Protein AF-A0A255SPS6-F1 (afdb_monomer_lite)

pLDDT: mean 76.78, std 16.69, range [21.09, 97.75]

Foldseek 3Di:
DAEDEDEQDPPQQAPLVRPCVVVVDDDQAEAEEAAQAPPNCPVVCQLPDQAAEEEEEADPQQVVLCCVVRVLAAEDDFCQLDFDDDPPPDGDPRDGQDPVNLVVSLVVLLVSCVVCVVVVHRYYYYYYLQCLVSVLVSLVVVPVCSLQRYAYEYPQLVVLLLCCLPPVVSSLVSLVSQVPHRHYYDYHNDPVCQVLLCQDPSRVPHYYYYYHYPPVSLDAFAEEEAEQEDPGDPLNVLLVVLVCLVVQHWDDDQPDTARFQAEEEEDADPVSVLSNCVVSVPDLQQEAEADDSVCQVVQVVSVHHHHGADDAPDDDHRYYYYHPSCLANAAHADLEYAYEYEAELPDLSRGDQLLGSVSSNLPRPPDPNHPRSRYYYYYYYDDAPPADPVRVVVQLVQQAVVQVVVQVVLVPDDPVVLLVVVVVVVVCCNPVSQVRHQKDANDNVVSDIDGSSSNSSSSVVSVVSSCQCPNWVLSVCVSCVSSSYCYQYCFNDNDPLLGVLVVVLVPDPDQLVNLLSVLVSCVVCVVCPSRNNVDPCVSVVLCLFFNSVRCVVVSSDPVVSVVVVPQDDPDQLQLLVQLLVQDDAFDKDAQVVQQVSSVVSCVRSVHPDRGGSCVVLQRADWDWDADPVPRGIMIGGNTSFNFWWWKFLAPVCQQPTDIDGVVVLVVCQQVQADWHDDDPDIDTLVVLLVVLLVDDDPVVSVCSLRRTWMKILRQAYASGLALVRGPHGGQKDKWKFADQPDVVSQVVLVVVLLVALQFFKKFAASNNRIMMTMGGASDGDSVCQQVVLVVCCVVSPDPRTDPPDRRSSDIGTRHHGNPMDGRPRHDHDYDDGDPVRDDDDDDDDWDDDDDDDDDDDDPVVCVVVVVVVSRFDDLVSLLVVVVVCCVVPPVVCLDDPNVLVSLLVSLLVSQLLQRPLVRSLVVCCVSPVVDDSVSSVVSNCVSNNTHHGNNCNVVSSVD

Structure (mmCIF, N/CA/C/O backbone):
data_AF-A0A255SPS6-F1
#
_entry.id   AF-A0A255SPS6-F1
#
loop_
_atom_site.group_PDB
_atom_site.id
_atom_site.type_symbol
_atom_site.label_atom_id
_atom_site.label_alt_id
_atom_site.label_comp_id
_atom_site.label_asym_id
_atom_site.label_entity_id
_atom_site.label_seq_id
_atom_site.pdbx_PDB_ins_code
_atom_site.Cartn_x
_atom_site.Cartn_y
_atom_site.Cartn_z
_atom_site.occupancy
_atom_site.B_iso_or_equiv
_atom_site.auth_seq_id
_atom_site.auth_comp_id
_atom_site.auth_asym_id
_atom_site.auth_atom_id
_atom_site.pdbx_PDB_model_num
ATOM 1 N N . MET A 1 1 ? 2.790 9.546 -35.398 1.00 72.00 1 MET A N 1
ATOM 2 C CA . MET A 1 1 ? 2.973 8.302 -36.187 1.00 72.00 1 MET A CA 1
ATOM 3 C C . MET A 1 1 ? 1.618 7.720 -36.599 1.00 72.00 1 MET A C 1
ATOM 5 O O . MET A 1 1 ? 0.598 8.157 -36.080 1.00 72.00 1 MET A O 1
ATOM 9 N N . LYS A 1 2 ? 1.568 6.764 -37.544 1.00 72.94 2 LYS A N 1
ATOM 10 C CA . LYS A 1 2 ? 0.335 6.010 -37.860 1.00 72.94 2 LYS A CA 1
ATOM 11 C C . LYS A 1 2 ? 0.372 4.666 -37.128 1.00 72.94 2 LYS A C 1
ATOM 13 O O . LYS A 1 2 ? 1.168 3.802 -37.490 1.00 72.94 2 LYS A O 1
ATOM 18 N N . GLU A 1 3 ? -0.473 4.521 -36.115 1.00 84.06 3 GLU A N 1
ATOM 19 C CA . GLU A 1 3 ? -0.573 3.317 -35.286 1.00 84.06 3 GLU A CA 1
ATOM 20 C C . GLU A 1 3 ? -1.404 2.219 -35.972 1.00 84.06 3 GLU A C 1
ATOM 22 O O . GLU A 1 3 ? -2.420 2.487 -36.618 1.00 84.06 3 GLU A O 1
ATOM 27 N N . THR A 1 4 ? -0.949 0.970 -35.867 1.00 89.88 4 THR A N 1
ATOM 28 C CA . THR A 1 4 ? -1.653 -0.236 -36.319 1.00 89.88 4 THR A CA 1
ATOM 29 C C . THR A 1 4 ? -1.583 -1.295 -35.225 1.00 89.88 4 THR A C 1
ATOM 31 O O . THR A 1 4 ? -0.497 -1.683 -34.805 1.00 89.88 4 THR A O 1
ATOM 34 N N . ILE A 1 5 ? -2.739 -1.786 -34.780 1.00 89.75 5 ILE A N 1
ATOM 35 C CA . ILE A 1 5 ? -2.826 -2.833 -33.757 1.00 89.75 5 ILE A CA 1
ATOM 36 C C . ILE A 1 5 ? -3.036 -4.180 -34.446 1.00 89.75 5 ILE A C 1
ATOM 38 O O . ILE A 1 5 ? -3.981 -4.338 -35.221 1.00 89.75 5 ILE A O 1
ATOM 42 N N . ILE A 1 6 ? -2.186 -5.157 -34.134 1.00 91.44 6 ILE A N 1
ATOM 43 C CA . ILE A 1 6 ? -2.297 -6.537 -34.617 1.00 91.44 6 ILE A CA 1
ATOM 44 C C . ILE A 1 6 ? -2.560 -7.446 -33.418 1.00 91.44 6 ILE A C 1
ATOM 46 O O . ILE A 1 6 ? -1.805 -7.440 -32.449 1.00 91.44 6 ILE A O 1
ATOM 50 N N . THR A 1 7 ? -3.640 -8.225 -33.462 1.00 89.38 7 THR A N 1
ATOM 51 C CA . THR A 1 7 ? -4.014 -9.112 -32.349 1.00 89.38 7 THR A CA 1
ATOM 52 C C . THR A 1 7 ? -3.412 -10.498 -32.551 1.00 89.38 7 THR A C 1
ATOM 54 O O . THR A 1 7 ? -3.631 -11.115 -33.592 1.00 89.38 7 THR A O 1
ATOM 57 N N . ALA A 1 8 ? -2.662 -10.979 -31.560 1.00 87.12 8 ALA A N 1
ATOM 58 C CA . ALA A 1 8 ? -2.100 -12.322 -31.560 1.00 87.12 8 ALA A CA 1
ATOM 59 C C . ALA A 1 8 ? -3.217 -13.378 -31.443 1.00 87.12 8 ALA A C 1
ATOM 61 O O . ALA A 1 8 ? -4.140 -13.186 -30.645 1.00 87.12 8 ALA A O 1
ATOM 62 N N . PRO A 1 9 ? -3.148 -14.485 -32.208 1.00 85.94 9 PRO A N 1
ATOM 63 C CA . PRO A 1 9 ? -4.069 -15.609 -32.072 1.00 85.94 9 PRO A CA 1
ATOM 64 C C . PRO A 1 9 ? -4.162 -16.146 -30.636 1.00 85.94 9 PRO A C 1
ATOM 66 O O . PRO A 1 9 ? -3.202 -16.094 -29.867 1.00 85.94 9 PRO A O 1
ATOM 69 N N . GLU A 1 10 ? -5.315 -16.704 -30.272 1.00 82.75 10 GLU A N 1
ATOM 70 C CA . GLU A 1 10 ? -5.466 -17.396 -28.989 1.00 82.75 10 GLU A CA 1
ATOM 71 C C . GLU A 1 10 ? -4.593 -18.661 -28.934 1.00 82.75 10 GLU A C 1
ATOM 73 O O . GLU A 1 10 ? -4.409 -19.359 -29.932 1.00 82.75 10 GLU A O 1
ATOM 78 N N . GLY A 1 11 ? -4.051 -18.964 -27.750 1.00 76.38 11 GLY A N 1
ATOM 79 C CA . GLY A 1 11 ? -3.292 -20.192 -27.494 1.00 76.38 11 GLY A CA 1
ATOM 80 C C . GLY A 1 11 ? -1.812 -20.181 -27.899 1.00 76.38 11 GLY A C 1
ATOM 81 O O . GLY A 1 11 ? -1.133 -21.169 -27.626 1.00 76.38 11 GLY A O 1
ATOM 82 N N . ILE A 1 12 ? -1.288 -19.097 -28.488 1.00 82.50 12 ILE A N 1
ATOM 83 C CA . ILE A 1 12 ? 0.144 -18.972 -28.821 1.00 82.50 12 ILE A CA 1
ATOM 84 C C . ILE A 1 12 ? 0.914 -18.124 -27.798 1.00 82.50 12 ILE A C 1
ATOM 86 O O . ILE A 1 12 ? 0.466 -17.054 -27.394 1.00 82.50 12 ILE A O 1
ATOM 90 N N . ARG A 1 13 ? 2.100 -18.588 -27.391 1.00 75.19 13 ARG A N 1
ATOM 91 C CA . ARG A 1 13 ? 3.006 -17.936 -26.424 1.00 75.19 13 ARG A CA 1
ATOM 92 C C . ARG A 1 13 ? 4.187 -17.237 -27.087 1.00 75.19 13 ARG A C 1
ATOM 94 O O . ARG A 1 13 ? 4.749 -16.297 -26.518 1.00 75.19 13 ARG A O 1
ATOM 101 N N . TYR A 1 14 ? 4.586 -17.696 -28.270 1.00 84.75 14 TYR A N 1
ATOM 102 C CA . TYR A 1 14 ? 5.765 -17.194 -28.970 1.00 84.75 14 TYR A CA 1
ATOM 103 C C . TYR A 1 14 ? 5.430 -16.749 -30.392 1.00 84.75 14 TYR A C 1
ATOM 105 O O . TYR A 1 14 ? 4.633 -17.372 -31.083 1.00 84.75 14 TYR A O 1
ATOM 113 N N . LEU A 1 15 ? 6.118 -15.714 -30.883 1.00 87.12 15 LEU A N 1
ATOM 114 C CA . LEU A 1 15 ? 5.989 -15.251 -32.272 1.00 87.12 15 LEU A CA 1
ATOM 115 C C . LEU A 1 15 ? 6.302 -16.346 -33.299 1.00 87.12 15 LEU A C 1
ATOM 117 O O . LEU A 1 15 ? 5.729 -16.353 -34.379 1.00 87.12 15 LEU A O 1
ATOM 121 N N . SER A 1 16 ? 7.166 -17.304 -32.956 1.00 85.62 16 SER A N 1
ATOM 122 C CA . SER A 1 16 ? 7.452 -18.473 -33.797 1.00 85.62 16 SER A CA 1
ATOM 123 C C . SER A 1 16 ? 6.262 -19.413 -33.998 1.00 85.62 16 SER A C 1
ATOM 125 O O . SER A 1 16 ? 6.283 -20.210 -34.928 1.00 85.62 16 SER A O 1
ATOM 127 N N . GLU A 1 17 ? 5.245 -19.345 -33.139 1.00 87.81 17 GLU A N 1
ATOM 128 C CA . GLU A 1 17 ? 4.008 -20.126 -33.261 1.00 87.81 17 GLU A CA 1
ATOM 129 C C . GLU A 1 17 ? 2.963 -19.396 -34.124 1.00 87.81 17 GLU A C 1
ATOM 131 O O . GLU A 1 17 ? 1.994 -20.003 -34.579 1.00 87.81 17 GLU A O 1
ATOM 136 N N . TRP A 1 18 ? 3.169 -18.102 -34.392 1.00 89.62 18 TRP A N 1
ATOM 137 C CA . TRP A 1 18 ? 2.282 -17.285 -35.210 1.00 89.62 18 TRP A CA 1
ATOM 138 C C . TRP A 1 18 ? 2.636 -17.419 -36.695 1.00 89.62 18 TRP A C 1
ATOM 140 O O . TRP A 1 18 ? 3.415 -16.649 -37.255 1.00 89.62 18 TRP A O 1
ATOM 150 N N . THR A 1 19 ? 2.026 -18.399 -37.354 1.00 84.00 19 THR A N 1
ATOM 151 C CA . THR A 1 19 ? 2.339 -18.773 -38.744 1.00 84.00 19 THR A CA 1
ATOM 152 C C . THR A 1 19 ? 2.097 -17.669 -39.779 1.00 84.00 19 THR A C 1
ATOM 154 O O . THR A 1 19 ? 2.809 -17.617 -40.777 1.00 84.00 19 THR A O 1
ATOM 157 N N . ASP A 1 20 ? 1.127 -16.782 -39.546 1.00 86.00 20 ASP A N 1
ATOM 158 C CA . ASP A 1 20 ? 0.747 -15.698 -40.468 1.00 86.00 20 ASP A CA 1
ATOM 159 C C . ASP A 1 20 ? 1.340 -14.322 -40.098 1.00 86.00 20 ASP A C 1
ATOM 161 O O . ASP A 1 20 ? 1.035 -13.318 -40.736 1.00 86.00 20 ASP A O 1
ATOM 165 N N . PHE A 1 21 ? 2.200 -14.245 -39.075 1.00 89.19 21 PHE A N 1
ATOM 166 C CA . PHE A 1 21 ? 2.720 -12.972 -38.559 1.00 89.19 21 PHE A CA 1
ATOM 167 C C . PHE A 1 21 ? 3.405 -12.113 -39.635 1.00 89.19 21 PHE A C 1
ATOM 169 O O . PHE A 1 21 ? 3.146 -10.914 -39.741 1.00 89.19 21 PHE A O 1
ATOM 176 N N . GLU A 1 22 ? 4.237 -12.734 -40.475 1.00 87.12 22 GLU A N 1
ATOM 177 C CA . GLU A 1 22 ? 5.010 -12.042 -41.513 1.00 87.12 22 GLU A CA 1
ATOM 178 C C . GLU A 1 22 ? 4.118 -11.340 -42.552 1.00 87.12 22 GLU A C 1
ATOM 180 O O . GLU A 1 22 ? 4.496 -10.301 -43.087 1.00 87.12 22 GLU A O 1
ATOM 185 N N . ASN A 1 23 ? 2.918 -11.862 -42.825 1.00 86.81 23 ASN A N 1
ATOM 186 C CA . ASN A 1 23 ? 1.991 -11.274 -43.798 1.00 86.81 23 ASN A CA 1
ATOM 187 C C . ASN A 1 23 ? 1.247 -10.048 -43.248 1.00 86.81 23 ASN A C 1
ATOM 189 O O . ASN A 1 23 ? 0.651 -9.293 -44.015 1.00 86.81 23 ASN A O 1
ATOM 193 N N . GLN A 1 24 ? 1.272 -9.850 -41.929 1.00 88.62 24 GLN A N 1
ATOM 194 C CA . GLN A 1 24 ? 0.543 -8.781 -41.243 1.00 88.62 24 GLN A CA 1
ATOM 195 C C . GLN A 1 24 ? 1.427 -7.563 -40.944 1.00 88.62 24 GLN A C 1
ATOM 197 O O . GLN A 1 24 ? 0.917 -6.508 -40.565 1.00 88.62 24 GLN A O 1
ATOM 202 N N . ILE A 1 25 ? 2.743 -7.685 -41.145 1.00 89.69 25 ILE A N 1
ATOM 203 C CA . ILE A 1 25 ? 3.717 -6.606 -40.956 1.00 89.69 25 ILE A CA 1
ATOM 204 C C . ILE A 1 25 ? 4.199 -6.030 -42.302 1.00 89.69 25 ILE A C 1
ATOM 206 O O . ILE A 1 25 ? 4.178 -6.720 -43.323 1.00 89.69 25 ILE A O 1
ATOM 210 N N . PRO A 1 26 ? 4.636 -4.759 -42.349 1.00 87.94 26 PRO A N 1
ATOM 211 C CA . PRO A 1 26 ? 5.137 -4.147 -43.565 1.00 87.94 26 PRO A CA 1
ATOM 212 C C . PRO A 1 26 ? 6.478 -4.713 -44.024 1.00 87.94 26 PRO A C 1
ATOM 214 O O . PRO A 1 26 ? 7.355 -5.018 -43.220 1.00 87.94 26 PRO A O 1
ATOM 217 N N . HIS A 1 27 ? 6.669 -4.717 -45.342 1.00 85.19 27 HIS A N 1
ATOM 218 C CA . HIS A 1 27 ? 7.893 -5.169 -46.000 1.00 85.19 27 HIS A CA 1
ATOM 219 C C . HIS A 1 27 ? 8.571 -4.030 -46.747 1.00 85.19 27 HIS A C 1
ATOM 221 O O . HIS A 1 27 ? 7.904 -3.182 -47.337 1.00 85.19 27 HIS A O 1
ATOM 227 N N . GLY A 1 28 ? 9.905 -4.036 -46.775 1.00 87.50 28 GLY A N 1
ATOM 228 C CA . GLY A 1 28 ? 10.679 -3.098 -47.593 1.00 87.50 28 GLY A CA 1
ATOM 229 C C . GLY A 1 28 ? 10.628 -1.642 -47.127 1.00 87.50 28 GLY A C 1
ATOM 230 O O . GLY A 1 28 ? 10.887 -0.755 -47.938 1.00 87.50 28 GLY A O 1
ATOM 231 N N . GLN A 1 29 ? 10.274 -1.406 -45.863 1.00 91.50 29 GLN A N 1
ATOM 232 C CA . GLN A 1 29 ? 10.287 -0.093 -45.225 1.00 91.50 29 GLN A CA 1
ATOM 233 C C . GLN A 1 29 ? 10.703 -0.210 -43.757 1.00 91.50 29 GLN A C 1
ATOM 235 O O . GLN A 1 29 ? 10.728 -1.302 -43.186 1.00 91.50 29 GLN A O 1
ATOM 240 N N . HIS A 1 30 ? 11.028 0.920 -43.134 1.00 93.81 30 HIS A N 1
ATOM 241 C CA . HIS A 1 30 ? 11.328 0.978 -41.704 1.00 93.81 30 HIS A CA 1
ATOM 242 C C . HIS A 1 30 ? 10.033 1.031 -40.902 1.00 93.81 30 HIS A C 1
ATOM 244 O O . HIS A 1 30 ? 9.084 1.687 -41.326 1.00 93.81 30 HIS A O 1
ATOM 250 N N . PHE A 1 31 ? 9.987 0.370 -39.749 1.00 92.31 31 PHE A N 1
ATOM 251 C CA . PHE A 1 31 ? 8.858 0.468 -38.825 1.00 92.31 31 PHE A CA 1
ATOM 252 C C . PHE A 1 31 ? 9.260 0.127 -37.390 1.00 92.31 31 PHE A C 1
ATOM 254 O O . PHE A 1 31 ? 10.292 -0.497 -37.125 1.00 92.31 31 PHE A O 1
ATOM 261 N N . ILE A 1 32 ? 8.418 0.548 -36.453 1.00 90.88 32 ILE A N 1
ATOM 262 C CA . ILE A 1 32 ? 8.547 0.230 -35.035 1.00 90.88 32 ILE A CA 1
ATOM 263 C C . ILE A 1 32 ? 7.583 -0.909 -34.723 1.00 90.88 32 ILE A C 1
ATOM 265 O O . ILE A 1 32 ? 6.395 -0.824 -35.027 1.00 90.88 32 ILE A O 1
ATOM 269 N N . LEU A 1 33 ? 8.097 -1.967 -34.101 1.00 90.75 33 LEU A N 1
ATOM 270 C CA . LEU A 1 33 ? 7.304 -3.103 -33.651 1.00 90.75 33 LEU A CA 1
ATOM 271 C C . LEU A 1 33 ? 7.352 -3.173 -32.126 1.00 90.75 33 LEU A C 1
ATOM 273 O O . LEU A 1 33 ? 8.348 -3.593 -31.526 1.00 90.75 33 LEU A O 1
ATOM 277 N N . ASN A 1 34 ? 6.253 -2.766 -31.502 1.00 87.62 34 ASN A N 1
ATOM 278 C CA . ASN A 1 34 ? 6.018 -2.948 -30.084 1.00 87.62 34 ASN A CA 1
ATOM 279 C C . ASN A 1 34 ? 5.461 -4.355 -29.838 1.00 87.62 34 ASN A C 1
ATOM 281 O O . ASN A 1 34 ? 4.297 -4.648 -30.102 1.00 87.62 34 ASN A O 1
ATOM 285 N N . LYS A 1 35 ? 6.306 -5.233 -29.292 1.00 83.00 35 LYS A N 1
ATOM 286 C CA . LYS A 1 35 ? 5.943 -6.617 -28.962 1.00 83.00 35 LYS A CA 1
ATOM 287 C C . LYS A 1 35 ? 5.062 -6.742 -27.711 1.00 83.00 35 LYS A C 1
ATOM 289 O O . LYS A 1 35 ? 4.646 -7.858 -27.409 1.00 83.00 35 LYS A O 1
ATOM 294 N N . ALA A 1 36 ? 4.815 -5.634 -27.000 1.00 75.31 36 ALA A N 1
ATOM 295 C CA . ALA A 1 36 ? 4.029 -5.464 -25.768 1.00 75.31 36 ALA A CA 1
ATOM 296 C C . ALA A 1 36 ? 4.491 -6.268 -24.533 1.00 75.31 36 ALA A C 1
ATOM 298 O O . ALA A 1 36 ? 4.442 -5.761 -23.414 1.00 75.31 36 ALA A O 1
ATOM 299 N N . HIS A 1 37 ? 5.019 -7.482 -24.707 1.00 71.94 37 HIS A N 1
ATOM 300 C CA . HIS A 1 37 ? 5.485 -8.348 -23.627 1.00 71.94 37 HIS A CA 1
ATOM 301 C C . HIS A 1 37 ? 6.920 -8.835 -23.838 1.00 71.94 37 HIS A C 1
ATOM 303 O O . HIS A 1 37 ? 7.392 -9.084 -24.948 1.00 71.94 37 HIS A O 1
ATOM 309 N N . THR A 1 38 ? 7.650 -9.007 -22.738 1.00 71.75 38 THR A N 1
ATOM 310 C CA . THR A 1 38 ? 8.975 -9.633 -22.793 1.00 71.75 38 THR A CA 1
ATOM 311 C C . THR A 1 38 ? 8.844 -11.151 -22.874 1.00 71.75 38 THR A C 1
ATOM 313 O O . THR A 1 38 ? 7.906 -11.735 -22.349 1.00 71.75 38 THR A O 1
ATOM 316 N N . GLY A 1 39 ? 9.799 -11.820 -23.524 1.00 71.12 39 GLY A N 1
ATOM 317 C CA . GLY A 1 39 ? 9.801 -13.286 -23.593 1.00 71.12 39 GLY A CA 1
ATOM 318 C C . GLY A 1 39 ? 8.950 -13.916 -24.693 1.00 71.12 39 GLY A C 1
ATOM 319 O O . GLY A 1 39 ? 9.032 -15.123 -24.855 1.00 71.12 39 GLY A O 1
ATOM 320 N N . VAL A 1 40 ? 8.248 -13.133 -25.516 1.00 78.12 40 VAL A N 1
ATOM 321 C CA . VAL A 1 40 ? 7.435 -13.626 -26.652 1.00 78.12 40 VAL A CA 1
ATOM 322 C C . VAL A 1 40 ? 8.253 -14.144 -27.849 1.00 78.12 40 VAL A C 1
ATOM 324 O O . VAL A 1 40 ? 7.732 -14.357 -28.937 1.00 78.12 40 VAL A O 1
ATOM 327 N N . GLY A 1 41 ? 9.568 -14.319 -27.692 1.00 80.75 41 GLY A N 1
ATOM 328 C CA . GLY A 1 41 ? 10.410 -14.951 -28.711 1.00 80.75 41 GLY A CA 1
ATOM 329 C C . GLY A 1 41 ? 10.706 -14.116 -29.964 1.00 80.75 41 GLY A C 1
ATOM 330 O O . GLY A 1 41 ? 11.157 -14.687 -30.947 1.00 80.75 41 GLY A O 1
ATOM 331 N N . ALA A 1 42 ? 10.527 -12.789 -29.960 1.00 85.38 42 ALA A N 1
ATOM 332 C CA . ALA A 1 42 ? 10.787 -11.945 -31.143 1.00 85.38 42 ALA A CA 1
ATOM 333 C C . ALA A 1 42 ? 12.197 -12.128 -31.730 1.00 85.38 42 ALA A C 1
ATOM 335 O O . ALA A 1 42 ? 12.364 -12.335 -32.928 1.00 85.38 42 ALA A O 1
ATOM 336 N N . THR A 1 43 ? 13.227 -12.117 -30.883 1.00 82.31 43 THR A N 1
ATOM 337 C CA . THR A 1 43 ? 14.606 -12.347 -31.326 1.00 82.31 43 THR A CA 1
ATOM 338 C C . THR A 1 43 ? 14.787 -13.743 -31.925 1.00 82.31 43 THR A C 1
ATOM 340 O O . THR A 1 43 ? 15.428 -13.888 -32.962 1.00 82.31 43 THR A O 1
ATOM 343 N N . GLN A 1 44 ? 14.192 -14.761 -31.290 1.00 85.00 44 GLN A N 1
ATOM 344 C CA . GLN A 1 44 ? 14.222 -16.141 -31.774 1.00 85.00 44 GLN A CA 1
ATOM 345 C C . GLN A 1 44 ? 13.570 -16.235 -33.155 1.00 85.00 44 GLN A C 1
ATOM 347 O O . GLN A 1 44 ? 14.148 -16.842 -34.053 1.00 85.00 44 GLN A O 1
ATOM 352 N N . TYR A 1 45 ? 12.410 -15.601 -33.333 1.00 90.25 45 TYR A N 1
ATOM 353 C CA . TYR A 1 45 ? 11.689 -15.541 -34.598 1.00 90.25 45 TYR A CA 1
ATOM 354 C C . TYR A 1 45 ? 12.590 -14.998 -35.714 1.00 90.25 45 TYR A C 1
ATOM 356 O O . TYR A 1 45 ? 12.894 -15.723 -36.654 1.00 90.25 45 TYR A O 1
ATOM 364 N N . TYR A 1 46 ? 13.142 -13.789 -35.575 1.00 90.44 46 TYR A N 1
ATOM 365 C CA . TYR A 1 46 ? 13.966 -13.195 -36.638 1.00 90.44 46 TYR A CA 1
ATOM 366 C C . TYR A 1 46 ? 15.292 -13.931 -36.889 1.00 90.44 46 TYR A C 1
ATOM 368 O O . TYR A 1 46 ? 15.769 -13.992 -38.024 1.00 90.44 46 TYR A O 1
ATOM 376 N N . LEU A 1 47 ? 15.898 -14.539 -35.865 1.00 88.62 47 LEU A N 1
ATOM 377 C CA . LEU A 1 47 ? 17.111 -15.343 -36.054 1.00 88.62 47 LEU A CA 1
ATOM 378 C C . LEU A 1 47 ? 16.840 -16.710 -36.700 1.00 88.62 47 LEU A C 1
ATOM 380 O O . LEU A 1 47 ? 17.763 -17.284 -37.272 1.00 88.62 47 LEU A O 1
ATOM 384 N N . SER A 1 48 ? 15.603 -17.213 -36.649 1.00 85.81 48 SER A N 1
ATOM 385 C CA . SER A 1 48 ? 15.205 -18.501 -37.244 1.00 85.81 48 SER A CA 1
ATOM 386 C C . SER A 1 48 ? 14.366 -18.378 -38.521 1.00 85.81 48 SER A C 1
ATOM 388 O O . SER A 1 48 ? 14.201 -19.370 -39.227 1.00 85.81 48 SER A O 1
ATOM 390 N N . ASN A 1 49 ? 13.878 -17.178 -38.858 1.00 86.81 49 ASN A N 1
ATOM 391 C CA . ASN A 1 49 ? 13.087 -16.938 -40.066 1.00 86.81 49 ASN A CA 1
ATOM 392 C C . ASN A 1 49 ? 13.932 -17.110 -41.356 1.00 86.81 49 ASN A C 1
ATOM 394 O O . ASN A 1 49 ? 15.167 -17.091 -41.299 1.00 86.81 49 ASN A O 1
ATOM 398 N N . PRO A 1 50 ? 13.314 -17.239 -42.543 1.00 88.12 50 PRO A N 1
ATOM 399 C CA . PRO A 1 50 ? 14.047 -17.503 -43.785 1.00 88.12 50 PRO A CA 1
ATOM 400 C C . PRO A 1 50 ? 14.766 -16.278 -44.391 1.00 88.12 50 PRO A C 1
ATOM 402 O O . PRO A 1 50 ? 15.457 -16.429 -45.397 1.00 88.12 50 PRO A O 1
ATOM 405 N N . GLN A 1 51 ? 14.642 -15.078 -43.810 1.00 89.88 51 GLN A N 1
ATOM 406 C CA . GLN A 1 51 ? 15.217 -13.831 -44.343 1.00 89.88 51 GLN A CA 1
ATOM 407 C C . GLN A 1 51 ? 16.660 -13.593 -43.875 1.00 89.88 51 GLN A C 1
ATOM 409 O O . GLN A 1 51 ? 17.034 -14.001 -42.777 1.00 89.88 51 GLN A O 1
ATOM 414 N N . LYS A 1 52 ? 17.482 -12.871 -44.646 1.00 94.31 52 LYS A N 1
ATOM 415 C CA . LYS A 1 52 ? 18.784 -12.405 -44.142 1.00 94.31 52 LYS A CA 1
ATOM 416 C C . LYS A 1 52 ? 18.552 -11.349 -43.058 1.00 94.31 52 LYS A C 1
ATOM 418 O O . LYS A 1 52 ? 17.918 -10.327 -43.317 1.00 94.31 52 LYS A O 1
ATOM 423 N N . VAL A 1 53 ? 19.057 -11.587 -41.849 1.00 94.94 53 VAL A N 1
ATOM 424 C CA . VAL A 1 53 ? 18.808 -10.712 -40.691 1.00 94.94 53 VAL A CA 1
ATOM 425 C C . VAL A 1 53 ? 20.115 -10.274 -40.046 1.00 94.94 53 VAL A C 1
ATOM 427 O O . VAL A 1 53 ? 20.979 -11.106 -39.763 1.00 94.94 53 VAL A O 1
ATOM 430 N N . ILE A 1 54 ? 20.214 -8.973 -39.768 1.00 95.38 54 ILE A N 1
ATOM 431 C CA . ILE A 1 54 ? 21.218 -8.384 -38.877 1.00 95.38 54 ILE A CA 1
ATOM 432 C C . ILE A 1 54 ? 20.505 -8.001 -37.586 1.00 95.38 54 ILE A C 1
ATOM 434 O O . ILE A 1 54 ? 19.757 -7.027 -37.546 1.00 95.38 54 ILE A O 1
ATOM 438 N N . LEU A 1 55 ? 20.737 -8.753 -36.518 1.00 93.31 55 LEU A N 1
ATOM 439 C CA . LEU A 1 55 ? 20.243 -8.399 -35.197 1.00 93.31 55 LEU A CA 1
ATOM 440 C C . LEU A 1 55 ? 21.243 -7.453 -34.520 1.00 93.31 55 LEU A C 1
ATOM 442 O O . LEU A 1 55 ? 22.368 -7.843 -34.201 1.00 93.31 55 LEU A O 1
ATOM 446 N N . CYS A 1 56 ? 20.819 -6.217 -34.283 1.00 91.44 56 CYS A N 1
ATOM 447 C CA . CYS A 1 56 ? 21.617 -5.177 -33.649 1.00 91.44 56 CYS A CA 1
ATOM 448 C C . CYS A 1 56 ? 21.162 -4.991 -32.196 1.00 91.44 56 CYS A C 1
ATOM 450 O O . CYS A 1 56 ? 19.982 -4.769 -31.952 1.00 91.44 56 CYS A O 1
ATOM 452 N N . SER A 1 57 ? 22.070 -5.099 -31.227 1.00 87.19 57 SER A N 1
ATOM 453 C CA . SER A 1 57 ? 21.748 -5.090 -29.791 1.00 87.19 57 SER A CA 1
ATOM 454 C C . SER A 1 57 ? 22.556 -4.027 -29.029 1.00 87.19 57 SER A C 1
ATOM 456 O O . SER A 1 57 ? 23.735 -3.830 -29.321 1.00 87.19 57 SER A O 1
ATOM 458 N N . PRO A 1 58 ? 22.009 -3.370 -27.989 1.00 80.19 58 PRO A N 1
ATOM 459 C CA . PRO A 1 58 ? 22.699 -2.281 -27.285 1.00 80.19 58 PRO A CA 1
ATOM 460 C C . PRO A 1 58 ? 23.883 -2.752 -26.429 1.00 80.19 58 PRO A C 1
ATOM 462 O O . PRO A 1 58 ? 24.687 -1.944 -25.948 1.00 80.19 58 PRO A O 1
ATOM 465 N N . ARG A 1 59 ? 23.974 -4.059 -26.152 1.00 76.94 59 ARG A N 1
ATOM 466 C CA . ARG A 1 59 ? 24.962 -4.640 -25.237 1.00 76.94 59 ARG A CA 1
ATOM 467 C C . ARG A 1 59 ? 25.563 -5.919 -25.787 1.00 76.94 59 ARG A C 1
ATOM 469 O O . ARG A 1 59 ? 24.874 -6.754 -26.366 1.00 76.94 59 ARG A O 1
ATOM 476 N N . VAL A 1 60 ? 26.840 -6.097 -25.476 1.00 75.31 60 VAL A N 1
ATOM 477 C CA . VAL A 1 60 ? 27.612 -7.305 -25.766 1.00 75.31 60 VAL A CA 1
ATOM 478 C C . VAL A 1 60 ? 27.098 -8.512 -24.973 1.00 75.31 60 VAL A C 1
ATOM 480 O O . VAL A 1 60 ? 26.960 -9.595 -25.531 1.00 75.31 60 VAL A O 1
ATOM 483 N N . SER A 1 61 ? 26.760 -8.334 -23.691 1.00 67.94 61 SER A N 1
ATOM 484 C CA . SER A 1 61 ? 26.228 -9.409 -22.835 1.00 67.94 61 SER A CA 1
ATOM 485 C C . SER A 1 61 ? 24.935 -10.018 -23.388 1.00 67.94 61 SER A C 1
ATOM 487 O O . SER A 1 61 ? 24.748 -11.227 -23.322 1.00 67.94 61 SER A O 1
ATOM 489 N N . LEU A 1 62 ? 24.075 -9.199 -24.003 1.00 73.31 62 LEU A N 1
ATOM 490 C CA . LEU A 1 62 ? 22.852 -9.654 -24.670 1.00 73.31 62 LEU A CA 1
ATOM 491 C C . LEU A 1 62 ? 23.139 -10.581 -25.849 1.00 73.31 62 LEU A C 1
ATOM 493 O O . LEU A 1 62 ? 22.408 -11.544 -26.065 1.00 73.31 62 LEU A O 1
ATOM 497 N N . ILE A 1 63 ? 24.183 -10.278 -26.618 1.00 77.56 63 ILE A N 1
ATOM 498 C CA . ILE A 1 63 ? 24.597 -11.090 -27.763 1.00 77.56 63 ILE A CA 1
ATOM 499 C C . ILE A 1 63 ? 25.181 -12.416 -27.271 1.00 77.56 63 ILE A C 1
ATOM 501 O O . ILE A 1 63 ? 24.807 -13.471 -27.776 1.00 77.56 63 ILE A O 1
ATOM 505 N N . GLU A 1 64 ? 26.035 -12.386 -26.244 1.00 72.50 64 GLU A N 1
ATOM 506 C CA . GLU A 1 64 ? 26.633 -13.603 -25.677 1.00 72.50 64 GLU A CA 1
ATOM 507 C C . GLU A 1 64 ? 25.585 -14.530 -25.047 1.00 72.50 64 GLU A C 1
ATOM 509 O O . GLU A 1 64 ? 25.617 -15.734 -25.286 1.00 72.50 64 GLU A O 1
ATOM 514 N N . ASN A 1 65 ? 24.588 -13.984 -24.342 1.00 68.94 65 ASN A N 1
ATOM 515 C CA . ASN A 1 65 ? 23.468 -14.778 -23.819 1.00 68.94 65 ASN A CA 1
ATOM 516 C C . ASN A 1 65 ? 22.697 -15.504 -24.934 1.00 68.94 65 ASN A C 1
ATOM 518 O O . ASN A 1 65 ? 22.214 -16.620 -24.746 1.00 68.94 65 ASN A O 1
ATOM 522 N N . LYS A 1 66 ? 22.570 -14.875 -26.107 1.00 73.88 66 LYS A N 1
ATOM 523 C CA . LYS A 1 66 ? 21.871 -15.450 -27.266 1.00 73.88 66 LYS A CA 1
ATOM 524 C C . LYS A 1 66 ? 22.736 -16.453 -28.022 1.00 73.88 66 LYS A C 1
ATOM 526 O O . LYS A 1 66 ? 22.197 -17.390 -28.604 1.00 73.88 66 LYS A O 1
ATOM 531 N N . ARG A 1 67 ? 24.062 -16.304 -27.982 1.00 75.31 67 ARG A N 1
ATOM 532 C CA . ARG A 1 67 ? 25.018 -17.173 -28.683 1.00 75.31 67 ARG A CA 1
ATOM 533 C C . ARG A 1 67 ? 24.808 -18.651 -28.371 1.00 75.31 67 ARG A C 1
ATOM 535 O O . ARG A 1 67 ? 24.794 -19.457 -29.295 1.00 75.31 67 ARG A O 1
ATOM 542 N N . ALA A 1 68 ? 24.597 -18.996 -27.098 1.00 66.44 68 ALA A N 1
ATOM 543 C CA . ALA A 1 68 ? 24.380 -20.381 -26.675 1.00 66.44 68 ALA A CA 1
ATOM 544 C C . ALA A 1 68 ? 23.168 -21.036 -27.368 1.00 66.44 68 ALA A C 1
ATOM 546 O O . ALA A 1 68 ? 23.196 -22.228 -27.656 1.00 66.44 68 ALA A O 1
ATOM 547 N N . LYS A 1 69 ? 22.131 -20.249 -27.689 1.00 68.44 69 LYS A N 1
ATOM 548 C CA . LYS A 1 69 ? 20.905 -20.708 -28.366 1.00 68.44 69 LYS A CA 1
ATOM 549 C C . LYS A 1 69 ? 21.004 -20.663 -29.899 1.00 68.44 69 LYS A C 1
ATOM 551 O O . LYS A 1 69 ? 20.160 -21.236 -30.581 1.00 68.44 69 LYS A O 1
ATOM 556 N N . HIS A 1 70 ? 22.029 -20.005 -30.448 1.00 77.56 70 HIS A N 1
ATOM 557 C CA . HIS A 1 70 ? 22.166 -19.725 -31.879 1.00 77.56 70 HIS A CA 1
ATOM 558 C C . HIS A 1 70 ? 23.601 -19.955 -32.395 1.00 77.56 70 HIS A C 1
ATOM 560 O O . HIS A 1 70 ? 24.259 -19.007 -32.830 1.00 77.56 70 HIS A O 1
ATOM 566 N N . PRO A 1 71 ? 24.102 -21.205 -32.408 1.00 73.38 71 PRO A N 1
ATOM 567 C CA . PRO A 1 71 ? 25.485 -21.501 -32.802 1.00 73.38 71 PRO A CA 1
ATOM 568 C C . PRO A 1 71 ? 25.799 -21.182 -34.276 1.00 73.38 71 PRO A C 1
ATOM 570 O O . PRO A 1 71 ? 26.961 -20.994 -34.624 1.00 73.38 71 PRO A O 1
ATOM 573 N N . ASN A 1 72 ? 24.776 -21.094 -35.135 1.00 80.12 72 ASN A N 1
ATOM 574 C CA . ASN A 1 72 ? 24.919 -20.865 -36.580 1.00 80.12 72 ASN A CA 1
ATOM 575 C C . ASN A 1 72 ? 24.890 -19.378 -36.986 1.00 80.12 72 ASN A C 1
ATOM 577 O O . ASN A 1 72 ? 25.035 -19.054 -38.168 1.00 80.12 72 ASN A O 1
ATOM 581 N N . VAL A 1 73 ? 24.697 -18.469 -36.026 1.00 86.38 73 VAL A N 1
ATOM 582 C CA . VAL A 1 73 ? 24.670 -17.023 -36.272 1.00 86.38 73 VAL A CA 1
ATOM 583 C C . VAL A 1 73 ? 26.076 -16.456 -36.112 1.00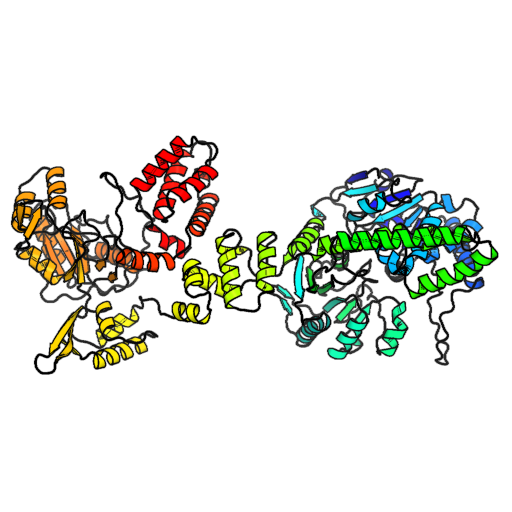 86.38 73 VAL A C 1
ATOM 585 O O . VAL A 1 73 ? 26.745 -16.711 -35.111 1.00 86.38 73 VAL A O 1
ATOM 588 N N . TRP A 1 74 ? 26.527 -15.666 -37.086 1.00 88.88 74 TRP A N 1
ATOM 589 C CA . TRP A 1 74 ? 27.827 -15.012 -36.996 1.00 88.88 74 TRP A CA 1
ATOM 590 C C . TRP A 1 74 ? 27.744 -13.760 -36.128 1.00 88.88 74 TRP A C 1
ATOM 592 O O . TRP A 1 74 ? 26.887 -12.900 -36.331 1.00 88.88 74 TRP A O 1
ATOM 602 N N . ILE A 1 75 ? 28.644 -13.653 -35.153 1.00 85.94 75 ILE A N 1
ATOM 603 C CA . ILE A 1 75 ? 28.714 -12.508 -34.249 1.00 85.94 75 ILE A CA 1
ATOM 604 C C . ILE A 1 75 ? 29.859 -11.617 -34.699 1.00 85.94 75 ILE A C 1
ATOM 606 O O . ILE A 1 75 ? 31.019 -12.024 -34.672 1.00 85.94 75 ILE A O 1
ATOM 610 N N . TYR A 1 76 ? 29.529 -10.386 -35.062 1.00 83.56 76 TYR A N 1
ATOM 611 C CA . TYR A 1 76 ? 30.513 -9.343 -35.268 1.00 83.56 76 TYR A CA 1
ATOM 612 C C . TYR A 1 76 ? 30.712 -8.590 -33.959 1.00 83.56 76 TYR A C 1
ATOM 614 O O . TYR A 1 76 ? 29.785 -7.978 -33.425 1.00 83.56 76 TYR A O 1
ATOM 622 N N . ARG A 1 77 ? 31.931 -8.657 -33.429 1.00 67.25 77 ARG A N 1
ATOM 623 C CA . ARG A 1 77 ? 32.325 -7.945 -32.217 1.00 67.25 77 ARG A CA 1
ATOM 624 C C . ARG A 1 77 ? 33.529 -7.081 -32.547 1.00 67.25 77 ARG A C 1
ATOM 626 O O . ARG A 1 77 ? 34.581 -7.616 -32.886 1.00 67.25 77 ARG A O 1
ATOM 633 N N . ASP A 1 78 ? 33.402 -5.773 -32.366 1.00 54.78 78 ASP A N 1
ATOM 634 C CA . ASP A 1 78 ? 34.588 -4.942 -32.214 1.00 54.78 78 ASP A CA 1
ATOM 635 C C . ASP A 1 78 ? 35.306 -5.359 -30.912 1.00 54.78 78 ASP A C 1
ATOM 637 O O . ASP A 1 78 ? 34.798 -5.188 -29.803 1.00 54.78 78 ASP A O 1
ATOM 641 N N . LEU A 1 79 ? 36.475 -5.992 -31.043 1.00 49.03 79 LEU A N 1
ATOM 642 C CA . LEU A 1 79 ? 37.301 -6.465 -29.926 1.00 49.03 79 LEU A CA 1
ATOM 643 C C . LEU A 1 79 ? 38.097 -5.334 -29.244 1.00 49.03 79 LEU A C 1
ATOM 645 O O . LEU A 1 79 ? 38.954 -5.618 -28.407 1.00 49.03 79 LEU A O 1
ATOM 649 N N . SER A 1 80 ? 37.785 -4.066 -29.536 1.00 43.47 80 SER A N 1
ATOM 650 C CA . SER A 1 80 ? 38.361 -2.875 -28.892 1.00 43.47 80 SER A CA 1
ATOM 651 C C . SER A 1 80 ? 38.253 -2.841 -27.355 1.00 43.47 80 SER A C 1
ATOM 653 O O . SER A 1 80 ? 38.940 -2.037 -26.718 1.00 43.47 80 SER A O 1
ATOM 655 N N . ASP A 1 81 ? 37.452 -3.728 -26.750 1.00 38.03 81 ASP A N 1
ATOM 656 C CA . ASP A 1 81 ? 37.266 -3.869 -25.299 1.00 38.03 81 ASP A CA 1
ATOM 657 C C . ASP A 1 81 ? 37.922 -5.121 -24.665 1.00 38.03 81 ASP A C 1
ATOM 659 O O . ASP A 1 81 ? 37.821 -5.307 -23.449 1.00 38.03 81 ASP A O 1
ATOM 663 N N . ASN A 1 82 ? 38.645 -5.964 -25.419 1.00 35.25 82 ASN A N 1
ATOM 664 C CA . ASN A 1 82 ? 39.309 -7.139 -24.838 1.00 35.25 82 ASN A CA 1
ATOM 665 C C . ASN A 1 82 ? 40.692 -6.812 -24.247 1.00 35.25 82 ASN A C 1
ATOM 667 O O . ASN A 1 82 ? 41.633 -6.446 -24.948 1.00 35.25 82 ASN A O 1
ATOM 671 N N . SER A 1 83 ? 40.854 -7.042 -22.941 1.00 31.06 83 SER A N 1
ATOM 672 C CA . SER A 1 83 ? 42.171 -7.173 -22.317 1.00 31.06 83 SER A CA 1
ATOM 673 C C . SER A 1 83 ? 42.772 -8.542 -22.651 1.00 31.06 83 SER A C 1
ATOM 675 O O . SER A 1 83 ? 42.299 -9.555 -22.134 1.00 31.06 83 SER A O 1
ATOM 677 N N . THR A 1 84 ? 43.834 -8.599 -23.451 1.00 30.42 84 THR A N 1
ATOM 678 C CA . THR A 1 84 ? 44.720 -9.772 -23.494 1.00 30.42 84 THR A CA 1
ATOM 679 C C . THR A 1 84 ? 45.799 -9.621 -22.427 1.00 30.42 84 THR A C 1
ATOM 681 O O . THR A 1 84 ? 46.536 -8.636 -22.399 1.00 30.42 84 THR A O 1
ATOM 684 N N . SER A 1 85 ? 45.877 -10.581 -21.509 1.00 27.28 85 SER A N 1
ATOM 685 C CA . SER A 1 85 ? 46.989 -10.701 -20.570 1.00 27.28 85 SER A CA 1
ATOM 686 C C . SER A 1 85 ? 48.153 -11.412 -21.254 1.00 27.28 85 SER A C 1
ATOM 688 O O . SER A 1 85 ? 48.090 -12.626 -21.443 1.00 27.28 85 SER A O 1
ATOM 690 N N . ASP A 1 86 ? 49.221 -10.685 -21.574 1.00 30.06 86 ASP A N 1
ATOM 691 C CA . ASP A 1 86 ? 50.520 -11.324 -21.779 1.00 30.06 86 ASP A CA 1
ATOM 692 C C . ASP A 1 86 ? 51.046 -11.848 -20.437 1.00 30.06 86 ASP A C 1
ATOM 694 O O . ASP A 1 86 ? 50.811 -11.261 -19.373 1.00 30.06 86 ASP A O 1
ATOM 698 N N . THR A 1 87 ? 51.810 -12.938 -20.501 1.00 33.94 87 THR A N 1
ATOM 699 C CA . THR A 1 87 ? 52.421 -13.707 -19.398 1.00 33.94 87 THR A CA 1
ATOM 700 C C . THR A 1 87 ? 53.291 -12.902 -18.418 1.00 33.94 87 THR A C 1
ATOM 702 O O . THR A 1 87 ? 53.768 -13.458 -17.435 1.00 33.94 87 THR A O 1
ATOM 705 N N . ASN A 1 88 ? 53.450 -11.590 -18.621 1.00 31.56 88 ASN A N 1
ATOM 706 C CA . ASN A 1 88 ? 54.293 -10.697 -17.822 1.00 31.56 88 ASN A CA 1
ATOM 707 C C . ASN A 1 88 ? 53.535 -9.609 -17.032 1.00 31.56 88 ASN A C 1
ATOM 709 O O . ASN A 1 88 ? 54.155 -8.671 -16.531 1.00 31.56 88 ASN A O 1
ATOM 713 N N . GLY A 1 89 ? 52.208 -9.701 -16.889 1.00 34.31 89 GLY A N 1
ATOM 714 C CA . GLY A 1 89 ? 51.475 -8.968 -15.840 1.00 34.31 89 GLY A CA 1
ATOM 715 C C . GLY A 1 89 ? 51.446 -7.433 -15.947 1.00 34.31 89 GLY A C 1
ATOM 716 O O . GLY A 1 89 ? 51.028 -6.767 -15.000 1.00 34.31 89 GLY A O 1
ATOM 717 N N . LYS A 1 90 ? 51.840 -6.843 -17.083 1.00 29.25 90 LYS A N 1
ATOM 718 C CA . LYS A 1 90 ? 51.678 -5.406 -17.354 1.00 29.25 90 LYS A CA 1
ATOM 719 C C . LYS A 1 90 ? 50.411 -5.173 -18.179 1.00 29.25 90 LYS A C 1
ATOM 721 O O . LYS A 1 90 ? 50.377 -5.497 -19.360 1.00 29.25 90 LYS A O 1
ATOM 726 N N . SER A 1 91 ? 49.380 -4.583 -17.570 1.00 31.14 91 SER A N 1
ATOM 727 C CA . SER A 1 91 ? 48.227 -4.036 -18.301 1.00 31.14 91 SER A CA 1
ATOM 728 C C . SER A 1 91 ? 48.693 -2.897 -19.213 1.00 31.14 91 SER A C 1
ATOM 730 O O . SER A 1 91 ? 49.059 -1.830 -18.720 1.00 31.14 91 SER A O 1
ATOM 732 N N . GLN A 1 92 ? 48.670 -3.103 -20.530 1.00 32.09 92 GLN A N 1
ATOM 733 C CA . GLN A 1 92 ? 48.649 -1.993 -21.485 1.00 32.09 92 GLN A CA 1
ATOM 734 C C . GLN A 1 92 ? 47.221 -1.441 -21.610 1.00 32.09 92 GLN A C 1
ATOM 736 O O . GLN A 1 92 ? 46.240 -2.172 -21.476 1.00 32.09 92 GLN A O 1
ATOM 741 N N . SER A 1 93 ? 47.115 -0.132 -21.840 1.00 36.84 93 SER A N 1
ATOM 742 C CA . SER A 1 93 ? 45.870 0.584 -22.139 1.00 36.84 93 SER A CA 1
ATOM 743 C C . SER A 1 93 ? 45.085 -0.067 -23.284 1.00 36.84 93 SER A C 1
ATOM 745 O O . SER A 1 93 ? 45.704 -0.501 -24.256 1.00 36.84 93 SER A O 1
ATOM 747 N N . LYS A 1 94 ? 43.743 -0.047 -23.192 1.00 43.19 94 LYS A N 1
ATOM 748 C CA . LYS A 1 94 ? 42.789 -0.447 -24.246 1.00 43.19 94 LYS A CA 1
ATOM 749 C C . LYS A 1 94 ? 43.311 -0.074 -25.640 1.00 43.19 94 LYS A C 1
ATOM 751 O O . LYS A 1 94 ? 43.368 1.113 -25.969 1.00 43.19 94 LYS A O 1
ATOM 756 N N . LYS A 1 95 ? 43.685 -1.053 -26.466 1.00 44.75 95 LYS A N 1
ATOM 757 C CA . LYS A 1 95 ? 43.875 -0.801 -27.897 1.00 44.75 95 LYS A CA 1
ATOM 758 C C . LYS A 1 95 ? 42.508 -0.927 -28.554 1.00 44.75 95 LYS A C 1
ATOM 760 O O . LYS A 1 95 ? 41.953 -2.018 -28.597 1.00 44.75 95 LYS A O 1
ATOM 765 N N . LYS A 1 96 ? 41.974 0.192 -29.058 1.00 54.88 96 LYS A N 1
ATOM 766 C CA . LYS A 1 96 ? 40.897 0.140 -30.057 1.00 54.88 96 LYS A CA 1
ATOM 767 C C . LYS A 1 96 ? 41.334 -0.793 -31.191 1.00 54.88 96 LYS A C 1
ATOM 769 O O . LYS A 1 96 ? 42.528 -0.796 -31.508 1.00 54.88 96 LYS A O 1
ATOM 774 N N . ALA A 1 97 ? 40.402 -1.564 -31.758 1.00 63.03 97 ALA A N 1
ATOM 775 C CA . ALA A 1 97 ? 40.696 -2.433 -32.890 1.00 63.03 97 ALA A CA 1
ATOM 776 C C . ALA A 1 97 ? 41.451 -1.633 -33.950 1.00 63.03 97 ALA A C 1
ATOM 778 O O . ALA A 1 97 ? 41.098 -0.489 -34.263 1.00 63.03 97 ALA A O 1
ATOM 779 N N . THR A 1 98 ? 42.556 -2.199 -34.425 1.00 72.62 98 THR A N 1
ATOM 780 C CA . THR A 1 98 ? 43.338 -1.540 -35.462 1.00 72.62 98 THR A CA 1
ATOM 781 C C . THR A 1 98 ? 42.550 -1.545 -36.769 1.00 72.62 98 THR A C 1
ATOM 783 O O . THR A 1 98 ? 41.606 -2.314 -36.950 1.00 72.62 98 THR A O 1
ATOM 786 N N . PHE A 1 99 ? 42.947 -0.692 -37.709 1.00 76.38 99 PHE A N 1
ATOM 787 C CA . PHE A 1 99 ? 42.373 -0.717 -39.052 1.00 76.38 99 PHE A CA 1
ATOM 788 C C . PHE A 1 99 ? 42.494 -2.111 -39.702 1.00 76.38 99 PHE A C 1
ATOM 790 O O . PHE A 1 99 ? 41.551 -2.581 -40.332 1.00 76.38 99 PHE A O 1
ATOM 797 N N . GLU A 1 100 ? 43.616 -2.799 -39.477 1.00 80.38 100 GLU A N 1
ATOM 798 C CA . GLU A 1 100 ? 43.863 -4.166 -39.953 1.00 80.38 100 GLU A CA 1
ATOM 799 C C . GLU A 1 100 ? 42.920 -5.190 -39.300 1.00 80.38 100 GLU A C 1
ATOM 801 O O . GLU A 1 100 ? 42.411 -6.077 -39.985 1.00 80.38 100 GLU A O 1
ATOM 806 N N . ASP A 1 101 ? 42.625 -5.049 -38.001 1.00 79.12 101 ASP A N 1
ATOM 807 C CA . ASP A 1 101 ? 41.648 -5.904 -37.316 1.00 79.12 101 ASP A CA 1
ATOM 808 C C . ASP A 1 101 ? 40.248 -5.743 -37.918 1.00 79.12 101 ASP A C 1
ATOM 810 O O . ASP A 1 101 ? 39.593 -6.739 -38.216 1.00 79.12 101 ASP A O 1
ATOM 814 N N . ILE A 1 102 ? 39.808 -4.499 -38.146 1.00 81.25 102 ILE A N 1
ATOM 815 C CA . ILE A 1 102 ? 38.505 -4.202 -38.762 1.00 81.25 102 ILE A CA 1
ATOM 816 C C . ILE A 1 102 ? 38.436 -4.798 -40.174 1.00 81.25 102 ILE A C 1
ATOM 818 O O . ILE A 1 102 ? 37.456 -5.455 -40.521 1.00 81.25 102 ILE A O 1
ATOM 822 N N . GLN A 1 103 ? 39.490 -4.641 -40.982 1.00 83.94 103 GLN A N 1
ATOM 823 C CA . GLN A 1 103 ? 39.550 -5.249 -42.315 1.00 83.94 103 GLN A CA 1
ATOM 824 C C . GLN A 1 103 ? 39.484 -6.780 -42.272 1.00 83.94 103 GLN A C 1
ATOM 826 O O . GLN A 1 103 ? 38.788 -7.387 -43.095 1.00 83.94 103 GLN A O 1
ATOM 831 N N . ARG A 1 104 ? 40.172 -7.414 -41.312 1.00 87.19 104 ARG A N 1
ATOM 832 C CA . ARG A 1 104 ? 40.096 -8.865 -41.106 1.00 87.19 104 ARG A CA 1
ATOM 833 C C . ARG A 1 104 ? 38.667 -9.291 -40.774 1.00 87.19 104 ARG A C 1
ATOM 835 O O . ARG A 1 104 ? 38.138 -10.161 -41.459 1.00 87.19 104 ARG A O 1
ATOM 842 N N . TYR A 1 105 ? 38.024 -8.662 -39.790 1.00 85.38 105 TYR A N 1
ATOM 843 C CA . TYR A 1 105 ? 36.658 -9.025 -39.397 1.00 85.38 105 TYR A CA 1
ATOM 844 C C . TYR A 1 105 ? 35.651 -8.808 -40.528 1.00 85.38 105 TYR A C 1
ATOM 846 O O . TYR A 1 105 ? 34.794 -9.661 -40.755 1.00 85.38 105 TYR A O 1
ATOM 854 N N . ASN A 1 106 ? 35.778 -7.718 -41.288 1.00 89.75 106 ASN A N 1
ATOM 855 C CA . ASN A 1 106 ? 34.944 -7.487 -42.467 1.00 89.75 106 ASN A CA 1
ATOM 856 C C . ASN A 1 106 ? 35.114 -8.615 -43.495 1.00 89.75 106 ASN A C 1
ATOM 858 O O . ASN A 1 106 ? 34.129 -9.123 -44.029 1.00 89.75 106 ASN A O 1
ATOM 862 N N . SER A 1 107 ? 36.351 -9.063 -43.723 1.00 89.81 107 SER A N 1
ATOM 863 C CA . SER A 1 107 ? 36.640 -10.184 -44.625 1.00 89.81 107 SER A CA 1
ATOM 864 C C . SER A 1 107 ? 36.032 -11.502 -44.127 1.00 89.81 107 SER A C 1
ATOM 866 O O . SER A 1 107 ? 35.514 -12.282 -44.925 1.00 89.81 107 SER A O 1
ATOM 868 N N . GLU A 1 108 ? 36.044 -11.752 -42.816 1.00 91.31 108 GLU A N 1
ATOM 869 C CA . GLU A 1 108 ? 35.418 -12.935 -42.214 1.00 91.31 108 GLU A CA 1
ATOM 870 C C . GLU A 1 108 ? 33.889 -12.928 -42.374 1.00 91.31 108 GLU A C 1
ATOM 872 O O . GLU A 1 108 ? 33.304 -13.965 -42.692 1.00 91.31 108 GLU A O 1
ATOM 877 N N . VAL A 1 109 ? 33.239 -11.765 -42.237 1.00 92.31 109 VAL A N 1
ATOM 878 C CA . VAL A 1 109 ? 31.799 -11.611 -42.523 1.00 92.31 109 VAL A CA 1
ATOM 879 C C . VAL A 1 109 ? 31.500 -11.941 -43.981 1.00 92.31 109 VAL A C 1
ATOM 881 O O . VAL A 1 109 ? 30.584 -12.715 -44.256 1.00 92.31 109 VAL A O 1
ATOM 884 N N . VAL A 1 110 ? 32.287 -11.405 -44.917 1.00 93.50 110 VAL A N 1
ATOM 885 C CA . VAL A 1 110 ? 32.138 -11.683 -46.354 1.00 93.50 110 VAL A CA 1
ATOM 886 C C . VAL A 1 110 ? 32.247 -13.187 -46.629 1.00 93.50 110 VAL A C 1
ATOM 888 O O . VAL A 1 110 ? 31.381 -13.772 -47.283 1.00 93.50 110 VAL A O 1
ATOM 891 N N . GLN A 1 111 ? 33.264 -13.848 -46.068 1.00 93.62 111 GLN A N 1
ATOM 892 C CA . GLN A 1 111 ? 33.449 -15.297 -46.199 1.00 93.62 111 GLN A CA 1
ATOM 893 C C . GLN A 1 111 ? 32.290 -16.094 -45.587 1.00 93.62 111 GLN A C 1
ATOM 895 O O . GLN A 1 111 ? 31.828 -17.068 -46.187 1.00 93.62 111 GLN A O 1
ATOM 900 N N . TYR A 1 112 ? 31.803 -15.688 -44.411 1.00 94.00 112 TYR A N 1
ATOM 901 C CA . TYR A 1 112 ? 30.646 -16.296 -43.756 1.00 94.00 112 TYR A CA 1
ATOM 902 C C . TYR A 1 112 ? 29.405 -16.238 -44.651 1.00 94.00 112 TYR A C 1
ATOM 904 O O . TYR A 1 112 ? 28.780 -17.272 -44.900 1.00 94.00 112 TYR A O 1
ATOM 912 N N . VAL A 1 113 ? 29.087 -15.053 -45.180 1.00 93.44 113 VAL A N 1
ATOM 913 C CA . VAL A 1 113 ? 27.921 -14.840 -46.044 1.00 93.44 113 VAL A CA 1
ATOM 914 C C . VAL A 1 113 ? 28.025 -15.704 -47.301 1.00 93.44 113 VAL A C 1
ATOM 916 O O . VAL A 1 113 ? 27.098 -16.461 -47.591 1.00 93.44 113 VAL A O 1
ATOM 919 N N . HIS A 1 114 ? 29.163 -15.686 -48.002 1.00 93.44 114 HIS A N 1
ATOM 920 C CA . HIS A 1 114 ? 29.363 -16.522 -49.191 1.00 93.44 114 HIS A CA 1
ATOM 921 C C . HIS A 1 114 ? 29.228 -18.018 -48.899 1.00 93.44 114 HIS A C 1
ATOM 923 O O . HIS A 1 114 ? 28.619 -18.750 -49.684 1.00 93.44 114 HIS A O 1
ATOM 929 N N . ARG A 1 115 ? 29.759 -18.485 -47.764 1.00 94.25 115 ARG A N 1
ATOM 930 C CA . ARG A 1 115 ? 29.655 -19.889 -47.355 1.00 94.25 115 ARG A CA 1
ATOM 931 C C . ARG A 1 115 ? 28.205 -20.308 -47.130 1.00 94.25 115 ARG A C 1
ATOM 933 O O . ARG A 1 115 ? 27.827 -21.375 -47.605 1.00 94.25 115 ARG A O 1
ATOM 940 N N . CYS A 1 116 ? 27.415 -19.501 -46.422 1.00 92.25 116 CYS A N 1
ATOM 941 C CA . CYS A 1 116 ? 25.997 -19.791 -46.197 1.00 92.25 116 CYS A CA 1
ATOM 942 C C . CYS A 1 116 ? 25.241 -19.869 -47.526 1.00 92.25 116 CYS A C 1
ATOM 944 O O . CYS A 1 116 ? 24.602 -20.881 -47.805 1.00 92.25 116 CYS A O 1
ATOM 946 N N . LEU A 1 117 ? 25.424 -18.874 -48.402 1.00 89.69 117 LEU A N 1
ATOM 947 C CA . LEU A 1 117 ? 24.782 -18.850 -49.720 1.00 89.69 117 LEU A CA 1
ATOM 948 C C . LEU A 1 117 ? 25.152 -20.073 -50.574 1.00 89.69 117 LEU A C 1
ATOM 950 O O . LEU A 1 117 ? 24.281 -20.675 -51.195 1.00 89.69 117 LEU A O 1
ATOM 954 N N . THR A 1 118 ? 26.421 -20.493 -50.555 1.00 92.06 118 THR A N 1
ATOM 955 C CA . THR A 1 118 ? 26.894 -21.679 -51.298 1.00 92.06 118 THR A CA 1
ATOM 956 C C . THR A 1 118 ? 26.269 -22.978 -50.778 1.00 92.06 118 THR A C 1
ATOM 958 O O . THR A 1 118 ? 26.070 -23.920 -51.540 1.00 92.06 118 THR A O 1
ATOM 961 N N . LYS A 1 119 ? 25.943 -23.036 -49.483 1.00 92.25 119 LYS A N 1
ATOM 962 C CA . LYS A 1 119 ? 25.290 -24.187 -48.844 1.00 92.25 119 LYS A CA 1
ATOM 963 C C . LYS A 1 119 ? 23.759 -24.158 -48.929 1.00 92.25 119 LYS A C 1
ATOM 965 O O . LYS A 1 119 ? 23.124 -25.084 -48.437 1.00 92.25 119 LYS A O 1
ATOM 970 N N . GLY A 1 120 ? 23.167 -23.118 -49.521 1.00 88.69 120 GLY A N 1
ATOM 971 C CA . GLY A 1 120 ? 21.716 -22.908 -49.497 1.00 88.69 120 GLY A CA 1
ATOM 972 C C . GLY A 1 120 ? 21.174 -22.532 -48.111 1.00 88.69 120 GLY A C 1
ATOM 973 O O . GLY A 1 120 ? 19.985 -22.687 -47.854 1.00 88.69 120 GLY A O 1
ATOM 974 N N . GLU A 1 121 ? 22.036 -22.056 -47.212 1.00 90.75 121 GLU A N 1
ATOM 975 C CA . GLU A 1 121 ? 21.673 -21.573 -45.880 1.00 90.75 121 GLU A CA 1
ATOM 976 C C . GLU A 1 121 ? 21.442 -20.054 -45.914 1.00 90.75 121 GLU A C 1
ATOM 978 O O . GLU A 1 121 ? 22.161 -19.311 -46.588 1.00 90.75 121 GLU A O 1
ATOM 983 N N . THR A 1 122 ? 20.485 -19.561 -45.127 1.00 92.06 122 THR A N 1
ATOM 984 C CA . THR A 1 122 ? 20.275 -18.117 -44.964 1.00 92.06 122 THR A CA 1
ATOM 985 C C . THR A 1 122 ? 21.269 -17.549 -43.943 1.00 92.06 122 THR A C 1
ATOM 987 O O . THR A 1 122 ? 21.226 -17.951 -42.777 1.00 92.06 122 THR A O 1
ATOM 990 N N . PRO A 1 123 ? 22.145 -16.597 -44.321 1.00 94.19 123 PRO A N 1
ATOM 991 C CA . PRO A 1 123 ? 23.104 -16.011 -43.391 1.00 94.19 123 PRO A CA 1
ATOM 992 C C . PRO A 1 123 ? 22.411 -15.127 -42.344 1.00 94.19 123 PRO A C 1
ATOM 994 O O . PRO A 1 123 ? 21.464 -14.392 -42.641 1.00 94.19 123 PRO A O 1
ATOM 997 N N . LYS A 1 124 ? 22.923 -15.174 -41.111 1.00 94.31 124 LYS A N 1
ATOM 998 C CA . LYS A 1 124 ? 22.425 -14.404 -39.966 1.00 94.31 124 LYS A CA 1
ATOM 999 C C . LYS A 1 124 ? 23.587 -13.720 -39.258 1.00 94.31 124 LYS A C 1
ATOM 1001 O O . LYS A 1 124 ? 24.603 -14.356 -38.977 1.00 94.31 124 LYS A O 1
ATOM 1006 N N . LEU A 1 125 ? 23.420 -12.442 -38.935 1.00 93.75 125 LEU A N 1
ATOM 1007 C CA . LEU A 1 125 ? 24.433 -11.633 -38.264 1.00 93.75 125 LEU A CA 1
ATOM 1008 C C . LEU A 1 125 ? 23.904 -11.100 -36.931 1.00 93.75 125 LEU A C 1
ATOM 1010 O O . LEU A 1 125 ? 22.743 -10.715 -36.817 1.00 93.75 125 LEU A O 1
ATOM 1014 N N . MET A 1 126 ? 24.773 -11.051 -35.927 1.00 91.31 126 MET A N 1
ATOM 1015 C CA . MET A 1 126 ? 24.542 -10.388 -34.646 1.00 91.31 126 MET A CA 1
ATOM 1016 C C . MET A 1 126 ? 25.652 -9.370 -34.396 1.00 91.31 126 MET A C 1
ATOM 1018 O O . MET A 1 126 ? 26.828 -9.697 -34.526 1.00 91.31 126 MET A O 1
ATOM 1022 N N . THR A 1 127 ? 25.291 -8.145 -34.022 1.00 90.81 127 THR A N 1
ATOM 1023 C CA . THR A 1 127 ? 26.247 -7.058 -33.767 1.00 90.81 127 THR A CA 1
ATOM 1024 C C . THR A 1 127 ? 25.736 -6.115 -32.680 1.00 90.81 127 THR A C 1
ATOM 1026 O O . THR A 1 127 ? 24.551 -6.121 -32.337 1.00 90.81 127 THR A O 1
ATOM 1029 N N . THR A 1 128 ? 26.622 -5.294 -32.122 1.00 86.88 128 THR A N 1
ATOM 1030 C CA . THR A 1 128 ? 26.247 -4.172 -31.256 1.00 86.88 128 THR A CA 1
ATOM 1031 C C . THR A 1 128 ? 25.987 -2.885 -32.044 1.00 86.88 128 THR A C 1
ATOM 1033 O O . THR A 1 128 ? 26.399 -2.769 -33.201 1.00 86.88 128 THR A O 1
ATOM 1036 N N . TYR A 1 129 ? 25.320 -1.909 -31.411 1.00 86.88 129 TYR A N 1
ATOM 1037 C CA . TYR A 1 129 ? 24.973 -0.608 -32.013 1.00 86.88 129 TYR A CA 1
ATOM 1038 C C . TYR A 1 129 ? 26.180 0.155 -32.575 1.00 86.88 129 TYR A C 1
ATOM 1040 O O . TYR A 1 129 ? 26.108 0.722 -33.659 1.00 86.88 129 TYR A O 1
ATOM 1048 N N . ASP A 1 130 ? 27.304 0.133 -31.862 1.00 81.31 130 ASP A N 1
ATOM 1049 C CA . ASP A 1 130 ? 28.573 0.750 -32.268 1.00 81.31 130 ASP A CA 1
ATOM 1050 C C . ASP A 1 130 ? 29.261 0.023 -33.430 1.00 81.31 130 ASP A C 1
ATOM 1052 O O . ASP A 1 130 ? 30.003 0.643 -34.186 1.00 81.31 130 ASP A O 1
ATOM 1056 N N . SER A 1 131 ? 28.993 -1.270 -33.607 1.00 86.88 131 SER A N 1
ATOM 1057 C CA . SER A 1 131 ? 29.684 -2.112 -34.587 1.00 86.88 131 SER A CA 1
ATOM 1058 C C . SER A 1 131 ? 28.937 -2.268 -35.920 1.00 86.88 131 SER A C 1
ATOM 1060 O O . SER A 1 131 ? 29.514 -2.759 -36.888 1.00 86.88 131 SER A O 1
ATOM 1062 N N . ILE A 1 132 ? 27.674 -1.828 -36.021 1.00 90.62 132 ILE A N 1
ATOM 1063 C CA . ILE A 1 132 ? 26.869 -1.970 -37.252 1.00 90.62 132 ILE A CA 1
ATOM 1064 C C . ILE A 1 132 ? 27.489 -1.263 -38.469 1.00 90.62 132 ILE A C 1
ATOM 1066 O O . ILE A 1 132 ? 27.338 -1.737 -39.593 1.00 90.62 132 ILE A O 1
ATOM 1070 N N . GLY A 1 133 ? 28.226 -0.166 -38.257 1.00 88.69 133 GLY A N 1
ATOM 1071 C CA . GLY A 1 133 ? 28.943 0.534 -39.328 1.00 88.69 133 GLY A CA 1
ATOM 1072 C C . GLY A 1 133 ? 29.931 -0.379 -40.057 1.00 88.69 133 GLY A C 1
ATOM 1073 O O . GLY A 1 133 ? 30.002 -0.364 -41.279 1.00 88.69 133 GLY A O 1
ATOM 1074 N N . HIS A 1 134 ? 30.610 -1.258 -39.321 1.00 88.75 134 HIS A N 1
ATOM 1075 C CA . HIS A 1 134 ? 31.550 -2.207 -39.908 1.00 88.75 134 HIS A CA 1
ATOM 1076 C C . HIS A 1 134 ? 30.854 -3.329 -40.682 1.00 88.75 134 HIS A C 1
ATOM 1078 O O . HIS A 1 134 ? 31.354 -3.766 -41.715 1.00 88.75 134 HIS A O 1
ATOM 1084 N N . ILE A 1 135 ? 29.664 -3.754 -40.241 1.00 91.44 135 ILE A N 1
ATOM 1085 C CA . ILE A 1 135 ? 28.828 -4.672 -41.025 1.00 91.44 135 ILE A CA 1
ATOM 1086 C C . ILE A 1 135 ? 28.430 -4.033 -42.357 1.00 91.44 135 ILE A C 1
ATOM 1088 O O . ILE A 1 135 ? 28.489 -4.704 -43.383 1.00 91.44 135 ILE A O 1
ATOM 1092 N N . ILE A 1 136 ? 28.065 -2.747 -42.362 1.00 92.44 136 ILE A N 1
ATOM 1093 C CA . ILE A 1 136 ? 27.760 -2.020 -43.602 1.00 92.44 136 ILE A CA 1
ATOM 1094 C C . ILE A 1 136 ? 28.970 -2.032 -44.537 1.00 92.44 136 ILE A C 1
ATOM 1096 O O . ILE A 1 136 ? 28.821 -2.378 -45.710 1.00 92.44 136 ILE A O 1
ATOM 1100 N N . ASP A 1 137 ? 30.160 -1.720 -44.019 1.00 90.62 137 ASP A N 1
ATOM 1101 C CA . ASP A 1 137 ? 31.396 -1.756 -44.802 1.00 90.62 137 ASP A CA 1
ATOM 1102 C C . ASP A 1 137 ? 31.637 -3.159 -45.384 1.00 90.62 137 ASP A C 1
ATOM 1104 O O . ASP A 1 137 ? 31.884 -3.298 -46.579 1.00 90.62 137 ASP A O 1
ATOM 1108 N N . ALA A 1 138 ? 31.496 -4.210 -44.567 1.00 91.94 138 ALA A N 1
ATOM 1109 C CA . ALA A 1 138 ? 31.683 -5.599 -44.983 1.00 91.94 138 ALA A CA 1
ATOM 1110 C C . ALA A 1 138 ? 30.687 -6.041 -46.066 1.00 91.94 138 ALA A C 1
ATOM 1112 O O . ALA A 1 138 ? 31.081 -6.655 -47.054 1.00 91.94 138 ALA A O 1
ATOM 1113 N N . LEU A 1 139 ? 29.400 -5.721 -45.915 1.00 93.88 139 LEU A N 1
ATOM 1114 C CA . LEU A 1 139 ? 28.371 -6.084 -46.893 1.00 93.88 139 LEU A CA 1
ATOM 1115 C C . LEU A 1 139 ? 28.538 -5.316 -48.209 1.00 93.88 139 LEU A C 1
ATOM 1117 O O . LEU A 1 139 ? 28.341 -5.887 -49.279 1.00 93.88 139 LEU A O 1
ATOM 1121 N N . THR A 1 140 ? 28.987 -4.061 -48.144 1.00 92.38 140 THR A N 1
ATOM 1122 C CA . THR A 1 140 ? 29.274 -3.245 -49.336 1.00 92.38 140 THR A CA 1
ATOM 1123 C C . THR A 1 140 ? 30.426 -3.829 -50.168 1.00 92.38 140 THR A C 1
ATOM 1125 O O . THR A 1 140 ? 30.446 -3.653 -51.386 1.00 92.38 140 THR A O 1
ATOM 1128 N N . LEU A 1 141 ? 31.355 -4.578 -49.551 1.00 91.56 141 LEU A N 1
ATOM 1129 C CA . LEU A 1 141 ? 32.407 -5.313 -50.274 1.00 91.56 141 LEU A CA 1
ATOM 1130 C C . LEU A 1 141 ? 31.864 -6.487 -51.105 1.00 91.56 141 LEU A C 1
ATOM 1132 O O . LEU A 1 141 ? 32.517 -6.887 -52.067 1.00 91.56 141 LEU A O 1
ATOM 1136 N N . ILE A 1 142 ? 30.702 -7.047 -50.746 1.00 91.25 142 ILE A N 1
ATOM 1137 C CA . ILE A 1 142 ? 30.051 -8.126 -51.508 1.00 91.25 142 ILE A CA 1
ATOM 1138 C C . ILE A 1 142 ? 29.394 -7.543 -52.761 1.00 91.25 142 ILE A C 1
ATOM 1140 O O . ILE A 1 142 ? 29.602 -8.032 -53.870 1.00 91.25 142 ILE A O 1
ATOM 1144 N N . SER A 1 143 ? 28.584 -6.498 -52.578 1.00 88.75 143 SER A N 1
ATOM 1145 C CA . SER A 1 143 ? 27.909 -5.768 -53.650 1.00 88.75 143 SER A CA 1
ATOM 1146 C C . SER A 1 143 ? 27.445 -4.395 -53.144 1.00 88.75 143 SER A C 1
ATOM 1148 O O . SER A 1 143 ? 26.980 -4.308 -52.004 1.00 88.75 143 SER A O 1
ATOM 1150 N N . PRO A 1 144 ? 27.465 -3.334 -53.978 1.00 84.00 144 PRO A N 1
ATOM 1151 C CA . PRO A 1 144 ? 26.966 -2.008 -53.597 1.00 84.00 144 PRO A CA 1
ATOM 1152 C C . PRO A 1 144 ? 25.513 -1.994 -53.099 1.00 84.00 144 PRO A C 1
ATOM 1154 O O . PRO A 1 144 ? 25.164 -1.160 -52.271 1.00 84.00 144 PRO A O 1
ATOM 1157 N N . ASN A 1 145 ? 24.685 -2.932 -53.573 1.00 87.12 145 ASN A N 1
ATOM 1158 C CA . ASN A 1 145 ? 23.267 -3.037 -53.211 1.00 87.12 145 ASN A CA 1
ATOM 1159 C C . ASN A 1 145 ? 22.991 -4.186 -52.225 1.00 87.12 145 ASN A C 1
ATOM 1161 O O . ASN A 1 145 ? 21.836 -4.550 -52.017 1.00 87.12 145 ASN A O 1
ATOM 1165 N N . GLU A 1 146 ? 24.023 -4.803 -51.634 1.00 92.19 146 GLU A N 1
ATOM 1166 C CA . GLU A 1 146 ? 23.835 -5.959 -50.745 1.00 92.19 146 GLU A CA 1
ATOM 1167 C C . GLU A 1 146 ? 22.928 -5.607 -49.558 1.00 92.19 146 GLU A C 1
ATOM 1169 O O . GLU A 1 146 ? 22.087 -6.424 -49.182 1.00 92.19 146 GLU A O 1
ATOM 1174 N N . LEU A 1 147 ? 23.043 -4.379 -49.030 1.00 92.06 147 LEU A N 1
ATOM 1175 C CA . LEU A 1 147 ? 22.273 -3.863 -47.889 1.00 92.06 147 LEU A CA 1
ATOM 1176 C C . LEU A 1 147 ? 20.753 -3.979 -48.083 1.00 92.06 147 LEU A C 1
ATOM 1178 O O . LEU A 1 147 ? 20.043 -4.259 -47.120 1.00 92.06 147 LEU A O 1
ATOM 1182 N N . ASP A 1 148 ? 20.252 -3.843 -49.315 1.00 90.81 148 ASP A N 1
ATOM 1183 C CA . ASP A 1 148 ? 18.816 -3.927 -49.622 1.00 90.81 148 ASP A CA 1
ATOM 1184 C C . ASP A 1 148 ? 18.235 -5.330 -49.401 1.00 90.81 148 ASP A C 1
ATOM 1186 O O . ASP A 1 148 ? 17.020 -5.485 -49.264 1.00 90.81 148 ASP A O 1
ATOM 1190 N N . SER A 1 149 ? 19.093 -6.356 -49.375 1.00 91.25 149 SER A N 1
ATOM 1191 C CA . SER A 1 149 ? 18.697 -7.750 -49.149 1.00 91.25 149 SER A CA 1
ATOM 1192 C C . SER A 1 149 ? 18.668 -8.155 -47.672 1.00 91.25 149 SER A C 1
ATOM 1194 O O . SER A 1 149 ? 18.287 -9.287 -47.367 1.00 91.25 149 SER A O 1
ATOM 1196 N N . TRP A 1 150 ? 19.068 -7.258 -46.764 1.00 95.06 150 TRP A N 1
ATOM 1197 C CA . TRP A 1 150 ? 19.124 -7.508 -45.326 1.00 95.06 150 TRP A CA 1
ATOM 1198 C C . TRP A 1 150 ? 18.035 -6.745 -44.577 1.00 95.06 150 TRP A C 1
ATOM 1200 O O . TRP A 1 150 ? 17.831 -5.549 -44.781 1.00 95.06 150 TRP A O 1
ATOM 1210 N N . THR A 1 151 ? 17.397 -7.433 -43.635 1.00 94.88 151 THR A N 1
ATOM 1211 C CA . THR A 1 151 ? 16.535 -6.810 -42.630 1.00 94.88 151 THR A CA 1
ATOM 1212 C C . THR A 1 151 ? 17.357 -6.536 -41.376 1.00 94.88 151 THR A C 1
ATOM 1214 O O . THR A 1 151 ? 17.904 -7.463 -40.767 1.00 94.88 151 THR A O 1
ATOM 1217 N N . VAL A 1 152 ? 17.443 -5.272 -40.962 1.00 96.00 152 VAL A N 1
ATOM 1218 C CA . VAL A 1 152 ? 18.049 -4.917 -39.673 1.00 96.00 152 VAL A CA 1
ATOM 1219 C C . VAL A 1 152 ? 16.984 -4.971 -38.595 1.00 96.00 152 VAL A C 1
ATOM 1221 O O . VAL A 1 152 ? 15.965 -4.297 -38.683 1.00 96.00 152 VAL A O 1
ATOM 1224 N N . VAL A 1 153 ? 17.234 -5.746 -37.549 1.00 94.31 153 VAL A N 1
ATOM 1225 C CA . VAL A 1 153 ? 16.366 -5.844 -36.380 1.00 94.31 153 VAL A CA 1
ATOM 1226 C C . VAL A 1 153 ? 17.101 -5.210 -35.205 1.00 94.31 153 VAL A C 1
ATOM 1228 O O . VAL A 1 153 ? 18.046 -5.790 -34.671 1.00 94.31 153 VAL A O 1
ATOM 1231 N N . VAL A 1 154 ? 16.692 -4.002 -34.823 1.00 92.44 154 VAL A N 1
ATOM 1232 C CA . VAL A 1 154 ? 17.239 -3.277 -33.671 1.00 92.44 154 VAL A CA 1
ATOM 1233 C C . VAL A 1 154 ? 16.522 -3.778 -32.421 1.00 92.44 154 VAL A C 1
ATOM 1235 O O . VAL A 1 154 ? 15.367 -3.438 -32.177 1.00 92.44 154 VAL A O 1
ATOM 1238 N N . ASP A 1 155 ? 17.187 -4.643 -31.662 1.00 88.06 155 ASP A N 1
ATOM 1239 C CA . ASP A 1 155 ? 16.643 -5.275 -30.462 1.00 88.06 155 ASP A CA 1
ATOM 1240 C C . ASP A 1 155 ? 16.855 -4.415 -29.215 1.00 88.06 155 ASP A C 1
ATOM 1242 O O . ASP A 1 155 ? 17.855 -3.715 -29.097 1.00 88.06 155 ASP A O 1
ATOM 1246 N N . GLU A 1 156 ? 15.931 -4.509 -28.258 1.00 79.81 156 GLU A N 1
ATOM 1247 C CA . GLU A 1 156 ? 15.873 -3.651 -27.066 1.00 79.81 156 GLU A CA 1
ATOM 1248 C C . GLU A 1 156 ? 16.021 -2.154 -27.418 1.00 79.81 156 GLU A C 1
ATOM 1250 O O . GLU A 1 156 ? 16.733 -1.403 -26.743 1.00 79.81 156 GLU A O 1
ATOM 1255 N N . PHE A 1 157 ? 15.329 -1.717 -28.480 1.00 84.94 157 PHE A N 1
ATOM 1256 C CA . PHE A 1 157 ? 15.425 -0.372 -29.052 1.00 84.94 157 PHE A CA 1
ATOM 1257 C C . PHE A 1 157 ? 15.255 0.739 -28.007 1.00 84.94 157 PHE A C 1
ATOM 1259 O O . PHE A 1 157 ? 15.950 1.749 -28.066 1.00 84.94 157 PHE A O 1
ATOM 1266 N N . GLN A 1 158 ? 14.425 0.525 -26.980 1.00 78.38 158 GLN A N 1
ATOM 1267 C CA . GLN A 1 158 ? 14.225 1.475 -25.881 1.00 78.38 158 GLN A CA 1
ATOM 1268 C C . GLN A 1 158 ? 15.516 1.887 -25.148 1.00 78.38 158 GLN A C 1
ATOM 1270 O O . GLN A 1 158 ? 15.544 2.937 -24.501 1.00 78.38 158 GLN A O 1
ATOM 1275 N N . ALA A 1 159 ? 16.584 1.086 -25.242 1.00 78.25 159 ALA A N 1
ATOM 1276 C CA . ALA A 1 159 ? 17.888 1.403 -24.672 1.00 78.25 159 ALA A CA 1
ATOM 1277 C C . ALA A 1 159 ? 18.478 2.707 -25.231 1.00 78.25 159 ALA A C 1
ATOM 1279 O O . ALA A 1 159 ? 19.176 3.395 -24.490 1.00 78.25 159 ALA A O 1
ATOM 1280 N N . ILE A 1 160 ? 18.125 3.096 -26.465 1.00 80.62 160 ILE A N 1
ATOM 1281 C CA . ILE A 1 160 ? 18.616 4.315 -27.125 1.00 80.62 160 ILE A CA 1
ATOM 1282 C C . ILE A 1 160 ? 18.394 5.572 -26.268 1.00 80.62 160 ILE A C 1
ATOM 1284 O O . ILE A 1 160 ? 19.282 6.410 -26.128 1.00 80.62 160 ILE A O 1
ATOM 1288 N N . PHE A 1 161 ? 17.241 5.664 -25.595 1.00 76.88 161 PHE A N 1
ATOM 1289 C CA . PHE A 1 161 ? 16.914 6.784 -24.712 1.00 76.88 161 PHE A CA 1
ATOM 1290 C C . PHE A 1 161 ? 17.670 6.718 -23.380 1.00 76.88 161 PHE A C 1
ATOM 1292 O O . PHE A 1 161 ? 18.058 7.747 -22.840 1.00 76.88 161 PHE A O 1
ATOM 1299 N N . GLY A 1 162 ? 17.876 5.522 -22.821 1.00 70.88 162 GLY A N 1
ATOM 1300 C CA . GLY A 1 162 ? 18.632 5.360 -21.573 1.00 70.88 162 GLY A CA 1
ATOM 1301 C C . GLY A 1 162 ? 20.136 5.583 -21.753 1.00 70.88 162 GLY A C 1
ATOM 1302 O O . GLY A 1 162 ? 20.813 6.042 -20.834 1.00 70.88 162 GLY A O 1
ATOM 1303 N N . ASP A 1 163 ? 20.646 5.276 -22.942 1.00 72.25 163 ASP A N 1
ATOM 1304 C CA . ASP A 1 163 ? 22.069 5.297 -23.256 1.00 72.25 163 ASP A CA 1
ATOM 1305 C C . ASP A 1 163 ? 22.537 6.607 -23.864 1.00 72.25 163 ASP A C 1
ATOM 1307 O O . ASP A 1 163 ? 23.732 6.895 -23.793 1.00 72.25 163 ASP A O 1
ATOM 1311 N N . ALA A 1 164 ? 21.624 7.439 -24.373 1.00 71.81 164 ALA A N 1
ATOM 1312 C CA . ALA A 1 164 ? 21.946 8.742 -24.945 1.00 71.81 164 ALA A CA 1
ATOM 1313 C C . ALA A 1 164 ? 22.826 9.603 -24.015 1.00 71.81 164 ALA A C 1
ATOM 1315 O O . ALA A 1 164 ? 23.713 10.302 -24.490 1.00 71.81 164 ALA A O 1
ATOM 1316 N N . THR A 1 165 ? 22.684 9.496 -22.689 1.00 64.19 165 THR A N 1
ATOM 1317 C CA . THR A 1 165 ? 23.560 10.198 -21.730 1.00 64.19 165 THR A CA 1
ATOM 1318 C C . THR A 1 165 ? 25.030 9.780 -21.824 1.00 64.19 165 THR A C 1
ATOM 1320 O O . THR A 1 165 ? 25.930 10.606 -21.690 1.00 64.19 165 THR A O 1
ATOM 1323 N N . TYR A 1 166 ? 25.293 8.490 -22.023 1.00 63.91 166 TYR A N 1
ATOM 1324 C CA . TYR A 1 166 ? 26.635 7.910 -21.922 1.00 63.91 166 TYR A CA 1
ATOM 1325 C C . TYR A 1 166 ? 27.257 7.604 -23.289 1.00 63.91 166 TYR A C 1
ATOM 1327 O O . TYR A 1 166 ? 28.482 7.564 -23.405 1.00 63.91 166 TYR A O 1
ATOM 1335 N N . LYS A 1 167 ? 26.422 7.373 -24.309 1.00 69.81 167 LYS A N 1
ATOM 1336 C CA . LYS A 1 167 ? 26.786 6.890 -25.646 1.00 69.81 167 LYS A CA 1
ATOM 1337 C C . LYS A 1 167 ? 26.042 7.613 -26.780 1.00 69.81 167 LYS A C 1
ATOM 1339 O O . LYS A 1 167 ? 25.883 7.051 -27.855 1.00 69.81 167 LYS A O 1
ATOM 1344 N N . SER A 1 168 ? 25.618 8.861 -26.600 1.00 66.06 168 SER A N 1
ATOM 1345 C CA . SER A 1 168 ? 24.884 9.612 -27.640 1.00 66.06 168 SER A CA 1
ATOM 1346 C C . SER A 1 168 ? 25.505 9.579 -29.039 1.00 66.06 168 SER A C 1
ATOM 1348 O O . SER A 1 168 ? 24.764 9.509 -30.010 1.00 66.06 168 SER A O 1
ATOM 1350 N N . LEU A 1 169 ? 26.837 9.619 -29.171 1.00 69.19 169 LEU A N 1
ATOM 1351 C CA . LEU A 1 169 ? 27.484 9.529 -30.485 1.00 69.19 169 LEU A CA 1
ATOM 1352 C C . LEU A 1 169 ? 27.190 8.181 -31.159 1.00 69.19 169 LEU A C 1
ATOM 1354 O O . LEU A 1 169 ? 26.867 8.151 -32.341 1.00 69.19 169 LEU A O 1
ATOM 1358 N N . THR A 1 170 ? 27.268 7.085 -30.401 1.00 74.50 170 THR A N 1
ATOM 1359 C CA . THR A 1 170 ? 26.923 5.739 -30.872 1.00 74.50 170 THR A CA 1
ATOM 1360 C C . THR A 1 170 ? 25.462 5.665 -31.295 1.00 74.50 170 THR A C 1
ATOM 1362 O O . THR A 1 170 ? 25.172 5.129 -32.357 1.00 74.50 170 THR A O 1
ATOM 1365 N N . GLU A 1 171 ? 24.552 6.238 -30.508 1.00 77.81 171 GLU A N 1
ATOM 1366 C CA . GLU A 1 171 ? 23.122 6.216 -30.826 1.00 77.81 171 GLU A CA 1
ATOM 1367 C C . GLU A 1 171 ? 22.796 7.032 -32.086 1.00 77.81 171 GLU A C 1
ATOM 1369 O O . GLU A 1 171 ? 22.072 6.566 -32.960 1.00 77.81 171 GLU A O 1
ATOM 1374 N N . MET A 1 172 ? 23.401 8.211 -32.255 1.00 75.81 172 MET A N 1
ATOM 1375 C CA . MET A 1 172 ? 23.251 9.005 -33.482 1.00 75.81 172 MET A CA 1
ATOM 1376 C C . MET A 1 172 ? 23.836 8.288 -34.708 1.00 75.81 172 MET A C 1
ATOM 1378 O O . MET A 1 172 ? 23.256 8.314 -35.795 1.00 75.81 172 MET A O 1
ATOM 1382 N N . GLN A 1 173 ? 24.977 7.613 -34.541 1.00 79.81 173 GLN A N 1
ATOM 1383 C CA . GLN A 1 173 ? 25.582 6.801 -35.596 1.00 79.81 173 GLN A CA 1
ATOM 1384 C C . GLN A 1 173 ? 24.723 5.590 -35.952 1.00 79.81 173 GLN A C 1
ATOM 1386 O O . GLN A 1 173 ? 24.632 5.257 -37.131 1.00 79.81 173 GLN A O 1
ATOM 1391 N N . LEU A 1 174 ? 24.077 4.953 -34.971 1.00 87.81 174 LEU A N 1
ATOM 1392 C CA . LEU A 1 174 ? 23.124 3.877 -35.218 1.00 87.81 174 LEU A CA 1
ATOM 1393 C C . LEU A 1 174 ? 22.019 4.364 -36.156 1.00 87.81 174 LEU A C 1
ATOM 1395 O O . LEU A 1 174 ? 21.809 3.720 -37.178 1.00 87.81 174 LEU A O 1
ATOM 1399 N N . LEU A 1 175 ? 21.390 5.511 -35.871 1.00 85.81 175 LEU A N 1
ATOM 1400 C CA . LEU A 1 175 ? 20.320 6.069 -36.712 1.00 85.81 175 LEU A CA 1
ATOM 1401 C C . LEU A 1 175 ? 20.789 6.342 -38.144 1.00 85.81 175 LEU A C 1
ATOM 1403 O O . LEU A 1 175 ? 20.154 5.900 -39.104 1.00 85.81 175 LEU A O 1
ATOM 1407 N N . SER A 1 176 ? 21.950 6.987 -38.289 1.00 84.44 176 SER A N 1
ATOM 1408 C CA . SER A 1 176 ? 22.559 7.252 -39.598 1.00 84.44 176 SER A CA 1
ATOM 1409 C C . SER A 1 176 ? 22.899 5.968 -40.364 1.00 84.44 176 SER A C 1
ATOM 1411 O O . SER A 1 176 ? 22.729 5.900 -41.581 1.00 84.44 176 SER A O 1
ATOM 1413 N N . ASN A 1 177 ? 23.356 4.928 -39.667 1.00 89.94 177 ASN A N 1
ATOM 1414 C CA . ASN A 1 177 ? 23.695 3.645 -40.269 1.00 89.94 177 ASN A CA 1
ATOM 1415 C C . ASN A 1 177 ? 22.452 2.838 -40.651 1.00 89.94 177 ASN A C 1
ATOM 1417 O O . ASN A 1 177 ? 22.411 2.283 -41.746 1.00 89.94 177 ASN A O 1
ATOM 1421 N N . THR A 1 178 ? 21.424 2.801 -39.800 1.00 90.44 178 THR A N 1
ATOM 1422 C CA . THR A 1 178 ? 20.164 2.111 -40.104 1.00 90.44 178 THR A CA 1
ATOM 1423 C C . THR A 1 178 ? 19.444 2.742 -41.292 1.00 90.44 178 THR A C 1
ATOM 1425 O O . THR A 1 178 ? 18.866 2.017 -42.095 1.00 90.44 178 THR A O 1
ATOM 1428 N N . ALA A 1 179 ? 19.572 4.060 -41.484 1.00 88.69 179 ALA A N 1
ATOM 1429 C CA . ALA A 1 179 ? 18.998 4.766 -42.629 1.00 88.69 179 ALA A CA 1
ATOM 1430 C C . ALA A 1 179 ? 19.511 4.272 -44.000 1.00 88.69 179 ALA A C 1
ATOM 1432 O O . ALA A 1 179 ? 18.870 4.529 -45.015 1.00 88.69 179 ALA A O 1
ATOM 1433 N N . LYS A 1 180 ? 20.646 3.556 -44.045 1.00 91.00 180 LYS A N 1
ATOM 1434 C CA . LYS A 1 180 ? 21.227 2.992 -45.278 1.00 91.00 180 LYS A CA 1
ATOM 1435 C C . LYS A 1 180 ? 20.578 1.676 -45.720 1.00 91.00 180 LYS A C 1
ATOM 1437 O O . LYS A 1 180 ? 20.846 1.225 -46.827 1.00 91.00 180 LYS A O 1
ATOM 1442 N N . PHE A 1 181 ? 19.783 1.037 -44.864 1.00 93.25 181 PHE A N 1
ATOM 1443 C CA . PHE A 1 181 ? 19.101 -0.217 -45.183 1.00 93.25 181 PHE A CA 1
ATOM 1444 C C . PHE A 1 181 ? 17.693 0.051 -45.701 1.00 93.25 181 PHE A C 1
ATOM 1446 O O . PHE A 1 181 ? 17.042 1.004 -45.282 1.00 93.25 181 PHE A O 1
ATOM 1453 N N . LYS A 1 182 ? 17.175 -0.836 -46.553 1.00 92.44 182 LYS A N 1
ATOM 1454 C CA . LYS A 1 182 ? 15.788 -0.756 -47.031 1.00 92.44 182 LYS A CA 1
ATOM 1455 C C . LYS A 1 182 ? 14.759 -1.095 -45.945 1.00 92.44 182 LYS A C 1
ATOM 1457 O O . LYS A 1 182 ? 13.711 -0.459 -45.869 1.00 92.44 182 LYS A O 1
ATOM 1462 N N . THR A 1 183 ? 15.066 -2.072 -45.090 1.00 93.25 183 THR A N 1
ATOM 1463 C CA . THR A 1 183 ? 14.152 -2.566 -44.049 1.00 93.25 183 THR A CA 1
ATOM 1464 C C . THR A 1 183 ? 14.832 -2.527 -42.685 1.00 93.25 183 THR A C 1
ATOM 1466 O O . THR A 1 183 ? 15.853 -3.185 -42.470 1.00 93.25 183 THR A O 1
ATOM 1469 N N . VAL A 1 184 ? 14.238 -1.784 -41.750 1.00 94.81 184 VAL A N 1
ATOM 1470 C CA . VAL A 1 184 ? 14.694 -1.688 -40.357 1.00 94.81 184 VAL A CA 1
ATOM 1471 C C . VAL A 1 184 ? 13.500 -1.867 -39.432 1.00 94.81 184 VAL A C 1
ATOM 1473 O O . VAL A 1 184 ? 12.495 -1.173 -39.563 1.00 94.81 184 VAL A O 1
ATOM 1476 N N . ILE A 1 185 ? 13.624 -2.794 -38.490 1.00 93.88 185 ILE A N 1
ATOM 1477 C CA . ILE A 1 185 ? 12.602 -3.120 -37.503 1.00 93.88 185 ILE A CA 1
ATOM 1478 C C . ILE A 1 185 ? 13.130 -2.712 -36.134 1.00 93.88 185 ILE A C 1
ATOM 1480 O O . ILE A 1 185 ? 14.053 -3.335 -35.605 1.00 93.88 185 ILE A O 1
ATOM 1484 N N . TYR A 1 186 ? 12.539 -1.676 -35.550 1.00 91.88 186 TYR A N 1
ATOM 1485 C CA . TYR A 1 186 ? 12.856 -1.245 -34.192 1.00 91.88 186 TYR A CA 1
ATOM 1486 C C . TYR A 1 186 ? 11.991 -2.027 -33.197 1.00 91.88 186 TYR A C 1
ATOM 1488 O O . TYR A 1 186 ? 10.808 -1.730 -33.024 1.00 91.88 186 TYR A O 1
ATOM 1496 N N . LEU A 1 187 ? 12.565 -3.055 -32.560 1.00 88.69 187 LEU A N 1
ATOM 1497 C CA . LEU A 1 187 ? 11.863 -3.898 -31.591 1.00 88.69 187 LEU A CA 1
ATOM 1498 C C . LEU A 1 187 ? 11.846 -3.248 -30.211 1.00 88.69 187 LEU A C 1
ATOM 1500 O O . LEU A 1 187 ? 12.884 -3.104 -29.561 1.00 88.69 187 LEU A O 1
ATOM 1504 N N . SER A 1 188 ? 10.648 -2.961 -29.712 1.00 76.50 188 SER A N 1
ATOM 1505 C CA . SER A 1 188 ? 10.431 -2.452 -28.358 1.00 76.50 188 SER A CA 1
ATOM 1506 C C . SER A 1 188 ? 9.443 -3.327 -27.596 1.00 76.50 188 SER A C 1
ATOM 1508 O O . SER A 1 188 ? 8.583 -3.956 -28.198 1.00 76.50 188 SER A O 1
ATOM 1510 N N . ALA A 1 189 ? 9.564 -3.379 -26.269 1.00 66.00 189 ALA A N 1
ATOM 1511 C CA . ALA A 1 189 ? 8.542 -3.935 -25.372 1.00 66.00 189 ALA A CA 1
ATOM 1512 C C . ALA A 1 189 ? 7.820 -2.843 -24.564 1.00 66.00 189 ALA A C 1
ATOM 1514 O O . ALA A 1 189 ? 7.216 -3.143 -23.538 1.00 66.00 189 ALA A O 1
ATOM 1515 N N . THR A 1 190 ? 7.994 -1.569 -24.927 1.00 65.31 190 THR A N 1
ATOM 1516 C CA . THR A 1 190 ? 7.619 -0.441 -24.070 1.00 65.31 190 THR A CA 1
ATOM 1517 C C . THR A 1 190 ? 6.701 0.536 -24.812 1.00 65.31 190 THR A C 1
ATOM 1519 O O . THR A 1 190 ? 7.193 1.247 -25.692 1.00 65.31 190 THR A O 1
ATOM 1522 N N . PRO A 1 191 ? 5.411 0.645 -24.439 1.00 54.88 191 PRO A N 1
ATOM 1523 C CA . PRO A 1 191 ? 4.451 1.503 -25.146 1.00 54.88 191 PRO A CA 1
ATOM 1524 C C . PRO A 1 191 ? 4.721 3.007 -24.941 1.00 54.88 191 PRO A C 1
ATOM 1526 O O . PRO A 1 191 ? 4.446 3.827 -25.806 1.00 54.88 191 PRO A O 1
ATOM 1529 N N . PHE A 1 192 ? 5.368 3.396 -23.838 1.00 59.75 192 PHE A N 1
ATOM 1530 C CA . PHE A 1 192 ? 5.583 4.801 -23.451 1.00 59.75 192 PHE A CA 1
ATOM 1531 C C . PHE A 1 192 ? 6.581 5.605 -24.301 1.00 59.75 192 PHE A C 1
ATOM 1533 O O . PHE A 1 192 ? 6.875 6.755 -23.963 1.00 59.75 192 PHE A O 1
ATOM 1540 N N . LEU A 1 193 ? 7.148 5.022 -25.358 1.00 69.31 193 LEU A N 1
ATOM 1541 C CA . LEU A 1 193 ? 8.096 5.725 -26.225 1.00 69.31 193 LEU A CA 1
ATOM 1542 C C . LEU A 1 193 ? 7.416 6.631 -27.252 1.00 69.31 193 LEU A C 1
ATOM 1544 O O . LEU A 1 193 ? 8.058 7.564 -27.724 1.00 69.31 193 LEU A O 1
ATOM 1548 N N . GLU A 1 194 ? 6.147 6.380 -27.580 1.00 72.38 194 GLU A N 1
ATOM 1549 C CA . GLU A 1 194 ? 5.469 6.986 -28.732 1.00 72.38 194 GLU A CA 1
ATOM 1550 C C . GLU A 1 194 ? 5.546 8.516 -28.734 1.00 72.38 194 GLU A C 1
ATOM 1552 O O . GLU A 1 194 ? 6.094 9.104 -29.663 1.00 72.38 194 GLU A O 1
ATOM 1557 N N . LYS A 1 195 ? 5.145 9.154 -27.627 1.00 76.94 195 LYS A N 1
ATOM 1558 C CA . LYS A 1 195 ? 5.154 10.620 -27.505 1.00 76.94 195 LYS A CA 1
ATOM 1559 C C . LYS A 1 195 ? 6.531 11.271 -27.662 1.00 76.94 195 LYS A C 1
ATOM 1561 O O . LYS A 1 195 ? 6.604 12.456 -27.937 1.00 76.94 195 LYS A O 1
ATOM 1566 N N . TYR A 1 196 ? 7.616 10.537 -27.405 1.00 80.56 196 TYR A N 1
ATOM 1567 C CA . TYR A 1 196 ? 8.978 11.052 -27.589 1.00 80.56 196 TYR A CA 1
ATOM 1568 C C . TYR A 1 196 ? 9.472 10.789 -29.007 1.00 80.56 196 TYR A C 1
ATOM 1570 O O . TYR A 1 196 ? 10.246 11.568 -29.548 1.00 80.56 196 TYR A O 1
ATOM 1578 N N . MET A 1 197 ? 9.033 9.681 -29.603 1.00 81.50 197 MET A N 1
ATOM 1579 C CA . MET A 1 197 ? 9.343 9.332 -30.984 1.00 81.50 197 MET A CA 1
ATOM 1580 C C . MET A 1 197 ? 8.650 10.274 -31.975 1.00 81.50 197 MET A C 1
ATOM 1582 O O . MET A 1 197 ? 9.252 10.605 -32.989 1.00 81.50 197 MET A O 1
ATOM 1586 N N . ASP A 1 198 ? 7.451 10.775 -31.663 1.00 83.38 198 ASP A N 1
ATOM 1587 C CA . ASP A 1 198 ? 6.751 11.780 -32.483 1.00 83.38 198 ASP A CA 1
ATOM 1588 C C . ASP A 1 198 ? 7.504 13.117 -32.590 1.00 83.38 198 ASP A C 1
ATOM 1590 O O . ASP A 1 198 ? 7.315 13.870 -33.545 1.00 83.38 198 ASP A O 1
ATOM 1594 N N . GLU A 1 199 ? 8.402 13.384 -31.645 1.00 84.00 199 GLU A N 1
ATOM 1595 C CA . GLU A 1 199 ? 9.196 14.611 -31.584 1.00 84.00 199 GLU A CA 1
ATOM 1596 C C . GLU A 1 199 ? 10.604 14.453 -32.187 1.00 84.00 199 GLU A C 1
ATOM 1598 O O . GLU A 1 199 ? 11.384 15.408 -32.235 1.00 84.00 199 GLU A O 1
ATOM 1603 N N . ILE A 1 200 ? 10.956 13.241 -32.629 1.00 82.94 200 ILE A N 1
ATOM 1604 C CA . ILE A 1 200 ? 12.246 12.918 -33.245 1.00 82.94 200 ILE A CA 1
ATOM 1605 C C . ILE A 1 200 ? 12.017 12.674 -34.738 1.00 82.94 200 ILE A C 1
ATOM 1607 O O . ILE A 1 200 ? 11.239 11.803 -35.129 1.00 82.94 200 ILE A O 1
ATOM 1611 N N . ASP A 1 201 ? 12.709 13.439 -35.584 1.00 82.62 201 ASP A N 1
ATOM 1612 C CA . ASP A 1 201 ? 12.518 13.435 -37.039 1.00 82.62 201 ASP A CA 1
ATOM 1613 C C . ASP A 1 201 ? 12.694 12.048 -37.668 1.00 82.62 201 ASP A C 1
ATOM 1615 O O . ASP A 1 201 ? 11.956 11.688 -38.587 1.00 82.62 201 ASP A O 1
ATOM 1619 N N . GLU A 1 202 ? 13.629 11.260 -37.141 1.00 83.62 202 GLU A N 1
ATOM 1620 C CA . GLU A 1 202 ? 13.931 9.903 -37.588 1.00 83.62 202 GLU A CA 1
ATOM 1621 C C . GLU A 1 202 ? 12.802 8.899 -37.297 1.00 83.62 202 GLU A C 1
ATOM 1623 O O . GLU A 1 202 ? 12.718 7.877 -37.978 1.00 83.62 202 GLU A O 1
ATOM 1628 N N . PHE A 1 203 ? 11.921 9.168 -36.322 1.00 86.31 203 PHE A N 1
ATOM 1629 C CA . PHE A 1 203 ? 10.883 8.222 -35.888 1.00 86.31 203 PHE A CA 1
ATOM 1630 C C . PHE A 1 203 ? 9.450 8.688 -36.159 1.00 86.31 203 PHE A C 1
ATOM 1632 O O . PHE A 1 203 ? 8.593 7.851 -36.434 1.00 86.31 203 PHE A O 1
ATOM 1639 N N . LYS A 1 204 ? 9.172 9.997 -36.137 1.00 84.44 204 LYS A N 1
ATOM 1640 C CA . LYS A 1 204 ? 7.806 10.559 -36.162 1.00 84.44 204 LYS A CA 1
ATOM 1641 C C . LYS A 1 204 ? 6.925 10.121 -37.340 1.00 84.44 204 LYS A C 1
ATOM 1643 O O . LYS A 1 204 ? 5.695 10.115 -37.246 1.00 84.44 204 LYS A O 1
ATOM 1648 N N . ASN A 1 205 ? 7.552 9.742 -38.453 1.00 85.31 205 ASN A N 1
ATOM 1649 C CA . ASN A 1 205 ? 6.878 9.315 -39.681 1.00 85.31 205 ASN A CA 1
ATOM 1650 C C . ASN A 1 205 ? 6.887 7.794 -39.894 1.00 85.31 205 ASN A C 1
ATOM 1652 O O . ASN A 1 205 ? 6.371 7.325 -40.909 1.00 85.31 205 ASN A O 1
ATOM 1656 N N . LEU A 1 206 ? 7.466 7.017 -38.976 1.00 89.50 206 LEU A N 1
ATOM 1657 C CA . LEU A 1 206 ? 7.505 5.565 -39.103 1.00 89.50 206 LEU A CA 1
ATOM 1658 C C . LEU A 1 206 ? 6.133 4.944 -38.780 1.00 89.50 206 LEU A C 1
ATOM 1660 O O . LEU A 1 206 ? 5.416 5.434 -37.901 1.00 89.50 206 LEU A O 1
ATOM 1664 N N . PRO A 1 207 ? 5.748 3.849 -39.458 1.00 90.62 207 PRO A N 1
ATOM 1665 C CA . PRO A 1 207 ? 4.650 3.003 -39.012 1.00 90.62 207 PRO A CA 1
ATOM 1666 C C . PRO A 1 207 ? 4.942 2.454 -37.613 1.00 90.62 207 PRO A C 1
ATOM 1668 O O . PRO A 1 207 ? 6.041 1.954 -37.355 1.00 90.62 207 PRO A O 1
ATOM 1671 N N . TYR A 1 208 ? 3.947 2.519 -36.732 1.00 89.38 208 TYR A N 1
ATOM 1672 C CA . TYR A 1 208 ? 4.019 1.959 -35.387 1.00 89.38 208 TYR A CA 1
ATOM 1673 C C . TYR A 1 208 ? 3.053 0.783 -35.281 1.00 89.38 208 TYR A C 1
ATOM 1675 O O . TYR A 1 208 ? 1.856 0.938 -35.523 1.00 89.38 208 TYR A O 1
ATOM 1683 N N . ILE A 1 209 ? 3.578 -0.396 -34.957 1.00 90.44 209 ILE A N 1
ATOM 1684 C CA . ILE A 1 209 ? 2.811 -1.638 -34.877 1.00 90.44 209 ILE A CA 1
ATOM 1685 C C . ILE A 1 209 ? 2.817 -2.127 -33.440 1.00 90.44 209 ILE A C 1
ATOM 1687 O O . ILE A 1 209 ? 3.878 -2.461 -32.912 1.00 90.44 209 ILE A O 1
ATOM 1691 N N . GLU A 1 210 ? 1.643 -2.215 -32.829 1.00 89.12 210 GLU A N 1
ATOM 1692 C CA . GLU A 1 210 ? 1.475 -2.801 -31.503 1.00 89.12 210 GLU A CA 1
ATOM 1693 C C . GLU A 1 210 ? 0.882 -4.206 -31.604 1.00 89.12 210 GLU A C 1
ATOM 1695 O O . GLU A 1 210 ? -0.148 -4.422 -32.247 1.00 89.12 210 GLU A O 1
ATOM 1700 N N . LEU A 1 211 ? 1.531 -5.168 -30.947 1.00 88.88 211 LEU A N 1
ATOM 1701 C CA . LEU A 1 211 ? 0.998 -6.516 -30.794 1.00 88.88 211 LEU A CA 1
ATOM 1702 C C . LEU A 1 211 ? 0.119 -6.597 -29.553 1.00 88.88 211 LEU A C 1
ATOM 1704 O O . LEU A 1 211 ? 0.602 -6.459 -28.429 1.00 88.88 211 LEU A O 1
ATOM 1708 N N . LYS A 1 212 ? -1.163 -6.886 -29.753 1.00 87.00 212 LYS A N 1
ATOM 1709 C CA . LYS A 1 212 ? -2.111 -7.128 -28.672 1.00 87.00 212 LYS A CA 1
ATOM 1710 C C . LYS A 1 212 ? -2.206 -8.623 -28.395 1.00 87.00 212 LYS A C 1
ATOM 1712 O O . LYS A 1 212 ? -2.670 -9.380 -29.244 1.00 87.00 212 LYS A O 1
ATOM 1717 N N . TRP A 1 213 ? -1.784 -9.041 -27.209 1.00 83.88 213 TRP A N 1
ATOM 1718 C CA . TRP A 1 213 ? -1.863 -10.436 -26.775 1.00 83.88 213 TRP A CA 1
ATOM 1719 C C . TRP A 1 213 ? -3.167 -10.705 -26.006 1.00 83.88 213 TRP A C 1
ATOM 1721 O O . TRP A 1 213 ? -3.712 -9.770 -25.414 1.00 83.88 213 TRP A O 1
ATOM 1731 N N . PRO A 1 214 ? -3.684 -11.949 -26.001 1.00 78.00 214 PRO A N 1
ATOM 1732 C CA . PRO A 1 214 ? -4.834 -12.326 -25.179 1.00 78.00 214 PRO A CA 1
ATOM 1733 C C . PRO A 1 214 ? -4.584 -12.057 -23.688 1.00 78.00 214 PRO A C 1
ATOM 1735 O O . PRO A 1 214 ? -3.476 -12.281 -23.200 1.00 78.00 214 PRO A O 1
ATOM 1738 N N . ASP A 1 215 ? -5.612 -11.649 -22.937 1.00 68.25 215 ASP A N 1
ATOM 1739 C CA . ASP A 1 215 ? -5.490 -11.299 -21.507 1.00 68.25 215 ASP A CA 1
ATOM 1740 C C . ASP A 1 215 ? -4.925 -12.449 -20.645 1.00 68.25 215 ASP A C 1
ATOM 1742 O O . ASP A 1 215 ? -4.287 -12.220 -19.617 1.00 68.25 215 ASP A O 1
ATOM 1746 N N . GLU A 1 216 ? -5.117 -13.697 -21.080 1.00 64.00 216 GLU A N 1
ATOM 1747 C CA . GLU A 1 216 ? -4.620 -14.912 -20.422 1.00 64.00 216 GLU A CA 1
ATOM 1748 C C . GLU A 1 216 ? -3.086 -15.049 -20.461 1.00 64.00 216 GLU A C 1
ATOM 1750 O O . GLU A 1 216 ? -2.508 -15.719 -19.605 1.00 64.00 216 GLU A O 1
ATOM 1755 N N . MET A 1 217 ? -2.412 -14.377 -21.404 1.00 63.72 217 MET A N 1
ATOM 1756 C CA . MET A 1 217 ? -0.943 -14.322 -21.506 1.00 63.72 217 MET A CA 1
ATOM 1757 C C . MET A 1 217 ? -0.306 -13.348 -20.511 1.00 63.72 217 MET A C 1
ATOM 1759 O O . MET A 1 217 ? 0.913 -13.366 -20.318 1.00 63.72 217 MET A O 1
ATOM 1763 N N . VAL A 1 218 ? -1.103 -12.488 -19.870 1.00 61.09 218 VAL A N 1
ATOM 1764 C CA . VAL A 1 218 ? -0.598 -11.508 -18.909 1.00 61.09 218 VAL A CA 1
ATOM 1765 C C . VAL A 1 218 ? -0.346 -12.208 -17.573 1.00 61.09 218 VAL A C 1
ATOM 1767 O O . VAL A 1 218 ? -1.223 -12.306 -16.710 1.00 61.09 218 VAL A O 1
ATOM 1770 N N . GLU A 1 219 ? 0.879 -12.707 -17.386 1.00 59.47 219 GLU A N 1
ATOM 1771 C CA . GLU A 1 219 ? 1.307 -13.243 -16.094 1.00 59.47 219 GLU A CA 1
ATOM 1772 C C . GLU A 1 219 ? 1.186 -12.149 -15.018 1.00 59.47 219 GLU A C 1
ATOM 1774 O O . GLU A 1 219 ? 1.774 -11.071 -15.113 1.00 59.47 219 GLU A O 1
ATOM 1779 N N . LYS A 1 220 ? 0.389 -12.417 -13.976 1.00 64.56 220 LYS A N 1
ATOM 1780 C CA . LYS A 1 220 ? 0.161 -11.468 -12.879 1.00 64.56 220 LYS A CA 1
ATOM 1781 C C . LYS A 1 220 ? 1.413 -11.381 -12.013 1.00 64.56 220 LYS A C 1
ATOM 1783 O O . LYS A 1 220 ? 1.660 -12.248 -11.178 1.00 64.56 220 LYS A O 1
ATOM 1788 N N . VAL A 1 221 ? 2.172 -10.310 -12.200 1.00 73.19 221 VAL A N 1
ATOM 1789 C CA . VAL A 1 221 ? 3.379 -10.015 -11.428 1.00 73.19 221 VAL A CA 1
ATOM 1790 C C . VAL A 1 221 ? 3.016 -9.280 -10.136 1.00 73.19 221 VAL A C 1
ATOM 1792 O O . VAL A 1 221 ? 2.240 -8.326 -10.171 1.00 73.19 221 VAL A O 1
ATOM 1795 N N . ASN A 1 222 ? 3.588 -9.690 -9.001 1.00 78.06 222 ASN A N 1
ATOM 1796 C CA . ASN A 1 222 ? 3.356 -9.078 -7.691 1.00 78.06 222 ASN A CA 1
ATOM 1797 C C . ASN A 1 222 ? 4.613 -8.341 -7.210 1.00 78.06 222 ASN A C 1
ATOM 1799 O O . ASN A 1 222 ? 5.669 -8.947 -7.025 1.00 78.06 222 ASN A O 1
ATOM 1803 N N . VAL A 1 223 ? 4.506 -7.036 -6.956 1.00 84.00 223 VAL A N 1
ATOM 1804 C CA . VAL A 1 223 ? 5.633 -6.230 -6.456 1.00 84.00 223 VAL A CA 1
ATOM 1805 C C . VAL A 1 223 ? 5.252 -5.557 -5.150 1.00 84.00 223 VAL A C 1
ATOM 1807 O O . VAL A 1 223 ? 4.299 -4.784 -5.115 1.00 84.00 223 VAL A O 1
ATOM 1810 N N . LEU A 1 224 ? 6.025 -5.820 -4.094 1.00 79.56 224 LEU A N 1
ATOM 1811 C CA . LEU A 1 224 ? 5.884 -5.151 -2.802 1.00 79.56 224 LEU A CA 1
ATOM 1812 C C . LEU A 1 224 ? 6.775 -3.903 -2.747 1.00 79.56 224 LEU A C 1
ATOM 1814 O O . LEU A 1 224 ? 8.001 -4.003 -2.787 1.00 79.56 224 LEU A O 1
ATOM 1818 N N . ASN A 1 225 ? 6.169 -2.727 -2.601 1.00 79.62 225 ASN A N 1
ATOM 1819 C CA . ASN A 1 225 ? 6.867 -1.443 -2.551 1.00 79.62 225 ASN A CA 1
ATOM 1820 C C . ASN A 1 225 ? 7.198 -1.025 -1.108 1.00 79.62 225 ASN A C 1
ATOM 1822 O O . ASN A 1 225 ? 6.312 -0.920 -0.252 1.00 79.62 225 ASN A O 1
ATOM 1826 N N . ILE A 1 226 ? 8.471 -0.708 -0.856 1.00 77.06 226 ILE A N 1
ATOM 1827 C CA . ILE A 1 226 ? 9.006 -0.288 0.444 1.00 77.06 226 ILE A CA 1
ATOM 1828 C C . ILE A 1 226 ? 9.730 1.048 0.303 1.00 77.06 226 ILE A C 1
ATOM 1830 O O . ILE A 1 226 ? 10.685 1.179 -0.456 1.00 77.06 226 ILE A O 1
ATOM 1834 N N . THR A 1 227 ? 9.337 2.044 1.094 1.00 76.31 227 THR A N 1
ATOM 1835 C CA . THR A 1 227 ? 10.036 3.334 1.128 1.00 76.31 227 THR A CA 1
ATOM 1836 C C . THR A 1 227 ? 11.200 3.309 2.119 1.00 76.31 227 THR A C 1
ATOM 1838 O O . THR A 1 227 ? 11.023 3.088 3.319 1.00 76.31 227 THR A O 1
ATOM 1841 N N . LEU A 1 228 ? 12.414 3.570 1.628 1.00 72.75 228 LEU A N 1
ATOM 1842 C CA . LEU A 1 228 ? 13.615 3.726 2.447 1.00 72.75 228 LEU A CA 1
ATOM 1843 C C . LEU A 1 228 ? 13.683 5.154 2.994 1.00 72.75 228 LE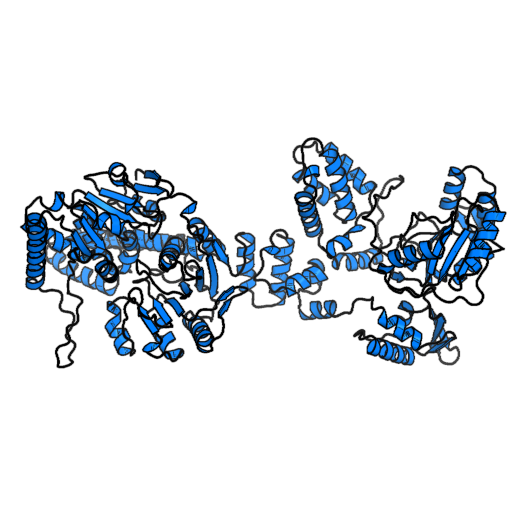U A C 1
ATOM 1845 O O . LEU A 1 228 ? 14.080 6.083 2.288 1.00 72.75 228 LEU A O 1
ATOM 1849 N N . LYS A 1 229 ? 13.308 5.310 4.268 1.00 67.00 229 LYS A N 1
ATOM 1850 C CA . LYS A 1 229 ? 13.338 6.595 4.980 1.00 67.00 229 LYS A CA 1
ATOM 1851 C C . LYS A 1 229 ? 14.749 7.165 5.135 1.00 67.00 229 LYS A C 1
ATOM 1853 O O . LYS A 1 229 ? 15.737 6.423 5.152 1.00 67.00 229 LYS A O 1
ATOM 1858 N N . LYS A 1 230 ? 14.840 8.482 5.339 1.00 58.66 230 LYS A N 1
ATOM 1859 C CA . LYS A 1 230 ? 16.098 9.206 5.614 1.00 58.66 230 LYS A CA 1
ATOM 1860 C C . LYS A 1 230 ? 16.930 8.505 6.711 1.00 58.66 230 LYS A C 1
ATOM 1862 O O . LYS A 1 230 ? 16.512 8.415 7.860 1.00 58.66 230 LYS A O 1
ATOM 1867 N N . GLY A 1 231 ? 18.114 7.999 6.343 1.00 59.69 231 GLY A N 1
ATOM 1868 C CA . GLY A 1 231 ? 19.020 7.247 7.232 1.00 59.69 231 GLY A CA 1
ATOM 1869 C C . GLY A 1 231 ? 19.084 5.731 6.981 1.00 59.69 231 GLY A C 1
ATOM 1870 O O . GLY A 1 231 ? 20.005 5.075 7.470 1.00 59.69 231 GLY A O 1
ATOM 1871 N N . ASN A 1 232 ? 18.175 5.170 6.176 1.00 68.44 232 ASN A N 1
ATOM 1872 C CA . ASN A 1 232 ? 18.294 3.815 5.636 1.00 68.44 232 ASN A CA 1
ATOM 1873 C C . ASN A 1 232 ? 18.830 3.881 4.199 1.00 68.44 232 ASN A C 1
ATOM 1875 O O . ASN A 1 232 ? 18.306 4.610 3.359 1.00 68.44 232 ASN A O 1
ATOM 1879 N N . SER A 1 233 ? 19.912 3.153 3.925 1.00 78.38 233 SER A N 1
ATOM 1880 C CA . SER A 1 233 ? 20.542 3.087 2.603 1.00 78.38 233 SER A CA 1
ATOM 1881 C C . SER A 1 233 ? 20.312 1.718 1.960 1.00 78.38 233 SER A C 1
ATOM 1883 O O . SER A 1 233 ? 20.170 0.738 2.697 1.00 78.38 233 SER A O 1
ATOM 1885 N N . PRO A 1 234 ? 20.357 1.617 0.615 1.00 81.56 234 PRO A N 1
ATOM 1886 C CA . PRO A 1 234 ? 20.374 0.329 -0.085 1.00 81.56 234 PRO A CA 1
ATOM 1887 C C . PRO A 1 234 ? 21.399 -0.638 0.514 1.00 81.56 234 PRO A C 1
ATOM 1889 O O . PRO A 1 234 ? 21.096 -1.792 0.783 1.00 81.56 234 PRO A O 1
ATOM 1892 N N . ILE A 1 235 ? 22.585 -0.120 0.859 1.00 87.94 235 ILE A N 1
ATOM 1893 C CA . ILE A 1 235 ? 23.652 -0.888 1.505 1.00 87.94 235 ILE A CA 1
ATOM 1894 C C . ILE A 1 235 ? 23.172 -1.529 2.814 1.00 87.94 235 ILE A C 1
ATOM 1896 O O . ILE A 1 235 ? 23.418 -2.707 3.046 1.00 87.94 235 ILE A O 1
ATOM 1900 N N . LYS A 1 236 ? 22.510 -0.766 3.691 1.00 88.50 236 LYS A N 1
ATOM 1901 C CA . LYS A 1 236 ? 22.062 -1.258 5.001 1.00 88.50 236 LYS A CA 1
ATOM 1902 C C . LYS A 1 236 ? 20.976 -2.327 4.862 1.00 88.50 236 LYS A C 1
ATOM 1904 O O . LYS A 1 236 ? 21.020 -3.320 5.583 1.00 88.50 236 LYS A O 1
ATOM 1909 N N . GLU A 1 237 ? 20.038 -2.136 3.941 1.00 89.19 237 GLU A N 1
ATOM 1910 C CA . GLU A 1 237 ? 18.938 -3.082 3.746 1.00 89.19 237 GLU A CA 1
ATOM 1911 C C . GLU A 1 237 ? 19.418 -4.382 3.086 1.00 89.19 237 GLU A C 1
ATOM 1913 O O . GLU A 1 237 ? 19.112 -5.459 3.591 1.00 89.19 237 GLU A O 1
ATOM 1918 N N . CYS A 1 238 ? 20.271 -4.304 2.053 1.00 92.62 238 CYS A N 1
ATOM 1919 C CA . CYS A 1 238 ? 20.918 -5.483 1.468 1.00 92.62 238 CYS A CA 1
ATOM 1920 C C . CYS A 1 238 ? 21.664 -6.295 2.529 1.00 92.62 238 CYS A C 1
ATOM 1922 O O . CYS A 1 238 ? 21.520 -7.512 2.595 1.00 92.62 238 CYS A O 1
ATOM 1924 N N . ARG A 1 239 ? 22.429 -5.624 3.401 1.00 93.56 239 ARG A N 1
ATOM 1925 C CA . ARG A 1 239 ? 23.146 -6.291 4.496 1.00 93.56 239 ARG A CA 1
ATOM 1926 C C . ARG A 1 239 ? 22.206 -7.047 5.427 1.00 93.56 239 ARG A C 1
ATOM 1928 O O . ARG A 1 239 ? 22.485 -8.194 5.741 1.00 93.56 239 ARG A O 1
ATOM 1935 N N . LYS A 1 240 ? 21.092 -6.432 5.825 1.00 91.50 240 LYS A N 1
ATOM 1936 C CA . LYS A 1 240 ? 20.086 -7.066 6.686 1.00 91.50 240 LYS A CA 1
ATOM 1937 C C . LYS A 1 240 ? 19.490 -8.318 6.034 1.00 91.50 240 LYS A C 1
ATOM 1939 O O . LYS A 1 240 ? 19.343 -9.334 6.710 1.00 91.50 240 LYS A O 1
ATOM 1944 N N . ILE A 1 241 ? 19.171 -8.257 4.740 1.00 93.69 241 ILE A N 1
ATOM 1945 C CA . ILE A 1 241 ? 18.665 -9.407 3.974 1.00 93.69 241 ILE A CA 1
ATOM 1946 C C . ILE A 1 241 ? 19.717 -10.524 3.954 1.00 93.69 241 ILE A C 1
ATOM 1948 O O . ILE A 1 241 ? 19.424 -11.644 4.362 1.00 93.69 241 ILE A O 1
ATOM 1952 N N . ILE A 1 242 ? 20.957 -10.197 3.579 1.00 95.44 242 ILE A N 1
ATOM 1953 C CA . ILE A 1 242 ? 22.083 -11.142 3.525 1.00 95.44 242 ILE A CA 1
ATOM 1954 C C . ILE A 1 242 ? 22.329 -11.793 4.894 1.00 95.44 242 ILE A C 1
ATOM 1956 O O . ILE A 1 242 ? 22.425 -13.011 4.985 1.00 95.44 242 ILE A O 1
ATOM 1960 N N . GLU A 1 243 ? 22.402 -11.005 5.969 1.00 93.94 243 GLU A N 1
ATOM 1961 C CA . GLU A 1 243 ? 22.604 -11.503 7.337 1.00 93.94 243 GLU A CA 1
ATOM 1962 C C . GLU A 1 243 ? 21.450 -12.420 7.780 1.00 93.94 243 GLU A C 1
ATOM 1964 O O . GLU A 1 243 ? 21.676 -13.418 8.460 1.00 93.94 243 GLU A O 1
ATOM 1969 N N . THR A 1 244 ? 20.213 -12.127 7.372 1.00 92.62 244 THR A N 1
ATOM 1970 C CA . THR A 1 244 ? 19.043 -12.972 7.668 1.00 92.62 244 THR A CA 1
ATOM 1971 C C . THR A 1 244 ? 19.138 -14.316 6.939 1.00 92.62 244 THR A C 1
ATOM 1973 O O . THR A 1 244 ? 19.040 -15.361 7.583 1.00 92.62 244 THR A O 1
ATOM 1976 N N . MET A 1 245 ? 19.435 -14.294 5.636 1.00 94.12 245 MET A N 1
ATOM 1977 C CA . MET A 1 245 ? 19.581 -15.499 4.810 1.00 94.12 245 MET A CA 1
ATOM 1978 C C . MET A 1 245 ? 20.767 -16.370 5.246 1.00 94.12 245 MET A C 1
ATOM 1980 O O . MET A 1 245 ? 20.623 -17.583 5.364 1.00 94.12 245 MET A O 1
ATOM 1984 N N . LYS A 1 246 ? 21.928 -15.777 5.572 1.00 91.44 246 LYS A N 1
ATOM 1985 C CA . LYS A 1 246 ? 23.100 -16.526 6.078 1.00 91.44 246 LYS A CA 1
ATOM 1986 C C . LYS A 1 246 ? 22.832 -17.223 7.414 1.00 91.44 246 LYS A C 1
ATOM 1988 O O . LYS A 1 246 ? 23.459 -18.233 7.708 1.00 91.44 246 LYS A O 1
ATOM 1993 N N . ASN A 1 247 ? 21.892 -16.707 8.205 1.00 90.81 247 ASN A N 1
ATOM 1994 C CA . ASN A 1 247 ? 21.451 -17.328 9.454 1.00 90.81 247 ASN A CA 1
ATOM 1995 C C . ASN A 1 247 ? 20.355 -18.394 9.251 1.00 90.81 247 ASN A C 1
ATOM 1997 O O . ASN A 1 247 ? 19.791 -18.857 10.242 1.00 90.81 247 ASN A O 1
ATOM 2001 N N . GLY A 1 248 ? 20.014 -18.747 8.004 1.00 86.38 248 GLY A N 1
ATOM 2002 C CA . GLY A 1 248 ? 18.953 -19.708 7.686 1.00 86.38 248 GLY A CA 1
ATOM 2003 C C . GLY A 1 248 ? 17.558 -19.229 8.091 1.00 86.38 248 GLY A C 1
ATOM 2004 O O . GLY A 1 248 ? 16.686 -20.045 8.372 1.00 86.38 248 GLY A O 1
ATOM 2005 N N . LYS A 1 249 ? 17.357 -17.909 8.204 1.00 86.44 249 LYS A N 1
ATOM 2006 C CA . LYS A 1 249 ? 16.074 -17.314 8.587 1.00 86.44 249 LYS A CA 1
ATOM 2007 C C . LYS A 1 249 ? 15.341 -16.794 7.358 1.00 86.44 249 LYS A C 1
ATOM 2009 O O . LYS A 1 249 ? 15.944 -16.219 6.456 1.00 86.44 249 LYS A O 1
ATOM 2014 N N . THR A 1 250 ? 14.022 -16.909 7.398 1.00 86.25 250 THR A N 1
ATOM 2015 C CA . THR A 1 250 ? 13.106 -16.349 6.405 1.00 86.25 250 THR A CA 1
ATOM 2016 C C . THR A 1 250 ? 13.157 -14.820 6.420 1.00 86.25 250 THR A C 1
ATOM 2018 O O . THR A 1 250 ? 13.098 -14.186 7.481 1.00 86.25 250 THR A O 1
ATOM 2021 N N . VAL A 1 251 ? 13.247 -14.203 5.242 1.00 87.88 251 VAL A N 1
ATOM 2022 C CA . VAL A 1 251 ? 13.221 -12.742 5.099 1.00 87.88 251 VAL A CA 1
ATOM 2023 C C . VAL A 1 251 ? 11.771 -12.269 5.215 1.00 87.88 251 VAL A C 1
ATOM 2025 O O . VAL A 1 251 ? 10.891 -12.794 4.539 1.00 87.88 251 VAL A O 1
ATOM 2028 N N . ARG A 1 252 ? 11.500 -11.285 6.083 1.00 79.62 252 ARG A N 1
ATOM 2029 C CA . ARG A 1 252 ? 10.130 -10.825 6.378 1.00 79.62 252 ARG A CA 1
ATOM 2030 C C . ARG A 1 252 ? 9.939 -9.332 6.138 1.00 79.62 252 ARG A C 1
ATOM 2032 O O . ARG A 1 252 ? 10.686 -8.515 6.683 1.00 79.62 252 ARG A O 1
ATOM 2039 N N . TYR A 1 253 ? 8.885 -8.991 5.399 1.00 73.12 253 TYR A N 1
ATOM 2040 C CA . TYR A 1 253 ? 8.420 -7.620 5.182 1.00 73.12 253 TYR A CA 1
ATOM 2041 C C . TYR A 1 253 ? 6.888 -7.557 5.253 1.00 73.12 253 TYR A C 1
ATOM 2043 O O . TYR A 1 253 ? 6.188 -8.027 4.358 1.00 73.12 253 TYR A O 1
ATOM 2051 N N . GLY A 1 254 ? 6.354 -6.975 6.333 1.00 65.19 254 GLY A N 1
ATOM 2052 C CA . GLY A 1 254 ? 4.916 -7.024 6.620 1.00 65.19 254 GLY A CA 1
ATOM 2053 C C . GLY A 1 254 ? 4.452 -8.468 6.830 1.00 65.19 254 GLY A C 1
ATOM 2054 O O . GLY A 1 254 ? 5.086 -9.208 7.577 1.00 65.19 254 GLY A O 1
ATOM 2055 N N . ASN A 1 255 ? 3.389 -8.872 6.129 1.00 57.97 255 ASN A N 1
ATOM 2056 C CA . ASN A 1 255 ? 2.896 -10.257 6.108 1.00 57.97 255 ASN A CA 1
ATOM 2057 C C . ASN A 1 255 ? 3.598 -11.137 5.055 1.00 57.97 255 ASN A C 1
ATOM 2059 O O . ASN A 1 255 ? 3.255 -12.309 4.917 1.00 57.97 255 ASN A O 1
ATOM 2063 N N . LYS A 1 256 ? 4.536 -10.584 4.270 1.00 73.12 256 LYS A N 1
ATOM 2064 C CA . LYS A 1 256 ? 5.274 -11.349 3.263 1.00 73.12 256 LYS A CA 1
ATOM 2065 C C . LYS A 1 256 ? 6.462 -12.036 3.925 1.00 73.12 256 LYS A C 1
ATOM 2067 O O . LYS A 1 256 ? 7.377 -11.371 4.419 1.00 73.12 256 LYS A O 1
ATOM 2072 N N . GLU A 1 257 ? 6.439 -13.360 3.902 1.00 82.25 257 GLU A N 1
ATOM 2073 C CA . GLU A 1 257 ? 7.556 -14.216 4.284 1.00 82.25 257 GLU A CA 1
ATOM 2074 C C . GLU A 1 257 ? 8.195 -14.788 3.016 1.00 82.25 257 GLU A C 1
ATOM 2076 O O . GLU A 1 257 ? 7.497 -15.298 2.140 1.00 82.25 257 GLU A O 1
ATOM 2081 N N . ILE A 1 258 ? 9.511 -14.637 2.893 1.00 87.75 258 ILE A N 1
ATOM 2082 C CA . ILE A 1 258 ? 10.295 -15.076 1.740 1.00 87.75 258 ILE A CA 1
ATOM 2083 C C . ILE A 1 258 ? 11.293 -16.113 2.235 1.00 87.75 258 ILE A C 1
ATOM 2085 O O . ILE A 1 258 ? 12.290 -15.773 2.883 1.00 87.75 258 ILE A O 1
ATOM 2089 N N . ASP A 1 259 ? 10.989 -17.373 1.947 1.00 88.56 259 ASP A N 1
ATOM 2090 C CA . ASP A 1 259 ? 11.845 -18.512 2.252 1.00 88.56 259 ASP A CA 1
ATOM 2091 C C . ASP A 1 259 ? 12.625 -18.901 0.996 1.00 88.56 259 ASP A C 1
ATOM 2093 O O . ASP A 1 259 ? 12.146 -19.638 0.139 1.00 88.56 259 ASP A O 1
ATOM 2097 N N . THR A 1 260 ? 13.798 -18.294 0.833 1.00 89.44 260 THR A N 1
ATOM 2098 C CA . THR A 1 260 ? 14.667 -18.501 -0.326 1.00 89.44 260 THR A CA 1
ATOM 2099 C C . THR A 1 260 ? 16.110 -18.673 0.116 1.00 89.44 260 THR A C 1
ATOM 2101 O O . THR A 1 260 ? 16.563 -18.047 1.079 1.00 89.44 260 THR A O 1
ATOM 2104 N N . THR A 1 261 ? 16.853 -19.491 -0.624 1.00 90.00 261 THR A N 1
ATOM 2105 C CA . THR A 1 261 ? 18.299 -19.630 -0.473 1.00 90.00 261 THR A CA 1
ATOM 2106 C C . THR A 1 261 ? 19.079 -18.720 -1.416 1.00 90.00 261 THR A C 1
ATOM 2108 O O . THR A 1 261 ? 20.255 -18.495 -1.157 1.00 90.00 261 THR A O 1
ATOM 2111 N N . GLU A 1 262 ? 18.459 -18.149 -2.453 1.00 92.88 262 GLU A N 1
ATOM 2112 C CA . GLU A 1 262 ? 19.128 -17.337 -3.477 1.00 92.88 262 GLU A CA 1
ATOM 2113 C C . GLU A 1 262 ? 18.484 -15.950 -3.625 1.00 92.88 262 GLU A C 1
ATOM 2115 O O . GLU A 1 262 ? 17.265 -15.788 -3.576 1.00 92.88 262 GLU A O 1
ATOM 2120 N N . ALA A 1 263 ? 19.293 -14.912 -3.836 1.00 93.44 263 ALA A N 1
ATOM 2121 C CA . ALA A 1 263 ? 18.797 -13.546 -4.002 1.00 93.44 263 ALA A CA 1
ATOM 2122 C C . ALA A 1 263 ? 19.461 -12.824 -5.174 1.00 93.44 263 ALA A C 1
ATOM 2124 O O . ALA A 1 263 ? 20.685 -12.861 -5.335 1.00 93.44 263 ALA A O 1
ATOM 2125 N N . VAL A 1 264 ? 18.653 -12.096 -5.949 1.00 91.81 264 VAL A N 1
ATOM 2126 C CA . VAL A 1 264 ? 19.123 -11.176 -6.992 1.00 91.81 264 VAL A CA 1
ATOM 2127 C C . VAL A 1 264 ? 18.868 -9.739 -6.546 1.00 91.81 264 VAL A C 1
ATOM 2129 O O . VAL A 1 264 ? 17.725 -9.306 -6.407 1.00 91.81 264 VAL A O 1
ATOM 2132 N N . PHE A 1 265 ? 19.941 -8.986 -6.324 1.00 91.81 265 PHE A N 1
ATOM 2133 C CA . PHE A 1 265 ? 19.915 -7.585 -5.922 1.00 91.81 265 PHE A CA 1
ATOM 2134 C C . PHE A 1 265 ? 20.146 -6.673 -7.127 1.00 91.81 265 PHE A C 1
ATOM 2136 O O . PHE A 1 265 ? 21.252 -6.605 -7.663 1.00 91.81 265 PHE A O 1
ATOM 2143 N N . TYR A 1 266 ? 19.133 -5.905 -7.513 1.00 88.06 266 TYR A N 1
ATOM 2144 C CA . TYR A 1 266 ? 19.227 -4.893 -8.561 1.00 88.06 266 TYR A CA 1
ATOM 2145 C C . TYR A 1 266 ? 19.626 -3.552 -7.934 1.00 88.06 266 TYR A C 1
ATOM 2147 O O . TYR A 1 266 ? 18.797 -2.839 -7.366 1.00 88.06 266 TYR A O 1
ATOM 2155 N N . VAL A 1 267 ? 20.921 -3.231 -8.005 1.00 86.06 267 VAL A N 1
ATOM 2156 C CA . VAL A 1 267 ? 21.546 -2.056 -7.381 1.00 86.06 267 VAL A CA 1
ATOM 2157 C C . VAL A 1 267 ? 22.261 -1.238 -8.451 1.00 86.06 267 VAL A C 1
ATOM 2159 O O . VAL A 1 267 ? 23.148 -1.729 -9.141 1.00 86.06 267 VAL A O 1
ATOM 2162 N N . ASN A 1 268 ? 21.914 0.044 -8.573 1.00 76.50 268 ASN A N 1
ATOM 2163 C CA . ASN A 1 268 ? 22.418 0.882 -9.665 1.00 76.50 268 ASN A CA 1
ATOM 2164 C C . ASN A 1 268 ? 23.927 1.186 -9.597 1.00 76.50 268 ASN A C 1
ATOM 2166 O O . ASN A 1 268 ? 24.572 1.283 -10.639 1.00 76.50 268 ASN A O 1
ATOM 2170 N N . MET A 1 269 ? 24.503 1.367 -8.402 1.00 81.25 269 MET A N 1
ATOM 2171 C CA . MET A 1 269 ? 25.884 1.845 -8.245 1.00 81.25 269 MET A CA 1
ATOM 2172 C C . MET A 1 269 ? 26.859 0.717 -7.894 1.00 81.25 269 MET A C 1
ATOM 2174 O O . MET A 1 269 ? 26.753 0.100 -6.837 1.00 81.25 269 MET A O 1
ATOM 2178 N N . VAL A 1 270 ? 27.895 0.527 -8.721 1.00 86.38 270 VAL A N 1
ATOM 2179 C CA . VAL A 1 270 ? 28.964 -0.466 -8.477 1.00 86.38 270 VAL A CA 1
ATOM 2180 C C . VAL A 1 270 ? 29.690 -0.211 -7.150 1.00 86.38 270 VAL A C 1
ATOM 2182 O O . VAL A 1 270 ? 30.029 -1.149 -6.435 1.00 86.38 270 VAL A O 1
ATOM 2185 N N . LYS A 1 271 ? 29.853 1.060 -6.758 1.00 88.12 271 LYS A N 1
ATOM 2186 C CA . LYS A 1 271 ? 30.418 1.435 -5.449 1.00 88.12 271 LYS A CA 1
ATOM 2187 C C . LYS A 1 271 ? 29.599 0.888 -4.272 1.00 88.12 271 LYS A C 1
ATOM 2189 O O . LYS A 1 271 ? 30.182 0.435 -3.286 1.00 88.12 271 LYS A O 1
ATOM 2194 N N . ASP A 1 272 ? 28.271 0.898 -4.382 1.00 89.50 272 ASP A N 1
ATOM 2195 C CA . ASP A 1 272 ? 27.390 0.361 -3.343 1.00 89.50 272 ASP A CA 1
ATOM 2196 C C . ASP A 1 272 ? 27.504 -1.163 -3.276 1.00 89.50 272 ASP A C 1
ATOM 2198 O O . ASP A 1 272 ? 27.606 -1.705 -2.178 1.00 89.50 272 ASP A O 1
ATOM 2202 N N . ILE A 1 273 ? 27.582 -1.839 -4.430 1.00 92.25 273 ILE A N 1
ATOM 2203 C CA . ILE A 1 273 ? 27.801 -3.294 -4.518 1.00 92.25 273 ILE A CA 1
ATOM 2204 C C . ILE A 1 273 ? 29.098 -3.688 -3.798 1.00 92.25 273 ILE A C 1
ATOM 2206 O O . ILE A 1 273 ? 29.068 -4.545 -2.913 1.00 92.25 273 ILE A O 1
ATOM 2210 N N . CYS A 1 274 ? 30.218 -3.009 -4.084 1.00 92.94 274 CYS A N 1
ATOM 2211 C CA . CYS A 1 274 ? 31.485 -3.247 -3.383 1.00 92.94 274 CYS A CA 1
ATOM 2212 C C . CYS A 1 274 ? 31.341 -3.055 -1.869 1.00 92.94 274 CYS A C 1
ATOM 2214 O O . CYS A 1 274 ? 31.828 -3.869 -1.081 1.00 92.94 274 CYS A O 1
ATOM 2216 N N . SER A 1 275 ? 30.647 -1.992 -1.445 1.00 92.88 275 SER A N 1
ATOM 2217 C CA . SER A 1 275 ? 30.419 -1.743 -0.022 1.00 92.88 275 SER A CA 1
ATOM 2218 C C . SER A 1 275 ? 29.534 -2.805 0.630 1.00 92.88 275 SER A C 1
ATOM 2220 O O . SER A 1 275 ? 29.735 -3.062 1.816 1.00 92.88 275 SER A O 1
ATOM 2222 N N . ILE A 1 276 ? 28.549 -3.365 -0.074 1.00 94.81 276 ILE A N 1
ATOM 2223 C CA . ILE A 1 276 ? 27.683 -4.433 0.441 1.00 94.81 276 ILE A CA 1
ATOM 2224 C C . ILE A 1 276 ? 28.513 -5.697 0.650 1.00 94.81 276 ILE A C 1
ATOM 2226 O O . ILE A 1 276 ? 28.575 -6.188 1.773 1.00 94.81 276 ILE A O 1
ATOM 2230 N N . ILE A 1 277 ? 29.223 -6.155 -0.387 1.00 94.88 277 ILE A N 1
ATOM 2231 C CA . ILE A 1 277 ? 30.044 -7.377 -0.358 1.00 94.88 277 ILE A CA 1
ATOM 2232 C C . ILE A 1 277 ? 31.045 -7.335 0.803 1.00 94.88 277 ILE A C 1
ATOM 2234 O O . ILE A 1 277 ? 31.074 -8.246 1.632 1.00 94.88 277 ILE A O 1
ATOM 2238 N N . LYS A 1 278 ? 31.809 -6.239 0.920 1.00 93.38 278 LYS A N 1
ATOM 2239 C CA . LYS A 1 278 ? 32.828 -6.089 1.969 1.00 93.38 278 LYS A CA 1
ATOM 2240 C C . LYS A 1 278 ? 32.227 -6.027 3.372 1.00 93.38 278 LYS A C 1
ATOM 2242 O O . LYS A 1 278 ? 32.731 -6.677 4.281 1.00 93.38 278 LYS A O 1
ATOM 2247 N N . LYS A 1 279 ? 31.152 -5.254 3.571 1.00 93.31 279 LYS A N 1
ATOM 2248 C CA . LYS A 1 279 ? 30.538 -5.078 4.902 1.00 93.31 279 LYS A CA 1
ATOM 2249 C C . LYS A 1 279 ? 29.720 -6.286 5.358 1.00 93.31 279 LYS A C 1
ATOM 2251 O O . LYS A 1 279 ? 29.531 -6.438 6.559 1.00 93.31 279 LYS A O 1
ATOM 2256 N N . SER A 1 280 ? 29.237 -7.107 4.429 1.00 93.44 280 SER A N 1
ATOM 2257 C CA . SER A 1 280 ? 28.579 -8.387 4.718 1.00 93.44 280 SER A CA 1
ATOM 2258 C C . SER A 1 280 ? 29.562 -9.550 4.886 1.00 93.44 280 SER A C 1
ATOM 2260 O O . SER A 1 280 ? 29.135 -10.645 5.242 1.00 93.44 280 SER A O 1
ATOM 2262 N N . GLY A 1 281 ? 30.858 -9.345 4.612 1.00 92.25 281 GLY A N 1
ATOM 2263 C CA . GLY A 1 281 ? 31.867 -10.403 4.684 1.00 92.25 281 GLY A CA 1
ATOM 2264 C C . GLY A 1 281 ? 31.591 -11.559 3.719 1.00 92.25 281 GLY A C 1
ATOM 2265 O O . GLY A 1 281 ? 31.774 -12.715 4.096 1.00 92.25 281 GLY A O 1
ATOM 2266 N N . LEU A 1 282 ? 31.091 -11.260 2.513 1.00 95.06 282 LEU A N 1
ATOM 2267 C CA . LEU A 1 282 ? 30.804 -12.283 1.507 1.00 95.06 282 LEU A CA 1
ATOM 2268 C C . LEU A 1 282 ? 32.093 -12.798 0.863 1.00 95.06 282 LEU A C 1
ATOM 2270 O O . LEU A 1 282 ? 32.950 -12.013 0.447 1.00 95.06 282 LEU A O 1
ATOM 2274 N N . LYS A 1 283 ? 32.205 -14.119 0.741 1.00 93.31 283 LYS A N 1
ATOM 2275 C CA . LYS A 1 283 ? 33.309 -14.790 0.055 1.00 93.31 283 LYS A CA 1
ATOM 2276 C C . LYS A 1 283 ? 33.046 -14.884 -1.457 1.00 93.31 283 LYS A C 1
ATOM 2278 O O . LYS A 1 283 ? 31.880 -14.911 -1.853 1.00 93.31 283 LYS A O 1
ATOM 2283 N N . PRO A 1 284 ? 34.081 -14.951 -2.317 1.00 91.50 284 PRO A N 1
ATOM 2284 C CA . PRO A 1 284 ? 33.920 -15.020 -3.777 1.00 91.50 284 PRO A CA 1
ATOM 2285 C C . PRO A 1 284 ? 32.993 -16.135 -4.286 1.00 91.50 284 PRO A C 1
ATOM 2287 O O . PRO A 1 284 ? 32.358 -15.977 -5.328 1.00 91.50 284 PRO A O 1
ATOM 2290 N N . GLU A 1 285 ? 32.895 -17.250 -3.570 1.00 91.56 285 GLU A N 1
ATOM 2291 C CA . GLU A 1 285 ? 31.988 -18.364 -3.856 1.00 91.56 285 GLU A CA 1
ATOM 2292 C C . GLU A 1 285 ? 30.511 -18.051 -3.550 1.00 91.56 285 GLU A C 1
ATOM 2294 O O . GLU A 1 285 ? 29.625 -18.620 -4.180 1.00 91.56 285 GLU A O 1
ATOM 2299 N N . GLU A 1 286 ? 30.230 -17.104 -2.650 1.00 93.31 286 GLU A N 1
ATOM 2300 C CA . GLU A 1 286 ? 28.870 -16.744 -2.223 1.00 93.31 286 GLU A CA 1
ATOM 2301 C C . GLU A 1 286 ? 28.214 -15.702 -3.144 1.00 93.31 286 GLU A C 1
ATOM 2303 O O . GLU A 1 286 ? 26.991 -15.560 -3.117 1.00 93.31 286 GLU A O 1
ATOM 2308 N N . TYR A 1 287 ? 28.995 -14.958 -3.945 1.00 94.69 287 TYR A N 1
ATOM 2309 C CA . TYR A 1 287 ? 28.470 -13.832 -4.723 1.00 94.69 287 TYR A CA 1
ATOM 2310 C C . TYR A 1 287 ? 28.826 -13.820 -6.213 1.00 94.69 287 TYR A C 1
ATOM 2312 O O . TYR A 1 287 ? 29.921 -14.198 -6.637 1.00 94.69 287 TYR A O 1
ATOM 2320 N N . ASN A 1 288 ? 27.909 -13.285 -7.015 1.00 92.88 288 ASN A N 1
ATOM 2321 C CA . ASN A 1 288 ? 28.101 -12.973 -8.428 1.00 92.88 288 ASN A CA 1
ATOM 2322 C C . ASN A 1 288 ? 27.869 -11.473 -8.675 1.00 92.88 288 ASN A C 1
ATOM 2324 O O . ASN A 1 288 ? 26.913 -10.917 -8.141 1.00 92.88 288 ASN A O 1
ATOM 2328 N N . VAL A 1 289 ? 28.712 -10.806 -9.470 1.00 91.75 289 VAL A N 1
ATOM 2329 C CA . VAL A 1 289 ? 28.543 -9.378 -9.810 1.00 91.75 289 VAL A CA 1
ATOM 2330 C C . VAL A 1 289 ? 28.410 -9.215 -11.316 1.00 91.75 289 VAL A C 1
ATOM 2332 O O . VAL A 1 289 ? 29.354 -9.466 -12.062 1.00 91.75 289 VAL A O 1
ATOM 2335 N N . LEU A 1 290 ? 27.242 -8.741 -11.742 1.00 87.12 290 LEU A N 1
ATOM 2336 C CA . LEU A 1 290 ? 26.866 -8.526 -13.132 1.00 87.12 290 LEU A CA 1
ATOM 2337 C C . LEU A 1 290 ? 26.791 -7.019 -13.427 1.00 87.12 290 LEU A C 1
ATOM 2339 O O . LEU A 1 290 ? 25.820 -6.318 -13.107 1.00 87.12 290 LEU A O 1
ATOM 2343 N N . CYS A 1 291 ? 27.857 -6.489 -14.027 1.00 81.94 291 CYS A N 1
ATOM 2344 C CA . CYS A 1 291 ? 27.946 -5.081 -14.407 1.00 81.94 291 CYS A CA 1
ATOM 2345 C C . CYS A 1 291 ? 28.734 -4.853 -15.698 1.00 81.94 291 CYS A C 1
ATOM 2347 O O . CYS A 1 291 ? 29.394 -5.755 -16.205 1.00 81.94 291 CYS A O 1
ATOM 2349 N N . SER A 1 292 ? 28.651 -3.631 -16.232 1.00 75.06 292 SER A N 1
ATOM 2350 C CA . SER A 1 292 ? 29.386 -3.233 -17.438 1.00 75.06 292 SER A CA 1
ATOM 2351 C C . SER A 1 292 ? 30.892 -3.452 -17.286 1.00 75.06 292 SER A C 1
ATOM 2353 O O . SER A 1 292 ? 31.473 -3.109 -16.252 1.00 75.06 292 SER A O 1
ATOM 2355 N N . GLU A 1 293 ? 31.507 -3.918 -18.371 1.00 72.44 293 GLU A N 1
ATOM 2356 C CA . GLU A 1 293 ? 32.938 -4.193 -18.518 1.00 72.44 293 GLU A CA 1
ATOM 2357 C C . GLU A 1 293 ? 33.823 -2.974 -18.209 1.00 72.44 293 GLU A C 1
ATOM 2359 O O . GLU A 1 293 ? 34.917 -3.087 -17.660 1.00 72.44 293 GLU A O 1
ATOM 2364 N N . SER A 1 294 ? 33.295 -1.767 -18.435 1.00 70.44 294 SER A N 1
ATOM 2365 C CA . SER A 1 294 ? 33.948 -0.507 -18.062 1.00 70.44 294 SER A CA 1
ATOM 2366 C C . SER A 1 294 ? 34.291 -0.384 -16.568 1.00 70.44 294 SER A C 1
ATOM 2368 O O . SER A 1 294 ? 35.124 0.444 -16.207 1.00 70.44 294 SER A O 1
ATOM 2370 N N . ASN A 1 295 ? 33.690 -1.200 -15.694 1.00 78.06 295 ASN A N 1
ATOM 2371 C CA . ASN A 1 295 ? 33.972 -1.207 -14.258 1.00 78.06 295 ASN A CA 1
ATOM 2372 C C . ASN A 1 295 ? 35.050 -2.222 -13.841 1.00 78.06 295 ASN A C 1
ATOM 2374 O O . ASN A 1 295 ? 35.378 -2.267 -12.653 1.00 78.06 295 ASN A O 1
ATOM 2378 N N . ARG A 1 296 ? 35.620 -3.016 -14.765 1.00 80.75 296 ARG A N 1
ATOM 2379 C CA . ARG A 1 296 ? 36.591 -4.082 -14.444 1.00 80.75 296 ARG A CA 1
ATOM 2380 C C . ARG A 1 296 ? 37.764 -3.572 -13.618 1.00 80.75 296 ARG A C 1
ATOM 2382 O O . ARG A 1 296 ? 38.079 -4.160 -12.588 1.00 80.75 296 ARG A O 1
ATOM 2389 N N . ASP A 1 297 ? 38.384 -2.469 -14.029 1.00 78.06 297 ASP A N 1
ATOM 2390 C CA . ASP A 1 297 ? 39.560 -1.926 -13.339 1.00 78.06 297 ASP A CA 1
ATOM 2391 C C . ASP A 1 297 ? 39.231 -1.426 -11.931 1.00 78.06 297 ASP A C 1
ATOM 2393 O O . ASP A 1 297 ? 40.031 -1.584 -11.007 1.00 78.06 297 ASP A O 1
ATOM 2397 N N . PHE A 1 298 ? 38.047 -0.836 -11.752 1.00 84.62 298 PHE A N 1
ATOM 2398 C CA . PHE A 1 298 ? 37.564 -0.417 -10.440 1.00 84.62 298 PHE A CA 1
ATOM 2399 C C . PHE A 1 298 ? 37.309 -1.634 -9.541 1.00 84.62 298 PHE A C 1
ATOM 2401 O O . PHE A 1 298 ? 37.828 -1.688 -8.431 1.00 84.62 298 PHE A O 1
ATOM 2408 N N . LEU A 1 299 ? 36.589 -2.644 -10.034 1.00 87.25 299 LEU A N 1
ATOM 2409 C CA . LEU A 1 299 ? 36.286 -3.861 -9.277 1.00 87.25 299 LEU A CA 1
ATOM 2410 C C . LEU A 1 299 ? 37.541 -4.660 -8.921 1.00 87.25 299 LEU A C 1
ATOM 2412 O O . LEU A 1 299 ? 37.685 -5.093 -7.779 1.00 87.25 299 LEU A O 1
ATOM 2416 N N . LYS A 1 300 ? 38.496 -4.770 -9.850 1.00 87.75 300 LYS A N 1
ATOM 2417 C CA . LYS A 1 300 ? 39.775 -5.448 -9.618 1.00 87.75 300 LYS A CA 1
ATOM 2418 C C . LYS A 1 300 ? 40.562 -4.795 -8.479 1.00 87.75 300 LYS A C 1
ATOM 2420 O O . LYS A 1 300 ? 41.121 -5.508 -7.651 1.00 87.75 300 LYS A O 1
ATOM 2425 N N . LYS A 1 301 ? 40.565 -3.457 -8.391 1.00 89.12 301 LYS A N 1
ATOM 2426 C CA . LYS A 1 301 ? 41.160 -2.718 -7.257 1.00 89.12 301 LYS A CA 1
ATOM 2427 C C . LYS A 1 301 ? 40.437 -2.992 -5.939 1.00 89.12 301 LYS A C 1
ATOM 2429 O O . LYS A 1 301 ? 41.064 -3.008 -4.886 1.00 89.12 301 LYS A O 1
ATOM 2434 N N . GLU A 1 302 ? 39.133 -3.237 -6.000 1.00 88.25 302 GLU A N 1
ATOM 2435 C CA . GLU A 1 302 ? 38.309 -3.582 -4.842 1.00 88.25 302 GLU A CA 1
ATOM 2436 C C . GLU A 1 302 ? 38.394 -5.071 -4.449 1.00 88.25 302 GLU A C 1
ATOM 2438 O O . GLU A 1 302 ? 37.796 -5.451 -3.441 1.00 88.25 302 GLU A O 1
ATOM 2443 N N . GLY A 1 303 ? 39.148 -5.894 -5.195 1.00 86.62 303 GLY A N 1
ATOM 2444 C CA . GLY A 1 303 ? 39.284 -7.339 -4.972 1.00 86.62 303 GLY A CA 1
ATOM 2445 C C . GLY A 1 303 ? 38.089 -8.162 -5.465 1.00 86.62 303 GLY A C 1
ATOM 2446 O O . GLY A 1 303 ? 37.884 -9.278 -4.998 1.00 86.62 303 GLY A O 1
ATOM 2447 N N . ILE A 1 304 ? 37.283 -7.607 -6.371 1.00 91.19 304 ILE A N 1
ATOM 2448 C CA . ILE A 1 304 ? 36.053 -8.207 -6.894 1.00 91.19 304 ILE A CA 1
ATOM 2449 C C . ILE A 1 304 ? 36.219 -8.455 -8.397 1.00 91.19 304 ILE A C 1
ATOM 2451 O O . ILE A 1 304 ? 36.810 -7.650 -9.117 1.00 91.19 304 ILE A O 1
ATOM 2455 N N . THR A 1 305 ? 35.684 -9.568 -8.887 1.00 87.69 305 THR A N 1
ATOM 2456 C CA . THR A 1 305 ? 35.660 -9.905 -10.314 1.00 87.69 305 THR A CA 1
ATOM 2457 C C . THR A 1 305 ? 34.254 -9.753 -10.881 1.00 87.69 305 THR A C 1
ATOM 2459 O O . THR A 1 305 ? 33.260 -9.999 -10.198 1.00 87.69 305 THR A O 1
ATOM 2462 N N . ILE A 1 306 ? 34.172 -9.323 -12.142 1.00 85.56 306 ILE A N 1
ATOM 2463 C CA . ILE A 1 306 ? 32.919 -9.367 -12.901 1.00 85.56 306 ILE A CA 1
ATOM 2464 C C . ILE A 1 306 ? 32.639 -10.835 -13.212 1.00 85.56 306 ILE A C 1
ATOM 2466 O O . ILE A 1 306 ? 33.526 -11.535 -13.704 1.00 85.56 306 ILE A O 1
ATOM 2470 N N . GLY A 1 307 ? 31.435 -11.296 -12.891 1.00 84.50 307 GLY A N 1
ATOM 2471 C CA . GLY A 1 307 ? 30.998 -12.650 -13.201 1.00 84.50 307 GLY A CA 1
ATOM 2472 C C . GLY A 1 307 ? 30.118 -12.720 -14.446 1.00 84.50 307 GLY A C 1
ATOM 2473 O O . GLY A 1 307 ? 29.918 -11.732 -15.153 1.00 84.50 307 GLY A O 1
ATOM 2474 N N . SER A 1 308 ? 29.599 -13.913 -14.707 1.00 79.12 308 SER A N 1
ATOM 2475 C CA . SER A 1 308 ? 28.718 -14.227 -15.833 1.00 79.12 308 SER A CA 1
ATOM 2476 C C . SER A 1 308 ? 27.394 -14.803 -15.337 1.00 79.12 308 SER A C 1
ATOM 2478 O O . SER A 1 308 ? 27.260 -15.188 -14.173 1.00 79.12 308 SER A O 1
ATOM 2480 N N . ILE A 1 309 ? 26.394 -14.834 -16.212 1.00 77.44 309 ILE A N 1
ATOM 2481 C CA . ILE A 1 309 ? 25.121 -15.500 -15.929 1.00 77.44 309 ILE A CA 1
ATOM 2482 C C . ILE A 1 309 ? 25.357 -17.014 -16.028 1.00 77.44 309 ILE A C 1
ATOM 2484 O O . ILE A 1 309 ? 25.944 -17.438 -17.026 1.00 77.44 309 ILE A O 1
ATOM 2488 N N . PRO A 1 310 ? 24.954 -17.812 -15.022 1.00 75.81 310 PRO A N 1
ATOM 2489 C CA . PRO A 1 310 ? 25.052 -19.269 -15.096 1.00 75.81 310 PRO A CA 1
ATOM 2490 C C . PRO A 1 310 ? 24.233 -19.823 -16.266 1.00 75.81 310 PRO A C 1
ATOM 2492 O O . PRO A 1 310 ? 23.140 -19.323 -16.553 1.00 75.81 310 PRO A O 1
ATOM 2495 N N . ALA A 1 311 ? 24.745 -20.855 -16.936 1.00 70.06 311 ALA A N 1
ATOM 2496 C CA . ALA A 1 311 ? 23.968 -21.590 -17.928 1.00 70.06 311 ALA A CA 1
ATOM 2497 C C . ALA A 1 311 ? 22.818 -22.372 -17.262 1.00 70.06 311 ALA A C 1
ATOM 2499 O O . ALA A 1 311 ? 22.787 -22.568 -16.048 1.00 70.06 311 ALA A O 1
ATOM 2500 N N . GLU A 1 312 ? 21.843 -22.825 -18.053 1.00 71.31 312 GLU A N 1
ATOM 2501 C CA . GLU A 1 312 ? 20.765 -23.666 -17.526 1.00 71.31 312 GLU A CA 1
ATOM 2502 C C . GLU A 1 312 ? 21.333 -24.959 -16.914 1.00 71.31 312 GLU A C 1
ATOM 2504 O O . GLU A 1 312 ? 22.063 -25.696 -17.575 1.00 71.31 312 GLU A O 1
ATOM 2509 N N . GLY A 1 313 ? 21.016 -25.212 -15.641 1.00 69.62 313 GLY A N 1
ATOM 2510 C CA . GLY A 1 313 ? 21.526 -26.357 -14.880 1.00 69.62 313 GLY A CA 1
ATOM 2511 C C . GLY A 1 313 ? 22.854 -26.119 -14.148 1.00 69.62 313 GLY A C 1
ATOM 2512 O O . GLY A 1 313 ? 23.264 -26.979 -13.370 1.00 69.62 313 GLY A O 1
ATOM 2513 N N . GLU A 1 314 ? 23.519 -24.974 -14.339 1.00 78.50 314 GLU A N 1
ATOM 2514 C CA . GLU A 1 314 ? 24.692 -24.608 -13.537 1.00 78.50 314 GLU A CA 1
ATOM 2515 C C . GLU A 1 314 ? 24.288 -24.076 -12.150 1.00 78.50 314 GLU A C 1
ATOM 2517 O O . GLU A 1 314 ? 23.265 -23.401 -12.013 1.00 78.50 314 GLU A O 1
ATOM 2522 N N . PRO A 1 315 ? 25.092 -24.341 -11.100 1.00 77.38 315 PRO A N 1
ATOM 2523 C CA . PRO A 1 315 ? 24.787 -23.871 -9.758 1.00 77.38 315 PRO A CA 1
ATOM 2524 C C . PRO A 1 315 ? 24.833 -22.344 -9.687 1.00 77.38 315 PRO A C 1
ATOM 2526 O O . PRO A 1 315 ? 25.824 -21.699 -10.048 1.00 77.38 315 PRO A O 1
ATOM 2529 N N . HIS A 1 316 ? 23.763 -21.762 -9.159 1.00 86.12 316 HIS A N 1
ATOM 2530 C CA . HIS A 1 316 ? 23.683 -20.337 -8.901 1.00 86.12 316 HIS A CA 1
ATOM 2531 C C . HIS A 1 316 ? 24.410 -19.989 -7.601 1.00 86.12 316 HIS A C 1
ATOM 2533 O O . HIS A 1 316 ? 24.344 -20.700 -6.598 1.00 86.12 316 HIS A O 1
ATOM 2539 N N . LYS A 1 317 ? 25.121 -18.859 -7.607 1.00 91.38 317 LYS A N 1
ATOM 2540 C CA . LYS A 1 317 ? 25.679 -18.312 -6.368 1.00 91.38 317 LYS A CA 1
ATOM 2541 C C . LYS A 1 317 ? 24.566 -17.703 -5.527 1.00 91.38 317 LYS A C 1
ATOM 2543 O O . LYS A 1 317 ? 23.652 -17.080 -6.067 1.00 91.38 317 LYS A O 1
ATOM 2548 N N . GLN A 1 318 ? 24.715 -17.809 -4.208 1.00 93.19 318 GLN A N 1
ATOM 2549 C CA . GLN A 1 318 ? 23.705 -17.396 -3.234 1.00 93.19 318 GLN A CA 1
ATOM 2550 C C . GLN A 1 318 ? 23.234 -15.944 -3.423 1.00 93.19 318 GLN A C 1
ATOM 2552 O O . GLN A 1 318 ? 22.044 -15.652 -3.322 1.00 93.19 318 GLN A O 1
ATOM 2557 N N . PHE A 1 319 ? 24.159 -15.025 -3.717 1.00 95.50 319 PHE A N 1
ATOM 2558 C CA . PHE A 1 319 ? 23.859 -13.602 -3.866 1.00 95.50 319 PHE A CA 1
ATOM 2559 C C . PHE A 1 319 ? 24.340 -13.071 -5.217 1.00 95.50 319 PHE A C 1
ATOM 2561 O O . PHE A 1 319 ? 25.537 -12.954 -5.467 1.00 95.50 319 PHE A O 1
ATOM 2568 N N . THR A 1 320 ? 23.421 -12.680 -6.091 1.00 93.12 320 THR A N 1
ATOM 2569 C CA . THR A 1 320 ? 23.756 -12.058 -7.377 1.00 93.12 320 THR A CA 1
ATOM 2570 C C . THR A 1 320 ? 23.460 -10.563 -7.332 1.00 93.12 320 THR A C 1
ATOM 2572 O O . THR A 1 320 ? 22.357 -10.160 -6.986 1.00 93.12 320 THR A O 1
ATOM 2575 N N . PHE A 1 321 ? 24.431 -9.721 -7.684 1.00 91.88 321 PHE A N 1
ATOM 2576 C CA . PHE A 1 321 ? 24.289 -8.266 -7.740 1.00 91.88 321 PHE A CA 1
ATOM 2577 C C . PHE A 1 321 ? 24.286 -7.788 -9.189 1.00 91.88 321 PHE A C 1
ATOM 2579 O O . PHE A 1 321 ? 25.254 -8.004 -9.915 1.00 91.88 321 PHE A O 1
ATOM 2586 N N . CYS A 1 322 ? 23.229 -7.088 -9.589 1.00 85.88 322 CYS A N 1
ATOM 2587 C CA . CYS A 1 322 ? 23.007 -6.628 -10.954 1.00 85.88 322 CYS A CA 1
ATOM 2588 C C . CYS A 1 322 ? 22.915 -5.103 -11.015 1.00 85.88 322 CYS A C 1
ATOM 2590 O O . CYS A 1 322 ? 22.168 -4.483 -10.261 1.00 85.88 322 CYS A O 1
ATOM 2592 N N . THR A 1 323 ? 23.623 -4.506 -11.972 1.00 80.44 323 THR A N 1
ATOM 2593 C CA . THR A 1 323 ? 23.440 -3.092 -12.365 1.00 80.44 323 THR A CA 1
ATOM 2594 C C . THR A 1 323 ? 22.541 -2.974 -13.599 1.00 80.44 323 THR A C 1
ATOM 2596 O O . THR A 1 323 ? 22.274 -3.973 -14.268 1.00 80.44 323 THR A O 1
ATOM 2599 N N . ARG A 1 324 ? 22.130 -1.748 -13.966 1.00 69.25 324 ARG A N 1
ATOM 2600 C CA . ARG A 1 324 ? 21.235 -1.483 -15.114 1.00 69.25 324 ARG A CA 1
ATOM 2601 C C . ARG A 1 324 ? 21.688 -2.112 -16.436 1.00 69.25 324 ARG A C 1
ATOM 2603 O O . ARG A 1 324 ? 20.849 -2.506 -17.238 1.00 69.25 324 ARG A O 1
ATOM 2610 N N . ALA A 1 325 ? 22.997 -2.284 -16.638 1.00 64.69 325 ALA A N 1
ATOM 2611 C CA . ALA A 1 325 ? 23.548 -2.961 -17.815 1.00 64.69 325 ALA A CA 1
ATOM 2612 C C . ALA A 1 325 ? 23.014 -4.395 -18.021 1.00 64.69 325 ALA A C 1
ATOM 2614 O O . ALA A 1 325 ? 23.064 -4.889 -19.142 1.00 64.69 325 ALA A O 1
ATOM 2615 N N . TYR A 1 326 ? 22.503 -5.029 -16.961 1.00 68.44 326 TYR A N 1
ATOM 2616 C CA . TYR A 1 326 ? 21.940 -6.380 -16.962 1.00 68.44 326 TYR A CA 1
ATOM 2617 C C . TYR A 1 326 ? 20.423 -6.403 -16.676 1.00 68.44 326 TYR A C 1
ATOM 2619 O O . TYR A 1 326 ? 19.840 -7.480 -16.619 1.00 68.44 326 TYR A O 1
ATOM 2627 N N . PHE A 1 327 ? 19.758 -5.245 -16.509 1.00 64.75 327 PHE A N 1
ATOM 2628 C CA . PHE A 1 327 ? 18.284 -5.186 -16.390 1.00 64.75 327 PHE A CA 1
ATOM 2629 C C . PHE A 1 327 ? 17.622 -5.549 -17.727 1.00 64.75 327 PHE A C 1
ATOM 2631 O O . PHE A 1 327 ? 16.576 -6.190 -17.770 1.00 64.75 327 PHE A O 1
ATOM 2638 N N . LEU A 1 328 ? 18.275 -5.165 -18.825 1.00 59.44 328 LEU A N 1
ATOM 2639 C CA . LEU A 1 328 ? 17.879 -5.485 -20.187 1.00 59.44 328 LEU A CA 1
ATOM 2640 C C . LEU A 1 328 ? 18.480 -6.851 -20.559 1.00 59.44 328 LEU A C 1
ATOM 2642 O O . LEU A 1 328 ? 19.698 -7.001 -20.620 1.00 59.44 328 LEU A O 1
ATOM 2646 N N . GLY A 1 329 ? 17.614 -7.846 -20.775 1.00 54.56 329 GLY A N 1
ATOM 2647 C CA . GLY A 1 329 ? 17.888 -9.080 -21.530 1.00 54.56 329 GLY A CA 1
ATOM 2648 C C . GLY A 1 329 ? 18.814 -10.147 -20.935 1.00 54.56 329 GLY A C 1
ATOM 2649 O O . GLY A 1 329 ? 19.432 -10.907 -21.682 1.00 54.56 329 GLY A O 1
ATOM 2650 N N . CYS A 1 330 ? 18.868 -10.261 -19.610 1.00 64.12 330 CYS A N 1
ATOM 2651 C CA . CYS A 1 330 ? 19.556 -11.359 -18.929 1.00 64.12 330 CYS A CA 1
ATOM 2652 C C . CYS A 1 330 ? 18.533 -12.327 -18.340 1.00 64.12 330 CYS A C 1
ATOM 2654 O O . CYS A 1 330 ? 17.840 -11.946 -17.408 1.00 64.12 330 CYS A O 1
ATOM 2656 N N . ASP A 1 331 ? 18.405 -13.532 -18.899 1.00 70.44 331 ASP A N 1
ATOM 2657 C CA . ASP A 1 331 ? 17.502 -14.563 -18.377 1.00 70.44 331 ASP A CA 1
ATOM 2658 C C . ASP A 1 331 ? 18.188 -15.301 -17.209 1.00 70.44 331 ASP A C 1
ATOM 2660 O O . ASP A 1 331 ? 19.309 -15.788 -17.349 1.00 70.44 331 ASP A O 1
ATOM 2664 N N . PHE A 1 332 ? 17.525 -15.366 -16.055 1.00 77.00 332 PHE A N 1
ATOM 2665 C CA . PHE A 1 332 ? 17.969 -16.101 -14.873 1.00 77.00 332 PHE A CA 1
ATOM 2666 C C . PHE A 1 332 ? 17.228 -17.438 -14.793 1.00 77.00 332 PHE A C 1
ATOM 2668 O O . PHE A 1 332 ? 15.994 -17.484 -14.794 1.00 77.00 332 PHE A O 1
ATOM 2675 N N . ASN A 1 333 ? 18.000 -18.521 -14.691 1.00 79.50 333 ASN A N 1
ATOM 2676 C CA . ASN A 1 333 ? 17.499 -19.892 -14.592 1.00 79.50 333 ASN A CA 1
ATOM 2677 C C . ASN A 1 333 ? 17.615 -20.442 -13.162 1.00 79.50 333 ASN A C 1
ATOM 2679 O O . ASN A 1 333 ? 17.919 -21.615 -12.969 1.00 79.50 333 ASN A O 1
ATOM 2683 N N . SER A 1 334 ? 17.388 -19.595 -12.155 1.00 85.75 334 SER A N 1
ATOM 2684 C CA . SER A 1 334 ? 17.374 -20.046 -10.762 1.00 85.75 334 SER A CA 1
ATOM 2685 C C . SER A 1 334 ? 16.035 -20.688 -10.414 1.00 85.75 334 SER A C 1
ATOM 2687 O O . SER A 1 334 ? 14.978 -20.188 -10.803 1.00 85.75 334 SER A O 1
ATOM 2689 N N . GLU A 1 335 ? 16.085 -21.764 -9.632 1.00 87.31 335 GLU A N 1
ATOM 2690 C CA . GLU A 1 335 ? 14.911 -22.497 -9.148 1.00 87.31 335 GLU A CA 1
ATOM 2691 C C . GLU A 1 335 ? 14.274 -21.868 -7.905 1.00 87.31 335 GLU A C 1
ATOM 2693 O O . GLU A 1 335 ? 13.177 -22.258 -7.528 1.00 87.31 335 GLU A O 1
ATOM 2698 N N . CYS A 1 336 ? 14.937 -20.913 -7.247 1.00 88.06 336 CYS A N 1
ATOM 2699 C CA . CYS A 1 336 ? 14.427 -20.338 -6.001 1.00 88.06 336 CYS A CA 1
ATOM 2700 C C . CYS A 1 336 ? 14.789 -18.866 -5.771 1.00 88.06 336 CYS A C 1
ATOM 2702 O O . CYS A 1 336 ? 14.419 -18.319 -4.734 1.00 88.06 336 CYS A O 1
ATOM 2704 N N . ALA A 1 337 ? 15.504 -18.203 -6.685 1.00 89.81 337 ALA A N 1
ATOM 2705 C CA . ALA A 1 337 ? 15.975 -16.846 -6.443 1.00 89.81 337 ALA A CA 1
ATOM 2706 C C . ALA A 1 337 ? 14.832 -15.836 -6.324 1.00 89.81 337 ALA A C 1
ATOM 2708 O O . ALA A 1 337 ? 13.952 -15.776 -7.186 1.00 89.81 337 ALA A O 1
ATOM 2709 N N . TYR A 1 338 ? 14.913 -14.988 -5.297 1.00 92.00 338 TYR A N 1
ATOM 2710 C CA . TYR A 1 338 ? 14.002 -13.863 -5.090 1.00 92.00 338 TYR A CA 1
ATOM 2711 C C . TYR A 1 338 ? 14.631 -12.532 -5.531 1.00 92.00 338 TYR A C 1
ATOM 2713 O O . TYR A 1 338 ? 15.821 -12.282 -5.312 1.00 92.00 338 TYR A O 1
ATOM 2721 N N . SER A 1 339 ? 13.826 -11.647 -6.127 1.00 91.38 339 SER A N 1
ATOM 2722 C CA . SER A 1 339 ? 14.288 -10.370 -6.688 1.00 91.38 339 SER A CA 1
ATOM 2723 C C . SER A 1 339 ? 14.108 -9.192 -5.719 1.00 91.38 339 SER A C 1
ATOM 2725 O O . SER A 1 339 ? 12.998 -8.881 -5.279 1.00 91.38 339 SER A O 1
ATOM 2727 N N . PHE A 1 340 ? 15.198 -8.478 -5.426 1.00 91.19 340 PHE A N 1
ATOM 2728 C CA . PHE A 1 340 ? 15.222 -7.271 -4.592 1.00 91.19 340 PHE A CA 1
ATOM 2729 C C . PHE A 1 340 ? 15.729 -6.075 -5.402 1.00 91.19 340 PHE A C 1
ATOM 2731 O O . PHE A 1 340 ? 16.871 -6.063 -5.860 1.00 91.19 340 PHE A O 1
ATOM 2738 N N . ILE A 1 341 ? 14.898 -5.051 -5.573 1.00 89.06 341 ILE A N 1
ATOM 2739 C CA . ILE A 1 341 ? 15.140 -3.943 -6.503 1.00 89.06 341 ILE A CA 1
ATOM 2740 C C . ILE A 1 341 ? 15.317 -2.639 -5.731 1.00 89.06 341 ILE A C 1
ATOM 2742 O O . ILE A 1 341 ? 14.496 -2.320 -4.881 1.00 89.06 341 ILE A O 1
ATOM 2746 N N . PHE A 1 342 ? 16.363 -1.862 -6.028 1.00 86.06 342 PHE A N 1
ATOM 2747 C CA . PHE A 1 342 ? 16.652 -0.595 -5.346 1.00 86.06 342 PHE A CA 1
ATOM 2748 C C . PHE A 1 342 ? 16.597 0.588 -6.314 1.00 86.06 342 PHE A C 1
ATOM 2750 O O . PHE A 1 342 ? 17.487 0.774 -7.143 1.00 86.06 342 PHE A O 1
ATOM 2757 N N . ALA A 1 343 ? 15.573 1.428 -6.163 1.00 80.75 343 ALA A N 1
ATOM 2758 C CA . ALA A 1 343 ? 15.374 2.644 -6.939 1.00 80.75 343 ALA A CA 1
ATOM 2759 C C . ALA A 1 343 ? 15.801 3.900 -6.156 1.00 80.75 343 ALA A C 1
ATOM 2761 O O . ALA A 1 343 ? 15.397 4.112 -5.007 1.00 80.75 343 ALA A O 1
ATOM 2762 N N . ASP A 1 344 ? 16.589 4.766 -6.804 1.00 77.06 344 ASP A N 1
ATOM 2763 C CA . ASP A 1 344 ? 16.937 6.103 -6.303 1.00 77.06 344 ASP A CA 1
ATOM 2764 C C . ASP A 1 344 ? 16.311 7.189 -7.204 1.00 77.06 344 ASP A C 1
ATOM 2766 O O . ASP A 1 344 ? 16.847 7.461 -8.285 1.00 77.06 344 ASP A O 1
ATOM 2770 N N . PRO A 1 345 ? 15.213 7.840 -6.767 1.00 68.38 345 PRO A N 1
ATOM 2771 C CA . PRO A 1 345 ? 14.535 8.888 -7.536 1.00 68.38 345 PRO A CA 1
ATOM 2772 C C . PRO A 1 345 ? 15.399 10.120 -7.836 1.00 68.38 345 PRO A C 1
ATOM 2774 O O . PRO A 1 345 ? 15.095 10.880 -8.756 1.00 68.38 345 PRO A O 1
ATOM 2777 N N . LYS A 1 346 ? 16.483 10.347 -7.076 1.00 67.19 346 LYS A N 1
ATOM 2778 C CA . LYS A 1 346 ? 17.354 11.521 -7.255 1.00 67.19 346 LYS A CA 1
ATOM 2779 C C . LYS A 1 346 ? 18.322 11.381 -8.422 1.00 67.19 346 LYS A C 1
ATOM 2781 O O . LYS A 1 346 ? 18.895 12.383 -8.853 1.00 67.19 346 LYS A O 1
ATOM 2786 N N . SER A 1 347 ? 18.538 10.168 -8.923 1.00 65.38 347 SER A N 1
ATOM 2787 C CA . SER A 1 347 ? 19.446 9.968 -10.045 1.00 65.38 347 SER A CA 1
ATOM 2788 C C . SER A 1 347 ? 18.852 10.569 -11.319 1.00 65.38 347 SER A C 1
ATOM 2790 O O . SER A 1 347 ? 17.826 10.097 -11.799 1.00 65.38 347 SER A O 1
ATOM 2792 N N . ARG A 1 348 ? 19.489 11.614 -11.873 1.00 56.91 348 ARG A N 1
ATOM 2793 C CA . ARG A 1 348 ? 18.995 12.318 -13.072 1.00 56.91 348 ARG A CA 1
ATOM 2794 C C . ARG A 1 348 ? 18.928 11.428 -14.315 1.00 56.91 348 ARG A C 1
ATOM 2796 O O . ARG A 1 348 ? 18.073 11.654 -15.160 1.00 56.91 348 ARG A O 1
ATOM 2803 N N . THR A 1 349 ? 19.789 10.415 -14.375 1.00 52.62 349 THR A N 1
ATOM 2804 C CA . THR A 1 349 ? 20.046 9.600 -15.572 1.00 52.62 349 THR A CA 1
ATOM 2805 C C . THR A 1 349 ? 19.823 8.098 -15.348 1.00 52.62 349 THR A C 1
ATOM 2807 O O . THR A 1 349 ? 19.718 7.352 -16.312 1.00 52.62 349 THR A O 1
ATOM 2810 N N . LEU A 1 350 ? 19.740 7.627 -14.091 1.00 55.47 350 LEU A N 1
ATOM 2811 C CA . LEU A 1 350 ? 19.605 6.195 -13.745 1.00 55.47 350 LEU A CA 1
ATOM 2812 C C . LEU A 1 350 ? 18.346 5.885 -12.921 1.00 55.47 350 LEU A C 1
ATOM 2814 O O . LEU A 1 350 ? 18.301 4.869 -12.224 1.00 55.47 350 LEU A O 1
ATOM 2818 N N . ALA A 1 351 ? 17.345 6.766 -12.935 1.00 60.75 351 ALA A N 1
ATOM 2819 C CA . ALA A 1 351 ? 16.061 6.445 -12.326 1.00 60.75 351 ALA A CA 1
ATOM 2820 C C . ALA A 1 351 ? 15.441 5.237 -13.041 1.00 60.75 351 ALA A C 1
ATOM 2822 O O . ALA A 1 351 ? 15.451 5.159 -14.269 1.00 60.75 351 ALA A O 1
ATOM 2823 N N . LEU A 1 352 ? 14.946 4.282 -12.256 1.00 69.12 352 LEU A N 1
ATOM 2824 C CA . LEU A 1 352 ? 14.276 3.099 -12.777 1.00 69.12 352 LEU A CA 1
ATOM 2825 C C . LEU A 1 352 ? 12.906 3.527 -13.346 1.00 69.12 352 LEU A C 1
ATOM 2827 O O . LEU A 1 352 ? 12.162 4.294 -12.741 1.00 69.12 352 LEU A O 1
ATOM 2831 N N . ASP A 1 353 ? 12.570 3.090 -14.545 1.00 70.12 353 ASP A N 1
ATOM 2832 C CA . ASP A 1 353 ? 11.242 3.259 -15.107 1.00 70.12 353 ASP A CA 1
ATOM 2833 C C . ASP A 1 353 ? 10.351 2.120 -14.603 1.00 70.12 353 ASP A C 1
ATOM 2835 O O . ASP A 1 353 ? 10.444 0.986 -15.060 1.00 70.12 353 ASP A O 1
ATOM 2839 N N . LEU A 1 354 ? 9.490 2.408 -13.626 1.00 69.00 354 LEU A N 1
ATOM 2840 C CA . LEU A 1 354 ? 8.636 1.412 -12.979 1.00 69.00 354 LEU A CA 1
ATOM 2841 C C . LEU A 1 354 ? 7.660 0.739 -13.939 1.00 69.00 354 LEU A C 1
ATOM 2843 O O . LEU A 1 354 ? 7.267 -0.398 -13.698 1.00 69.00 354 LEU A O 1
ATOM 2847 N N . SER A 1 355 ? 7.275 1.435 -15.005 1.00 62.75 355 SER A N 1
ATOM 2848 C CA . SER A 1 355 ? 6.319 0.922 -15.979 1.00 62.75 355 SER A CA 1
ATOM 2849 C C . SER A 1 355 ? 6.943 -0.097 -16.940 1.00 62.75 355 SER A C 1
ATOM 2851 O O . SER A 1 355 ? 6.253 -0.973 -17.450 1.00 62.75 355 SER A O 1
ATOM 2853 N N . THR A 1 356 ? 8.256 -0.013 -17.178 1.00 66.50 356 THR A N 1
ATOM 2854 C CA . THR A 1 356 ? 8.938 -0.805 -18.211 1.00 66.50 356 THR A CA 1
ATOM 2855 C C . THR A 1 356 ? 10.047 -1.683 -17.645 1.00 66.50 356 THR A C 1
ATOM 2857 O O . THR A 1 356 ? 10.086 -2.880 -17.928 1.00 66.50 356 THR A O 1
ATOM 2860 N N . ASP A 1 357 ? 10.915 -1.135 -16.795 1.00 73.12 357 ASP A N 1
ATOM 2861 C CA . ASP A 1 357 ? 12.056 -1.861 -16.246 1.00 73.12 357 ASP A CA 1
ATOM 2862 C C . ASP A 1 357 ? 11.612 -2.943 -15.248 1.00 73.12 357 ASP A C 1
ATOM 2864 O O . ASP A 1 357 ? 12.241 -3.993 -15.189 1.00 73.12 357 ASP A O 1
ATOM 2868 N N . LEU A 1 358 ? 10.530 -2.743 -14.477 1.00 74.94 358 LEU A N 1
ATOM 2869 C CA . LEU A 1 358 ? 10.042 -3.772 -13.542 1.00 74.94 358 LEU A CA 1
ATOM 2870 C C . LEU A 1 358 ? 9.539 -5.016 -14.275 1.00 74.94 358 LEU A C 1
ATOM 2872 O O . LEU A 1 358 ? 9.965 -6.121 -13.944 1.00 74.94 358 LEU A O 1
ATOM 2876 N N . SER A 1 359 ? 8.685 -4.846 -15.288 1.00 70.19 359 SER A N 1
ATOM 2877 C CA . SER A 1 359 ? 8.206 -5.957 -16.121 1.00 70.19 359 SER A CA 1
ATOM 2878 C C . SER A 1 359 ? 9.367 -6.649 -16.835 1.00 70.19 359 SER A C 1
ATOM 2880 O O . SER A 1 359 ? 9.383 -7.872 -16.962 1.00 70.19 359 SER A O 1
ATOM 2882 N N . GLN A 1 360 ? 10.379 -5.882 -17.253 1.00 70.19 360 GLN A N 1
ATOM 2883 C CA . GLN A 1 360 ? 11.598 -6.422 -17.853 1.00 70.19 360 GLN A CA 1
ATOM 2884 C C . GLN A 1 360 ? 12.513 -7.137 -16.864 1.00 70.19 360 GLN A C 1
ATOM 2886 O O . GLN A 1 360 ? 13.196 -8.051 -17.299 1.00 70.19 360 GLN A O 1
ATOM 2891 N N . ILE A 1 361 ? 12.550 -6.749 -15.588 1.00 76.12 361 ILE A N 1
ATOM 2892 C CA . ILE A 1 361 ? 13.310 -7.431 -14.532 1.00 76.12 361 ILE A CA 1
ATOM 2893 C C . ILE A 1 361 ? 12.611 -8.738 -14.142 1.00 76.12 361 ILE A C 1
ATOM 2895 O O . ILE A 1 361 ? 13.249 -9.784 -14.059 1.00 76.12 361 ILE A O 1
ATOM 2899 N N . LEU A 1 362 ? 11.296 -8.681 -13.930 1.00 74.12 362 LEU A N 1
ATOM 2900 C CA . LEU A 1 362 ? 10.489 -9.800 -13.439 1.00 74.12 362 LEU A CA 1
ATOM 2901 C C . LEU A 1 362 ? 10.285 -10.872 -14.513 1.00 74.12 362 LEU A C 1
ATOM 2903 O O . LEU A 1 362 ? 10.436 -12.055 -14.234 1.00 74.12 362 LEU A O 1
ATOM 2907 N N . GLY A 1 363 ? 10.111 -10.473 -15.777 1.00 69.00 363 GLY A N 1
ATOM 2908 C CA . GLY A 1 363 ? 10.019 -11.394 -16.916 1.00 69.00 363 GLY A CA 1
ATOM 2909 C C . GLY A 1 363 ? 11.304 -12.172 -17.241 1.00 69.00 363 GLY A C 1
ATOM 2910 O O . GLY A 1 363 ? 11.373 -12.824 -18.285 1.00 69.00 363 GLY A O 1
ATOM 2911 N N . ARG A 1 364 ? 12.344 -12.085 -16.401 1.00 72.81 364 ARG A N 1
ATOM 2912 C CA . ARG A 1 364 ? 13.652 -12.724 -16.613 1.00 72.81 364 ARG A CA 1
ATOM 2913 C C . ARG A 1 364 ? 13.921 -13.911 -15.712 1.00 72.81 364 ARG A C 1
ATOM 2915 O O . ARG A 1 364 ? 14.830 -14.666 -16.031 1.00 72.81 364 ARG A O 1
ATOM 2922 N N . GLN A 1 365 ? 13.143 -14.123 -14.655 1.00 79.56 365 GLN A N 1
ATOM 2923 C CA . GLN A 1 365 ? 13.143 -15.405 -13.951 1.00 79.56 365 GLN A CA 1
ATOM 2924 C C . GLN A 1 365 ? 12.293 -16.394 -14.765 1.00 79.56 365 GLN A C 1
ATOM 2926 O O . GLN A 1 365 ? 11.062 -16.335 -14.763 1.00 79.56 365 GLN A O 1
ATOM 2931 N N . ARG A 1 366 ? 12.950 -17.251 -15.557 1.00 73.94 366 ARG A N 1
ATOM 2932 C CA . ARG A 1 366 ? 12.281 -18.034 -16.618 1.00 73.94 366 ARG A CA 1
ATOM 2933 C C . ARG A 1 366 ? 11.692 -19.358 -16.157 1.00 73.94 366 ARG A C 1
ATOM 2935 O O . ARG A 1 366 ? 10.778 -19.858 -16.801 1.00 73.94 366 ARG A O 1
ATOM 2942 N N . LEU A 1 367 ? 12.230 -19.935 -15.090 1.00 79.00 367 LEU A N 1
ATOM 2943 C CA . LEU A 1 367 ? 11.862 -21.280 -14.678 1.00 79.00 367 LEU A CA 1
ATOM 2944 C C . LEU A 1 367 ? 10.518 -21.295 -13.958 1.00 79.00 367 LEU A C 1
ATOM 2946 O O . LEU A 1 367 ? 10.406 -20.748 -12.866 1.00 79.00 367 LEU A O 1
ATOM 2950 N N . ASP A 1 368 ? 9.540 -22.012 -14.515 1.00 77.44 368 ASP A N 1
ATOM 2951 C CA . ASP A 1 368 ? 8.217 -22.205 -13.898 1.00 77.44 368 ASP A CA 1
ATOM 2952 C C . ASP A 1 368 ? 8.291 -22.879 -12.518 1.00 77.44 368 ASP A C 1
ATOM 2954 O O . ASP A 1 368 ? 7.430 -22.660 -11.672 1.00 77.44 368 ASP A O 1
ATOM 2958 N N . ARG A 1 369 ? 9.355 -23.654 -12.261 1.00 82.56 369 ARG A N 1
ATOM 2959 C CA . ARG A 1 369 ? 9.620 -24.269 -10.952 1.00 82.56 369 ARG A CA 1
ATOM 2960 C C . ARG A 1 369 ? 10.070 -23.283 -9.871 1.00 82.56 369 ARG A C 1
ATOM 2962 O O . ARG A 1 369 ? 10.051 -23.657 -8.704 1.00 82.56 369 ARG A O 1
ATOM 2969 N N . ASN A 1 370 ? 10.444 -22.049 -10.227 1.00 86.81 370 ASN A N 1
ATOM 2970 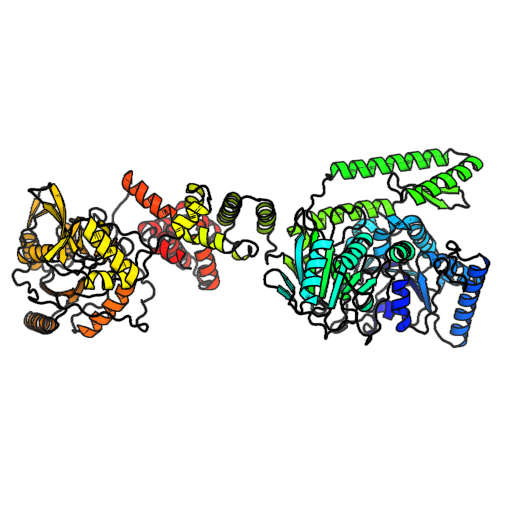C CA . ASN A 1 370 ? 10.754 -21.012 -9.248 1.00 86.81 370 ASN A CA 1
ATOM 2971 C C . ASN A 1 370 ? 9.463 -20.362 -8.726 1.00 86.81 370 ASN A C 1
ATOM 2973 O O . ASN A 1 370 ? 8.826 -19.609 -9.469 1.00 86.81 370 ASN A O 1
ATOM 2977 N N . PRO A 1 371 ? 9.091 -20.575 -7.448 1.00 84.94 371 PRO A N 1
ATOM 2978 C CA . PRO A 1 371 ? 7.847 -20.042 -6.895 1.00 84.94 371 PRO A CA 1
ATOM 2979 C C . PRO A 1 371 ? 7.830 -18.507 -6.827 1.00 84.94 371 PRO A C 1
ATOM 2981 O O . PRO A 1 371 ? 6.762 -17.906 -6.738 1.00 84.94 371 PRO A O 1
ATOM 2984 N N . PHE A 1 372 ? 8.996 -17.861 -6.899 1.00 87.00 372 PHE A N 1
ATOM 2985 C CA . PHE A 1 372 ? 9.162 -16.413 -6.795 1.00 87.00 372 PHE A CA 1
ATOM 2986 C C . PHE A 1 372 ? 9.383 -15.726 -8.145 1.00 87.00 372 PHE A C 1
ATOM 2988 O O . PHE A 1 372 ? 9.634 -14.522 -8.178 1.00 87.00 372 PHE A O 1
ATOM 2995 N N . ARG A 1 373 ? 9.280 -16.450 -9.272 1.00 82.38 373 ARG A N 1
ATOM 2996 C CA . ARG A 1 373 ? 9.577 -15.911 -10.614 1.00 82.38 373 ARG A CA 1
ATOM 2997 C C . ARG A 1 373 ? 8.803 -14.635 -10.966 1.00 82.38 373 ARG A C 1
ATOM 2999 O O . ARG A 1 373 ? 9.322 -13.780 -11.672 1.00 82.38 373 ARG A O 1
ATOM 3006 N N . ASN A 1 374 ? 7.598 -14.490 -10.414 1.00 80.56 374 ASN A N 1
ATOM 3007 C CA . ASN A 1 374 ? 6.695 -13.361 -10.641 1.00 80.56 374 ASN A CA 1
ATOM 3008 C C . ASN A 1 374 ? 6.578 -12.436 -9.418 1.00 80.56 374 ASN A C 1
ATOM 3010 O O . ASN A 1 374 ? 5.604 -11.691 -9.299 1.00 80.56 374 ASN A O 1
ATOM 3014 N N . GLU A 1 375 ? 7.551 -12.478 -8.502 1.00 85.75 375 GLU A N 1
ATOM 3015 C CA . GLU A 1 375 ? 7.550 -11.695 -7.268 1.00 85.75 375 GLU A CA 1
ATOM 3016 C C . GLU A 1 375 ? 8.838 -10.881 -7.075 1.00 85.75 375 GLU A C 1
ATOM 3018 O O . GLU A 1 375 ? 9.951 -11.351 -7.316 1.00 85.75 375 GLU A O 1
ATOM 3023 N N . ALA A 1 376 ? 8.700 -9.644 -6.590 1.00 89.00 376 ALA A N 1
ATOM 3024 C CA . ALA A 1 376 ? 9.836 -8.833 -6.155 1.00 89.00 376 ALA A CA 1
ATOM 3025 C C . ALA A 1 376 ? 9.487 -7.901 -4.993 1.00 89.00 376 ALA A C 1
ATOM 3027 O O . ALA A 1 376 ? 8.326 -7.575 -4.738 1.00 89.00 376 ALA A O 1
ATOM 3028 N N . ILE A 1 377 ? 10.528 -7.422 -4.309 1.00 87.81 377 ILE A N 1
ATOM 3029 C CA . ILE A 1 377 ? 10.443 -6.254 -3.428 1.00 87.81 377 ILE A CA 1
ATOM 3030 C C . ILE A 1 377 ? 11.145 -5.078 -4.102 1.00 87.81 377 ILE A C 1
ATOM 3032 O O . ILE A 1 377 ? 12.316 -5.179 -4.466 1.00 87.81 377 ILE A O 1
ATOM 3036 N N . LEU A 1 378 ? 10.448 -3.948 -4.214 1.00 87.81 378 LEU A N 1
ATOM 3037 C CA . LEU A 1 378 ? 10.990 -2.685 -4.697 1.00 87.81 378 LEU A CA 1
ATOM 3038 C C . LEU A 1 378 ? 11.225 -1.719 -3.530 1.00 87.81 378 LEU A C 1
ATOM 3040 O O . LEU A 1 378 ? 10.287 -1.215 -2.917 1.00 87.81 378 LEU A O 1
ATOM 3044 N N . PHE A 1 379 ? 12.485 -1.395 -3.272 1.00 84.88 379 PHE A N 1
ATOM 3045 C CA . PHE A 1 379 ? 12.910 -0.367 -2.335 1.00 84.88 379 PHE A CA 1
ATOM 3046 C C . PHE A 1 379 ? 13.059 0.984 -3.036 1.00 84.88 379 PHE A C 1
ATOM 3048 O O . PHE A 1 379 ? 13.870 1.131 -3.949 1.00 84.88 379 PHE A O 1
ATOM 3055 N N . ILE A 1 380 ? 12.325 1.993 -2.576 1.00 79.94 380 ILE A N 1
ATOM 3056 C CA . ILE A 1 380 ? 12.323 3.347 -3.139 1.00 79.94 380 ILE A CA 1
ATOM 3057 C C . ILE A 1 380 ? 12.905 4.308 -2.112 1.00 79.94 380 ILE A C 1
ATOM 3059 O O . ILE A 1 380 ? 12.367 4.463 -1.015 1.00 79.94 380 ILE A O 1
ATOM 3063 N N . LYS A 1 381 ? 14.010 4.969 -2.450 1.00 77.25 381 LYS A N 1
ATOM 3064 C CA . LYS A 1 381 ? 14.640 5.951 -1.563 1.00 77.25 381 LYS A CA 1
ATOM 3065 C C . LYS A 1 381 ? 13.783 7.205 -1.405 1.00 77.25 381 LYS A C 1
ATOM 3067 O O . LYS A 1 381 ? 13.374 7.809 -2.390 1.00 77.25 381 LYS A O 1
ATOM 3072 N N . GLU A 1 382 ? 13.560 7.621 -0.161 1.00 66.81 382 GLU A N 1
ATOM 3073 C CA . GLU A 1 382 ? 12.812 8.834 0.163 1.00 66.81 382 GLU A CA 1
ATOM 3074 C C . GLU A 1 382 ? 13.582 10.090 -0.287 1.00 66.81 382 GLU A C 1
ATOM 3076 O O . GLU A 1 382 ? 14.740 10.324 0.086 1.00 66.81 382 GLU A O 1
ATOM 3081 N N . GLY A 1 383 ? 12.936 10.923 -1.100 1.00 58.75 383 GLY A N 1
ATOM 3082 C CA . GLY A 1 383 ? 13.489 12.198 -1.533 1.00 58.75 383 GLY A CA 1
ATOM 3083 C C . GLY A 1 383 ? 12.606 12.874 -2.568 1.00 58.75 383 GLY A C 1
ATOM 3084 O O . GLY A 1 383 ? 12.408 12.328 -3.646 1.00 58.75 383 GLY A O 1
ATOM 3085 N N . ALA A 1 384 ? 12.116 14.072 -2.244 1.00 50.47 384 ALA A N 1
ATOM 3086 C CA . ALA A 1 384 ? 11.390 14.904 -3.191 1.00 50.47 384 ALA A CA 1
ATOM 3087 C C . ALA A 1 384 ? 12.255 15.193 -4.424 1.00 50.47 384 ALA A C 1
ATOM 3089 O O . ALA A 1 384 ? 13.455 15.478 -4.309 1.00 50.47 384 ALA A O 1
ATOM 3090 N N . ILE A 1 385 ? 11.623 15.152 -5.593 1.00 58.94 385 ILE A N 1
ATOM 3091 C CA . ILE A 1 385 ? 12.118 15.837 -6.780 1.00 58.94 385 ILE A CA 1
ATOM 3092 C C . ILE A 1 385 ? 12.119 17.323 -6.415 1.00 58.94 385 ILE A C 1
ATOM 3094 O O . ILE A 1 385 ? 11.067 17.924 -6.239 1.00 58.94 385 ILE A O 1
ATOM 3098 N N . SER A 1 386 ? 13.302 17.884 -6.173 1.00 55.75 386 SER A N 1
ATOM 3099 C CA . SER A 1 386 ? 13.449 19.225 -5.592 1.00 55.75 386 SER A CA 1
ATOM 3100 C C . SER A 1 386 ? 13.324 20.357 -6.607 1.00 55.75 386 SER A C 1
ATOM 3102 O O . SER A 1 386 ? 13.479 21.507 -6.225 1.00 55.75 386 SER A O 1
ATOM 3104 N N . ILE A 1 387 ? 13.146 20.024 -7.885 1.00 67.50 387 ILE A N 1
ATOM 3105 C CA . ILE A 1 387 ? 13.094 20.975 -8.994 1.00 67.50 387 ILE A CA 1
ATOM 3106 C C . ILE A 1 387 ? 11.639 20.992 -9.487 1.00 67.50 387 ILE A C 1
ATOM 3108 O O . ILE A 1 387 ? 11.015 19.942 -9.639 1.00 67.50 387 ILE A O 1
ATOM 3112 N N . SER A 1 388 ? 11.068 22.174 -9.668 1.00 75.19 388 SER A N 1
ATOM 3113 C CA . SER A 1 388 ? 9.725 22.373 -10.218 1.00 75.19 388 SER A CA 1
ATOM 3114 C C . SER A 1 388 ? 9.699 22.167 -11.738 1.00 75.19 388 SER A C 1
ATOM 3116 O O . SER A 1 388 ? 10.743 22.160 -12.388 1.00 75.19 388 SER A O 1
ATOM 3118 N N . ASP A 1 389 ? 8.506 22.032 -12.337 1.00 77.44 389 ASP A N 1
ATOM 3119 C CA . ASP A 1 389 ? 8.397 21.967 -13.807 1.00 77.44 389 ASP A CA 1
ATOM 3120 C C . ASP A 1 389 ? 8.991 23.203 -14.461 1.00 77.44 389 ASP A C 1
ATOM 3122 O O . ASP A 1 389 ? 9.679 23.087 -15.466 1.00 77.44 389 ASP A O 1
ATOM 3126 N N . LYS A 1 390 ? 8.752 24.375 -13.867 1.00 82.00 390 LYS A N 1
ATOM 3127 C CA . LYS A 1 390 ? 9.263 25.635 -14.387 1.00 82.00 390 LYS A CA 1
ATOM 3128 C C . LYS A 1 390 ? 10.788 25.660 -14.364 1.00 82.00 390 LYS A C 1
ATOM 3130 O O . LYS A 1 390 ? 11.391 25.904 -15.394 1.00 82.00 390 LYS A O 1
ATOM 3135 N N . GLU A 1 391 ? 11.405 25.313 -13.237 1.00 83.56 391 GLU A N 1
ATOM 3136 C CA . GLU A 1 391 ? 12.869 25.272 -13.133 1.00 83.56 391 GLU A CA 1
ATOM 3137 C C . GLU A 1 391 ? 13.499 24.226 -14.068 1.00 83.56 391 GLU A C 1
ATOM 3139 O O . GLU A 1 391 ? 14.601 24.436 -14.566 1.00 83.56 391 GLU A O 1
ATOM 3144 N N . PHE A 1 392 ? 12.821 23.100 -14.327 1.00 85.19 392 PHE A N 1
ATOM 3145 C CA . PHE A 1 392 ? 13.303 22.121 -15.303 1.00 85.19 392 PHE A CA 1
ATOM 3146 C C . PHE A 1 392 ? 13.143 22.610 -16.748 1.00 85.19 392 PHE A C 1
ATOM 3148 O O . PHE A 1 392 ? 14.051 22.418 -17.549 1.00 85.19 392 PHE A O 1
ATOM 3155 N N . GLN A 1 393 ? 12.026 23.259 -17.086 1.00 86.38 393 GLN A N 1
ATOM 3156 C CA . GLN A 1 393 ? 11.832 23.865 -18.408 1.00 86.38 393 GLN A CA 1
ATOM 3157 C C . GLN A 1 393 ? 12.848 24.983 -18.659 1.00 86.38 393 GLN A C 1
ATOM 3159 O O . GLN A 1 393 ? 13.482 24.994 -19.709 1.00 86.38 393 GLN A O 1
ATOM 3164 N N . ASP A 1 394 ? 13.078 25.848 -17.668 1.00 88.25 394 ASP A N 1
ATOM 3165 C CA . ASP A 1 394 ? 14.101 26.895 -17.725 1.00 88.25 394 ASP A CA 1
ATOM 3166 C C . ASP A 1 394 ? 15.500 26.276 -17.947 1.00 88.25 394 ASP A C 1
ATOM 3168 O O . ASP A 1 394 ? 16.264 26.760 -18.779 1.00 88.25 394 ASP A O 1
ATOM 3172 N N . TYR A 1 395 ? 15.810 25.151 -17.283 1.00 89.12 395 TYR A N 1
ATOM 3173 C CA . TYR A 1 395 ? 17.056 24.396 -17.481 1.00 89.12 395 TYR A CA 1
ATOM 3174 C C . TYR A 1 395 ? 17.216 23.838 -18.908 1.00 89.12 395 TYR A C 1
ATOM 3176 O O . TYR A 1 395 ? 18.300 23.932 -19.487 1.00 89.12 395 TYR A O 1
ATOM 3184 N N . ILE A 1 396 ? 16.158 23.254 -19.483 1.00 90.88 396 ILE A N 1
ATOM 3185 C CA . ILE A 1 396 ? 16.187 22.737 -20.861 1.00 90.88 396 ILE A CA 1
ATOM 3186 C C . ILE A 1 396 ? 16.362 23.886 -21.863 1.00 90.88 396 ILE A C 1
ATOM 3188 O O . ILE A 1 396 ? 17.185 23.778 -22.775 1.00 90.88 396 ILE A O 1
ATOM 3192 N N . GLU A 1 397 ? 15.636 24.990 -21.682 1.00 91.56 397 GLU A N 1
ATOM 3193 C CA . GLU A 1 397 ? 15.694 26.146 -22.581 1.00 91.56 397 GLU A CA 1
ATOM 3194 C C . GLU A 1 397 ? 17.062 26.844 -22.525 1.00 91.56 397 GLU A C 1
ATOM 3196 O O . GLU A 1 397 ? 17.613 27.215 -23.563 1.00 91.56 397 GLU A O 1
ATOM 3201 N N . GLU A 1 398 ? 17.673 26.948 -21.340 1.00 92.50 398 GLU A N 1
ATOM 3202 C CA . GLU A 1 398 ? 19.031 27.479 -21.181 1.00 92.50 398 GLU A CA 1
ATOM 3203 C C . GLU A 1 398 ? 20.063 26.629 -21.943 1.00 92.50 398 GLU A C 1
ATOM 3205 O O . GLU A 1 398 ? 20.863 27.169 -22.713 1.00 92.50 398 GLU A O 1
ATOM 3210 N N . LYS A 1 399 ? 20.006 25.293 -21.816 1.00 92.94 399 LYS A N 1
ATOM 3211 C CA . LYS A 1 399 ? 20.885 24.384 -22.578 1.00 92.94 399 LYS A CA 1
ATOM 3212 C C . LYS A 1 399 ? 20.636 24.459 -24.078 1.00 92.94 399 LYS A C 1
ATOM 3214 O O . LYS A 1 399 ? 21.588 24.405 -24.861 1.00 92.94 399 LYS A O 1
ATOM 3219 N N . LYS A 1 400 ? 19.375 24.571 -24.499 1.00 93.88 400 LYS A N 1
ATOM 3220 C CA . LYS A 1 400 ? 19.011 24.709 -25.912 1.00 93.88 400 LYS A CA 1
ATOM 3221 C C . LYS A 1 400 ? 19.625 25.975 -26.502 1.00 93.88 400 LYS A C 1
ATOM 3223 O O . LYS A 1 400 ? 20.347 25.884 -27.494 1.00 93.88 400 LYS A O 1
ATOM 3228 N N . LYS A 1 401 ? 19.446 27.114 -25.832 1.00 92.88 401 LYS A N 1
ATOM 3229 C CA . LYS A 1 401 ? 20.026 28.394 -26.242 1.00 92.88 401 LYS A CA 1
ATOM 3230 C C . LYS A 1 401 ? 21.554 28.339 -26.303 1.00 92.88 401 LYS A C 1
ATOM 3232 O O . LYS A 1 401 ? 22.137 28.728 -27.311 1.00 92.88 401 LYS A O 1
ATOM 3237 N N . ALA A 1 402 ? 22.203 27.785 -25.275 1.00 93.06 402 ALA A N 1
ATOM 3238 C CA . ALA A 1 402 ? 23.655 27.602 -25.269 1.00 93.06 402 ALA A CA 1
ATOM 3239 C C . ALA A 1 402 ? 24.132 26.743 -26.457 1.00 93.06 402 ALA A C 1
ATOM 3241 O O . ALA A 1 402 ? 25.149 27.037 -27.085 1.00 93.06 402 ALA A O 1
ATOM 3242 N N . THR A 1 403 ? 23.374 25.704 -26.811 1.00 93.81 403 THR A N 1
ATOM 3243 C CA . THR A 1 403 ? 23.677 24.836 -27.958 1.00 93.81 403 THR A CA 1
ATOM 3244 C C . THR A 1 403 ? 23.559 25.582 -29.284 1.00 93.81 403 THR A C 1
ATOM 3246 O O . THR A 1 403 ? 24.446 25.473 -30.130 1.00 93.81 403 THR A O 1
ATOM 3249 N N . GLU A 1 404 ? 22.484 26.345 -29.474 1.00 94.50 404 GLU A N 1
ATOM 3250 C CA . GLU A 1 404 ? 22.257 27.147 -30.680 1.00 94.50 404 GLU A CA 1
ATOM 3251 C C . GLU A 1 404 ? 23.354 28.206 -30.863 1.00 94.50 404 GLU A C 1
ATOM 3253 O O . GLU A 1 404 ? 23.880 28.366 -31.967 1.00 94.50 404 GLU A O 1
ATOM 3258 N N . GLU A 1 405 ? 23.776 28.859 -29.777 1.00 93.31 405 GLU A N 1
ATOM 3259 C CA . GLU A 1 405 ? 24.904 29.794 -29.775 1.00 93.31 405 GLU A CA 1
ATOM 3260 C C . GLU A 1 405 ? 26.213 29.101 -30.188 1.00 93.31 405 GLU A C 1
ATOM 3262 O O . GLU A 1 405 ? 26.920 29.598 -31.068 1.00 93.31 405 GLU A O 1
ATOM 3267 N N . LEU A 1 406 ? 26.521 27.924 -29.627 1.00 93.06 406 LEU A N 1
ATOM 3268 C CA . LEU A 1 406 ? 27.717 27.152 -29.988 1.00 93.06 406 LEU A CA 1
ATOM 3269 C C . LEU A 1 406 ? 27.710 26.712 -31.459 1.00 93.06 406 LEU A C 1
ATOM 3271 O O . LEU A 1 406 ? 28.735 26.824 -32.136 1.00 93.06 406 LEU A O 1
ATOM 3275 N N . ILE A 1 407 ? 26.567 26.250 -31.975 1.00 93.12 407 ILE A N 1
ATOM 3276 C CA . ILE A 1 407 ? 26.412 25.866 -33.386 1.00 93.12 407 ILE A CA 1
ATOM 3277 C C . ILE A 1 407 ? 26.582 27.091 -34.292 1.00 93.12 407 ILE A C 1
ATOM 3279 O O . ILE A 1 407 ? 27.296 27.020 -35.293 1.00 93.12 407 ILE A O 1
ATOM 3283 N N . SER A 1 408 ? 25.977 28.227 -33.937 1.00 93.00 408 SER A N 1
ATOM 3284 C CA . SER A 1 408 ? 26.115 29.479 -34.687 1.00 93.00 408 SER A CA 1
ATOM 3285 C C . SER A 1 408 ? 27.569 29.954 -34.731 1.00 93.00 408 SER A C 1
ATOM 3287 O O . SER A 1 408 ? 28.071 30.300 -35.802 1.00 93.00 408 SER A O 1
ATOM 3289 N N . ILE A 1 409 ? 28.270 29.921 -33.590 1.00 92.44 409 ILE A N 1
ATOM 3290 C CA . ILE A 1 409 ? 29.702 30.240 -33.510 1.00 92.44 409 ILE A CA 1
ATOM 3291 C C . ILE A 1 409 ? 30.482 29.320 -34.445 1.00 92.44 409 ILE A C 1
ATOM 3293 O O . ILE A 1 409 ? 31.252 29.806 -35.267 1.00 92.44 409 ILE A O 1
ATOM 3297 N N . PHE A 1 410 ? 30.258 28.008 -34.358 1.00 92.81 410 PHE A N 1
ATOM 3298 C CA . PHE A 1 410 ? 30.963 27.023 -35.168 1.00 92.81 410 PHE A CA 1
ATOM 3299 C C . PHE A 1 410 ? 30.740 27.219 -36.674 1.00 92.81 410 PHE A C 1
ATOM 3301 O O . PHE A 1 410 ? 31.687 27.129 -37.459 1.00 92.81 410 PHE A O 1
ATOM 3308 N N . ASN A 1 411 ? 29.509 27.528 -37.086 1.00 91.25 411 ASN A N 1
ATOM 3309 C CA . ASN A 1 411 ? 29.167 27.758 -38.488 1.00 91.25 411 ASN A CA 1
ATOM 3310 C C . ASN A 1 411 ? 29.850 29.005 -39.068 1.00 91.25 411 ASN A C 1
ATOM 3312 O O . ASN A 1 411 ? 30.175 29.005 -40.254 1.00 91.25 411 ASN A O 1
ATOM 3316 N N . GLY A 1 412 ? 30.121 30.020 -38.239 1.00 90.06 412 GLY A N 1
ATOM 3317 C CA . GLY A 1 412 ? 30.862 31.227 -38.623 1.00 90.06 412 GLY A CA 1
ATOM 3318 C C . GLY A 1 412 ? 32.387 31.062 -38.709 1.00 90.06 412 GLY A C 1
ATOM 3319 O O . GLY A 1 412 ? 33.070 31.985 -39.151 1.00 90.06 412 GLY A O 1
ATOM 3320 N N . LEU A 1 413 ? 32.943 29.917 -38.294 1.00 92.94 413 LEU A N 1
ATOM 3321 C CA . LEU A 1 413 ? 34.384 29.640 -38.347 1.00 92.94 413 LEU A CA 1
ATOM 3322 C C . LEU A 1 413 ? 34.839 29.195 -39.746 1.00 92.94 413 LEU A C 1
ATOM 3324 O O . LEU A 1 413 ? 34.097 28.555 -40.490 1.00 92.94 413 LEU A O 1
ATOM 3328 N N . ASN A 1 414 ? 36.108 29.445 -40.076 1.00 92.56 414 ASN A N 1
ATOM 3329 C CA . ASN A 1 414 ? 36.739 28.840 -41.256 1.00 92.56 414 ASN A CA 1
ATOM 3330 C C . ASN A 1 414 ? 37.142 27.369 -41.007 1.00 92.56 414 ASN A C 1
ATOM 3332 O O . ASN A 1 414 ? 37.199 26.915 -39.865 1.00 92.56 414 ASN A O 1
ATOM 3336 N N . ASP A 1 415 ? 37.483 26.617 -42.057 1.00 88.38 415 ASP A N 1
ATOM 3337 C CA . ASP A 1 415 ? 37.767 25.172 -41.962 1.00 88.38 415 ASP A CA 1
ATOM 3338 C C . ASP A 1 415 ? 38.912 24.806 -41.004 1.00 88.38 415 ASP A C 1
ATOM 3340 O O . ASP A 1 415 ? 38.866 23.772 -40.329 1.00 88.38 415 ASP A O 1
ATOM 3344 N N . GLN A 1 416 ? 39.946 25.646 -40.904 1.00 88.19 416 GLN A N 1
ATOM 3345 C CA . GLN A 1 416 ? 41.061 25.414 -39.983 1.00 88.19 416 GLN A CA 1
ATOM 3346 C C . GLN A 1 416 ? 40.614 25.588 -38.525 1.00 88.19 416 GLN A C 1
ATOM 3348 O O . GLN A 1 416 ? 40.960 24.777 -37.661 1.00 88.19 416 GLN A O 1
ATOM 3353 N N . GLN A 1 417 ? 39.804 26.613 -38.258 1.00 89.62 417 GLN A N 1
ATOM 3354 C CA . GLN A 1 417 ? 39.202 26.867 -36.952 1.00 89.62 417 GLN A CA 1
ATOM 3355 C C . GLN A 1 417 ? 38.161 25.797 -36.588 1.00 89.62 417 GLN A C 1
ATOM 3357 O O . GLN A 1 417 ? 38.179 25.308 -35.460 1.00 89.62 417 GLN A O 1
ATOM 3362 N N . LYS A 1 418 ? 37.324 25.355 -37.537 1.00 89.94 418 LYS A N 1
ATOM 3363 C CA . LYS A 1 418 ? 36.365 24.251 -37.354 1.00 89.94 418 LYS A CA 1
ATOM 3364 C C . LYS A 1 418 ? 37.065 22.959 -36.936 1.00 89.94 418 LYS A C 1
ATOM 3366 O O . LYS A 1 418 ? 36.671 22.341 -35.948 1.00 89.94 418 LYS A O 1
ATOM 3371 N N . LYS A 1 419 ? 38.167 22.588 -37.604 1.00 87.81 419 LYS A N 1
ATOM 3372 C CA . LYS A 1 419 ? 38.994 21.421 -37.226 1.00 87.81 419 LYS A CA 1
ATOM 3373 C C . LYS A 1 419 ? 39.541 21.517 -35.802 1.00 87.81 419 LYS A C 1
ATOM 3375 O O . LYS A 1 419 ? 39.587 20.511 -35.095 1.00 87.81 419 LYS A O 1
ATOM 3380 N N . ALA A 1 420 ? 39.976 22.703 -35.377 1.00 86.94 420 ALA A N 1
ATOM 3381 C CA . ALA A 1 420 ? 40.434 22.919 -34.008 1.00 86.94 420 ALA A CA 1
ATOM 3382 C C . ALA A 1 420 ? 39.271 22.821 -33.006 1.00 86.94 420 ALA A C 1
ATOM 3384 O O . ALA A 1 420 ? 39.401 22.152 -31.981 1.00 86.94 420 ALA A O 1
ATOM 3385 N N . MET A 1 421 ? 38.123 23.419 -33.330 1.00 89.19 421 MET A N 1
ATOM 3386 C CA . MET A 1 421 ? 36.954 23.459 -32.454 1.00 89.19 421 MET A CA 1
ATOM 3387 C C . MET A 1 421 ? 36.307 22.081 -32.264 1.00 89.19 421 MET A C 1
ATOM 3389 O O . MET A 1 421 ? 35.960 21.729 -31.141 1.00 89.19 421 MET A O 1
ATOM 3393 N N . ILE A 1 422 ? 36.253 21.240 -33.305 1.00 87.06 422 ILE A N 1
ATOM 3394 C CA . ILE A 1 422 ? 35.790 19.843 -33.191 1.00 87.06 422 ILE A CA 1
ATOM 3395 C C . ILE A 1 422 ? 36.585 19.071 -32.132 1.00 87.06 422 ILE A C 1
ATOM 3397 O O . ILE A 1 422 ? 36.002 18.316 -31.354 1.00 87.06 422 ILE A O 1
ATOM 3401 N N . LYS A 1 423 ? 37.909 19.274 -32.043 1.00 84.81 423 LYS A N 1
ATOM 3402 C CA . LYS A 1 423 ? 38.736 18.623 -31.008 1.00 84.81 423 LYS A CA 1
ATOM 3403 C C . LYS A 1 423 ? 38.355 19.085 -29.600 1.00 84.81 423 LYS A C 1
ATOM 3405 O O . LYS A 1 423 ? 38.352 18.274 -28.674 1.00 84.81 423 LYS A O 1
ATOM 3410 N N . VAL A 1 424 ? 38.030 20.369 -29.443 1.00 86.62 424 VAL A N 1
ATOM 3411 C CA . VAL A 1 424 ? 37.578 20.945 -28.167 1.00 86.62 424 VAL A CA 1
ATOM 3412 C C . VAL A 1 424 ? 36.216 20.375 -27.783 1.00 86.62 424 VAL A C 1
ATOM 3414 O O . VAL A 1 424 ? 36.074 19.850 -26.680 1.00 86.62 424 VAL A O 1
ATOM 3417 N N . TYR A 1 425 ? 35.244 20.402 -28.697 1.00 86.69 425 TYR A N 1
ATOM 3418 C CA . TYR A 1 425 ? 33.912 19.849 -28.457 1.00 86.69 425 TYR A CA 1
ATOM 3419 C C . TYR A 1 425 ? 33.960 18.362 -28.131 1.00 86.69 425 TYR A C 1
ATOM 3421 O O . TYR A 1 425 ? 33.341 17.943 -27.160 1.00 86.69 425 TYR A O 1
ATOM 3429 N N . ARG A 1 426 ? 34.781 17.575 -28.833 1.00 82.00 426 ARG A N 1
ATOM 3430 C CA . ARG A 1 426 ? 34.975 16.156 -28.513 1.00 82.00 426 ARG A CA 1
ATOM 3431 C C . ARG A 1 426 ? 35.499 15.945 -27.093 1.00 82.00 426 ARG A C 1
ATOM 3433 O O . ARG A 1 426 ? 34.932 15.157 -26.346 1.00 82.00 426 ARG A O 1
ATOM 3440 N N . SER A 1 427 ? 36.535 16.686 -26.702 1.00 81.12 427 SER A N 1
ATOM 3441 C CA . SER A 1 427 ? 37.101 16.625 -25.346 1.00 81.12 427 SER A CA 1
ATOM 3442 C C . SER A 1 427 ? 36.074 17.014 -24.276 1.00 81.12 427 SER A C 1
ATOM 3444 O O . SER A 1 427 ? 36.016 16.395 -23.213 1.00 81.12 427 SER A O 1
ATOM 3446 N N . ASN A 1 428 ? 35.235 18.015 -24.555 1.00 81.94 428 ASN A N 1
ATOM 3447 C CA . ASN A 1 428 ? 34.162 18.428 -23.653 1.00 81.94 428 ASN A CA 1
ATOM 3448 C C . ASN A 1 428 ? 33.067 17.364 -23.547 1.00 81.94 428 ASN A C 1
ATOM 3450 O O . ASN A 1 428 ? 32.690 17.012 -22.434 1.00 81.94 428 ASN A O 1
ATOM 3454 N N . ILE A 1 429 ? 32.613 16.808 -24.671 1.00 77.25 429 ILE A N 1
ATOM 3455 C CA . ILE A 1 429 ? 31.633 15.718 -24.726 1.00 77.25 429 ILE A CA 1
ATOM 3456 C C . ILE A 1 429 ? 32.115 14.512 -23.907 1.00 77.25 429 ILE A C 1
ATOM 3458 O O . ILE A 1 429 ? 31.370 13.996 -23.077 1.00 77.25 429 ILE A O 1
ATOM 3462 N N . GLU A 1 430 ? 33.375 14.104 -24.079 1.00 72.12 430 GLU A N 1
ATOM 3463 C CA . GLU A 1 430 ? 33.967 12.964 -23.364 1.00 72.12 430 GLU A CA 1
ATOM 3464 C C . GLU A 1 430 ? 34.084 13.196 -21.850 1.00 72.12 430 GLU A C 1
ATOM 3466 O O . GLU A 1 430 ? 33.933 12.255 -21.074 1.00 72.12 430 GLU A O 1
ATOM 3471 N N . LYS A 1 431 ? 34.356 14.432 -21.414 1.00 73.69 431 LYS A N 1
ATOM 3472 C CA . LYS A 1 431 ? 34.547 14.761 -19.989 1.00 73.69 431 LYS A CA 1
ATOM 3473 C C . LYS A 1 431 ? 33.252 15.089 -19.259 1.00 73.69 431 LYS A C 1
ATOM 3475 O O . LYS A 1 431 ? 33.121 14.773 -18.079 1.00 73.69 431 LYS A O 1
ATOM 3480 N N . LYS A 1 432 ? 32.349 15.802 -19.929 1.00 71.31 432 LYS A N 1
ATOM 3481 C CA . LYS A 1 432 ? 31.147 16.393 -19.332 1.00 71.31 432 LYS A CA 1
ATOM 3482 C C . LYS A 1 432 ? 29.870 15.633 -19.667 1.00 71.31 432 LYS A C 1
ATOM 3484 O O . LYS A 1 432 ? 28.852 15.906 -19.043 1.00 71.31 432 LYS A O 1
ATOM 3489 N N . HIS A 1 433 ? 29.903 14.698 -20.621 1.00 71.00 433 HIS A N 1
ATOM 3490 C CA . HIS A 1 433 ? 28.740 13.902 -21.025 1.00 71.00 433 HIS A CA 1
ATOM 3491 C C . HIS A 1 433 ? 27.488 14.764 -21.271 1.00 71.00 433 HIS A C 1
ATOM 3493 O O . HIS A 1 433 ? 26.411 14.462 -20.763 1.00 71.00 433 HIS A O 1
ATOM 3499 N N . TYR A 1 434 ? 27.641 15.859 -22.028 1.00 74.75 434 TYR A N 1
ATOM 3500 C CA . TYR A 1 434 ? 26.540 16.765 -22.393 1.00 74.75 434 TYR A CA 1
ATOM 3501 C C . TYR A 1 434 ? 25.811 17.391 -21.183 1.00 74.75 434 TYR A C 1
ATOM 3503 O O . TYR A 1 434 ? 24.606 17.654 -21.229 1.00 74.75 434 TYR A O 1
ATOM 3511 N N . SER A 1 435 ? 26.509 17.610 -20.061 1.00 73.44 435 SER A N 1
ATOM 3512 C CA . SER A 1 435 ? 25.910 18.224 -18.864 1.00 73.44 435 SER A CA 1
ATOM 3513 C C . SER A 1 435 ? 25.403 19.648 -19.108 1.00 73.44 435 SER A C 1
ATOM 3515 O O . SER A 1 435 ? 24.384 20.031 -18.530 1.00 73.44 435 SER A O 1
ATOM 3517 N N . ASP A 1 436 ? 26.088 20.388 -19.985 1.00 82.44 436 ASP A N 1
ATOM 3518 C CA . ASP A 1 436 ? 25.951 21.843 -20.135 1.00 82.44 436 ASP A CA 1
ATOM 3519 C C . ASP A 1 436 ? 25.262 22.254 -21.453 1.00 82.44 436 ASP A C 1
ATOM 3521 O O . ASP A 1 436 ? 24.766 23.369 -21.553 1.00 82.44 436 ASP A O 1
ATOM 3525 N N . ASP A 1 437 ? 25.202 21.368 -22.455 1.00 88.00 437 ASP A N 1
ATOM 3526 C CA . ASP A 1 437 ? 24.658 21.648 -23.793 1.00 88.00 437 ASP A CA 1
ATOM 3527 C C . ASP A 1 437 ? 24.226 20.353 -24.524 1.00 88.00 437 ASP A C 1
ATOM 3529 O O . ASP A 1 437 ? 24.412 19.244 -24.014 1.00 88.00 437 ASP A O 1
ATOM 3533 N N . TYR A 1 438 ? 23.623 20.501 -25.707 1.00 89.12 438 TYR A N 1
ATOM 3534 C CA . TYR A 1 438 ? 23.143 19.440 -26.602 1.00 89.12 438 TYR A CA 1
ATOM 3535 C C . TYR A 1 438 ? 23.930 19.377 -27.926 1.00 89.12 438 TYR A C 1
ATOM 3537 O O . TYR A 1 438 ? 23.435 18.817 -28.909 1.00 89.12 438 TYR A O 1
ATOM 3545 N N . LEU A 1 439 ? 25.138 19.950 -28.001 1.00 88.38 439 LEU A N 1
ATOM 3546 C CA . LEU A 1 439 ? 25.924 19.972 -29.236 1.00 88.38 439 LEU A CA 1
ATOM 3547 C C . LEU A 1 439 ? 26.503 18.587 -29.519 1.00 88.38 439 LEU A C 1
ATOM 3549 O O . LEU A 1 439 ? 27.249 18.040 -28.715 1.00 88.38 439 LEU A O 1
ATOM 3553 N N . CYS A 1 440 ? 26.231 18.041 -30.701 1.00 84.56 440 CYS A N 1
ATOM 3554 C CA . CYS A 1 440 ? 26.859 16.817 -31.193 1.00 84.56 440 CYS A CA 1
ATOM 3555 C C . CYS A 1 440 ? 27.705 17.077 -32.439 1.00 84.56 440 CYS A C 1
ATOM 3557 O O . CYS A 1 440 ? 27.506 18.048 -33.171 1.00 84.56 440 CYS A O 1
ATOM 3559 N N . ILE A 1 441 ? 28.653 16.176 -32.689 1.00 81.19 441 ILE A N 1
ATOM 3560 C CA . ILE A 1 441 ? 29.437 16.168 -33.921 1.00 81.19 441 ILE A CA 1
ATOM 3561 C C . ILE A 1 441 ? 28.757 15.190 -34.880 1.00 81.19 441 ILE A C 1
ATOM 3563 O O . ILE A 1 441 ? 28.701 13.995 -34.592 1.00 81.19 441 ILE A O 1
ATOM 3567 N N . LYS A 1 442 ? 28.210 15.701 -35.989 1.00 74.69 442 LYS A N 1
ATOM 3568 C CA . LYS A 1 442 ? 27.490 14.899 -36.990 1.00 74.69 442 LYS A CA 1
ATOM 3569 C C . LYS A 1 442 ? 28.457 14.186 -37.922 1.00 74.69 442 LYS A C 1
ATOM 3571 O O . LYS A 1 442 ? 28.322 12.989 -38.158 1.00 74.69 442 LYS A O 1
ATOM 3576 N N . ASN A 1 443 ? 29.445 14.918 -38.433 1.00 71.31 443 ASN A N 1
ATOM 3577 C CA . ASN A 1 443 ? 30.438 14.367 -39.341 1.00 71.31 443 ASN A CA 1
ATOM 3578 C C . ASN A 1 443 ? 31.795 15.055 -39.153 1.00 71.31 443 ASN A C 1
ATOM 3580 O O . ASN A 1 443 ? 31.969 16.235 -39.451 1.00 71.31 443 ASN A O 1
ATOM 3584 N N . ASP A 1 444 ? 32.777 14.279 -38.699 1.00 68.19 444 ASP A N 1
ATOM 3585 C CA . ASP A 1 444 ? 34.159 14.730 -38.529 1.00 68.19 444 ASP A CA 1
ATOM 3586 C C . ASP A 1 444 ? 34.839 15.107 -39.848 1.00 68.19 444 ASP A C 1
ATOM 3588 O O . ASP A 1 444 ? 35.672 16.011 -39.884 1.00 68.19 444 ASP A O 1
ATOM 3592 N N . GLN A 1 445 ? 34.523 14.387 -40.925 1.00 69.31 445 GLN A N 1
ATOM 3593 C CA . GLN A 1 445 ? 35.154 14.561 -42.232 1.00 69.31 445 GLN A CA 1
ATOM 3594 C C . GLN A 1 445 ? 34.582 15.777 -42.961 1.00 69.31 445 GLN A C 1
ATOM 3596 O O . GLN A 1 445 ? 35.335 16.527 -43.577 1.00 69.31 445 GLN A O 1
ATOM 3601 N N . GLN A 1 446 ? 33.269 15.995 -42.844 1.00 72.81 446 GLN A N 1
ATOM 3602 C CA . GLN A 1 446 ? 32.573 17.151 -43.425 1.00 72.81 446 GLN A CA 1
ATOM 3603 C C . GLN A 1 446 ? 32.590 18.389 -42.512 1.00 72.81 446 GLN A C 1
ATOM 3605 O O . GLN A 1 446 ? 32.114 19.446 -42.909 1.00 72.81 446 GLN A O 1
ATOM 3610 N N . LEU A 1 447 ? 33.198 18.287 -41.322 1.00 82.25 447 LEU A N 1
ATOM 3611 C CA . LEU A 1 447 ? 33.273 19.353 -40.319 1.00 82.25 447 LEU A CA 1
ATOM 3612 C C . LEU A 1 447 ? 31.891 19.892 -39.932 1.00 82.25 447 LEU A C 1
ATOM 3614 O O . LEU A 1 447 ? 31.678 21.102 -39.900 1.00 82.25 447 LEU A O 1
ATOM 3618 N N . GLU A 1 448 ? 30.963 18.989 -39.624 1.00 82.31 448 GLU A N 1
ATOM 3619 C CA . GLU A 1 448 ? 29.579 19.324 -39.296 1.00 82.31 448 GLU A CA 1
ATOM 3620 C C . GLU A 1 448 ? 29.253 19.025 -37.832 1.00 82.31 448 GLU A C 1
ATOM 3622 O O . GLU A 1 448 ? 29.487 17.922 -37.324 1.00 82.31 448 GLU A O 1
ATOM 3627 N N . VAL A 1 449 ? 28.650 20.009 -37.166 1.00 87.69 449 VAL A N 1
ATOM 3628 C CA . VAL A 1 449 ? 28.052 19.877 -35.831 1.00 87.69 449 VAL A CA 1
ATOM 3629 C C . VAL A 1 449 ? 26.539 20.020 -35.933 1.00 87.69 449 VAL A C 1
ATOM 3631 O O . VAL A 1 449 ? 26.010 20.537 -36.917 1.00 87.69 449 VAL A O 1
ATOM 3634 N N . GLY A 1 450 ? 25.819 19.568 -34.916 1.00 86.62 450 GLY A N 1
ATOM 3635 C CA . GLY A 1 450 ? 24.374 19.712 -34.885 1.00 86.62 450 GLY A CA 1
ATOM 3636 C C . GLY A 1 450 ? 23.779 19.598 -33.496 1.00 86.62 450 GLY A C 1
ATOM 3637 O O . GLY A 1 450 ? 24.478 19.391 -32.505 1.00 86.62 450 GLY A O 1
ATOM 3638 N N . PHE A 1 451 ? 22.460 19.730 -33.451 1.00 87.44 451 PHE A N 1
ATOM 3639 C CA . PHE A 1 451 ? 21.671 19.618 -32.236 1.00 87.44 451 PHE A CA 1
ATOM 3640 C C . PHE A 1 451 ? 21.308 18.155 -31.968 1.00 87.44 451 PHE A C 1
ATOM 3642 O O . PHE A 1 451 ? 20.791 17.473 -32.852 1.00 87.44 451 PHE A O 1
ATOM 3649 N N . ASN A 1 452 ? 21.566 17.672 -30.755 1.00 85.94 452 ASN A N 1
ATOM 3650 C CA . ASN A 1 452 ? 21.228 16.316 -30.340 1.00 85.94 452 ASN A CA 1
ATOM 3651 C C . ASN A 1 452 ? 19.810 16.253 -29.748 1.00 85.94 452 ASN A C 1
ATOM 3653 O O . ASN A 1 452 ? 19.627 16.246 -28.527 1.00 85.94 452 ASN A O 1
ATOM 3657 N N . SER A 1 453 ? 18.806 16.204 -30.628 1.00 84.88 453 SER A N 1
ATOM 3658 C CA . SER A 1 453 ? 17.389 16.102 -30.249 1.00 84.88 453 SER A CA 1
ATOM 3659 C C . SER A 1 453 ? 17.101 14.834 -29.442 1.00 84.88 453 SER A C 1
ATOM 3661 O O . SER A 1 453 ? 16.379 14.895 -28.448 1.00 84.88 453 SER A O 1
ATOM 3663 N N . LEU A 1 454 ? 17.724 13.708 -29.804 1.00 83.56 454 LEU A N 1
ATOM 3664 C CA . LEU A 1 454 ? 17.586 12.433 -29.101 1.00 83.56 454 LEU A CA 1
ATOM 3665 C C . LEU A 1 454 ? 17.986 12.548 -27.623 1.00 83.56 454 LEU A C 1
ATOM 3667 O O . LEU A 1 454 ? 17.250 12.090 -26.749 1.00 83.56 454 LEU A O 1
ATOM 3671 N N . TYR A 1 455 ? 19.132 13.167 -27.326 1.00 84.06 455 TYR A N 1
ATOM 3672 C CA . TYR A 1 455 ? 19.584 13.322 -25.943 1.00 84.06 455 TYR A CA 1
ATOM 3673 C C . TYR A 1 455 ? 18.715 14.307 -25.148 1.00 84.06 455 TYR A C 1
ATOM 3675 O O . TYR A 1 455 ? 18.387 14.029 -23.994 1.00 84.06 455 TYR A O 1
ATOM 3683 N N . MET A 1 456 ? 18.278 15.409 -25.765 1.00 87.25 456 MET A N 1
ATOM 3684 C CA . MET A 1 456 ? 17.330 16.341 -25.143 1.00 87.25 456 MET A CA 1
ATOM 3685 C C . MET A 1 456 ? 16.029 15.625 -24.751 1.00 87.25 456 MET A C 1
ATOM 3687 O O . MET A 1 456 ? 15.604 15.684 -23.596 1.00 87.25 456 MET A O 1
ATOM 3691 N N . TRP A 1 457 ? 15.427 14.878 -25.680 1.00 84.81 457 TRP A N 1
ATOM 3692 C CA . TRP A 1 457 ? 14.202 14.123 -25.413 1.00 84.81 457 TRP A CA 1
ATOM 3693 C C . TRP A 1 457 ? 14.409 12.974 -24.428 1.00 84.81 457 TRP A C 1
ATOM 3695 O O . TRP A 1 457 ? 13.515 12.695 -23.630 1.00 84.81 457 TRP A O 1
ATOM 3705 N N . ALA A 1 458 ? 15.586 12.348 -24.404 1.00 80.12 458 ALA A N 1
ATOM 3706 C CA . ALA A 1 458 ? 15.955 11.387 -23.368 1.00 80.12 458 ALA A CA 1
ATOM 3707 C C . ALA A 1 458 ? 16.009 12.025 -21.966 1.00 80.12 458 ALA A C 1
ATOM 3709 O O . ALA A 1 458 ? 15.545 11.421 -20.997 1.00 80.12 458 ALA A O 1
ATOM 3710 N N . GLU A 1 459 ? 16.529 13.250 -21.848 1.00 81.19 459 GLU A N 1
ATOM 3711 C CA . GLU A 1 459 ? 16.598 13.999 -20.589 1.00 81.19 459 GLU A CA 1
ATOM 3712 C C . GLU A 1 459 ? 15.203 14.440 -20.109 1.00 81.19 459 GLU A C 1
ATOM 3714 O O . GLU A 1 459 ? 14.856 14.225 -18.941 1.00 81.19 459 GLU A O 1
ATOM 3719 N N . ILE A 1 460 ? 14.365 14.949 -21.021 1.00 82.38 460 ILE A N 1
ATOM 3720 C CA . ILE A 1 460 ? 12.947 15.259 -20.765 1.00 82.38 460 ILE A CA 1
ATOM 3721 C C . ILE A 1 460 ? 12.198 13.994 -20.334 1.00 82.38 460 ILE A C 1
ATOM 3723 O O . ILE A 1 460 ? 11.529 13.989 -19.299 1.00 82.38 460 ILE A O 1
ATOM 3727 N N . ARG A 1 461 ? 12.382 12.882 -21.057 1.00 78.81 461 ARG A N 1
ATOM 3728 C CA . ARG A 1 461 ? 11.805 11.578 -20.714 1.00 78.81 461 ARG A CA 1
ATOM 3729 C C . ARG A 1 461 ? 12.208 11.141 -19.313 1.00 78.81 461 ARG A C 1
ATOM 3731 O O . ARG A 1 461 ? 11.352 10.754 -18.522 1.00 78.81 461 ARG A O 1
ATOM 3738 N N . ALA A 1 462 ? 13.496 11.192 -18.983 1.00 75.88 462 ALA A N 1
ATOM 3739 C CA . ALA A 1 462 ? 13.992 10.800 -17.668 1.00 75.88 462 ALA A CA 1
ATOM 3740 C C . ALA A 1 462 ? 13.428 11.690 -16.547 1.00 75.88 462 ALA A C 1
ATOM 3742 O O . ALA A 1 462 ? 13.200 11.218 -15.431 1.00 75.88 462 ALA A O 1
ATOM 3743 N N . TRP A 1 463 ? 13.199 12.978 -16.813 1.00 76.81 463 TRP A N 1
ATOM 3744 C CA . TRP A 1 463 ? 12.520 13.887 -15.891 1.00 76.81 463 TRP A CA 1
ATOM 3745 C C . TRP A 1 463 ? 11.046 13.530 -15.690 1.00 76.81 463 TRP A C 1
ATOM 3747 O O . TRP A 1 463 ? 10.608 13.326 -14.556 1.00 76.81 463 TRP A O 1
ATOM 3757 N N . GLU A 1 464 ? 10.293 13.388 -16.778 1.00 75.75 464 GLU A N 1
ATOM 3758 C CA . GLU A 1 464 ? 8.870 13.065 -16.718 1.00 75.75 464 GLU A CA 1
ATOM 3759 C C . GLU A 1 464 ? 8.620 11.694 -16.102 1.00 75.75 464 GLU A C 1
ATOM 3761 O O . GLU A 1 464 ? 7.686 11.557 -15.322 1.00 75.75 464 GLU A O 1
ATOM 3766 N N . ILE A 1 465 ? 9.460 10.697 -16.391 1.00 72.12 465 ILE A N 1
ATOM 3767 C CA . ILE A 1 465 ? 9.409 9.378 -15.751 1.00 72.12 465 ILE A CA 1
ATOM 3768 C C . ILE A 1 465 ? 9.649 9.517 -14.255 1.00 72.12 465 ILE A C 1
ATOM 3770 O O . ILE A 1 465 ? 8.893 8.958 -13.474 1.00 72.12 465 ILE A O 1
ATOM 3774 N N . ARG A 1 466 ? 10.643 10.297 -13.812 1.00 71.75 466 ARG A N 1
ATOM 3775 C CA . ARG A 1 466 ? 10.868 10.503 -12.373 1.00 71.75 466 ARG A CA 1
ATOM 3776 C C . ARG A 1 466 ? 9.661 11.132 -11.698 1.00 71.75 466 ARG A C 1
ATOM 3778 O O . ARG A 1 466 ? 9.221 10.636 -10.662 1.00 71.75 466 ARG A O 1
ATOM 3785 N N . ARG A 1 467 ? 9.095 12.173 -12.307 1.00 70.44 467 ARG A N 1
ATOM 3786 C CA . ARG A 1 467 ? 7.885 12.831 -11.813 1.00 70.44 467 ARG A CA 1
ATOM 3787 C C . ARG A 1 467 ? 6.691 11.868 -11.809 1.00 70.44 467 ARG A C 1
ATOM 3789 O O . ARG A 1 467 ? 6.016 11.737 -10.795 1.00 70.44 467 ARG A O 1
ATOM 3796 N N . LYS A 1 468 ? 6.450 11.134 -12.892 1.00 65.00 468 LYS A N 1
ATOM 3797 C CA . LYS A 1 468 ? 5.331 10.184 -13.010 1.00 65.00 468 LYS A CA 1
ATOM 3798 C C . LYS A 1 468 ? 5.493 8.918 -12.177 1.00 65.00 468 LYS A C 1
ATOM 3800 O O . LYS A 1 468 ? 4.483 8.316 -11.862 1.00 65.00 468 LYS A O 1
ATOM 3805 N N . ASN A 1 469 ? 6.713 8.504 -11.839 1.00 63.97 469 ASN A N 1
ATOM 3806 C CA . ASN A 1 469 ? 6.966 7.229 -11.165 1.00 63.97 469 ASN A CA 1
ATOM 3807 C C . ASN A 1 469 ? 7.274 7.389 -9.676 1.00 63.97 469 ASN A C 1
ATOM 3809 O O . ASN A 1 469 ? 7.051 6.450 -8.925 1.00 63.97 469 ASN A O 1
ATOM 3813 N N . TYR A 1 470 ? 7.808 8.533 -9.234 1.00 67.31 470 TYR A N 1
ATOM 3814 C CA . TYR A 1 470 ? 8.367 8.671 -7.882 1.00 67.31 470 TYR A CA 1
ATOM 3815 C C . TYR A 1 470 ? 7.891 9.899 -7.100 1.00 67.31 470 TYR A C 1
ATOM 3817 O O . TYR A 1 470 ? 8.430 10.173 -6.028 1.00 67.31 470 TYR A O 1
ATOM 3825 N N . THR A 1 471 ? 6.882 10.633 -7.585 1.00 62.22 471 THR A N 1
ATOM 3826 C CA . THR A 1 471 ? 6.326 11.785 -6.843 1.00 62.22 471 THR A CA 1
ATOM 3827 C C . THR A 1 471 ? 5.547 11.349 -5.600 1.00 62.22 471 THR A C 1
ATOM 3829 O O . THR A 1 471 ? 5.584 12.029 -4.578 1.00 62.22 471 THR A O 1
ATOM 3832 N N . SER A 1 472 ? 4.871 10.199 -5.650 1.00 58.22 472 SER A N 1
ATOM 3833 C CA . SER A 1 472 ? 4.150 9.621 -4.515 1.00 58.22 472 SER A CA 1
ATOM 3834 C C . SER A 1 472 ? 4.102 8.098 -4.631 1.00 58.22 472 SER A C 1
ATOM 3836 O O . SER A 1 472 ? 4.314 7.541 -5.709 1.00 58.22 472 SER A O 1
ATOM 3838 N N . GLN A 1 473 ? 3.791 7.404 -3.533 1.00 57.44 473 GLN A N 1
ATOM 3839 C CA . GLN A 1 473 ? 3.575 5.953 -3.588 1.00 57.44 473 GLN A CA 1
ATOM 3840 C C . GLN A 1 473 ? 2.330 5.588 -4.433 1.00 57.44 473 GLN A C 1
ATOM 3842 O O . GLN A 1 473 ? 2.281 4.499 -4.996 1.00 57.44 473 GLN A O 1
ATOM 3847 N N . TYR A 1 474 ? 1.363 6.505 -4.591 1.00 55.56 474 TYR A N 1
ATOM 3848 C CA . TYR A 1 474 ? 0.225 6.338 -5.509 1.00 55.56 474 TYR A CA 1
ATOM 3849 C C . TYR A 1 474 ? 0.670 6.260 -6.958 1.00 55.56 474 TYR A C 1
ATOM 3851 O O . TYR A 1 474 ? 0.278 5.344 -7.674 1.00 55.56 474 TYR A O 1
ATOM 3859 N N . GLU A 1 475 ? 1.538 7.176 -7.371 1.00 61.12 475 GLU A N 1
ATOM 3860 C CA . GLU A 1 475 ? 2.071 7.168 -8.725 1.00 61.12 475 GLU A CA 1
ATOM 3861 C C . GLU A 1 475 ? 2.885 5.893 -8.998 1.00 61.12 475 GLU A C 1
ATOM 3863 O O . GLU A 1 475 ? 2.699 5.268 -10.035 1.00 61.12 475 GLU A O 1
ATOM 3868 N N . VAL A 1 476 ? 3.672 5.409 -8.029 1.00 65.38 476 VAL A N 1
ATOM 3869 C CA . VAL A 1 476 ? 4.358 4.100 -8.112 1.00 65.38 476 VAL A CA 1
ATOM 3870 C C . VAL A 1 476 ? 3.371 2.963 -8.425 1.00 65.38 476 VAL A C 1
ATOM 3872 O O . VAL A 1 476 ? 3.581 2.224 -9.389 1.00 65.38 476 VAL A O 1
ATOM 3875 N N . ILE A 1 477 ? 2.285 2.828 -7.647 1.00 64.94 477 ILE A N 1
ATOM 3876 C CA . ILE A 1 477 ? 1.261 1.789 -7.873 1.00 64.94 477 ILE A CA 1
ATOM 3877 C C . ILE A 1 477 ? 0.558 1.992 -9.211 1.00 64.94 477 ILE A C 1
ATOM 3879 O O . ILE A 1 477 ? 0.324 1.027 -9.935 1.00 64.94 477 ILE A O 1
ATOM 3883 N N . ARG A 1 478 ? 0.188 3.230 -9.544 1.00 62.41 478 ARG A N 1
ATOM 3884 C CA . ARG A 1 478 ? -0.526 3.545 -10.780 1.00 62.41 478 ARG A CA 1
ATOM 3885 C C . ARG A 1 478 ? 0.286 3.109 -11.997 1.00 62.41 478 ARG A C 1
ATOM 3887 O O . ARG A 1 478 ? -0.262 2.450 -12.875 1.00 62.41 478 ARG A O 1
ATOM 3894 N N . GLN A 1 479 ? 1.584 3.405 -12.018 1.00 66.44 479 GLN A N 1
ATOM 3895 C CA . GLN A 1 479 ? 2.475 3.003 -13.110 1.00 66.44 479 GLN A CA 1
ATOM 3896 C C . GLN A 1 479 ? 2.678 1.484 -13.161 1.00 66.44 479 GLN A C 1
ATOM 3898 O O . GLN A 1 479 ? 2.690 0.907 -14.245 1.00 66.44 479 GLN A O 1
ATOM 3903 N N . GLN A 1 480 ? 2.745 0.816 -12.005 1.00 72.62 480 GLN A N 1
ATOM 3904 C CA . GLN A 1 480 ? 2.756 -0.649 -11.935 1.00 72.62 480 GLN A CA 1
ATOM 3905 C C . GLN A 1 480 ? 1.463 -1.257 -12.496 1.00 72.62 480 GLN A C 1
ATOM 3907 O O . GLN A 1 480 ? 1.527 -2.167 -13.316 1.00 72.62 480 GLN A O 1
ATOM 3912 N N . LYS A 1 481 ? 0.292 -0.715 -12.141 1.00 66.88 481 LYS A N 1
ATOM 3913 C CA . LYS A 1 481 ? -1.008 -1.197 -12.629 1.00 66.88 481 LYS A CA 1
ATOM 3914 C C . LYS A 1 481 ? -1.144 -1.043 -14.143 1.00 66.88 481 LYS A C 1
ATOM 3916 O O . LYS A 1 481 ? -1.637 -1.959 -14.794 1.00 66.88 481 LYS A O 1
ATOM 3921 N N . VAL A 1 482 ? -0.682 0.079 -14.703 1.00 64.25 482 VAL A N 1
ATOM 3922 C CA . VAL A 1 482 ? -0.635 0.283 -16.164 1.00 64.25 482 VAL A CA 1
ATOM 3923 C C . VAL A 1 482 ? 0.293 -0.734 -16.837 1.00 64.25 482 VAL A C 1
ATOM 3925 O O . VAL A 1 482 ? -0.004 -1.196 -17.931 1.00 64.25 482 VAL A O 1
ATOM 3928 N N . ALA A 1 483 ? 1.367 -1.150 -16.166 1.00 63.66 483 ALA A N 1
ATOM 3929 C CA . ALA A 1 483 ? 2.279 -2.190 -16.643 1.00 63.66 483 ALA A CA 1
ATOM 3930 C C . ALA A 1 483 ? 1.774 -3.634 -16.428 1.00 63.66 483 ALA A C 1
ATOM 3932 O O . ALA A 1 483 ? 2.536 -4.579 -16.635 1.00 63.66 483 ALA A O 1
ATOM 3933 N N . GLY A 1 484 ? 0.529 -3.827 -15.969 1.00 62.81 484 GLY A N 1
ATOM 3934 C CA . GLY A 1 484 ? -0.019 -5.148 -15.635 1.00 62.81 484 GLY A CA 1
ATOM 3935 C C . GLY A 1 484 ? 0.540 -5.755 -14.338 1.00 62.81 484 GLY A C 1
ATOM 3936 O O . GLY A 1 484 ? 0.291 -6.921 -14.038 1.00 62.81 484 GLY A O 1
ATOM 3937 N N . ILE A 1 485 ? 1.277 -4.973 -13.544 1.00 70.44 485 ILE A N 1
ATOM 3938 C CA . ILE A 1 485 ? 1.868 -5.386 -12.271 1.00 70.44 485 ILE A CA 1
ATOM 3939 C C . ILE A 1 485 ? 0.887 -5.079 -11.135 1.00 70.44 485 ILE A C 1
ATOM 3941 O O . ILE A 1 485 ? 0.450 -3.941 -10.941 1.00 70.44 485 ILE A O 1
ATOM 3945 N N . LYS A 1 486 ? 0.593 -6.083 -10.305 1.00 66.38 486 LYS A N 1
ATOM 3946 C CA . LYS A 1 486 ? -0.063 -5.893 -9.010 1.00 66.38 486 LYS A CA 1
ATOM 3947 C C . LYS A 1 486 ? 0.948 -5.329 -8.016 1.00 66.38 486 LYS A C 1
ATOM 3949 O O . LYS A 1 486 ? 1.602 -6.054 -7.268 1.00 66.38 486 LYS A O 1
ATOM 3954 N N . GLY A 1 487 ? 1.079 -4.009 -8.042 1.00 55.72 487 GLY A N 1
ATOM 3955 C CA . GLY A 1 487 ? 1.781 -3.262 -7.013 1.00 55.72 487 GLY A CA 1
ATOM 3956 C C . GLY A 1 487 ? 1.012 -3.319 -5.702 1.00 55.72 487 GLY A C 1
ATOM 3957 O O . GLY A 1 487 ? -0.091 -2.785 -5.621 1.00 55.72 487 GLY A O 1
ATOM 3958 N N . SER A 1 488 ? 1.585 -3.936 -4.674 1.00 55.28 488 SER A N 1
ATOM 3959 C CA . SER A 1 488 ? 1.174 -3.691 -3.299 1.00 55.28 488 SER A CA 1
ATOM 3960 C C . SER A 1 488 ? 2.174 -2.724 -2.698 1.00 55.28 488 SER A C 1
ATOM 3962 O O . SER A 1 488 ? 3.390 -2.866 -2.815 1.00 55.28 488 SER A O 1
ATOM 3964 N N . ILE A 1 489 ? 1.686 -1.680 -2.053 1.00 52.03 489 ILE A N 1
ATOM 3965 C CA . ILE A 1 489 ? 2.532 -0.995 -1.094 1.00 52.03 489 ILE A CA 1
ATOM 3966 C C . ILE A 1 489 ? 2.656 -1.954 0.101 1.00 52.03 489 ILE A C 1
ATOM 3968 O O . ILE A 1 489 ? 1.895 -2.913 0.229 1.00 52.03 489 ILE A O 1
ATOM 3972 N N . GLY A 1 490 ? 3.541 -1.685 1.057 1.00 45.81 490 GLY A N 1
ATOM 3973 C CA . GLY A 1 490 ? 3.339 -2.207 2.422 1.00 45.81 490 GLY A CA 1
ATOM 3974 C C . GLY A 1 490 ? 1.927 -1.944 2.998 1.00 45.81 490 GLY A C 1
ATOM 3975 O O . GLY A 1 490 ? 1.693 -2.282 4.151 1.00 45.81 490 GLY A O 1
ATOM 3976 N N . THR A 1 491 ? 1.047 -1.309 2.207 1.00 44.28 491 THR A N 1
ATOM 3977 C CA . THR A 1 491 ? -0.399 -1.407 2.215 1.00 44.28 491 THR A CA 1
ATOM 3978 C C . THR A 1 491 ? -1.052 -1.903 0.930 1.00 44.28 491 THR A C 1
ATOM 3980 O O . THR A 1 491 ? -0.647 -1.547 -0.176 1.00 44.28 491 THR A O 1
ATOM 3983 N N . LYS A 1 492 ? -2.140 -2.655 1.080 1.00 41.38 492 LYS A N 1
ATOM 3984 C CA . LYS A 1 492 ? -2.973 -3.223 0.007 1.00 41.38 492 LYS A CA 1
ATOM 3985 C C . LYS A 1 492 ? -3.748 -2.180 -0.821 1.00 41.38 492 LYS A C 1
ATOM 3987 O O . LYS A 1 492 ? -4.335 -2.548 -1.835 1.00 41.38 492 LYS A O 1
ATOM 3992 N N . SER A 1 493 ? -3.744 -0.910 -0.415 1.00 44.81 493 SER A N 1
ATOM 3993 C CA . SER A 1 493 ? -4.536 0.173 -1.011 1.00 44.81 493 SER A CA 1
ATOM 3994 C C . SER A 1 493 ? -3.906 0.858 -2.222 1.00 44.81 493 SER A C 1
ATOM 3996 O O . SER A 1 493 ? -2.735 1.239 -2.196 1.00 44.81 493 SER A O 1
ATOM 3998 N N . SER A 1 494 ? -4.726 1.109 -3.248 1.00 46.97 494 SER A N 1
ATOM 3999 C CA . SER A 1 494 ? -4.388 1.969 -4.396 1.00 46.97 494 SER A CA 1
ATOM 4000 C C . SER A 1 494 ? -5.085 3.337 -4.362 1.00 46.97 494 SER A C 1
ATOM 4002 O O . SER A 1 494 ? -5.039 4.062 -5.353 1.00 46.97 494 SER A O 1
ATOM 4004 N N . ASN A 1 495 ? -5.753 3.693 -3.260 1.00 56.31 495 ASN A N 1
ATOM 4005 C CA . ASN A 1 495 ? -6.543 4.918 -3.164 1.00 56.31 495 ASN A CA 1
ATOM 4006 C C . ASN A 1 495 ? -5.635 6.163 -2.956 1.00 56.31 495 ASN A C 1
ATOM 4008 O O . ASN A 1 495 ? -4.798 6.150 -2.049 1.00 56.31 495 ASN A O 1
ATOM 4012 N N . PRO A 1 496 ? -5.765 7.246 -3.758 1.00 54.16 496 PRO A N 1
ATOM 4013 C CA . PRO A 1 496 ? -4.950 8.461 -3.618 1.00 54.16 496 PRO A CA 1
ATOM 4014 C C . PRO A 1 496 ? -4.927 9.049 -2.200 1.00 54.16 496 PRO A C 1
ATOM 4016 O O . PRO A 1 496 ? -3.879 9.515 -1.748 1.00 54.16 496 PRO A O 1
ATOM 4019 N N . GLU A 1 497 ? -6.054 8.999 -1.491 1.00 60.81 497 GLU A N 1
ATOM 4020 C CA . GLU A 1 497 ? -6.219 9.571 -0.154 1.00 60.81 497 GLU A CA 1
ATOM 4021 C C . GLU A 1 497 ? -5.465 8.738 0.885 1.00 60.81 497 GLU A C 1
ATOM 4023 O O . GLU A 1 497 ? -4.677 9.289 1.658 1.00 60.81 497 GLU A O 1
ATOM 4028 N N . VAL A 1 498 ? -5.562 7.404 0.813 1.00 61.56 498 VAL A N 1
ATOM 4029 C CA . VAL A 1 498 ? -4.772 6.472 1.646 1.00 61.56 498 VAL A CA 1
ATOM 4030 C C . VAL A 1 498 ? -3.276 6.701 1.468 1.00 61.56 498 VAL A C 1
ATOM 4032 O O . VAL A 1 498 ? -2.500 6.630 2.424 1.00 61.56 498 VAL A O 1
ATOM 4035 N N . LEU A 1 499 ? -2.849 7.016 0.249 1.00 57.03 499 LEU A N 1
ATOM 4036 C CA . LEU A 1 499 ? -1.437 7.173 -0.079 1.00 57.03 499 LEU A CA 1
ATOM 4037 C C . LEU A 1 499 ? -0.889 8.559 0.280 1.00 57.03 499 LEU A C 1
ATOM 4039 O O . LEU A 1 499 ? 0.264 8.654 0.716 1.00 57.03 499 LEU A O 1
ATOM 4043 N N . ALA A 1 500 ? -1.709 9.610 0.206 1.00 66.75 500 ALA A N 1
ATOM 4044 C CA . ALA A 1 500 ? -1.394 10.927 0.764 1.00 66.75 500 ALA A CA 1
ATOM 4045 C C . ALA A 1 500 ? -1.314 10.885 2.301 1.00 66.75 500 ALA A C 1
ATOM 4047 O O . ALA A 1 500 ? -0.381 11.427 2.913 1.00 66.75 500 ALA A O 1
ATOM 4048 N N . PHE A 1 501 ? -2.246 10.168 2.928 1.00 80.69 501 PHE A N 1
ATOM 4049 C CA . PHE A 1 501 ? -2.237 9.920 4.360 1.00 80.69 501 PHE A CA 1
ATOM 4050 C C . PHE A 1 501 ? -1.012 9.130 4.795 1.00 80.69 501 PHE A C 1
ATOM 4052 O O . PHE A 1 501 ? -0.332 9.536 5.736 1.00 80.69 501 PHE A O 1
ATOM 4059 N N . LYS A 1 502 ? -0.657 8.064 4.071 1.00 72.38 502 LYS A N 1
ATOM 4060 C CA . LYS A 1 502 ? 0.544 7.276 4.346 1.00 72.38 502 LYS A CA 1
ATOM 4061 C C . LYS A 1 502 ? 1.801 8.135 4.414 1.00 72.38 502 LYS A C 1
ATOM 4063 O O . LYS A 1 502 ? 2.554 8.042 5.383 1.00 72.38 502 LYS A O 1
ATOM 4068 N N . ALA A 1 503 ? 2.025 8.981 3.409 1.00 62.62 503 ALA A N 1
ATOM 4069 C CA . ALA A 1 503 ? 3.190 9.862 3.362 1.00 62.62 503 ALA A CA 1
ATOM 4070 C C . ALA A 1 503 ? 3.224 10.829 4.563 1.00 62.62 503 ALA A C 1
ATOM 4072 O O . ALA A 1 503 ? 4.267 11.007 5.203 1.00 62.62 503 ALA A O 1
ATOM 4073 N N . SER A 1 504 ? 2.071 11.395 4.927 1.00 69.62 504 SER A N 1
ATOM 4074 C CA . SER A 1 504 ? 1.918 12.292 6.084 1.00 69.62 504 SER A CA 1
ATOM 4075 C C . SER A 1 504 ? 2.150 11.564 7.417 1.00 69.62 504 SER A C 1
ATOM 4077 O O . SER A 1 504 ? 2.844 12.052 8.314 1.00 69.62 504 SER A O 1
ATOM 4079 N N . PHE A 1 505 ? 1.631 10.346 7.537 1.00 79.94 505 PHE A N 1
ATOM 4080 C CA . PHE A 1 505 ? 1.747 9.498 8.717 1.00 79.94 505 PHE A CA 1
ATOM 4081 C C . PHE A 1 505 ? 3.184 8.987 8.928 1.00 79.94 505 PHE A C 1
ATOM 4083 O O . PHE A 1 505 ? 3.702 8.976 10.051 1.00 79.94 505 PHE A O 1
ATOM 4090 N N . GLU A 1 506 ? 3.871 8.604 7.847 1.00 72.31 506 GLU A N 1
ATOM 4091 C CA . GLU A 1 506 ? 5.235 8.074 7.884 1.00 72.31 506 GLU A CA 1
ATOM 4092 C C . GLU A 1 506 ? 6.305 9.137 8.159 1.00 72.31 506 GLU A C 1
ATOM 4094 O O . GLU A 1 506 ? 7.297 8.810 8.828 1.00 72.31 506 GLU A O 1
ATOM 4099 N N . SER A 1 507 ? 6.104 10.365 7.670 1.00 68.25 507 SER A N 1
ATOM 4100 C CA . SER A 1 507 ? 7.005 11.516 7.850 1.00 68.25 507 SER A CA 1
ATOM 4101 C C . SER A 1 507 ? 6.879 12.177 9.226 1.00 68.25 507 SER A C 1
ATOM 4103 O O . SER A 1 507 ? 7.800 12.854 9.682 1.00 68.25 507 SER A O 1
ATOM 4105 N N . THR A 1 508 ? 5.783 11.921 9.938 1.00 78.50 508 THR A N 1
ATOM 4106 C CA . THR A 1 508 ? 5.539 12.447 11.281 1.00 78.50 508 THR A CA 1
ATOM 4107 C C . THR A 1 508 ? 6.285 11.615 12.330 1.00 78.50 508 THR A C 1
ATOM 4109 O O . THR A 1 508 ? 6.002 10.426 12.451 1.00 78.50 508 THR A O 1
ATOM 4112 N N . PRO A 1 509 ? 7.234 12.166 13.113 1.00 66.06 509 PRO A N 1
ATOM 4113 C CA . PRO A 1 509 ? 8.006 11.391 14.092 1.00 66.06 509 PRO A CA 1
ATOM 4114 C C . PRO A 1 509 ? 7.298 11.242 15.449 1.00 66.06 509 PRO A C 1
ATOM 4116 O O . PRO A 1 509 ? 7.562 10.289 16.180 1.00 66.06 509 PRO A O 1
ATOM 4119 N N . ASN A 1 510 ? 6.405 12.172 15.794 1.00 86.00 510 ASN A N 1
ATOM 4120 C CA . ASN A 1 510 ? 5.737 12.223 17.090 1.00 86.00 510 ASN A CA 1
ATOM 4121 C C . ASN A 1 510 ? 4.519 11.286 17.130 1.00 86.00 510 ASN A C 1
ATOM 4123 O O . ASN A 1 510 ? 3.614 11.383 16.302 1.00 86.00 510 ASN A O 1
ATOM 4127 N N . THR A 1 511 ? 4.476 10.403 18.128 1.00 80.44 511 THR A N 1
ATOM 4128 C CA . THR A 1 511 ? 3.412 9.404 18.278 1.00 80.44 511 THR A CA 1
ATOM 4129 C C . THR A 1 511 ? 2.022 10.012 18.444 1.00 80.44 511 THR A C 1
ATOM 4131 O O . THR A 1 511 ? 1.084 9.519 17.829 1.00 80.44 511 THR A O 1
ATOM 4134 N N . GLY A 1 512 ? 1.866 11.085 19.223 1.00 82.69 512 GLY A N 1
ATOM 4135 C CA . GLY A 1 512 ? 0.555 11.712 19.403 1.00 82.69 512 GLY A CA 1
ATOM 4136 C C . GLY A 1 512 ? 0.058 12.398 18.134 1.00 82.69 512 GLY A C 1
ATOM 4137 O O . GLY A 1 512 ? -1.111 12.311 17.779 1.00 82.69 512 GLY A O 1
ATOM 4138 N N . GLN A 1 513 ? 0.975 12.980 17.371 1.00 84.75 513 GLN A N 1
ATOM 4139 C CA . GLN A 1 513 ? 0.684 13.564 16.065 1.00 84.75 513 GLN A CA 1
ATOM 4140 C C . GLN A 1 513 ? 0.346 12.492 15.009 1.00 84.75 513 GLN A C 1
ATOM 4142 O O . GLN A 1 513 ? -0.504 12.725 14.158 1.00 84.75 513 GLN A O 1
ATOM 4147 N N . ARG A 1 514 ? 0.926 11.285 15.103 1.00 86.44 514 ARG A N 1
ATOM 4148 C CA . ARG A 1 514 ? 0.503 10.125 14.295 1.00 86.44 514 ARG A CA 1
ATOM 4149 C C . ARG A 1 514 ? -0.891 9.626 14.661 1.00 86.44 514 ARG A C 1
ATOM 4151 O O . ARG A 1 514 ? -1.664 9.324 13.760 1.00 86.44 514 ARG A O 1
ATOM 4158 N N . ILE A 1 515 ? -1.214 9.551 15.957 1.00 87.50 515 ILE A N 1
ATOM 4159 C CA . ILE A 1 515 ? -2.567 9.204 16.419 1.00 87.50 515 ILE A CA 1
ATOM 4160 C C . ILE A 1 515 ? -3.552 10.241 15.882 1.00 87.50 515 ILE A C 1
ATOM 4162 O O . ILE A 1 515 ? -4.570 9.859 15.317 1.00 87.50 515 ILE A O 1
ATOM 4166 N N . LYS A 1 516 ? -3.214 11.533 15.969 1.00 91.31 516 LYS A N 1
ATOM 4167 C CA . LYS A 1 516 ? -4.003 12.621 15.387 1.00 91.31 516 LYS A CA 1
ATOM 4168 C C . LYS A 1 516 ? -4.244 12.422 13.892 1.00 91.31 516 LYS A C 1
ATOM 4170 O O . LYS A 1 516 ? -5.397 12.355 13.498 1.00 91.31 516 LYS A O 1
ATOM 4175 N N . LEU A 1 517 ? -3.183 12.264 13.097 1.00 88.94 517 LEU A N 1
ATOM 4176 C CA . LEU A 1 517 ? -3.289 12.073 11.647 1.00 88.94 517 LEU A CA 1
ATOM 4177 C C . LEU A 1 517 ? -4.157 10.868 11.286 1.00 88.94 517 LEU A C 1
ATOM 4179 O O . LEU A 1 517 ? -5.010 10.979 10.417 1.00 88.94 517 LEU A O 1
ATOM 4183 N N . TYR A 1 518 ? -3.948 9.723 11.946 1.00 88.25 518 TYR A N 1
ATOM 4184 C CA . TYR A 1 518 ? -4.771 8.532 11.719 1.00 88.25 518 TYR A CA 1
ATOM 4185 C C . TYR A 1 518 ? -6.240 8.790 12.041 1.00 88.25 518 TYR A C 1
ATOM 4187 O O . TYR A 1 518 ? -7.122 8.377 11.299 1.00 88.25 518 TYR A O 1
ATOM 4195 N N . SER A 1 519 ? -6.490 9.492 13.142 1.00 83.56 519 SER A N 1
ATOM 4196 C CA . SER A 1 519 ? -7.841 9.791 13.597 1.00 83.56 519 SER A CA 1
ATOM 4197 C C . SER A 1 519 ? -8.531 10.798 12.662 1.00 83.56 519 SER A C 1
ATOM 4199 O O . SER A 1 519 ? -9.696 10.631 12.333 1.00 83.56 519 SER A O 1
ATOM 4201 N N . GLU A 1 520 ? -7.824 11.819 12.179 1.00 88.25 520 GLU A N 1
ATOM 4202 C CA . GLU A 1 520 ? -8.344 12.753 11.167 1.00 88.25 520 GLU A CA 1
ATOM 4203 C C . GLU A 1 520 ? -8.659 12.019 9.862 1.00 88.25 520 GLU A C 1
ATOM 4205 O O . GLU A 1 520 ? -9.784 12.081 9.384 1.00 88.25 520 GLU A O 1
ATOM 4210 N N . PHE A 1 521 ? -7.727 11.209 9.362 1.00 84.19 521 PHE A N 1
ATOM 4211 C CA . PHE A 1 521 ? -7.948 10.444 8.140 1.00 84.19 521 PHE A CA 1
ATOM 4212 C C . PHE A 1 521 ? -9.119 9.465 8.248 1.00 84.19 521 PHE A C 1
ATOM 4214 O O . PHE A 1 521 ? -9.918 9.355 7.331 1.00 84.19 521 PHE A O 1
ATOM 4221 N N . ARG A 1 522 ? -9.261 8.786 9.391 1.00 80.75 522 ARG A N 1
ATOM 4222 C CA . ARG A 1 522 ? -10.393 7.889 9.645 1.00 80.75 522 ARG A CA 1
ATOM 4223 C C . ARG A 1 522 ? -11.726 8.597 9.793 1.00 80.75 522 ARG A C 1
ATOM 4225 O O . ARG A 1 522 ? -12.756 7.981 9.554 1.00 80.75 522 ARG A O 1
ATOM 4232 N N . LYS A 1 523 ? -11.717 9.859 10.215 1.00 79.25 523 LYS A N 1
ATOM 4233 C CA . LYS A 1 523 ? -12.919 10.688 10.240 1.00 79.25 523 LYS A CA 1
ATOM 4234 C C . LYS A 1 523 ? -13.352 11.066 8.828 1.00 79.25 523 LYS A C 1
ATOM 4236 O O . LYS A 1 523 ? -14.545 11.045 8.553 1.00 79.25 523 LYS A O 1
ATOM 4241 N N . ASP A 1 524 ? -12.381 11.433 7.998 1.00 74.50 524 ASP A N 1
ATOM 4242 C CA . ASP A 1 524 ? -12.622 12.020 6.682 1.00 74.50 524 ASP A CA 1
ATOM 4243 C C . ASP A 1 524 ? -12.838 10.950 5.594 1.00 74.50 524 ASP A C 1
ATOM 4245 O O . ASP A 1 524 ? -13.568 11.211 4.642 1.00 74.50 524 ASP A O 1
ATOM 4249 N N . HIS A 1 525 ? -12.257 9.753 5.766 1.00 73.31 525 HIS A N 1
ATOM 4250 C CA . HIS A 1 525 ? -12.294 8.641 4.804 1.00 73.31 525 HIS A CA 1
ATOM 4251 C C . HIS A 1 525 ? -12.473 7.262 5.488 1.00 73.31 525 HIS A C 1
ATOM 4253 O O . HIS A 1 525 ? -11.546 6.432 5.488 1.00 73.31 525 HIS A O 1
ATOM 4259 N N . PRO A 1 526 ? -13.607 6.995 6.163 1.00 65.44 526 PRO A N 1
ATOM 4260 C CA . PRO A 1 526 ? -13.777 5.779 6.954 1.00 65.44 526 PRO A CA 1
ATOM 4261 C C . PRO A 1 526 ? -13.944 4.505 6.098 1.00 65.44 526 PRO A C 1
ATOM 4263 O O . PRO A 1 526 ? -13.585 3.413 6.557 1.00 65.44 526 PRO A O 1
ATOM 4266 N N . GLU A 1 527 ? -14.323 4.636 4.824 1.00 61.16 527 GLU A N 1
ATOM 4267 C CA . GLU A 1 527 ? -14.407 3.557 3.838 1.00 61.16 527 GLU A CA 1
ATOM 4268 C C . GLU A 1 527 ? -13.031 2.986 3.454 1.00 61.16 527 GLU A C 1
ATOM 4270 O O . GLU A 1 527 ? -12.927 1.859 2.970 1.00 61.16 527 GLU A O 1
ATOM 4275 N N . LEU A 1 528 ? -11.959 3.736 3.725 1.00 65.56 528 LEU A N 1
ATOM 4276 C CA . LEU A 1 528 ? -10.586 3.408 3.336 1.00 65.56 528 LEU A CA 1
ATOM 4277 C C . LEU A 1 528 ? -9.735 2.845 4.483 1.00 65.56 528 LEU A C 1
ATOM 4279 O O . LEU A 1 528 ? -8.516 2.720 4.363 1.00 65.56 528 LEU A O 1
ATOM 4283 N N . ILE A 1 529 ? -10.343 2.496 5.619 1.00 69.88 529 ILE A N 1
ATOM 4284 C CA . ILE A 1 529 ? -9.610 2.046 6.814 1.00 69.88 529 ILE A CA 1
ATOM 4285 C C . ILE A 1 529 ? -9.043 0.641 6.697 1.00 69.88 529 ILE A C 1
ATOM 4287 O O . ILE A 1 529 ? -7.917 0.400 7.139 1.00 69.88 529 ILE A O 1
ATOM 4291 N N . GLU A 1 530 ? -9.778 -0.278 6.074 1.00 57.31 530 GLU A N 1
ATOM 4292 C CA . GLU A 1 530 ? -9.290 -1.641 5.805 1.00 57.31 530 GLU A CA 1
ATOM 4293 C C . GLU A 1 530 ? -8.073 -1.639 4.856 1.00 57.31 530 GLU A C 1
ATOM 4295 O O . GLU A 1 530 ? -7.301 -2.596 4.796 1.00 57.31 530 GLU A O 1
ATOM 4300 N N . GLU A 1 531 ? -7.874 -0.520 4.164 1.00 59.56 531 GLU A N 1
ATOM 4301 C CA . GLU A 1 531 ? -6.813 -0.234 3.212 1.00 59.56 531 GLU A CA 1
ATOM 4302 C C . GLU A 1 531 ? -5.525 0.335 3.881 1.00 59.56 531 GLU A C 1
ATOM 4304 O O . GLU A 1 531 ? -4.491 0.477 3.221 1.00 59.56 531 GLU A O 1
ATOM 4309 N N . LEU A 1 532 ? -5.539 0.600 5.201 1.00 65.56 532 LEU A N 1
ATOM 4310 C CA . LEU A 1 532 ? -4.434 1.180 5.995 1.00 65.56 532 LEU A CA 1
ATOM 4311 C C . LEU A 1 532 ? -3.544 0.159 6.737 1.00 65.56 532 LEU A C 1
ATOM 4313 O O . LEU A 1 532 ? -3.144 0.388 7.881 1.00 65.56 532 LEU A O 1
ATOM 4317 N N . ASP A 1 533 ? -3.158 -0.957 6.122 1.00 55.44 533 ASP A N 1
ATOM 4318 C CA . ASP A 1 533 ? -2.345 -2.012 6.763 1.00 55.44 533 ASP A CA 1
ATOM 4319 C C . ASP A 1 533 ? -0.902 -1.624 7.202 1.00 55.44 533 ASP A C 1
ATOM 4321 O O . ASP A 1 533 ? -0.241 -2.409 7.882 1.00 55.44 533 ASP A O 1
ATOM 4325 N N . PHE A 1 534 ? -0.421 -0.399 6.927 1.00 61.47 534 PHE A N 1
ATOM 4326 C CA . PHE A 1 534 ? 0.842 0.154 7.460 1.00 61.47 534 PHE A CA 1
ATOM 4327 C C . PHE A 1 534 ? 0.654 0.816 8.828 1.00 61.47 534 PHE A C 1
ATOM 4329 O O . PHE A 1 534 ? 1.640 1.109 9.516 1.00 61.47 534 PHE A O 1
ATOM 4336 N N . VAL A 1 535 ? -0.587 1.122 9.215 1.00 69.81 535 VAL A N 1
ATOM 4337 C CA . VAL A 1 535 ? -0.886 1.747 10.500 1.00 69.81 535 VAL A CA 1
ATOM 4338 C C . VAL A 1 535 ? -0.883 0.663 11.577 1.00 69.81 535 VAL A C 1
ATOM 4340 O O . VAL A 1 535 ? -1.601 -0.328 11.455 1.00 69.81 535 VAL A O 1
ATOM 4343 N N . PRO A 1 536 ? -0.110 0.819 12.669 1.00 68.62 536 PRO A N 1
ATOM 4344 C CA . PRO A 1 536 ? -0.144 -0.132 13.770 1.00 68.62 536 PRO A CA 1
ATOM 4345 C C . PRO A 1 536 ? -1.567 -0.312 14.307 1.00 68.62 536 PRO A C 1
ATOM 4347 O O . PRO A 1 536 ? -2.200 0.673 14.689 1.00 68.62 536 PRO A O 1
ATOM 4350 N N . ARG A 1 537 ? -2.019 -1.569 14.416 1.00 62.09 537 ARG A N 1
ATOM 4351 C CA . ARG A 1 537 ? -3.376 -1.940 14.859 1.00 62.09 537 ARG A CA 1
ATOM 4352 C C . ARG A 1 537 ? -3.828 -1.216 16.130 1.00 62.09 537 ARG A C 1
ATOM 4354 O O . ARG A 1 537 ? -4.949 -0.744 16.183 1.00 62.09 537 ARG A O 1
ATOM 4361 N N . ARG A 1 538 ? -2.908 -0.968 17.065 1.00 71.50 538 ARG A N 1
ATOM 4362 C CA . ARG A 1 538 ? -3.156 -0.159 18.270 1.00 71.50 538 ARG A CA 1
ATOM 4363 C C . ARG A 1 538 ? -3.836 1.193 18.016 1.00 71.50 538 ARG A C 1
ATOM 4365 O O . ARG A 1 538 ? -4.553 1.649 18.883 1.00 71.50 538 ARG A O 1
ATOM 4372 N N . TYR A 1 539 ? -3.618 1.871 16.884 1.00 78.31 539 TYR A N 1
ATOM 4373 C CA . TYR A 1 539 ? -4.283 3.157 16.610 1.00 78.31 539 TYR A CA 1
ATOM 4374 C C . TYR A 1 539 ? -5.737 2.958 16.186 1.00 78.31 539 TYR A C 1
ATOM 4376 O O . TYR A 1 539 ? -6.589 3.759 16.562 1.00 78.31 539 TYR A O 1
ATOM 4384 N N . ASN A 1 540 ? -6.011 1.862 15.472 1.00 65.88 540 ASN A N 1
ATOM 4385 C CA . ASN A 1 540 ? -7.363 1.371 15.244 1.00 65.88 540 ASN A CA 1
ATOM 4386 C C . ASN A 1 540 ? -8.028 1.045 16.585 1.00 65.88 540 ASN A C 1
ATOM 4388 O O . ASN A 1 540 ? -9.071 1.615 16.873 1.00 65.88 540 ASN A O 1
ATOM 4392 N N . ASP A 1 541 ? -7.342 0.305 17.460 1.00 56.44 541 ASP A N 1
ATOM 4393 C CA . ASP A 1 541 ? -7.839 -0.029 18.801 1.00 56.44 541 ASP A CA 1
ATOM 4394 C C . ASP A 1 541 ? -8.102 1.232 19.657 1.00 56.44 541 ASP A C 1
ATOM 4396 O O . ASP A 1 541 ? -9.088 1.297 20.383 1.00 56.44 541 ASP A O 1
ATOM 4400 N N . TYR A 1 542 ? -7.258 2.270 19.558 1.00 70.31 542 TYR A N 1
ATOM 4401 C CA . TYR A 1 542 ? -7.454 3.549 20.260 1.00 70.31 542 TYR A CA 1
ATOM 4402 C C . TYR A 1 542 ? -8.691 4.298 19.758 1.00 70.31 542 TYR A C 1
ATOM 4404 O O . TYR A 1 542 ? -9.428 4.882 20.549 1.00 70.31 542 TYR A O 1
ATOM 4412 N N . TRP A 1 543 ? -8.905 4.306 18.443 1.00 67.38 543 TRP A N 1
ATOM 4413 C CA . TRP A 1 543 ? -10.083 4.912 17.835 1.00 67.38 543 TRP A CA 1
ATOM 4414 C C . TRP A 1 543 ? -11.351 4.113 18.119 1.00 67.38 543 TRP A C 1
ATOM 4416 O O . TRP A 1 543 ? -12.377 4.711 18.410 1.00 67.38 543 TRP A O 1
ATOM 4426 N N . ASP A 1 544 ? -11.298 2.789 18.055 1.00 52.91 544 ASP A N 1
ATOM 4427 C CA . ASP A 1 544 ? -12.455 1.936 18.325 1.00 52.91 544 ASP A CA 1
ATOM 4428 C C . ASP A 1 544 ? -12.872 2.039 19.797 1.00 52.91 544 ASP A C 1
ATOM 4430 O O . ASP A 1 544 ? -14.062 2.060 20.099 1.00 52.91 544 ASP A O 1
ATOM 4434 N N . ALA A 1 545 ? -11.900 2.186 20.705 1.00 45.69 545 ALA A N 1
ATOM 4435 C CA . ALA A 1 545 ? -12.155 2.353 22.131 1.00 45.69 545 ALA A CA 1
ATOM 4436 C C . ALA A 1 545 ? -12.646 3.757 22.524 1.00 45.69 545 ALA A C 1
ATOM 4438 O O . ALA A 1 545 ? -13.404 3.875 23.484 1.00 45.69 545 ALA A O 1
ATOM 4439 N N . LEU A 1 546 ? -12.179 4.822 21.855 1.00 50.97 546 LEU A N 1
ATOM 4440 C CA . LEU A 1 546 ? -12.407 6.204 22.307 1.00 50.97 546 LEU A CA 1
ATOM 4441 C C . LEU A 1 546 ? -13.069 7.124 21.273 1.00 50.97 546 LEU A C 1
ATOM 4443 O O . LEU A 1 546 ? -13.682 8.099 21.667 1.00 50.97 546 LEU A O 1
ATOM 4447 N N . GLY A 1 547 ? -12.958 6.874 19.970 1.00 50.53 547 GLY A N 1
ATOM 4448 C CA . GLY A 1 547 ? -13.444 7.771 18.912 1.00 50.53 547 GLY A CA 1
ATOM 4449 C C . GLY A 1 547 ? -12.636 9.074 18.751 1.00 50.53 547 GLY A C 1
ATOM 4450 O O . GLY A 1 547 ? -11.803 9.436 19.586 1.00 50.53 547 GLY A O 1
ATOM 4451 N N . TYR A 1 548 ? -12.863 9.811 17.652 1.00 70.25 548 TYR A N 1
ATOM 4452 C CA . TYR A 1 548 ? -12.087 11.023 17.318 1.00 70.25 548 TYR A CA 1
ATOM 4453 C C . TYR A 1 548 ? -12.124 12.104 18.403 1.00 70.25 548 TYR A C 1
ATOM 4455 O O . TYR A 1 548 ? -11.090 12.681 18.742 1.00 70.25 548 TYR A O 1
ATOM 4463 N N . GLU A 1 549 ? -13.314 12.412 18.927 1.00 64.12 549 GLU A N 1
ATOM 4464 C CA . GLU A 1 549 ? -13.510 13.579 19.793 1.00 64.12 549 GLU A CA 1
ATOM 4465 C C . GLU A 1 549 ? -12.844 13.384 21.171 1.00 64.12 549 GLU A C 1
ATOM 4467 O O . GLU A 1 549 ? -12.198 14.312 21.667 1.00 64.12 549 GLU A O 1
ATOM 4472 N N . TRP A 1 550 ? -12.847 12.170 21.749 1.00 51.75 550 TRP A N 1
ATOM 4473 C CA . TRP A 1 550 ? -12.036 11.875 22.945 1.00 51.75 550 TRP A CA 1
ATOM 4474 C C . TRP A 1 550 ? -10.546 11.900 22.650 1.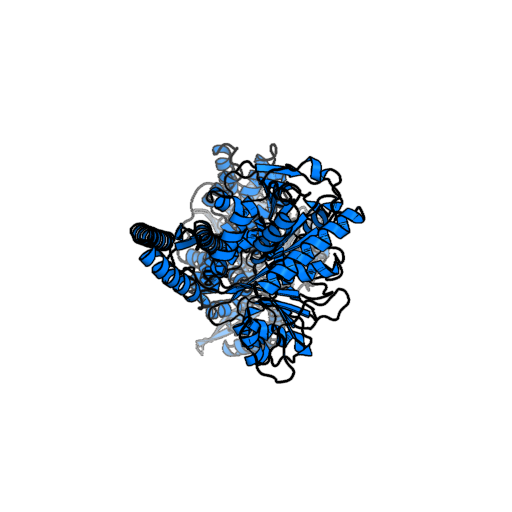00 51.75 550 TRP A C 1
ATOM 4476 O O . TRP A 1 550 ? -9.788 12.469 23.439 1.00 51.75 550 TRP A O 1
ATOM 4486 N N . LEU A 1 551 ? -10.113 11.301 21.534 1.00 66.44 551 LEU A N 1
ATOM 4487 C CA . LEU A 1 551 ? -8.704 11.307 21.142 1.00 66.44 551 LEU A CA 1
ATOM 4488 C C . LEU A 1 551 ? -8.189 12.748 21.013 1.00 66.44 551 LEU A C 1
ATOM 4490 O O . LEU A 1 551 ? -7.113 13.065 21.523 1.00 66.44 551 LEU A O 1
ATOM 4494 N N . LYS A 1 552 ? -9.001 13.650 20.454 1.00 76.56 552 LYS A N 1
ATOM 4495 C CA . LYS A 1 552 ? -8.733 15.090 20.397 1.00 76.56 552 LYS A CA 1
ATOM 4496 C C . LYS A 1 552 ? -8.698 15.740 21.781 1.00 76.56 552 LYS A C 1
ATOM 4498 O O . LYS A 1 552 ? -7.774 16.504 22.065 1.00 76.56 552 LYS A O 1
ATOM 4503 N N . LYS A 1 553 ? -9.640 15.409 22.668 1.00 66.94 553 LYS A N 1
ATOM 4504 C CA . LYS A 1 553 ? -9.738 15.943 24.040 1.00 66.94 553 LYS A CA 1
ATOM 4505 C C . LYS A 1 553 ? -8.554 15.565 24.930 1.00 66.94 553 LYS A C 1
ATOM 4507 O O . LYS A 1 553 ? -8.082 16.388 25.713 1.00 66.94 553 LYS A O 1
ATOM 4512 N N . VAL A 1 554 ? -8.013 14.356 24.778 1.00 73.25 554 VAL A N 1
ATOM 4513 C CA . VAL A 1 554 ? -6.775 13.937 25.464 1.00 73.25 554 VAL A CA 1
ATOM 4514 C C . VAL A 1 554 ? -5.506 14.419 24.749 1.00 73.25 554 VAL A C 1
ATOM 4516 O O . VAL A 1 554 ? -4.394 14.040 25.128 1.00 73.25 554 VAL A O 1
ATOM 4519 N N . GLY A 1 555 ? -5.650 15.274 23.728 1.00 78.50 555 GLY A N 1
ATOM 4520 C CA . GLY A 1 555 ? -4.554 15.854 22.952 1.00 78.50 555 GLY A CA 1
ATOM 4521 C C . GLY A 1 555 ? -3.780 14.820 22.139 1.00 78.50 555 GLY A C 1
ATOM 4522 O O . GLY A 1 555 ? -2.589 15.005 21.897 1.00 78.50 555 GLY A O 1
ATOM 4523 N N . PHE A 1 556 ? -4.431 13.707 21.795 1.00 86.38 556 PHE A N 1
ATOM 4524 C CA . PHE A 1 556 ? -3.857 12.539 21.131 1.00 86.38 556 PHE A CA 1
ATOM 4525 C C . PHE A 1 556 ? -2.643 11.950 21.873 1.00 86.38 556 PHE A C 1
ATOM 4527 O O . PHE A 1 556 ? -1.776 11.315 21.279 1.00 86.38 556 PHE A O 1
ATOM 4534 N N . GLN A 1 557 ? -2.543 12.162 23.190 1.00 83.88 557 GLN A N 1
ATOM 4535 C CA . GLN A 1 557 ? -1.404 11.704 23.986 1.00 83.88 557 GLN A CA 1
ATOM 4536 C C . GLN A 1 557 ? -1.537 10.217 24.326 1.00 83.88 557 GLN A C 1
ATOM 4538 O O . GLN A 1 557 ? -2.387 9.827 25.124 1.00 83.88 557 GLN A O 1
ATOM 4543 N N . GLU A 1 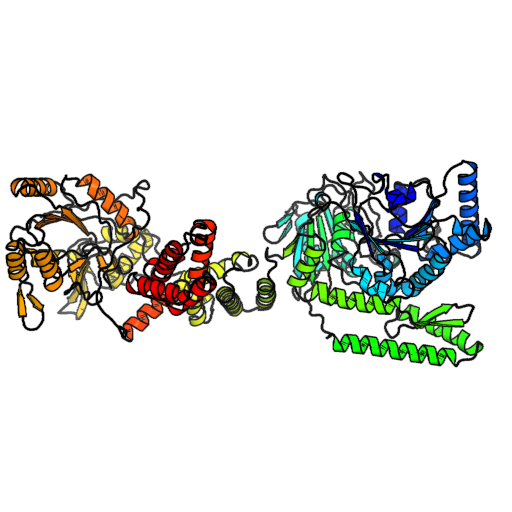558 ? -0.645 9.390 23.771 1.00 84.25 558 GLU A N 1
ATOM 4544 C CA . GLU A 1 558 ? -0.697 7.927 23.916 1.00 84.25 558 GLU A CA 1
ATOM 4545 C C . GLU A 1 558 ? -0.699 7.455 25.384 1.00 84.25 558 GLU A C 1
ATOM 4547 O O . GLU A 1 558 ? -1.368 6.481 25.711 1.00 84.25 558 GLU A O 1
ATOM 4552 N N . SER A 1 559 ? -0.002 8.149 26.292 1.00 74.38 559 SER A N 1
ATOM 4553 C CA . SER A 1 559 ? 0.008 7.812 27.724 1.00 74.38 559 SER A CA 1
ATOM 4554 C C . SER A 1 559 ? -1.359 7.986 28.391 1.00 74.38 559 SER A C 1
ATOM 4556 O O . SER A 1 559 ? -1.755 7.142 29.189 1.00 74.38 559 SER A O 1
ATOM 4558 N N . LYS A 1 560 ? -2.101 9.043 28.042 1.00 69.75 560 LYS A N 1
ATOM 4559 C CA . LYS A 1 560 ? -3.458 9.293 28.553 1.00 69.75 560 LYS A CA 1
ATOM 4560 C C . LYS A 1 560 ? -4.468 8.324 27.950 1.00 69.75 560 LYS A C 1
ATOM 4562 O O . LYS A 1 560 ? -5.313 7.815 28.670 1.00 69.75 560 LYS A O 1
ATOM 4567 N N . ILE A 1 561 ? -4.330 8.032 26.657 1.00 68.12 561 ILE A N 1
ATOM 4568 C CA . ILE A 1 561 ? -5.149 7.039 25.948 1.00 68.12 561 ILE A CA 1
ATOM 4569 C C . ILE A 1 561 ? -4.998 5.665 26.607 1.00 68.12 561 ILE A C 1
ATOM 4571 O O . ILE A 1 561 ? -5.987 5.058 26.996 1.00 68.12 561 ILE A O 1
ATOM 4575 N N . LYS A 1 562 ? -3.756 5.213 26.823 1.00 62.44 562 LYS A N 1
ATOM 4576 C CA . LYS A 1 562 ? -3.477 3.941 27.503 1.00 62.44 562 LYS A CA 1
ATOM 4577 C C . LYS A 1 562 ? -3.970 3.917 28.942 1.00 62.44 562 LYS A C 1
ATOM 4579 O O . LYS A 1 562 ? -4.436 2.876 29.374 1.00 62.44 562 LYS A O 1
ATOM 4584 N N . ALA A 1 563 ? -3.876 5.028 29.672 1.00 55.56 563 ALA A N 1
ATOM 4585 C CA . ALA A 1 563 ? -4.402 5.105 31.032 1.00 55.56 563 ALA A CA 1
ATOM 4586 C C . ALA A 1 563 ? -5.923 4.893 31.065 1.00 55.56 563 ALA A C 1
ATOM 4588 O O . ALA A 1 563 ? -6.389 4.157 31.920 1.00 55.56 563 ALA A O 1
ATOM 4589 N N . ILE A 1 564 ? -6.663 5.467 30.107 1.00 50.81 564 ILE A N 1
ATOM 4590 C CA . ILE A 1 564 ? -8.119 5.286 29.979 1.00 50.81 564 ILE A CA 1
ATOM 4591 C C . ILE A 1 564 ? -8.457 3.859 29.526 1.00 50.81 564 ILE A C 1
ATOM 4593 O O . ILE A 1 564 ? -9.357 3.234 30.068 1.00 50.81 564 ILE A O 1
ATOM 4597 N N . MET A 1 565 ? -7.715 3.313 28.559 1.00 48.28 565 MET A N 1
ATOM 4598 C CA . MET A 1 565 ? -7.941 1.951 28.052 1.00 48.28 565 MET A CA 1
ATOM 4599 C C . MET A 1 565 ? -7.515 0.842 29.023 1.00 48.28 565 MET A C 1
ATOM 4601 O O . MET A 1 565 ? -7.944 -0.296 28.867 1.00 48.28 565 MET A O 1
ATOM 4605 N N . ALA A 1 566 ? -6.640 1.145 29.983 1.00 42.56 566 ALA A N 1
ATOM 4606 C CA . ALA A 1 566 ? -6.208 0.220 31.029 1.00 42.56 566 ALA A CA 1
ATOM 4607 C C . ALA A 1 566 ? -7.142 0.224 32.250 1.00 42.56 566 ALA A C 1
ATOM 4609 O O . ALA A 1 566 ? -6.892 -0.522 33.199 1.00 42.56 566 ALA A O 1
ATOM 4610 N N . GLU A 1 567 ? -8.193 1.050 32.253 1.00 37.44 567 GLU A N 1
ATOM 4611 C CA . GLU A 1 567 ? -9.246 0.956 33.259 1.00 37.44 567 GLU A CA 1
ATOM 4612 C C . GLU A 1 567 ? -10.056 -0.331 33.002 1.00 37.44 567 GLU A C 1
ATOM 4614 O O . GLU A 1 567 ? -10.592 -0.503 31.905 1.00 37.44 567 GLU A O 1
ATOM 4619 N N . PRO A 1 568 ? -10.116 -1.278 33.961 1.00 32.12 568 PRO A N 1
ATOM 4620 C CA . PRO A 1 568 ? -10.847 -2.524 33.770 1.00 32.12 568 PRO A CA 1
ATOM 4621 C C . PRO A 1 568 ? -12.335 -2.268 33.513 1.00 32.12 568 PRO A C 1
ATOM 4623 O O . PRO A 1 568 ? -12.951 -1.388 34.121 1.00 32.12 568 PRO A O 1
ATOM 4626 N N . SER A 1 569 ? -12.901 -3.081 32.617 1.00 33.00 569 SER A N 1
ATOM 4627 C CA . SER A 1 569 ? -14.339 -3.140 32.350 1.00 33.00 569 SER A CA 1
ATOM 4628 C C . SER A 1 569 ? -15.111 -3.390 33.660 1.00 33.00 569 SER A C 1
ATOM 4630 O O . SER A 1 569 ? -14.691 -4.250 34.435 1.00 33.00 569 SER A O 1
ATOM 4632 N N . PRO A 1 570 ? -16.237 -2.703 33.934 1.00 30.17 570 PRO A N 1
ATOM 4633 C CA . PRO A 1 570 ? -16.962 -2.814 35.206 1.00 30.17 570 PRO A CA 1
ATOM 4634 C C . PRO A 1 570 ? -17.649 -4.161 35.505 1.00 30.17 570 PRO A C 1
ATOM 4636 O O . PRO A 1 570 ? -18.369 -4.238 36.496 1.00 30.17 570 PRO A O 1
ATOM 4639 N N . PHE A 1 571 ? -17.478 -5.209 34.695 1.00 38.25 571 PHE A N 1
ATOM 4640 C CA . PHE A 1 571 ? -18.274 -6.440 34.803 1.00 38.25 571 PHE A CA 1
ATOM 4641 C C . PHE A 1 571 ? -17.388 -7.694 34.842 1.00 38.25 571 PHE A C 1
ATOM 4643 O O . PHE A 1 571 ? -17.187 -8.366 33.834 1.00 38.25 571 PHE A O 1
ATOM 4650 N N . GLU A 1 572 ? -16.847 -8.001 36.025 1.00 45.75 572 GLU A N 1
ATOM 4651 C CA . GLU A 1 572 ? -16.175 -9.272 36.327 1.00 45.75 572 GLU A CA 1
ATOM 4652 C C . GLU A 1 572 ? -16.985 -10.051 37.384 1.00 45.75 572 GLU A C 1
ATOM 4654 O O . GLU A 1 572 ? -16.921 -9.743 38.576 1.00 45.75 572 GLU A O 1
ATOM 4659 N N . ASP A 1 573 ? -17.711 -11.097 36.963 1.00 56.81 573 ASP A N 1
ATOM 4660 C CA . ASP A 1 573 ? -18.561 -11.972 37.805 1.00 56.81 573 ASP A CA 1
ATOM 4661 C C . ASP A 1 573 ? -17.836 -12.545 39.047 1.00 56.81 573 ASP A C 1
ATOM 4663 O O . ASP A 1 573 ? -18.433 -12.824 40.095 1.00 56.81 573 ASP A O 1
ATOM 4667 N N . ARG A 1 574 ? -16.506 -12.678 38.966 1.00 67.38 574 ARG A N 1
ATOM 4668 C CA . ARG A 1 574 ? -15.650 -13.150 40.065 1.00 67.38 574 ARG A CA 1
ATOM 4669 C C . ARG A 1 574 ? -15.558 -12.174 41.232 1.00 67.38 574 ARG A C 1
ATOM 4671 O O . ARG A 1 574 ? -15.469 -12.620 42.372 1.00 67.38 574 ARG A O 1
ATOM 4678 N N . VAL A 1 575 ? -15.599 -10.866 40.980 1.00 72.94 575 VAL A N 1
ATOM 4679 C CA . VAL A 1 575 ? -15.446 -9.856 42.038 1.00 72.94 575 VAL A CA 1
ATOM 4680 C C . VAL A 1 575 ? -16.610 -9.928 43.018 1.00 72.94 575 VAL A C 1
ATOM 4682 O O . VAL A 1 575 ? -16.391 -9.950 44.226 1.00 72.94 575 VAL A O 1
ATOM 4685 N N . ILE A 1 576 ? -17.844 -10.025 42.518 1.00 72.81 576 ILE A N 1
ATOM 4686 C CA . ILE A 1 576 ? -19.037 -10.079 43.374 1.00 72.81 576 ILE A CA 1
ATOM 4687 C C . ILE A 1 576 ? -19.065 -11.375 44.183 1.00 72.81 576 ILE A C 1
ATOM 4689 O O . ILE A 1 576 ? -19.387 -11.347 45.370 1.00 72.81 576 ILE A O 1
ATOM 4693 N N . THR A 1 577 ? -18.656 -12.490 43.575 1.00 75.69 577 THR A N 1
ATOM 4694 C CA . THR A 1 577 ? -18.526 -13.781 44.264 1.00 75.69 577 THR A CA 1
ATOM 4695 C C . THR A 1 577 ? -17.553 -13.684 45.442 1.00 75.69 577 THR A C 1
ATOM 4697 O O . THR A 1 577 ? -17.896 -14.053 46.564 1.00 75.69 577 THR A O 1
ATOM 4700 N N . GLU A 1 578 ? -16.366 -13.115 45.222 1.00 83.31 578 GLU A N 1
ATOM 4701 C CA . GLU A 1 578 ? -15.367 -12.927 46.278 1.00 83.31 578 GLU A CA 1
ATOM 4702 C C . GLU A 1 578 ? -15.821 -11.928 47.349 1.00 83.31 578 GLU A C 1
ATOM 4704 O O . GLU A 1 578 ? -15.588 -12.148 48.537 1.00 83.31 578 GLU A O 1
ATOM 4709 N N . VAL A 1 579 ? -16.512 -10.848 46.964 1.00 84.88 579 VAL A N 1
ATOM 4710 C CA . VAL A 1 579 ? -17.086 -9.887 47.918 1.00 84.88 579 VAL A CA 1
ATOM 4711 C C . VAL A 1 579 ? -18.113 -10.572 48.820 1.00 84.88 579 VAL A C 1
ATOM 4713 O O . VAL A 1 579 ? -18.008 -10.443 50.038 1.00 84.88 579 VAL A O 1
ATOM 4716 N N . ARG A 1 580 ? -19.060 -11.335 48.254 1.00 85.75 580 ARG A N 1
ATOM 4717 C CA . ARG A 1 580 ? -20.112 -12.043 49.008 1.00 85.75 580 ARG A CA 1
ATOM 4718 C C . ARG A 1 580 ? -19.551 -13.083 49.982 1.00 85.75 580 ARG A C 1
ATOM 4720 O O . ARG A 1 580 ? -20.135 -13.286 51.035 1.00 85.75 580 ARG A O 1
ATOM 4727 N N . GLN A 1 581 ? -18.406 -13.699 49.680 1.00 85.69 581 GLN A N 1
ATOM 4728 C CA . GLN A 1 581 ? -17.730 -14.634 50.594 1.00 85.69 581 GLN A CA 1
ATOM 4729 C C . GLN A 1 581 ? -17.013 -13.949 51.768 1.00 85.69 581 GLN A C 1
ATOM 4731 O O . GLN A 1 581 ? -16.647 -14.607 52.743 1.00 85.69 581 GLN A O 1
ATOM 4736 N N . LEU A 1 582 ? -16.739 -12.647 51.663 1.00 88.94 582 LEU A N 1
ATOM 4737 C CA . LEU A 1 582 ? -15.952 -11.899 52.644 1.00 88.94 582 LEU A CA 1
ATOM 4738 C C . LEU A 1 582 ? -16.806 -11.089 53.629 1.00 88.94 582 LEU A C 1
ATOM 4740 O O . LEU A 1 582 ? -16.246 -10.537 54.577 1.00 88.94 582 LEU A O 1
ATOM 4744 N N . VAL A 1 583 ? -18.122 -11.008 53.422 1.00 89.50 583 VAL A N 1
ATOM 4745 C CA . VAL A 1 583 ? -19.052 -10.237 54.260 1.00 89.50 583 VAL A CA 1
ATOM 4746 C C . VAL A 1 583 ? -20.275 -11.063 54.641 1.00 89.50 583 VAL A C 1
ATOM 4748 O O . VAL A 1 583 ? -20.693 -11.942 53.896 1.00 89.50 583 VAL A O 1
ATOM 4751 N N . ASN A 1 584 ? -20.892 -10.722 55.767 1.00 88.50 584 ASN A N 1
ATOM 4752 C CA . ASN A 1 584 ? -22.192 -11.234 56.184 1.00 88.50 584 ASN A CA 1
ATOM 4753 C C . ASN A 1 584 ? -23.197 -10.089 56.348 1.00 88.50 584 ASN A C 1
ATOM 4755 O O . ASN A 1 584 ? -22.830 -8.936 56.599 1.00 88.50 584 ASN A O 1
ATOM 4759 N N . GLU A 1 585 ? -24.487 -10.403 56.232 1.00 87.69 585 GLU A N 1
ATOM 4760 C CA . GLU A 1 585 ? -25.546 -9.439 56.536 1.00 87.69 585 GLU A CA 1
ATOM 4761 C C . GLU A 1 585 ? -25.464 -9.002 58.011 1.00 87.69 585 GLU A C 1
ATOM 4763 O O . GLU A 1 585 ? -25.289 -9.817 58.915 1.00 87.69 585 GLU A O 1
ATOM 4768 N N . GLY A 1 586 ? -25.558 -7.694 58.257 1.00 86.50 586 GLY A N 1
ATOM 4769 C CA . GLY A 1 586 ? -25.376 -7.081 59.576 1.00 86.50 586 GLY A CA 1
ATOM 4770 C C . GLY A 1 586 ? -23.944 -6.629 59.887 1.00 86.50 586 GLY A C 1
ATOM 4771 O O . GLY A 1 586 ? -23.753 -5.833 60.815 1.00 86.50 586 GLY A O 1
ATOM 4772 N N . ASP A 1 587 ? -22.944 -7.045 59.102 1.00 89.94 587 ASP A N 1
ATOM 4773 C CA . ASP A 1 587 ? -21.560 -6.617 59.313 1.00 89.94 587 ASP A CA 1
ATOM 4774 C C . ASP A 1 587 ? -21.411 -5.094 59.199 1.00 89.94 587 ASP A C 1
ATOM 4776 O O . ASP A 1 587 ? -22.058 -4.425 58.390 1.00 89.94 587 ASP A O 1
ATOM 4780 N N . THR A 1 588 ? -20.525 -4.522 60.019 1.00 90.38 588 THR A N 1
ATOM 4781 C CA . THR A 1 588 ? -20.268 -3.077 60.048 1.00 90.38 588 THR A CA 1
ATOM 4782 C C . THR A 1 588 ? -18.787 -2.769 59.846 1.00 90.38 588 THR A C 1
ATOM 4784 O O . THR A 1 588 ? -17.950 -3.093 60.690 1.00 90.38 588 THR A O 1
ATOM 4787 N N . PHE A 1 589 ? -18.468 -2.034 58.779 1.00 89.56 589 PHE A N 1
ATOM 4788 C CA . PHE A 1 589 ? -17.097 -1.695 58.390 1.00 89.56 589 PHE A CA 1
ATOM 4789 C C . PHE A 1 589 ? -16.822 -0.188 58.427 1.00 89.56 589 PHE A C 1
ATOM 4791 O O . PHE A 1 589 ? -17.701 0.643 58.186 1.00 89.56 589 PHE A O 1
ATOM 4798 N N . THR A 1 590 ? -15.568 0.181 58.703 1.00 89.25 590 THR A N 1
ATOM 4799 C CA . THR A 1 590 ? -15.060 1.532 58.412 1.00 89.25 590 THR A CA 1
ATOM 4800 C C . THR A 1 590 ? -14.612 1.607 56.945 1.00 89.25 590 THR A C 1
ATOM 4802 O O . THR A 1 590 ? -14.337 0.562 56.350 1.00 89.25 590 THR A O 1
ATOM 4805 N N . PRO A 1 591 ? -14.504 2.807 56.339 1.00 88.94 591 PRO A N 1
ATOM 4806 C CA . PRO A 1 591 ? -14.041 2.950 54.960 1.00 88.94 591 PRO A CA 1
ATOM 4807 C C . PRO A 1 591 ? -12.680 2.289 54.702 1.00 88.94 591 PRO A C 1
ATOM 4809 O O . PRO A 1 591 ? -12.448 1.775 53.615 1.00 88.94 591 PRO A O 1
ATOM 4812 N N . GLU A 1 592 ? -11.782 2.295 55.686 1.00 89.25 592 GLU A N 1
ATOM 4813 C CA . GLU A 1 592 ? -10.441 1.712 55.583 1.00 89.25 592 GLU A CA 1
ATOM 4814 C C . GLU A 1 592 ? -10.508 0.184 55.511 1.00 89.25 592 GLU A C 1
ATOM 4816 O O . GLU A 1 592 ? -10.009 -0.405 54.556 1.00 89.25 592 GLU A O 1
ATOM 4821 N N . LYS A 1 593 ? -11.216 -0.449 56.456 1.00 88.75 593 LYS A N 1
ATOM 4822 C CA . LYS A 1 593 ? -11.400 -1.909 56.477 1.00 88.75 593 LYS A CA 1
ATOM 4823 C C . LYS A 1 593 ? -12.129 -2.415 55.238 1.00 88.75 593 LYS A C 1
ATOM 4825 O O . LYS A 1 593 ? -11.815 -3.478 54.719 1.00 88.75 593 LYS A O 1
ATOM 4830 N N . LEU A 1 594 ? -13.091 -1.639 54.747 1.00 89.06 594 LEU A N 1
ATOM 4831 C CA . LEU A 1 594 ? -13.837 -1.996 53.549 1.00 89.06 594 LEU A CA 1
ATOM 4832 C C . LEU A 1 594 ? -12.961 -1.934 52.291 1.00 89.06 594 LEU A C 1
ATOM 4834 O O . LEU A 1 594 ? -13.067 -2.801 51.432 1.00 89.06 594 LEU A O 1
ATOM 4838 N N . LYS A 1 595 ? -12.050 -0.955 52.202 1.00 90.56 595 LYS A N 1
ATOM 4839 C CA . LYS A 1 595 ? -11.042 -0.913 51.132 1.00 90.56 595 LYS A CA 1
ATOM 4840 C C . LYS A 1 595 ? -10.100 -2.111 51.191 1.00 90.56 595 LYS A C 1
ATOM 4842 O O . LYS A 1 595 ? -9.773 -2.641 50.140 1.00 90.56 595 LYS A O 1
ATOM 4847 N N . GLU A 1 596 ? -9.672 -2.539 52.378 1.00 90.56 596 GLU A N 1
ATOM 4848 C CA . GLU A 1 596 ? -8.833 -3.739 52.543 1.00 90.56 596 GLU A CA 1
ATOM 4849 C C . GLU A 1 596 ? -9.567 -5.013 52.108 1.00 90.56 596 GLU A C 1
ATOM 4851 O O . GLU A 1 596 ? -8.996 -5.847 51.408 1.00 90.56 596 GLU A O 1
ATOM 4856 N N . LEU A 1 597 ? -10.846 -5.137 52.467 1.00 91.44 597 LEU A N 1
ATOM 4857 C CA . LEU A 1 597 ? -11.694 -6.249 52.046 1.00 91.44 597 LEU A CA 1
ATOM 4858 C C . LEU A 1 597 ? -11.870 -6.270 50.526 1.00 91.44 597 LEU A C 1
ATOM 4860 O O . LEU A 1 597 ? -11.626 -7.297 49.900 1.00 91.44 597 LEU A O 1
ATOM 4864 N N . LEU A 1 598 ? -12.220 -5.129 49.926 1.00 84.69 598 LEU A N 1
ATOM 4865 C CA . LEU A 1 598 ? -12.341 -4.992 48.473 1.00 84.69 598 LEU A CA 1
ATOM 4866 C C . LEU A 1 598 ? -11.012 -5.256 47.770 1.00 84.69 598 LEU A C 1
ATOM 4868 O O . LEU A 1 598 ? -11.000 -5.913 46.740 1.00 84.69 598 LEU A O 1
ATOM 4872 N N . LYS A 1 599 ? -9.887 -4.824 48.350 1.00 88.94 599 LYS A N 1
ATOM 4873 C CA . LYS A 1 599 ? -8.553 -5.150 47.838 1.00 88.94 599 LYS A CA 1
ATOM 4874 C C . LYS A 1 599 ? -8.355 -6.660 47.756 1.00 88.94 599 LYS A C 1
ATOM 4876 O O . LYS A 1 599 ? -7.956 -7.166 46.716 1.00 88.94 599 LYS A O 1
ATOM 4881 N N . LYS A 1 600 ? -8.682 -7.372 48.835 1.00 88.38 600 LYS A N 1
ATOM 4882 C CA . LYS A 1 600 ? -8.590 -8.832 48.900 1.00 88.38 600 LYS A CA 1
ATOM 4883 C C . LYS A 1 600 ? -9.530 -9.506 47.896 1.00 88.38 600 LYS A C 1
ATOM 4885 O O . LYS A 1 600 ? -9.124 -10.467 47.253 1.00 88.38 600 LYS A O 1
ATOM 4890 N N . ALA A 1 601 ? -10.756 -9.001 47.745 1.00 82.81 601 ALA A N 1
ATOM 4891 C CA . ALA A 1 601 ? -11.710 -9.505 46.758 1.00 82.81 601 ALA A CA 1
ATOM 4892 C C . ALA A 1 601 ? -11.196 -9.305 45.323 1.00 82.81 601 ALA A C 1
ATOM 4894 O O . ALA A 1 601 ? -11.224 -10.231 44.521 1.00 82.81 601 ALA A O 1
ATOM 4895 N N . TYR A 1 602 ? -10.661 -8.120 45.021 1.00 81.19 602 TYR A N 1
ATOM 4896 C CA . TYR A 1 602 ? -10.098 -7.785 43.715 1.00 81.19 602 TYR A CA 1
ATOM 4897 C C . TYR A 1 602 ? -8.865 -8.636 43.397 1.00 81.19 602 TYR A C 1
ATOM 4899 O O . TYR A 1 602 ? -8.794 -9.213 42.318 1.00 81.19 602 TYR A O 1
ATOM 4907 N N . GLU A 1 603 ? -7.944 -8.802 44.351 1.00 81.75 603 GLU A N 1
ATOM 4908 C CA . GLU A 1 603 ? -6.762 -9.662 44.201 1.00 81.75 603 GLU A CA 1
ATOM 4909 C C . GLU A 1 603 ? -7.152 -11.117 43.888 1.00 81.75 603 GLU A C 1
ATOM 4911 O O . GLU A 1 603 ? -6.576 -11.724 42.986 1.00 81.75 603 GLU A O 1
ATOM 4916 N N . ARG A 1 604 ? -8.157 -11.670 44.582 1.00 80.25 604 ARG A N 1
ATOM 4917 C CA . ARG A 1 604 ? -8.655 -13.035 44.331 1.00 80.25 604 ARG A CA 1
ATOM 4918 C C . ARG A 1 604 ? -9.396 -13.174 43.004 1.00 80.25 604 ARG A C 1
ATOM 4920 O O . ARG A 1 604 ? -9.292 -14.210 42.354 1.00 80.25 604 ARG A O 1
ATOM 4927 N N . ALA A 1 605 ? -10.107 -12.130 42.593 1.00 65.69 605 ALA A N 1
ATOM 4928 C CA . ALA A 1 605 ? -10.820 -12.096 41.325 1.00 65.69 605 ALA A CA 1
ATOM 4929 C C . ALA A 1 605 ? -9.902 -11.843 40.112 1.00 65.69 605 ALA A C 1
ATOM 4931 O O . ALA A 1 605 ? -10.319 -12.097 38.985 1.00 65.69 605 ALA A O 1
ATOM 4932 N N . GLY A 1 606 ? -8.660 -11.387 40.329 1.00 62.78 606 GLY A N 1
ATOM 4933 C CA . GLY A 1 606 ? -7.747 -10.946 39.268 1.00 62.78 606 GLY A CA 1
ATOM 4934 C C . GLY A 1 606 ? -7.988 -9.505 38.795 1.00 62.78 606 GLY A C 1
ATOM 4935 O O . GLY A 1 606 ? -7.437 -9.097 37.774 1.00 62.78 606 GLY A O 1
ATOM 4936 N N . CYS A 1 607 ? -8.777 -8.727 39.539 1.00 60.03 607 CYS A N 1
ATOM 4937 C CA . CYS A 1 607 ? -9.165 -7.362 39.205 1.00 60.03 607 CYS A CA 1
ATOM 4938 C C . CYS A 1 607 ? -8.052 -6.360 39.557 1.00 60.03 607 CYS A C 1
ATOM 4940 O O . CYS A 1 607 ? -7.540 -6.328 40.679 1.00 60.03 607 CYS A O 1
ATOM 4942 N N . THR A 1 608 ? -7.702 -5.483 38.612 1.00 63.25 608 THR A N 1
ATOM 4943 C CA . THR A 1 608 ? -6.660 -4.451 38.782 1.00 63.25 608 THR A CA 1
ATOM 4944 C C . THR A 1 608 ? -7.202 -3.108 39.296 1.00 63.25 608 THR A C 1
ATOM 4946 O O . THR A 1 608 ? -6.438 -2.150 39.458 1.00 63.25 608 THR A O 1
ATOM 4949 N N . LYS A 1 609 ? -8.514 -3.015 39.579 1.00 67.56 609 LYS A N 1
ATOM 4950 C CA . LYS A 1 609 ? -9.175 -1.802 40.092 1.00 67.56 609 LYS A CA 1
ATOM 4951 C C . LYS A 1 609 ? -8.574 -1.403 41.444 1.00 67.56 609 LYS A C 1
ATOM 4953 O O . LYS A 1 609 ? -8.390 -2.222 42.337 1.00 67.56 609 LYS A O 1
ATOM 4958 N N . THR A 1 610 ? -8.293 -0.113 41.633 1.00 78.19 610 THR A N 1
ATOM 4959 C CA . THR A 1 610 ? -7.886 0.399 42.953 1.00 78.19 610 THR A CA 1
ATOM 4960 C C . THR A 1 610 ? -9.121 0.513 43.858 1.00 78.19 610 THR A C 1
ATOM 4962 O O . THR A 1 610 ? -10.037 1.259 43.508 1.00 78.19 610 THR A O 1
ATOM 4965 N N . PRO A 1 611 ? -9.167 -0.164 45.021 1.00 78.50 611 PRO A N 1
ATOM 4966 C CA . PRO A 1 611 ? -10.377 -0.256 45.836 1.00 78.50 611 PRO A CA 1
ATOM 4967 C C . PRO A 1 611 ? -10.757 1.070 46.497 1.00 78.50 611 PRO A C 1
ATOM 4969 O O . PRO A 1 611 ? -9.965 1.698 47.213 1.00 78.50 611 PRO A O 1
ATOM 4972 N N . LYS A 1 612 ? -12.019 1.471 46.318 1.00 85.12 612 LYS A N 1
ATOM 4973 C CA . LYS A 1 612 ? -12.665 2.549 47.074 1.00 85.12 612 LYS A CA 1
ATOM 4974 C C . LYS A 1 612 ? -13.777 1.966 47.935 1.00 85.12 612 LYS A C 1
ATOM 4976 O O . LYS A 1 612 ? -14.515 1.099 47.504 1.00 85.12 612 LYS A O 1
ATOM 4981 N N . ALA A 1 613 ? -13.954 2.506 49.140 1.00 82.19 613 ALA A N 1
ATOM 4982 C CA . ALA A 1 613 ? -14.996 2.044 50.060 1.00 82.19 613 ALA A CA 1
ATOM 4983 C C . ALA A 1 613 ? -16.414 2.112 49.457 1.00 82.19 613 ALA A C 1
ATOM 4985 O O . ALA A 1 613 ? -17.247 1.287 49.795 1.00 82.19 613 ALA A O 1
ATOM 4986 N N . CYS A 1 614 ? -16.683 3.082 48.577 1.00 81.00 614 CYS A N 1
ATOM 4987 C CA . CYS A 1 614 ? -17.976 3.208 47.904 1.00 81.00 614 CYS A CA 1
ATOM 4988 C C . CYS A 1 614 ? -18.222 2.136 46.836 1.00 81.00 614 CYS A C 1
ATOM 4990 O O . CYS A 1 614 ? -19.376 1.909 46.512 1.00 81.00 614 CYS A O 1
ATOM 4992 N N . ASP A 1 615 ? -17.183 1.453 46.334 1.00 78.88 615 ASP A N 1
ATOM 4993 C CA . ASP A 1 615 ? -17.355 0.407 45.314 1.00 78.88 615 ASP A CA 1
ATOM 4994 C C . ASP A 1 615 ? -18.226 -0.752 45.831 1.00 78.88 615 ASP A C 1
ATOM 4996 O O . ASP A 1 615 ? -18.804 -1.487 45.044 1.00 78.88 615 ASP A O 1
ATOM 5000 N N . ILE A 1 616 ? -18.346 -0.925 47.155 1.00 81.94 616 ILE A N 1
ATOM 5001 C CA . ILE A 1 616 ? -19.193 -1.971 47.743 1.00 81.94 616 ILE A CA 1
ATOM 5002 C C . ILE A 1 616 ? -20.668 -1.838 47.324 1.00 81.94 616 ILE A C 1
ATOM 5004 O O . ILE A 1 616 ? -21.375 -2.839 47.276 1.00 81.94 616 ILE A O 1
ATOM 5008 N N . GLU A 1 617 ? -21.124 -0.611 47.041 1.00 79.94 617 GLU A N 1
ATOM 5009 C CA . GLU A 1 617 ? -22.513 -0.295 46.679 1.00 79.94 617 GLU A CA 1
ATOM 5010 C C . GLU A 1 617 ? -22.892 -0.848 45.307 1.00 79.94 617 GLU A C 1
ATOM 5012 O O . GLU A 1 617 ? -24.066 -1.131 45.074 1.00 79.94 617 GLU A O 1
ATOM 5017 N N . ASP A 1 618 ? -21.898 -1.052 44.441 1.00 72.56 618 ASP A N 1
ATOM 5018 C CA . ASP A 1 618 ? -22.083 -1.621 43.109 1.00 72.56 618 ASP A CA 1
ATOM 5019 C C . ASP A 1 618 ? -22.391 -3.128 43.200 1.00 72.56 618 ASP A C 1
ATOM 5021 O O . ASP A 1 618 ? -23.086 -3.682 42.351 1.00 72.56 618 ASP A O 1
ATOM 5025 N N . TYR A 1 619 ? -21.901 -3.795 44.252 1.00 75.94 619 TYR A N 1
ATOM 5026 C CA . TYR A 1 619 ? -21.930 -5.254 44.378 1.00 75.94 619 TYR A CA 1
ATOM 5027 C C . TYR A 1 619 ? -23.028 -5.766 45.319 1.00 75.94 619 TYR A C 1
ATOM 5029 O O . TYR A 1 619 ? -23.610 -6.822 45.067 1.00 75.94 619 TYR A O 1
ATOM 5037 N N . ILE A 1 620 ? -23.294 -5.050 46.418 1.00 83.38 620 ILE A N 1
ATOM 5038 C CA . ILE A 1 620 ? -24.209 -5.471 47.490 1.00 83.38 620 ILE A CA 1
ATOM 5039 C C . ILE A 1 620 ? -24.941 -4.267 48.103 1.00 83.38 620 ILE A C 1
ATOM 5041 O O . ILE A 1 620 ? -24.495 -3.122 48.007 1.00 83.38 620 ILE A O 1
ATOM 5045 N N . THR A 1 621 ? -26.064 -4.498 48.788 1.00 86.50 621 THR A N 1
ATOM 5046 C CA . THR A 1 621 ? -26.826 -3.407 49.411 1.00 86.50 621 THR A CA 1
ATOM 5047 C C . THR A 1 621 ? -26.251 -3.015 50.770 1.00 86.50 621 THR A C 1
ATOM 5049 O O . THR A 1 621 ? -26.301 -3.769 51.746 1.00 86.50 621 THR A O 1
ATOM 5052 N N . VAL A 1 622 ? -25.780 -1.770 50.871 1.00 87.94 622 VAL A N 1
ATOM 5053 C CA . VAL A 1 622 ? -25.195 -1.211 52.097 1.00 87.94 622 VAL A CA 1
ATOM 5054 C C . VAL A 1 622 ? -25.919 0.041 52.576 1.00 87.94 622 VAL A C 1
ATOM 5056 O O . VAL A 1 622 ? -26.437 0.838 51.797 1.00 87.94 622 VAL A O 1
ATOM 5059 N N . LYS A 1 623 ? -25.898 0.264 53.890 1.00 87.31 623 LYS A N 1
ATOM 5060 C CA . LYS A 1 623 ? -26.350 1.505 54.516 1.00 87.31 623 LYS A CA 1
ATOM 5061 C C . LYS A 1 623 ? -25.168 2.289 55.058 1.00 87.31 623 LYS A C 1
ATOM 5063 O O . LYS A 1 623 ? -24.456 1.843 55.960 1.00 87.31 623 LYS A O 1
ATOM 5068 N N . LYS A 1 624 ? -25.012 3.516 54.568 1.00 87.06 624 LYS A N 1
ATOM 5069 C CA . LYS A 1 624 ? -24.084 4.494 55.142 1.00 87.06 624 LYS A CA 1
ATOM 5070 C C . LYS A 1 624 ? -24.656 5.025 56.453 1.00 87.06 624 LYS A C 1
ATOM 5072 O O . LYS A 1 624 ? -25.770 5.541 56.500 1.00 87.06 624 LYS A O 1
ATOM 5077 N N . THR A 1 625 ? -23.885 4.913 57.525 1.00 85.69 625 THR A N 1
ATOM 5078 C CA . THR A 1 625 ? -24.210 5.476 58.838 1.00 85.69 625 THR A CA 1
ATOM 5079 C C . THR A 1 625 ? -23.054 6.326 59.346 1.00 85.69 625 THR A C 1
ATOM 5081 O O . THR A 1 625 ? -21.928 6.253 58.848 1.00 85.69 625 THR A O 1
ATOM 5084 N N . GLN A 1 626 ? -23.332 7.166 60.336 1.00 83.75 626 GLN A N 1
ATOM 5085 C CA . GLN A 1 626 ? -22.312 7.932 61.035 1.00 83.75 626 GLN A CA 1
ATOM 5086 C C . GLN A 1 626 ? -22.390 7.604 62.520 1.00 83.75 626 GLN A C 1
ATOM 5088 O O . GLN A 1 626 ? -23.463 7.638 63.124 1.00 83.75 626 GLN A O 1
ATOM 5093 N N . ASP A 1 627 ? -21.247 7.265 63.101 1.00 76.19 627 ASP A N 1
ATOM 5094 C CA . ASP A 1 627 ? -21.134 7.024 64.531 1.00 76.19 627 ASP A CA 1
ATOM 5095 C C . ASP A 1 627 ? -21.369 8.341 65.284 1.00 76.19 627 ASP A C 1
ATOM 5097 O O . ASP A 1 627 ? -20.599 9.293 65.145 1.00 76.19 627 ASP A O 1
ATOM 5101 N N . ARG A 1 628 ? -22.445 8.403 66.080 1.00 71.69 628 ARG A N 1
ATOM 5102 C CA . ARG A 1 628 ? -22.849 9.620 66.804 1.00 71.69 628 ARG A CA 1
ATOM 5103 C C . ARG A 1 628 ? -21.821 10.087 67.842 1.00 71.69 628 ARG A C 1
ATOM 5105 O O . ARG A 1 628 ? -21.858 11.253 68.211 1.00 71.69 628 ARG A O 1
ATOM 5112 N N . LYS A 1 629 ? -20.927 9.210 68.321 1.00 71.31 629 LYS A N 1
ATOM 5113 C CA . LYS A 1 629 ? -19.905 9.553 69.327 1.00 71.31 629 LYS A CA 1
ATOM 5114 C C . LYS A 1 629 ? -18.580 9.976 68.697 1.00 71.31 629 LYS A C 1
ATOM 5116 O O . LYS A 1 629 ? -17.904 10.836 69.245 1.00 71.31 629 LYS A O 1
ATOM 5121 N N . THR A 1 630 ? -18.194 9.368 67.574 1.00 72.62 630 THR A N 1
ATOM 5122 C CA . THR A 1 630 ? -16.869 9.596 66.958 1.00 72.62 630 THR A CA 1
ATOM 5123 C C . THR A 1 630 ? -16.909 10.388 65.651 1.00 72.62 630 THR A C 1
ATOM 5125 O O . THR A 1 630 ? -15.857 10.746 65.127 1.00 72.62 630 THR A O 1
ATOM 5128 N N . GLY A 1 631 ? -18.093 10.632 65.081 1.00 75.25 631 GLY A N 1
ATOM 5129 C CA . GLY A 1 631 ? -18.268 11.314 63.795 1.00 75.25 631 GLY A CA 1
ATOM 5130 C C . GLY A 1 631 ? -17.788 10.509 62.579 1.00 75.25 631 GLY A C 1
ATOM 5131 O O . GLY A 1 631 ? -17.915 10.978 61.446 1.00 75.25 631 GLY A O 1
ATOM 5132 N N . LYS A 1 632 ? -17.257 9.295 62.778 1.00 79.81 632 LYS A N 1
ATOM 5133 C CA . LYS A 1 632 ? -16.711 8.452 61.708 1.00 79.81 632 LYS A CA 1
ATOM 5134 C C . LYS A 1 632 ? -17.828 7.785 60.903 1.00 79.81 632 LYS A C 1
ATOM 5136 O O . LYS A 1 632 ? -18.801 7.279 61.464 1.00 79.81 632 LYS A O 1
ATOM 5141 N N . ARG A 1 633 ? -17.669 7.770 59.576 1.00 84.62 633 ARG A N 1
ATOM 5142 C CA . ARG A 1 633 ? -18.573 7.074 58.645 1.00 84.62 633 ARG A CA 1
ATOM 5143 C C . ARG A 1 633 ? -18.412 5.561 58.796 1.00 84.62 633 ARG A C 1
ATOM 5145 O O . ARG A 1 633 ? -17.290 5.082 58.951 1.00 84.62 633 ARG A O 1
ATOM 5152 N N . ARG A 1 634 ? -19.512 4.817 58.725 1.00 87.19 634 ARG A N 1
ATOM 5153 C CA . ARG A 1 634 ? -19.540 3.351 58.713 1.00 87.19 634 ARG A CA 1
ATOM 5154 C C . ARG A 1 634 ? -20.460 2.844 57.606 1.00 87.19 634 ARG A C 1
ATOM 5156 O O . ARG A 1 634 ? -21.445 3.501 57.272 1.00 87.19 634 ARG A O 1
ATOM 5163 N N . TYR A 1 635 ? -20.139 1.675 57.074 1.00 89.75 635 TYR A N 1
ATOM 5164 C CA . TYR A 1 635 ? -20.957 0.940 56.115 1.00 89.75 635 TYR A CA 1
ATOM 5165 C C . TYR A 1 635 ? -21.521 -0.283 56.827 1.00 89.75 635 TYR A C 1
ATOM 5167 O O . TYR A 1 635 ? -20.749 -1.077 57.359 1.00 89.75 635 TYR A O 1
ATOM 5175 N N . VAL A 1 636 ? -22.845 -0.396 56.880 1.00 90.56 636 VAL A N 1
ATOM 5176 C CA . VAL A 1 636 ? -23.544 -1.574 57.404 1.00 90.56 636 VAL A CA 1
ATOM 5177 C C . VAL A 1 636 ? -24.027 -2.390 56.214 1.00 90.56 636 VAL A C 1
ATOM 5179 O O . VAL A 1 636 ? -24.696 -1.836 55.340 1.00 90.56 636 VAL A O 1
ATOM 5182 N N . ILE A 1 637 ? -23.673 -3.670 56.155 1.00 89.88 637 ILE A N 1
ATOM 5183 C CA . ILE A 1 637 ? -24.123 -4.575 55.098 1.00 89.88 637 ILE A CA 1
ATOM 5184 C C . ILE A 1 637 ? -25.582 -4.932 55.380 1.00 89.88 637 ILE A C 1
ATOM 5186 O O . ILE A 1 637 ? -25.874 -5.655 56.327 1.00 89.88 637 ILE A O 1
ATOM 5190 N N . ASN A 1 638 ? -26.510 -4.379 54.597 1.00 85.69 638 ASN A N 1
ATOM 5191 C CA . ASN A 1 638 ? -27.939 -4.651 54.765 1.00 85.69 638 ASN A CA 1
ATOM 5192 C C . ASN A 1 638 ? -28.344 -5.950 54.074 1.00 85.69 638 ASN A C 1
ATOM 5194 O O . ASN A 1 638 ? -29.232 -6.638 54.560 1.00 85.69 638 ASN A O 1
ATOM 5198 N N . SER A 1 639 ? -27.742 -6.238 52.921 1.00 87.56 639 SER A N 1
ATOM 5199 C CA . SER A 1 639 ? -27.890 -7.519 52.247 1.00 87.56 639 SER A CA 1
ATOM 5200 C C . SER A 1 639 ? -26.678 -7.812 51.378 1.00 87.56 639 SER A C 1
ATOM 5202 O O . SER A 1 639 ? -26.068 -6.886 50.844 1.00 87.56 639 SER A O 1
ATOM 5204 N N . ILE A 1 640 ? -26.356 -9.094 51.216 1.00 88.00 640 ILE A N 1
ATOM 5205 C CA . ILE A 1 640 ? -25.340 -9.561 50.258 1.00 88.00 640 ILE A CA 1
ATOM 5206 C C . ILE A 1 640 ? -25.857 -9.589 48.806 1.00 88.00 640 ILE A C 1
ATOM 5208 O O . ILE A 1 640 ? -25.091 -9.828 47.872 1.00 88.00 640 ILE A O 1
ATOM 5212 N N . TYR A 1 641 ? -27.151 -9.330 48.609 1.00 89.62 641 TYR A N 1
ATOM 5213 C CA . TYR A 1 641 ? -27.788 -9.172 47.304 1.00 89.62 641 TYR A CA 1
ATOM 5214 C C . TYR A 1 641 ? -28.014 -7.697 46.980 1.00 89.62 641 TYR A C 1
ATOM 5216 O O . TYR A 1 641 ? -28.129 -6.863 47.882 1.00 89.62 641 TYR A O 1
ATOM 5224 N N . GLN A 1 642 ? -28.105 -7.377 45.689 1.00 88.81 642 GLN A N 1
ATOM 5225 C CA . GLN A 1 642 ? -28.406 -6.024 45.241 1.00 88.81 642 GLN A CA 1
ATOM 5226 C C . GLN A 1 642 ? -29.923 -5.816 45.192 1.00 88.81 642 GLN A C 1
ATOM 5228 O O . GLN A 1 642 ? -30.612 -6.332 44.314 1.00 88.81 642 GLN A O 1
ATOM 5233 N N . LYS A 1 643 ? -30.447 -5.066 46.161 1.00 91.75 643 LYS A N 1
ATOM 5234 C CA . LYS A 1 643 ? -31.880 -4.816 46.371 1.00 91.75 643 LYS A CA 1
ATOM 5235 C C . LYS A 1 643 ? -32.379 -3.491 45.798 1.00 91.75 643 LYS A C 1
ATOM 5237 O O . LYS A 1 643 ? -33.579 -3.228 45.891 1.00 91.75 643 LYS A O 1
ATOM 5242 N N . ASN A 1 644 ? -31.496 -2.642 45.279 1.00 90.12 644 ASN A N 1
ATOM 5243 C CA . ASN A 1 644 ? -31.880 -1.336 44.749 1.00 90.12 644 ASN A CA 1
ATOM 5244 C C . ASN A 1 644 ? -32.526 -1.467 43.365 1.00 90.12 644 ASN A C 1
ATOM 5246 O O . ASN A 1 644 ? -32.019 -2.178 42.499 1.00 90.12 644 ASN A O 1
ATOM 5250 N N . ILE A 1 645 ? -33.635 -0.754 43.173 1.00 91.75 645 ILE A N 1
ATOM 5251 C CA . ILE A 1 645 ? -34.419 -0.720 41.938 1.00 91.75 645 ILE A CA 1
ATOM 5252 C C . ILE A 1 645 ? -34.838 0.718 41.610 1.00 91.75 645 ILE A C 1
ATOM 5254 O O . ILE A 1 645 ? -34.985 1.556 42.510 1.00 91.75 645 ILE A O 1
ATOM 5258 N N . SER A 1 646 ? -35.077 1.008 40.330 1.00 89.44 646 SER A N 1
ATOM 5259 C CA . SER A 1 646 ? -35.621 2.306 39.915 1.00 89.44 646 SER A CA 1
ATOM 5260 C C . SER A 1 646 ? -37.128 2.388 40.104 1.00 89.44 646 SER A C 1
ATOM 5262 O O . SER A 1 646 ? -37.877 1.475 39.759 1.00 89.44 646 SER A O 1
ATOM 5264 N N . PHE A 1 647 ? -37.571 3.545 40.581 1.00 85.69 647 PHE A N 1
ATOM 5265 C CA . PHE A 1 647 ? -38.957 3.946 40.757 1.00 85.69 647 PHE A CA 1
ATOM 5266 C C . PHE A 1 647 ? -39.239 5.254 40.013 1.00 85.69 647 PHE A C 1
ATOM 5268 O O . PHE A 1 647 ? -38.552 6.254 40.215 1.00 85.69 647 PHE A O 1
ATOM 5275 N N . PHE A 1 648 ? -40.299 5.271 39.212 1.00 82.56 648 PHE A N 1
ATOM 5276 C CA . PHE A 1 648 ? -40.766 6.417 38.441 1.00 82.56 648 PHE A CA 1
ATOM 5277 C C . PHE A 1 648 ? -42.144 6.841 38.960 1.00 82.56 648 PHE A C 1
ATOM 5279 O O . PHE A 1 648 ? -43.100 6.075 38.811 1.00 82.56 648 PHE A O 1
ATOM 5286 N N . PRO A 1 649 ? -42.282 8.048 39.544 1.00 75.94 649 PRO A N 1
ATOM 5287 C CA . PRO A 1 649 ? -43.567 8.538 40.047 1.00 75.94 649 PRO A CA 1
ATOM 5288 C C . PRO A 1 649 ? -44.661 8.607 38.974 1.00 75.94 649 PRO A C 1
ATOM 5290 O O . PRO A 1 649 ? -45.828 8.385 39.279 1.00 75.94 649 PRO A O 1
ATOM 5293 N N . HIS A 1 650 ? -44.276 8.882 37.723 1.00 69.50 650 HIS A N 1
ATOM 5294 C CA . HIS A 1 650 ? -45.179 8.980 36.579 1.00 69.50 650 HIS A CA 1
ATOM 5295 C C . HIS A 1 650 ? -44.579 8.276 35.362 1.00 69.50 650 HIS A C 1
ATOM 5297 O O . HIS A 1 650 ? -43.399 8.446 35.058 1.00 69.50 650 HIS A O 1
ATOM 5303 N N . VAL A 1 651 ? -45.400 7.521 34.629 1.00 59.12 651 VAL A N 1
ATOM 5304 C CA . VAL A 1 651 ? -44.944 6.706 33.486 1.00 59.12 651 VAL A CA 1
ATOM 5305 C C . VAL A 1 651 ? -44.434 7.546 32.319 1.00 59.12 651 VAL A C 1
ATOM 5307 O O . VAL A 1 651 ? -43.544 7.111 31.595 1.00 59.12 651 VAL A O 1
ATOM 5310 N N . TRP A 1 652 ? -44.976 8.751 32.149 1.00 54.59 652 TRP A N 1
ATOM 5311 C CA . TRP A 1 652 ? -44.617 9.677 31.073 1.00 54.59 652 TRP A CA 1
ATOM 5312 C C . TRP A 1 652 ? -43.410 10.575 31.404 1.00 54.59 652 TRP A C 1
ATOM 5314 O O . TRP A 1 652 ? -43.046 11.422 30.593 1.00 54.59 652 TRP A O 1
ATOM 5324 N N . LEU A 1 653 ? -42.783 10.411 32.578 1.00 53.69 653 LEU A N 1
ATOM 5325 C CA . LEU A 1 653 ? -41.582 11.148 32.990 1.00 53.69 653 LEU A CA 1
ATOM 5326 C C . LEU A 1 653 ? -40.388 10.185 33.132 1.00 53.69 653 LEU A C 1
ATOM 5328 O O . LEU A 1 653 ? -40.010 9.815 34.245 1.00 53.69 653 LEU A O 1
ATOM 5332 N N . PRO A 1 654 ? -39.765 9.773 32.013 1.00 48.34 654 PRO A N 1
ATOM 5333 C CA . PRO A 1 654 ? -38.727 8.741 32.012 1.00 48.34 654 PRO A CA 1
ATOM 5334 C C . PRO A 1 654 ? -37.416 9.161 32.696 1.00 48.34 654 PRO A C 1
ATOM 5336 O O . PRO A 1 654 ? -36.583 8.299 32.944 1.00 48.34 654 PRO A O 1
ATOM 5339 N N . ASN A 1 655 ? -37.239 10.445 33.035 1.00 49.00 655 ASN A N 1
ATOM 5340 C CA . ASN A 1 655 ? -35.990 11.000 33.580 1.00 49.00 655 ASN A CA 1
ATOM 5341 C C . ASN A 1 655 ? -36.079 11.376 35.072 1.00 49.00 655 ASN A C 1
ATOM 5343 O O . ASN A 1 655 ? -35.166 11.997 35.608 1.00 49.00 655 ASN A O 1
ATOM 5347 N N . THR A 1 656 ? -37.177 11.042 35.758 1.00 56.88 656 THR A N 1
ATOM 5348 C CA . THR A 1 656 ? -37.379 11.367 37.185 1.00 56.88 656 THR A CA 1
ATOM 5349 C C . THR A 1 656 ? -37.214 10.145 38.085 1.00 56.88 656 THR A C 1
ATOM 5351 O O . THR A 1 656 ? -37.972 9.985 39.048 1.00 56.88 656 THR A O 1
ATOM 5354 N N . HIS A 1 657 ? -36.295 9.239 37.739 1.00 67.31 657 HIS A N 1
ATOM 5355 C CA . HIS A 1 657 ? -36.087 8.028 38.525 1.00 67.31 657 HIS A CA 1
ATOM 5356 C C . HIS A 1 657 ? -35.688 8.389 39.963 1.00 67.31 657 HIS A C 1
ATOM 5358 O O . HIS A 1 657 ? -34.975 9.358 40.228 1.00 67.31 657 HIS A O 1
ATOM 5364 N N . LYS A 1 658 ? -36.185 7.604 40.911 1.00 80.88 658 LYS A N 1
ATOM 5365 C CA . LYS A 1 658 ? -35.702 7.561 42.288 1.00 80.88 658 LYS A CA 1
ATOM 5366 C C . LYS A 1 658 ? -35.285 6.135 42.587 1.00 80.88 658 LYS A C 1
ATOM 5368 O O . LYS A 1 658 ? -35.899 5.197 42.088 1.00 80.88 658 LYS A O 1
ATOM 5373 N N . GLU A 1 659 ? -34.293 5.976 43.442 1.00 86.19 659 GLU A N 1
ATOM 5374 C CA . GLU A 1 659 ? -33.896 4.664 43.936 1.00 86.19 659 GLU A CA 1
ATOM 5375 C C . GLU A 1 659 ? -34.750 4.277 45.146 1.00 86.19 659 GLU A C 1
ATOM 5377 O O . GLU A 1 659 ? -34.917 5.058 46.090 1.00 86.19 659 GLU A O 1
ATOM 5382 N N . ILE A 1 660 ? -35.299 3.064 45.122 1.00 89.06 660 ILE A N 1
ATOM 5383 C CA . ILE A 1 660 ? -35.933 2.422 46.277 1.00 89.06 660 ILE A CA 1
ATOM 5384 C C . ILE A 1 660 ? -35.397 0.997 46.413 1.00 89.06 660 ILE A C 1
ATOM 5386 O O . ILE A 1 660 ? -34.882 0.429 45.455 1.00 89.06 660 ILE A O 1
ATOM 5390 N N . THR A 1 661 ? -35.532 0.391 47.590 1.00 91.69 661 THR A N 1
ATOM 5391 C CA . THR A 1 661 ? -35.255 -1.042 47.742 1.00 91.69 661 THR A CA 1
ATOM 5392 C C . THR A 1 661 ? -36.478 -1.875 47.370 1.00 91.69 661 THR A C 1
ATOM 5394 O O . THR A 1 661 ? -37.616 -1.431 47.553 1.00 91.69 661 THR A O 1
ATOM 5397 N N . ILE A 1 662 ? -36.256 -3.115 46.932 1.00 93.50 662 ILE A N 1
ATOM 5398 C CA . ILE A 1 662 ? -37.330 -4.081 46.668 1.00 93.50 662 ILE A CA 1
ATOM 5399 C C . ILE A 1 662 ? -38.227 -4.303 47.901 1.00 93.50 662 ILE A C 1
ATOM 5401 O O . ILE A 1 662 ? -39.448 -4.355 47.788 1.00 93.50 662 ILE A O 1
ATOM 5405 N N . ASP A 1 663 ? -37.646 -4.310 49.105 1.00 92.94 663 ASP A N 1
ATOM 5406 C CA . ASP A 1 663 ? -38.384 -4.389 50.371 1.00 92.94 663 ASP A CA 1
ATOM 5407 C C . ASP A 1 663 ? -39.336 -3.198 50.553 1.00 92.94 663 ASP A C 1
ATOM 5409 O O . ASP A 1 663 ? -40.490 -3.352 50.960 1.00 92.94 663 ASP A O 1
ATOM 5413 N N . ARG A 1 664 ? -38.872 -1.985 50.218 1.00 91.81 664 ARG A N 1
ATOM 5414 C CA . ARG A 1 664 ? -39.691 -0.775 50.314 1.00 91.81 664 ARG A CA 1
ATOM 5415 C C . ARG A 1 664 ? -40.801 -0.763 49.266 1.00 91.81 664 ARG A C 1
ATOM 5417 O O . ARG A 1 664 ? -41.895 -0.290 49.565 1.00 91.81 664 ARG A O 1
ATOM 5424 N N . PHE A 1 665 ? -40.531 -1.275 48.069 1.00 93.94 665 PHE A N 1
ATOM 5425 C CA . PHE A 1 665 ? -41.535 -1.487 47.029 1.00 93.94 665 PHE A CA 1
ATOM 5426 C C . PHE A 1 665 ? -42.658 -2.416 47.513 1.00 93.94 665 PHE A C 1
ATOM 5428 O O . PHE A 1 665 ? -43.829 -2.037 47.460 1.00 93.94 665 PHE A O 1
ATOM 5435 N N . LEU A 1 666 ? -42.307 -3.571 48.085 1.00 95.19 666 LEU A N 1
ATOM 5436 C CA . LEU A 1 666 ? -43.276 -4.523 48.638 1.00 95.19 666 LEU A CA 1
ATOM 5437 C C . LEU A 1 666 ? -44.066 -3.940 49.817 1.00 95.19 666 LEU A C 1
ATOM 5439 O O . LEU A 1 666 ? -45.268 -4.169 49.929 1.00 95.19 666 LEU A O 1
ATOM 5443 N N . ASP A 1 667 ? -43.425 -3.141 50.675 1.00 94.25 667 ASP A N 1
ATOM 5444 C CA . ASP A 1 667 ? -44.108 -2.425 51.759 1.00 94.25 667 ASP A CA 1
ATOM 5445 C C . ASP A 1 667 ? -45.172 -1.457 51.236 1.00 94.25 667 ASP A C 1
ATOM 5447 O O . ASP A 1 667 ? -46.227 -1.310 51.856 1.00 94.25 667 ASP A O 1
ATOM 5451 N N . ILE A 1 668 ? -44.892 -0.781 50.118 1.00 93.00 668 ILE A N 1
ATOM 5452 C CA . ILE A 1 668 ? -45.846 0.127 49.482 1.00 93.00 668 ILE A CA 1
ATOM 5453 C C . ILE A 1 668 ? -47.010 -0.663 48.883 1.00 93.00 668 ILE A C 1
ATOM 5455 O O . ILE A 1 668 ? -48.149 -0.253 49.092 1.00 93.00 668 ILE A O 1
ATOM 5459 N N . ILE A 1 669 ? -46.757 -1.792 48.211 1.00 94.31 669 ILE A N 1
ATOM 5460 C CA . ILE A 1 669 ? -47.830 -2.643 47.667 1.00 94.31 669 ILE A CA 1
ATOM 5461 C C . ILE A 1 669 ? -48.725 -3.179 48.784 1.00 94.31 669 ILE A C 1
ATOM 5463 O O . ILE A 1 669 ? -49.945 -3.144 48.667 1.00 94.31 669 ILE A O 1
ATOM 5467 N N . GLN A 1 670 ? -48.136 -3.644 49.884 1.00 94.88 670 GLN A N 1
ATOM 5468 C CA . GLN A 1 670 ? -48.898 -4.263 50.965 1.00 94.88 670 GLN A CA 1
ATOM 5469 C C . GLN A 1 670 ? -49.734 -3.249 51.757 1.00 94.88 670 GLN A C 1
ATOM 5471 O O . GLN A 1 670 ? -50.859 -3.534 52.158 1.00 94.88 670 GLN A O 1
ATOM 5476 N N . LYS A 1 671 ? -49.188 -2.050 52.001 1.00 93.38 671 LYS A N 1
ATOM 5477 C CA . LYS A 1 671 ? -49.857 -1.013 52.806 1.00 93.38 671 LYS A CA 1
ATOM 5478 C C . LYS A 1 671 ? -50.727 -0.078 51.967 1.00 93.38 671 LYS A C 1
ATOM 5480 O O . LYS A 1 671 ? -51.657 0.509 52.504 1.00 93.38 671 LYS A O 1
ATOM 5485 N N . GLY A 1 672 ? -50.404 0.111 50.687 1.00 88.94 672 GLY A N 1
ATOM 5486 C CA . GLY A 1 672 ? -51.124 0.987 49.757 1.00 88.94 672 GLY A CA 1
ATOM 5487 C C . GLY A 1 672 ? -51.034 2.490 50.052 1.00 88.94 672 GLY A C 1
ATOM 5488 O O . GLY A 1 672 ? -51.681 3.283 49.378 1.00 88.94 672 GLY A O 1
ATOM 5489 N N . THR A 1 673 ? -50.228 2.910 51.034 1.00 82.62 673 THR A N 1
ATOM 5490 C CA . THR A 1 673 ? -50.247 4.273 51.603 1.00 82.62 673 THR A CA 1
ATOM 5491 C C . THR A 1 673 ? -49.472 5.327 50.812 1.00 82.62 673 THR A C 1
ATOM 5493 O O . THR A 1 673 ? -49.442 6.490 51.214 1.00 82.62 673 THR A O 1
ATOM 5496 N N . TYR A 1 674 ? -48.819 4.963 49.707 1.00 88.06 674 TYR A N 1
ATOM 5497 C CA . TYR A 1 674 ? -48.100 5.937 48.886 1.00 88.06 674 TYR A CA 1
ATOM 5498 C C . TYR A 1 674 ? -49.091 6.873 48.186 1.00 88.06 674 TYR A C 1
ATOM 5500 O O . TYR A 1 674 ? -50.018 6.409 47.526 1.00 88.06 674 TYR A O 1
ATOM 5508 N N . SER A 1 675 ? -48.896 8.182 48.332 1.00 86.62 675 SER A N 1
ATOM 5509 C CA . SER A 1 675 ? -49.747 9.194 47.705 1.00 86.62 675 SER A CA 1
ATOM 5510 C C . SER A 1 675 ? -49.239 9.557 46.310 1.00 86.62 675 SER A C 1
ATOM 5512 O O . SER A 1 675 ? -48.068 9.893 46.139 1.00 86.62 675 SER A O 1
ATOM 5514 N N . THR A 1 676 ? -50.132 9.505 45.327 1.00 81.94 676 THR A N 1
ATOM 5515 C CA . THR A 1 676 ? -49.926 9.926 43.940 1.00 81.94 676 THR A CA 1
ATOM 5516 C C . THR A 1 676 ? -50.761 11.174 43.651 1.00 81.94 676 THR A C 1
ATOM 5518 O O . THR A 1 676 ? -51.897 11.299 44.118 1.00 81.94 676 THR A O 1
ATOM 5521 N N . SER A 1 677 ? -50.200 12.116 42.893 1.00 78.38 677 SER A N 1
ATOM 5522 C CA . SER A 1 677 ? -50.857 13.379 42.564 1.00 78.38 677 SER A CA 1
ATOM 5523 C C . SER A 1 677 ? -50.999 13.579 41.058 1.00 78.38 677 SER A C 1
ATOM 5525 O O . SER A 1 677 ? -50.081 13.325 40.282 1.00 78.38 677 SER A O 1
ATOM 5527 N N . LYS A 1 678 ? -52.163 14.086 40.640 1.00 72.94 678 LYS A N 1
ATOM 5528 C CA . LYS A 1 678 ? -52.433 14.513 39.263 1.00 72.94 678 LYS A CA 1
ATOM 5529 C C . LYS A 1 678 ? -53.196 15.836 39.295 1.00 72.94 678 LYS A C 1
ATOM 5531 O O . LYS A 1 678 ? -54.336 15.907 39.755 1.00 72.94 678 LYS A O 1
ATOM 5536 N N . GLY A 1 679 ? -52.556 16.909 38.829 1.00 73.06 679 GLY A N 1
ATOM 5537 C CA . GLY A 1 679 ? -53.090 18.267 38.971 1.00 73.06 679 GLY A CA 1
ATOM 5538 C C . GLY A 1 679 ? -53.236 18.661 40.447 1.00 73.06 679 GLY A C 1
ATOM 5539 O O . GLY A 1 679 ? -52.276 18.576 41.205 1.00 73.06 679 GLY A O 1
ATOM 5540 N N . GLN A 1 680 ? -54.437 19.077 40.859 1.00 69.62 680 GLN A N 1
ATOM 5541 C CA . GLN A 1 680 ? -54.752 19.416 42.258 1.00 69.62 680 GLN A CA 1
ATOM 5542 C C . GLN A 1 680 ? -55.245 18.220 43.093 1.00 69.62 680 GLN A C 1
ATOM 5544 O O . GLN A 1 680 ? -55.506 18.371 44.284 1.00 69.62 680 GLN A O 1
ATOM 5549 N N . GLN A 1 681 ? -55.401 17.040 42.490 1.00 76.50 681 GLN A N 1
ATOM 5550 C CA . GLN A 1 681 ? -55.914 15.857 43.176 1.00 76.50 681 GLN A CA 1
ATOM 5551 C C . GLN A 1 681 ? -54.768 15.012 43.739 1.00 76.50 681 GLN A C 1
ATOM 5553 O O . GLN A 1 681 ? -53.760 14.801 43.065 1.00 76.50 681 GLN A O 1
ATOM 5558 N N . ASN A 1 682 ? -54.950 14.502 44.958 1.00 84.94 682 ASN A N 1
ATOM 5559 C CA . ASN A 1 682 ? -54.022 13.601 45.637 1.00 84.94 682 ASN A CA 1
ATOM 5560 C C . ASN A 1 682 ? -54.790 12.358 46.105 1.00 84.94 682 ASN A C 1
ATOM 5562 O O . ASN A 1 682 ? -55.841 12.497 46.730 1.00 84.94 682 ASN A O 1
ATOM 5566 N N . ARG A 1 683 ? -54.296 11.164 45.781 1.00 88.56 683 ARG A N 1
ATOM 5567 C CA . ARG A 1 683 ? -54.941 9.875 46.089 1.00 88.56 683 ARG A CA 1
ATOM 5568 C C . ARG A 1 683 ? -53.896 8.870 46.550 1.00 88.56 683 ARG A C 1
ATOM 5570 O O . ARG A 1 683 ? -52.733 8.991 46.175 1.00 88.56 683 ARG A O 1
ATOM 5577 N N . THR A 1 684 ? -54.274 7.878 47.349 1.00 91.94 684 THR A N 1
ATOM 5578 C CA . THR A 1 684 ? -53.350 6.780 47.667 1.00 91.94 684 THR A CA 1
ATOM 5579 C C . THR A 1 684 ? -53.352 5.725 46.561 1.00 91.94 684 THR A C 1
ATOM 5581 O O . THR A 1 684 ? -54.308 5.626 45.790 1.00 91.94 684 THR A O 1
ATOM 5584 N N . ILE A 1 685 ? -52.290 4.917 46.469 1.00 91.75 685 ILE A N 1
ATOM 5585 C CA . ILE A 1 685 ? -52.260 3.772 45.543 1.00 91.75 685 ILE A CA 1
ATOM 5586 C C . ILE A 1 685 ? -53.418 2.810 45.844 1.00 91.75 685 ILE A C 1
ATOM 5588 O O . ILE A 1 685 ? -54.029 2.314 44.903 1.00 91.75 685 ILE A O 1
ATOM 5592 N N . ALA A 1 686 ? -53.770 2.596 47.118 1.00 92.88 686 ALA A N 1
ATOM 5593 C CA . ALA A 1 686 ? -54.927 1.776 47.484 1.00 92.88 686 ALA A CA 1
ATOM 5594 C C . ALA A 1 686 ? -56.228 2.292 46.848 1.00 92.88 686 ALA A C 1
ATOM 5596 O O . ALA A 1 686 ? -56.924 1.518 46.194 1.00 92.88 686 ALA A O 1
ATOM 5597 N N . ASP A 1 687 ? -56.514 3.594 46.970 1.00 92.56 687 ASP A N 1
ATOM 5598 C CA . ASP A 1 687 ? -57.735 4.200 46.414 1.00 92.56 687 ASP A CA 1
ATOM 5599 C C . ASP A 1 687 ? -57.811 4.007 44.894 1.00 92.56 687 ASP A C 1
ATOM 5601 O O . ASP A 1 687 ? -58.841 3.606 44.353 1.00 92.56 687 ASP A O 1
ATOM 5605 N N . VAL A 1 688 ? -56.693 4.257 44.204 1.00 92.19 688 VAL A N 1
ATOM 5606 C CA . VAL A 1 688 ? -56.602 4.136 42.743 1.00 92.19 688 VAL A CA 1
ATOM 5607 C C . VAL A 1 688 ? -56.780 2.684 42.297 1.00 92.19 688 VAL A C 1
ATOM 5609 O O . VAL A 1 688 ? -57.475 2.430 41.317 1.00 92.19 688 VAL A O 1
ATOM 5612 N N . ILE A 1 689 ? -56.170 1.723 42.995 1.00 93.62 689 ILE A N 1
ATOM 5613 C CA . ILE A 1 689 ? -56.256 0.301 42.639 1.00 93.62 689 ILE A CA 1
ATOM 5614 C C . ILE A 1 689 ? -57.656 -0.258 42.901 1.00 93.62 689 ILE A C 1
ATOM 5616 O O . ILE A 1 689 ? -58.164 -1.002 42.066 1.00 93.62 689 ILE A O 1
ATOM 5620 N N . ILE A 1 690 ? -58.301 0.114 44.012 1.00 93.12 690 ILE A N 1
ATOM 5621 C CA . ILE A 1 690 ? -59.693 -0.273 44.294 1.00 93.12 690 ILE A CA 1
ATOM 5622 C C . ILE A 1 690 ? -60.613 0.231 43.177 1.00 93.12 690 ILE A C 1
ATOM 5624 O O . ILE A 1 690 ? -61.459 -0.520 42.695 1.00 93.12 690 ILE A O 1
ATOM 5628 N N . GLU A 1 691 ? -60.410 1.468 42.716 1.00 92.50 691 GLU A N 1
ATOM 5629 C CA . GLU A 1 691 ? -61.171 2.018 41.596 1.00 92.50 691 GLU A CA 1
ATOM 5630 C C . GLU A 1 691 ? -60.886 1.260 40.291 1.00 92.50 691 GLU A C 1
ATOM 5632 O O . GLU A 1 691 ? -61.831 0.850 39.625 1.00 92.50 691 GLU A O 1
ATOM 5637 N N . ILE A 1 692 ? -59.614 0.993 39.960 1.00 92.00 692 ILE A N 1
ATOM 5638 C CA . ILE A 1 692 ? -59.221 0.216 38.768 1.00 92.00 692 ILE A CA 1
ATOM 5639 C C . ILE A 1 692 ? -59.874 -1.172 38.758 1.00 92.00 692 ILE A C 1
ATOM 5641 O O . ILE A 1 692 ? -60.376 -1.595 37.721 1.00 92.00 692 ILE A O 1
ATOM 5645 N N . ARG A 1 693 ? -59.894 -1.872 39.898 1.00 91.62 693 ARG A N 1
ATOM 5646 C CA . ARG A 1 693 ? -60.500 -3.210 40.031 1.00 91.62 693 ARG A CA 1
ATOM 5647 C C . ARG A 1 693 ? -62.028 -3.193 39.909 1.00 91.62 693 ARG A C 1
ATOM 5649 O O . ARG A 1 693 ? -62.621 -4.224 39.621 1.00 91.62 693 ARG A O 1
ATOM 5656 N N . GLY A 1 694 ? -62.664 -2.040 40.120 1.00 87.56 694 GLY A N 1
ATOM 5657 C CA . GLY A 1 694 ? -64.103 -1.848 39.925 1.00 87.56 694 GLY A CA 1
ATOM 5658 C C . GLY A 1 694 ? -64.510 -1.512 38.486 1.00 87.56 694 GLY A C 1
ATOM 5659 O O . GLY A 1 694 ? -65.705 -1.398 38.212 1.00 87.56 694 GLY A O 1
ATOM 5660 N N . LYS A 1 695 ? -63.552 -1.318 37.569 1.00 87.75 695 LYS A N 1
ATOM 5661 C CA . LYS A 1 695 ? -63.811 -1.009 36.155 1.00 87.75 695 LYS A CA 1
ATOM 5662 C C . LYS A 1 695 ? -63.810 -2.273 35.301 1.00 87.75 695 LYS A C 1
ATOM 5664 O O . LYS A 1 695 ? -63.087 -3.221 35.580 1.00 87.75 695 LYS A O 1
ATOM 5669 N N . THR A 1 696 ? -64.591 -2.254 34.223 1.00 83.69 696 THR A N 1
ATOM 5670 C CA . THR A 1 696 ? -64.675 -3.357 33.250 1.00 83.69 696 THR A CA 1
ATOM 5671 C C . THR A 1 696 ? -64.125 -2.993 31.873 1.00 83.69 696 THR A C 1
ATOM 5673 O O . THR A 1 696 ? -63.845 -3.893 31.090 1.00 83.69 696 THR A O 1
ATOM 5676 N N . ASP A 1 697 ? -63.982 -1.701 31.561 1.00 86.00 697 ASP A N 1
ATOM 5677 C CA . ASP A 1 697 ? -63.451 -1.225 30.280 1.00 86.00 697 ASP A CA 1
ATOM 5678 C C . ASP A 1 697 ? -61.906 -1.278 30.271 1.00 86.00 697 ASP A C 1
ATOM 5680 O O . ASP A 1 697 ? -61.266 -0.553 31.047 1.00 86.00 697 ASP A O 1
ATOM 5684 N N . PRO A 1 698 ? -61.281 -2.103 29.405 1.00 80.88 698 PRO A N 1
ATOM 5685 C CA . PRO A 1 698 ? -59.827 -2.214 29.305 1.00 80.88 698 PRO A CA 1
ATOM 5686 C C . PRO A 1 698 ? -59.114 -0.892 28.990 1.00 80.88 698 PRO A C 1
ATOM 5688 O O . PRO A 1 698 ? -58.013 -0.665 29.504 1.00 80.88 698 PRO A O 1
ATOM 5691 N N . ASP A 1 699 ? -59.724 -0.012 28.193 1.00 82.31 699 ASP A N 1
ATOM 5692 C CA . ASP A 1 699 ? -59.108 1.257 27.790 1.00 82.31 699 ASP A CA 1
ATOM 5693 C C . ASP A 1 699 ? -59.105 2.262 28.948 1.00 82.31 699 ASP A C 1
ATOM 5695 O O . ASP A 1 699 ? -58.100 2.942 29.198 1.00 82.31 699 ASP A O 1
ATOM 5699 N N . GLU A 1 700 ? -60.195 2.307 29.720 1.00 85.81 700 GLU A N 1
ATOM 5700 C CA . GLU A 1 700 ? -60.288 3.110 30.942 1.00 85.81 700 GLU A CA 1
ATOM 5701 C C . GLU A 1 700 ? -59.277 2.623 31.991 1.00 85.81 700 GLU A C 1
ATOM 5703 O O . GLU A 1 700 ? -58.523 3.426 32.550 1.00 85.81 700 GLU A O 1
ATOM 5708 N N . ILE A 1 701 ? -59.177 1.304 32.188 1.00 85.00 701 ILE A N 1
ATOM 5709 C CA . ILE A 1 701 ? -58.196 0.679 33.083 1.00 85.00 701 ILE A CA 1
ATOM 5710 C C . ILE A 1 701 ? -56.766 1.039 32.663 1.00 85.00 701 ILE A C 1
ATOM 5712 O O . ILE A 1 701 ? -55.957 1.459 33.496 1.00 85.00 701 ILE A O 1
ATOM 5716 N N . ALA A 1 702 ? -56.427 0.897 31.378 1.00 84.00 702 ALA A N 1
ATOM 5717 C CA . ALA A 1 702 ? -55.093 1.204 30.866 1.00 84.00 702 ALA A CA 1
ATOM 5718 C C . ALA A 1 702 ? -54.738 2.688 31.045 1.00 84.00 702 ALA A C 1
ATOM 5720 O O . ALA A 1 702 ? -53.608 3.019 31.422 1.00 84.00 702 ALA A O 1
ATOM 5721 N N . LYS A 1 703 ? -55.707 3.583 30.820 1.00 85.31 703 LYS A N 1
ATOM 5722 C CA . LYS A 1 703 ? -55.554 5.023 31.038 1.00 85.31 703 LYS A CA 1
ATOM 5723 C C . LYS A 1 703 ? -55.334 5.349 32.514 1.00 85.31 703 LYS A C 1
ATOM 5725 O O . LYS A 1 703 ? -54.381 6.057 32.830 1.00 85.31 703 LYS A O 1
ATOM 5730 N N . MET A 1 704 ? -56.137 4.785 33.417 1.00 86.88 704 MET A N 1
ATOM 5731 C CA . MET A 1 704 ? -55.988 4.987 34.862 1.00 86.88 704 MET A CA 1
ATOM 5732 C C . MET A 1 704 ? -54.634 4.498 35.380 1.00 86.88 704 MET A C 1
ATOM 5734 O O . MET A 1 704 ? -53.980 5.219 36.135 1.00 86.88 704 MET A O 1
ATOM 5738 N N . LYS A 1 705 ? -54.179 3.316 34.934 1.00 87.75 705 LYS A N 1
ATOM 5739 C CA . LYS A 1 705 ? -52.842 2.796 35.263 1.00 87.75 705 LYS A CA 1
ATOM 5740 C C . LYS A 1 705 ? -51.764 3.803 34.864 1.00 87.75 705 LYS A C 1
ATOM 5742 O O . LYS A 1 705 ? -50.965 4.199 35.705 1.00 87.75 705 LYS A O 1
ATOM 5747 N N . LYS A 1 706 ? -51.777 4.261 33.606 1.00 84.50 706 LYS A N 1
ATOM 5748 C CA . LYS A 1 706 ? -50.801 5.237 33.094 1.00 84.50 706 LYS A CA 1
ATOM 5749 C C . LYS A 1 706 ? -50.831 6.548 33.867 1.00 84.50 706 LYS A C 1
ATOM 5751 O O . LYS A 1 706 ? -49.758 7.055 34.160 1.00 84.50 706 LYS A O 1
ATOM 5756 N N . ASP A 1 707 ? -52.026 7.055 34.169 1.00 83.75 707 ASP A N 1
ATOM 5757 C CA . ASP A 1 707 ? -52.278 8.374 34.753 1.00 83.75 707 ASP A CA 1
ATOM 5758 C C . ASP A 1 707 ? -51.912 8.495 36.236 1.00 83.75 707 ASP A C 1
ATOM 5760 O O . ASP A 1 707 ? -51.499 9.567 36.678 1.00 83.75 707 ASP A O 1
ATOM 5764 N N . TRP A 1 708 ? -52.104 7.426 37.008 1.00 85.75 708 TRP A N 1
ATOM 5765 C CA . TRP A 1 708 ? -52.063 7.496 38.469 1.00 85.75 708 TRP A CA 1
ATOM 5766 C C . TRP A 1 708 ? -51.018 6.594 39.108 1.00 85.75 708 TRP A C 1
ATOM 5768 O O . TRP A 1 708 ? -50.521 6.927 40.186 1.00 85.75 708 TRP A O 1
ATOM 5778 N N . LEU A 1 709 ? -50.699 5.454 38.494 1.00 88.62 709 LEU A N 1
ATOM 5779 C CA . LEU A 1 709 ? -49.833 4.469 39.125 1.00 88.62 709 LEU A CA 1
ATOM 5780 C C . LEU A 1 709 ? -48.363 4.740 38.793 1.00 88.62 709 LEU A C 1
ATOM 5782 O O . LEU A 1 709 ? -47.996 4.830 37.617 1.00 88.62 709 LEU A O 1
ATOM 5786 N N . PRO A 1 710 ? -47.496 4.791 39.816 1.00 88.25 710 PRO A N 1
ATOM 5787 C CA . PRO A 1 710 ? -46.062 4.765 39.598 1.00 88.25 710 PRO A CA 1
ATOM 5788 C C . PRO A 1 710 ? -45.598 3.454 38.958 1.00 88.25 710 PRO A C 1
ATOM 5790 O O . PRO A 1 710 ? -46.307 2.442 38.975 1.00 88.25 710 PRO A O 1
ATOM 5793 N N . VAL A 1 711 ? -44.365 3.451 38.457 1.00 88.00 711 VAL A N 1
ATOM 5794 C CA . VAL A 1 711 ? -43.731 2.282 37.837 1.00 88.00 711 VAL A CA 1
ATOM 5795 C C . VAL A 1 711 ? -42.389 1.977 38.496 1.00 88.00 711 VAL A C 1
ATOM 5797 O O . VAL A 1 711 ? -41.601 2.887 38.725 1.00 88.00 711 VAL A O 1
ATOM 5800 N N . ALA A 1 712 ? -42.105 0.704 38.768 1.00 89.69 712 ALA A N 1
ATOM 5801 C CA . ALA A 1 712 ? -40.793 0.222 39.196 1.00 89.69 712 ALA A CA 1
ATOM 5802 C C . ALA A 1 712 ? -40.148 -0.658 38.120 1.00 89.69 712 ALA A C 1
ATOM 5804 O O . ALA A 1 712 ? -40.812 -1.521 37.552 1.00 89.69 712 ALA A O 1
ATOM 5805 N N . CYS A 1 713 ? -38.854 -0.484 37.868 1.00 90.50 713 CYS A N 1
ATOM 5806 C CA . CYS A 1 713 ? -38.071 -1.418 37.060 1.00 90.50 713 CYS A CA 1
ATOM 5807 C C . CYS A 1 713 ? -37.377 -2.388 38.011 1.00 90.50 713 CYS A C 1
ATOM 5809 O O . CYS A 1 713 ? -36.385 -2.035 38.639 1.00 90.50 713 CYS A O 1
ATOM 5811 N N . ILE A 1 714 ? -37.933 -3.591 38.154 1.00 91.31 714 ILE A N 1
ATOM 5812 C CA . ILE A 1 714 ? -37.499 -4.546 39.182 1.00 91.31 714 ILE A CA 1
ATOM 5813 C C . ILE A 1 714 ? -36.067 -5.016 38.957 1.00 91.31 714 ILE A C 1
ATOM 5815 O O . ILE A 1 714 ? -35.357 -5.219 39.927 1.00 91.31 714 ILE A O 1
ATOM 5819 N N . ASN A 1 715 ? -35.637 -5.126 37.702 1.00 88.50 715 ASN A N 1
ATOM 5820 C CA . ASN A 1 715 ? -34.363 -5.744 37.352 1.00 88.50 715 ASN A CA 1
ATOM 5821 C C . ASN A 1 715 ? -33.137 -4.869 37.678 1.00 88.50 715 ASN A C 1
ATOM 5823 O O . ASN A 1 715 ? -32.008 -5.337 37.549 1.00 88.50 715 ASN A O 1
ATOM 5827 N N . GLY A 1 716 ? -33.311 -3.611 38.097 1.00 87.31 716 GLY A N 1
ATOM 5828 C CA . GLY A 1 716 ? -32.177 -2.741 38.400 1.00 87.31 716 GLY A CA 1
ATOM 5829 C C . GLY A 1 716 ? -32.510 -1.272 38.623 1.00 87.31 716 GLY A C 1
ATOM 5830 O O . GLY A 1 716 ? -33.661 -0.835 38.561 1.00 87.31 716 GLY A O 1
ATOM 5831 N N . VAL A 1 717 ? -31.458 -0.498 38.867 1.00 82.69 717 VAL A N 1
ATOM 5832 C CA . VAL A 1 717 ? -31.480 0.963 38.826 1.00 82.69 717 VAL A CA 1
ATOM 5833 C C . VAL A 1 717 ? -31.121 1.404 37.415 1.00 82.69 717 VAL A C 1
ATOM 5835 O O . VAL A 1 717 ? -30.138 0.950 36.833 1.00 82.69 717 VAL A O 1
ATOM 5838 N N . PHE A 1 718 ? -31.939 2.294 36.876 1.00 73.38 718 PHE A N 1
ATOM 5839 C CA . PHE A 1 718 ? -31.798 2.891 35.562 1.00 73.38 718 PHE A CA 1
ATOM 5840 C C . PHE A 1 718 ? -31.921 4.403 35.660 1.00 73.38 718 PHE A C 1
ATOM 5842 O O . PHE A 1 718 ? -32.854 4.904 36.297 1.00 73.38 718 PHE A O 1
ATOM 5849 N N . GLU A 1 719 ? -31.039 5.113 34.960 1.00 61.84 719 GLU A N 1
ATOM 5850 C CA . GLU A 1 719 ? -31.113 6.572 34.837 1.00 61.84 719 GLU A CA 1
ATOM 5851 C C . GLU A 1 719 ? -32.344 7.023 34.046 1.00 61.84 719 GLU A C 1
ATOM 5853 O O . GLU A 1 719 ? -32.997 8.012 34.389 1.00 61.84 719 GLU A O 1
ATOM 5858 N N . THR A 1 720 ? -32.669 6.260 33.002 1.00 59.88 720 THR A N 1
ATOM 5859 C CA . THR A 1 720 ? -33.875 6.403 32.186 1.00 59.88 720 THR A CA 1
ATOM 5860 C C . THR A 1 720 ? -34.489 5.028 31.954 1.00 59.88 720 THR A C 1
ATOM 5862 O O . THR A 1 720 ? -33.795 4.021 32.067 1.00 59.88 720 THR A O 1
ATOM 5865 N N . LYS A 1 721 ? -35.786 4.945 31.650 1.00 58.00 721 LYS A N 1
ATOM 5866 C CA . LYS A 1 721 ? -36.510 3.671 31.477 1.00 58.00 721 LYS A CA 1
ATOM 5867 C C . LYS A 1 721 ? -36.170 2.967 30.142 1.00 58.00 721 LYS A C 1
ATOM 5869 O O . LYS A 1 721 ? -37.049 2.761 29.309 1.00 58.00 721 LYS A O 1
ATOM 5874 N N . HIS A 1 722 ? -34.894 2.635 29.948 1.00 56.84 722 HIS A N 1
ATOM 5875 C CA . HIS A 1 722 ? -34.330 1.956 28.780 1.00 56.84 722 HIS A CA 1
ATOM 5876 C C . HIS A 1 722 ? -33.249 0.952 29.201 1.00 56.84 722 HIS A C 1
ATOM 5878 O O . HIS A 1 722 ? -32.461 1.230 30.104 1.00 56.84 722 HIS A O 1
ATOM 5884 N N . ASP A 1 723 ? -33.161 -0.189 28.511 1.00 52.12 723 ASP A N 1
ATOM 5885 C CA . ASP A 1 723 ? -32.254 -1.298 28.859 1.00 52.12 723 ASP A CA 1
ATOM 5886 C C . ASP A 1 723 ? -30.782 -0.865 28.953 1.00 52.12 723 ASP A C 1
ATOM 5888 O O . ASP A 1 723 ? -30.040 -1.314 29.823 1.00 52.12 723 ASP A O 1
ATOM 5892 N N . HIS A 1 724 ? -30.357 0.064 28.093 1.00 49.22 724 HIS A N 1
ATOM 5893 C CA . HIS A 1 724 ? -28.977 0.557 28.040 1.00 49.22 724 HIS A CA 1
ATOM 5894 C C . HIS A 1 724 ? -28.632 1.618 29.097 1.00 49.22 724 HIS A C 1
ATOM 5896 O O . HIS A 1 724 ? -27.470 2.025 29.186 1.00 49.22 724 HIS A O 1
ATOM 5902 N N . SER A 1 725 ? -29.617 2.059 29.885 1.00 55.62 725 SER A N 1
ATOM 5903 C CA . SER A 1 725 ? -29.456 3.036 30.969 1.00 55.62 725 SER A CA 1
ATOM 5904 C C . SER A 1 725 ? -29.335 2.394 32.348 1.00 55.62 725 SER A C 1
ATOM 5906 O O . SER A 1 725 ? -29.435 3.105 33.347 1.00 55.62 725 SER A O 1
ATOM 5908 N N . ILE A 1 726 ? -29.138 1.074 32.420 1.00 67.31 726 ILE A N 1
ATOM 5909 C CA . ILE A 1 726 ? -28.908 0.393 33.691 1.00 67.31 726 ILE A CA 1
ATOM 5910 C C . ILE A 1 726 ? -27.583 0.849 34.313 1.00 67.31 726 ILE A C 1
ATOM 5912 O O . ILE A 1 726 ? -26.531 0.809 33.675 1.00 67.31 726 ILE A O 1
ATOM 5916 N N . THR A 1 727 ? -27.640 1.294 35.563 1.00 69.75 727 THR A N 1
ATOM 5917 C CA . THR A 1 727 ? -26.477 1.689 36.369 1.00 69.75 727 THR A CA 1
ATOM 5918 C C . THR A 1 727 ? -26.151 0.652 37.431 1.00 69.75 727 THR A C 1
ATOM 5920 O O . THR A 1 727 ? -24.996 0.496 37.817 1.00 69.75 727 THR A O 1
ATOM 5923 N N . THR A 1 728 ? -27.157 -0.088 37.893 1.00 77.00 728 THR A N 1
ATOM 5924 C CA . THR A 1 728 ? -26.999 -1.148 38.888 1.00 77.00 728 THR A CA 1
ATOM 5925 C C . THR A 1 728 ? -27.955 -2.285 38.558 1.00 77.00 728 THR A C 1
ATOM 5927 O O . THR A 1 728 ? -29.163 -2.070 38.491 1.00 77.00 728 THR A O 1
ATOM 5930 N N . TYR A 1 729 ? -27.433 -3.494 38.354 1.00 84.19 729 TYR A N 1
ATOM 5931 C CA . TYR A 1 729 ? -28.255 -4.684 38.130 1.00 84.19 729 TYR A CA 1
ATOM 5932 C C . TYR A 1 729 ? -28.712 -5.257 39.470 1.00 84.19 729 TYR A C 1
ATOM 5934 O O . TYR A 1 729 ? -27.893 -5.509 40.355 1.00 84.19 729 TYR A O 1
ATOM 5942 N N . SER A 1 730 ? -30.022 -5.409 39.650 1.00 89.06 730 SER A N 1
ATOM 5943 C CA . SER A 1 730 ? -30.566 -5.976 40.881 1.00 89.06 730 SER A CA 1
ATOM 5944 C C . SER A 1 730 ? -30.445 -7.500 40.872 1.00 89.06 730 SER A C 1
ATOM 5946 O O . SER A 1 730 ? -30.346 -8.124 39.820 1.00 89.06 730 SER A O 1
ATOM 5948 N N . SER A 1 731 ? -30.527 -8.112 42.049 1.00 91.88 731 SER A N 1
ATOM 5949 C CA . SER A 1 731 ? -30.633 -9.567 42.207 1.00 91.88 731 SER A CA 1
ATOM 5950 C C . SER A 1 731 ? -32.081 -10.072 42.093 1.00 91.88 731 SER A C 1
ATOM 5952 O O . SER A 1 731 ? -32.402 -11.129 42.633 1.00 91.88 731 SER A O 1
ATOM 5954 N N . PHE A 1 732 ? -32.972 -9.300 41.461 1.00 93.69 732 PHE A N 1
ATOM 5955 C CA . PHE A 1 732 ? -34.397 -9.593 41.379 1.00 93.69 732 PHE A CA 1
ATOM 5956 C C . PHE A 1 732 ? -34.913 -9.528 39.948 1.00 93.69 732 PHE A C 1
ATOM 5958 O O . PHE A 1 732 ? -34.520 -8.675 39.158 1.00 93.69 732 PHE A O 1
ATOM 5965 N N . VAL A 1 733 ? -35.883 -10.387 39.652 1.00 92.56 733 VAL A N 1
ATOM 5966 C CA . VAL A 1 733 ? -36.653 -10.349 38.408 1.00 92.56 733 VAL A CA 1
ATOM 5967 C C . VAL A 1 733 ? -38.123 -10.613 38.693 1.00 92.56 733 VAL A C 1
ATOM 5969 O O . VAL A 1 733 ? -38.461 -11.318 39.642 1.00 92.56 733 VAL A O 1
ATOM 5972 N N . ALA A 1 734 ? -39.013 -10.010 37.911 1.00 90.94 734 ALA A N 1
ATOM 5973 C CA . ALA A 1 734 ? -40.453 -10.198 38.053 1.00 90.94 734 ALA A CA 1
ATOM 5974 C C . ALA A 1 734 ? -40.993 -11.084 36.928 1.00 90.94 734 ALA A C 1
ATOM 5976 O O . ALA A 1 734 ? -40.820 -10.754 35.756 1.00 90.94 734 ALA A O 1
ATOM 5977 N N . LEU A 1 735 ? -41.686 -12.161 37.295 1.00 91.56 735 LEU A N 1
ATOM 5978 C CA . LEU A 1 735 ? -42.472 -12.990 36.384 1.00 91.56 735 LEU A CA 1
ATOM 5979 C C . LEU A 1 735 ? -43.947 -12.593 36.486 1.00 91.56 735 LEU A C 1
ATOM 5981 O O . LEU A 1 735 ? -44.468 -12.442 37.597 1.00 91.56 735 LEU A O 1
ATOM 5985 N N . ASP A 1 736 ? -44.592 -12.402 35.338 1.00 90.19 736 ASP A N 1
ATOM 5986 C CA . ASP A 1 736 ? -46.001 -12.018 35.234 1.00 90.19 736 ASP A CA 1
ATOM 5987 C C . ASP A 1 736 ? -46.852 -13.237 34.889 1.00 90.19 736 ASP A C 1
ATOM 5989 O O . ASP A 1 736 ? -46.495 -14.010 33.999 1.00 90.19 736 ASP A O 1
ATOM 5993 N N . TYR A 1 737 ? -47.966 -13.397 35.595 1.00 90.75 737 TYR A N 1
ATOM 5994 C CA . TYR A 1 737 ? -48.952 -14.428 35.315 1.00 90.75 737 TYR A CA 1
ATOM 5995 C C . TYR A 1 737 ? -50.316 -13.758 35.203 1.00 90.75 737 TYR A C 1
ATOM 5997 O O . TYR A 1 737 ? -50.796 -13.145 36.160 1.00 90.75 737 TYR A O 1
ATOM 6005 N N . ASP A 1 738 ? -50.939 -13.880 34.040 1.00 87.81 738 ASP A N 1
ATOM 6006 C CA . ASP A 1 738 ? -52.214 -13.252 33.702 1.00 87.81 738 ASP A CA 1
ATOM 6007 C C . ASP A 1 738 ? -53.174 -14.302 33.110 1.00 87.81 738 ASP A C 1
ATOM 6009 O O . ASP A 1 738 ? -52.809 -15.450 32.882 1.00 87.81 738 ASP A O 1
ATOM 6013 N N . HIS A 1 739 ? -54.428 -13.924 32.852 1.00 84.62 739 HIS A N 1
ATOM 6014 C CA . HIS A 1 739 ? -55.439 -14.799 32.230 1.00 84.62 739 HIS A CA 1
ATOM 6015 C C . HIS A 1 739 ? -55.852 -16.041 33.048 1.00 84.62 739 HIS A C 1
ATOM 6017 O O . HIS A 1 739 ? -56.266 -17.049 32.473 1.00 84.62 739 HIS A O 1
ATOM 6023 N N . PHE A 1 740 ? -55.828 -15.963 34.383 1.00 89.00 740 PHE A N 1
ATOM 6024 C CA . PHE A 1 740 ? -56.406 -17.012 35.231 1.00 89.00 740 PHE A CA 1
ATOM 6025 C C . PHE A 1 740 ? -57.904 -17.199 34.959 1.00 89.00 740 PHE A C 1
ATOM 6027 O O . PHE A 1 740 ? -58.649 -16.226 34.832 1.00 89.00 740 PHE A O 1
ATOM 6034 N N . ALA A 1 741 ? -58.349 -18.458 34.910 1.00 85.69 741 ALA A N 1
ATOM 6035 C CA . ALA A 1 741 ? -59.752 -18.801 34.668 1.00 85.69 741 ALA A CA 1
ATOM 6036 C C . ALA A 1 741 ? -60.682 -18.345 35.808 1.00 85.69 741 ALA A C 1
ATOM 6038 O O . ALA A 1 741 ? -61.794 -17.883 35.557 1.00 85.69 741 ALA A O 1
ATOM 6039 N N . ASP A 1 742 ? -60.222 -18.476 37.054 1.00 87.62 742 ASP A N 1
ATOM 6040 C CA . ASP A 1 742 ? -60.929 -18.073 38.267 1.00 87.62 742 ASP A CA 1
ATOM 6041 C C . ASP A 1 742 ? -59.943 -17.837 39.432 1.00 87.62 742 ASP A C 1
ATOM 6043 O O . ASP A 1 742 ? -58.738 -18.103 39.333 1.00 87.62 742 ASP A O 1
ATOM 6047 N N . ASP A 1 743 ? -60.451 -17.333 40.562 1.00 87.75 743 ASP A N 1
ATOM 6048 C CA . ASP A 1 743 ? -59.640 -17.102 41.763 1.00 87.75 743 ASP A CA 1
ATOM 6049 C C . ASP A 1 743 ? -59.066 -18.404 42.357 1.00 87.75 743 ASP A C 1
ATOM 6051 O O . ASP A 1 743 ? -58.021 -18.372 43.006 1.00 87.75 743 ASP A O 1
ATOM 6055 N N . VAL A 1 744 ? -59.689 -19.563 42.111 1.00 91.12 744 VAL A N 1
ATOM 6056 C CA . VAL A 1 744 ? -59.197 -20.860 42.604 1.00 91.12 744 VAL A CA 1
ATOM 6057 C C . VAL A 1 744 ? -57.935 -21.278 41.848 1.00 91.12 744 VAL A C 1
ATOM 6059 O O . VAL A 1 744 ? -56.977 -21.748 42.465 1.00 91.12 744 VAL A O 1
ATOM 6062 N N . ALA A 1 745 ? -57.902 -21.094 40.528 1.00 91.50 745 ALA A N 1
ATOM 6063 C CA . ALA A 1 745 ? -56.719 -21.312 39.700 1.00 91.50 745 ALA A CA 1
ATOM 6064 C C . ALA A 1 745 ? -55.576 -20.375 40.117 1.00 91.50 745 ALA A C 1
ATOM 6066 O O . ALA A 1 745 ? -54.442 -20.824 40.295 1.00 91.50 745 ALA A O 1
ATOM 6067 N N . LYS A 1 746 ? -55.895 -19.100 40.373 1.00 93.38 746 LYS A N 1
ATOM 6068 C CA . LYS A 1 746 ? -54.935 -18.103 40.862 1.00 93.38 746 LYS A CA 1
ATOM 6069 C C . LYS A 1 746 ? -54.324 -18.502 42.212 1.00 93.38 746 LYS A C 1
ATOM 6071 O O . LYS A 1 746 ? -53.105 -18.454 42.363 1.00 93.38 746 LYS A O 1
ATOM 6076 N N . GLU A 1 747 ? -55.128 -18.939 43.183 1.00 92.44 747 GLU A N 1
ATOM 6077 C CA . GLU A 1 747 ? -54.607 -19.391 44.484 1.00 92.44 747 GLU A CA 1
ATOM 6078 C C . GLU A 1 747 ? -53.767 -20.672 44.372 1.00 92.44 747 GLU A C 1
ATOM 6080 O O . GLU A 1 747 ? -52.701 -20.758 44.981 1.00 92.44 747 GLU A O 1
ATOM 6085 N N . LYS A 1 748 ? -54.154 -21.629 43.515 1.00 93.00 748 LYS A N 1
ATOM 6086 C CA . LYS A 1 748 ? -53.324 -22.815 43.229 1.00 93.00 748 LYS A CA 1
ATOM 6087 C C . LYS A 1 748 ? -51.968 -22.444 42.627 1.00 93.00 748 LYS A C 1
ATOM 6089 O O . LYS A 1 748 ? -50.958 -23.029 43.010 1.00 93.00 748 LYS A O 1
ATOM 6094 N N . ALA A 1 749 ? -51.932 -21.471 41.717 1.00 93.94 749 ALA A N 1
ATOM 6095 C CA . ALA A 1 749 ? -50.687 -20.959 41.151 1.00 93.94 749 ALA A CA 1
ATOM 6096 C C . ALA A 1 749 ? -49.814 -20.279 42.216 1.00 93.94 749 ALA A C 1
ATOM 6098 O O . ALA A 1 749 ? -48.615 -20.551 42.283 1.00 93.94 749 ALA A O 1
ATOM 6099 N N . LYS A 1 750 ? -50.407 -19.464 43.106 1.00 94.50 750 LYS A N 1
ATOM 6100 C CA . LYS A 1 750 ? -49.688 -18.899 44.262 1.00 94.50 750 LYS A CA 1
ATOM 6101 C C . LYS A 1 750 ? -49.090 -20.014 45.125 1.00 94.50 750 LYS A C 1
ATOM 6103 O O . LYS A 1 750 ? -47.914 -19.939 45.463 1.00 94.50 750 LYS A O 1
ATOM 6108 N N . ASP A 1 751 ? -49.858 -21.048 45.461 1.00 94.94 751 ASP A N 1
ATOM 6109 C CA . ASP A 1 751 ? -49.388 -22.161 46.296 1.00 94.94 751 ASP A CA 1
ATOM 6110 C C . ASP A 1 751 ? -48.299 -23.004 45.633 1.00 94.94 751 ASP A C 1
ATOM 6112 O O . ASP A 1 751 ? -47.380 -23.450 46.318 1.00 94.94 751 ASP A O 1
ATOM 6116 N N . HIS A 1 752 ? -48.353 -23.179 44.312 1.00 94.44 752 HIS A N 1
ATOM 6117 C CA . HIS A 1 752 ? -47.276 -23.810 43.556 1.00 94.44 752 HIS A CA 1
ATOM 6118 C C . HIS A 1 752 ? -45.992 -22.971 43.606 1.00 94.44 752 HIS A C 1
ATOM 6120 O O . HIS A 1 752 ? -44.936 -23.479 43.974 1.00 94.44 752 HIS A O 1
ATOM 6126 N N . LEU A 1 753 ? -46.084 -21.669 43.317 1.00 95.31 753 LEU A N 1
ATOM 6127 C CA . LEU A 1 753 ? -44.925 -20.775 43.300 1.00 95.31 753 LEU A CA 1
ATOM 6128 C C . LEU A 1 753 ? -44.267 -20.638 44.685 1.00 95.31 753 LEU A C 1
ATOM 6130 O O . LEU A 1 753 ? -43.045 -20.557 44.773 1.00 95.31 753 LEU A O 1
ATOM 6134 N N . LYS A 1 754 ? -45.043 -20.692 45.777 1.00 95.38 754 LYS A N 1
ATOM 6135 C CA . LYS A 1 754 ? -44.520 -20.687 47.160 1.00 95.38 754 LYS A CA 1
ATOM 6136 C C . LYS A 1 754 ? -43.587 -21.866 47.477 1.00 95.38 754 LYS A C 1
ATOM 6138 O O . LYS A 1 754 ? -42.864 -21.795 48.466 1.00 95.38 754 LYS A O 1
ATOM 6143 N N . GLN A 1 755 ? -43.608 -22.943 46.687 1.00 94.44 755 GLN A N 1
ATOM 6144 C CA . GLN A 1 755 ? -42.751 -24.118 46.899 1.00 94.44 755 GLN A CA 1
ATOM 6145 C C . GLN A 1 755 ? -41.295 -23.869 46.486 1.00 94.44 755 GLN A C 1
ATOM 6147 O O . GLN A 1 755 ? -40.404 -24.581 46.946 1.00 94.44 755 GLN A O 1
ATOM 6152 N N . PHE A 1 756 ? -41.038 -22.871 45.637 1.00 95.81 756 PHE A N 1
ATOM 6153 C CA . PHE A 1 756 ? -39.689 -22.558 45.181 1.00 95.81 756 PHE A CA 1
ATOM 6154 C C . PHE A 1 756 ? -38.972 -21.636 46.180 1.00 95.81 756 PHE A C 1
ATOM 6156 O O . PHE A 1 756 ? -39.450 -20.528 46.441 1.00 95.81 756 PHE A O 1
ATOM 6163 N N . PRO A 1 757 ? -37.790 -22.023 46.697 1.00 94.75 757 PRO A N 1
ATOM 6164 C CA . PRO A 1 757 ? -37.087 -21.241 47.716 1.00 94.75 757 PRO A CA 1
ATOM 6165 C C . PRO A 1 757 ? -36.586 -19.886 47.189 1.00 94.75 757 PRO A C 1
ATOM 6167 O O . PRO A 1 757 ? -36.415 -18.951 47.968 1.00 94.75 757 PRO A O 1
ATOM 6170 N N . PHE A 1 758 ? -36.428 -19.751 45.870 1.00 96.12 758 PHE A N 1
ATOM 6171 C CA . PHE A 1 758 ? -36.029 -18.516 45.191 1.00 96.12 758 PHE A CA 1
ATOM 6172 C C . PHE A 1 758 ? -37.168 -17.557 44.869 1.00 96.12 758 PHE A C 1
ATOM 6174 O O . PHE A 1 758 ? -36.917 -16.428 44.443 1.00 96.12 758 PHE A O 1
ATOM 6181 N N . VAL A 1 759 ? -38.423 -17.951 45.092 1.00 97.25 759 VAL A N 1
ATOM 6182 C CA . VAL A 1 759 ? -39.537 -17.008 45.004 1.00 97.25 759 VAL A CA 1
ATOM 6183 C C . VAL A 1 759 ? -39.510 -16.140 46.256 1.00 97.25 759 VAL A C 1
ATOM 6185 O O . VAL A 1 759 ? -39.653 -16.614 47.382 1.00 97.25 759 VAL A O 1
ATOM 6188 N N . TYR A 1 760 ? -39.289 -14.847 46.048 1.00 97.31 760 TYR A N 1
ATOM 6189 C CA . TYR A 1 760 ? -39.089 -13.855 47.094 1.00 97.31 760 TYR A CA 1
ATOM 6190 C C . TYR A 1 760 ? -40.411 -13.276 47.607 1.00 97.31 760 TYR A C 1
ATOM 6192 O O . TYR A 1 760 ? -40.615 -13.138 48.815 1.00 97.31 760 TYR A O 1
ATOM 6200 N N . ALA A 1 761 ? -41.323 -12.939 46.694 1.00 97.75 761 ALA A N 1
ATOM 6201 C CA . ALA A 1 761 ? -42.645 -12.424 47.028 1.00 97.75 761 ALA A CA 1
ATOM 6202 C C . ALA A 1 761 ? -43.654 -12.703 45.912 1.00 97.75 761 ALA A C 1
ATOM 6204 O O . ALA A 1 761 ? -43.279 -12.767 44.741 1.00 97.75 761 ALA A O 1
ATOM 6205 N N . ILE A 1 762 ? -44.932 -12.817 46.273 1.00 97.19 762 ILE A N 1
ATOM 6206 C CA . ILE A 1 762 ? -46.045 -12.972 45.330 1.00 97.19 762 ILE A CA 1
ATOM 6207 C C . ILE A 1 762 ? -47.143 -11.974 45.693 1.00 97.19 762 ILE A C 1
ATOM 6209 O O . ILE A 1 762 ? -47.532 -11.884 46.860 1.00 97.19 762 ILE A O 1
ATOM 6213 N N . PHE A 1 763 ? -47.641 -11.233 44.704 1.00 96.12 763 PHE A N 1
ATOM 6214 C CA . PHE A 1 763 ? -48.720 -10.260 44.886 1.00 96.12 763 PHE A CA 1
ATOM 6215 C C . PHE A 1 763 ? -49.603 -10.129 43.648 1.00 96.12 763 PHE A C 1
ATOM 6217 O O . PHE A 1 763 ? -49.184 -10.437 42.535 1.00 96.12 763 PHE A O 1
ATOM 6224 N N . GLU A 1 764 ? -50.825 -9.647 43.830 1.00 94.50 764 GLU A N 1
ATOM 6225 C CA . GLU A 1 764 ? -51.770 -9.442 42.731 1.00 94.50 764 GLU A CA 1
ATOM 6226 C C . GLU A 1 764 ? -51.422 -8.237 41.844 1.00 94.50 764 GLU A C 1
ATOM 6228 O O . GLU A 1 764 ? -51.014 -7.174 42.324 1.00 94.50 764 GLU A O 1
ATOM 6233 N N . THR A 1 765 ? -51.645 -8.364 40.533 1.00 92.12 765 THR A N 1
ATOM 6234 C CA . THR A 1 765 ? -51.484 -7.264 39.568 1.00 92.12 765 THR A CA 1
ATOM 6235 C C . THR A 1 765 ? -52.506 -6.141 39.826 1.00 92.12 765 THR A C 1
ATOM 6237 O O . THR A 1 765 ? -53.516 -6.350 40.508 1.00 92.12 765 THR A O 1
ATOM 6240 N N . PRO A 1 766 ? -52.301 -4.925 39.278 1.00 90.06 766 PRO A N 1
ATOM 6241 C CA . PRO A 1 766 ? -53.220 -3.810 39.511 1.00 90.06 766 PRO A CA 1
ATOM 6242 C C . PRO A 1 766 ? -54.682 -4.076 39.125 1.00 90.06 766 PRO A C 1
ATOM 6244 O O . PRO A 1 766 ? -55.583 -3.523 39.744 1.00 90.06 766 PRO A O 1
ATOM 6247 N N . SER A 1 767 ? -54.929 -4.931 38.128 1.00 86.06 767 SER A N 1
ATOM 6248 C CA . SER A 1 767 ? -56.281 -5.338 37.716 1.00 86.06 767 SER A CA 1
ATOM 6249 C C . SER A 1 767 ? -56.918 -6.392 38.627 1.00 86.06 767 SER A C 1
ATOM 6251 O O . SER A 1 767 ? -58.112 -6.613 38.515 1.00 86.06 767 SER A O 1
ATOM 6253 N N . GLY A 1 768 ? -56.158 -7.065 39.498 1.00 85.94 768 GLY A N 1
ATOM 6254 C CA . GLY A 1 768 ? -56.658 -8.138 40.376 1.00 85.94 768 GLY A CA 1
ATOM 6255 C C . GLY A 1 768 ? -56.834 -9.511 39.704 1.00 85.94 768 GLY A C 1
ATOM 6256 O O . GLY A 1 768 ? -56.995 -10.517 40.395 1.00 85.94 768 GLY A O 1
ATOM 6257 N N . HIS A 1 769 ? -56.751 -9.573 38.372 1.00 85.38 769 HIS A N 1
ATOM 6258 C CA . HIS A 1 769 ? -56.917 -10.803 37.585 1.00 85.38 769 HIS A CA 1
ATOM 6259 C C . HIS A 1 769 ? -55.625 -11.597 37.349 1.00 85.38 769 HIS A C 1
ATOM 6261 O O . HIS A 1 769 ? -55.696 -12.704 36.830 1.00 85.38 769 HIS A O 1
ATOM 6267 N N . GLY A 1 770 ? -54.465 -11.048 37.714 1.00 91.31 770 GLY A N 1
ATOM 6268 C CA . GLY A 1 770 ? -53.160 -11.694 37.560 1.00 91.31 770 GLY A CA 1
ATOM 6269 C C . GLY A 1 770 ? -52.341 -11.651 38.846 1.00 91.31 770 GLY A C 1
ATOM 6270 O O . GLY A 1 770 ? -52.704 -10.964 39.808 1.00 91.31 770 GLY A O 1
ATOM 6271 N N . ILE A 1 771 ? -51.213 -12.356 38.858 1.00 94.25 771 ILE A N 1
ATOM 6272 C CA . ILE A 1 771 ? -50.227 -12.339 39.946 1.00 94.25 771 ILE A CA 1
ATOM 6273 C C . ILE A 1 771 ? -48.832 -12.064 39.393 1.00 94.25 771 ILE A C 1
ATOM 6275 O O . ILE A 1 771 ? -48.495 -12.458 38.283 1.00 94.25 771 ILE A O 1
ATOM 6279 N N . LYS A 1 772 ? -47.995 -11.420 40.201 1.00 93.81 772 LYS A N 1
ATOM 6280 C CA . LYS A 1 772 ? -46.566 -11.257 39.939 1.00 93.81 772 LYS A CA 1
ATOM 6281 C C . LYS A 1 772 ? -45.774 -12.036 40.968 1.00 93.81 772 LYS A C 1
ATOM 6283 O O . LYS A 1 772 ? -46.025 -11.896 42.165 1.00 93.81 772 LYS A O 1
ATOM 6288 N N . ALA A 1 773 ? -44.795 -12.801 40.502 1.00 95.12 773 ALA A N 1
ATOM 6289 C CA . ALA A 1 773 ? -43.810 -13.449 41.355 1.00 95.12 773 ALA A CA 1
ATOM 6290 C C . ALA A 1 773 ? -42.466 -12.737 41.204 1.00 95.12 773 ALA A C 1
ATOM 6292 O O . ALA A 1 773 ? -41.924 -12.641 40.103 1.00 95.12 773 ALA A O 1
ATOM 6293 N N . LEU A 1 774 ? -41.926 -12.230 42.308 1.00 96.25 774 LEU A N 1
ATOM 6294 C CA . LEU A 1 774 ? -40.558 -11.732 42.351 1.00 96.25 774 LEU A CA 1
ATOM 6295 C C . LEU A 1 774 ? -39.621 -12.890 42.656 1.00 96.25 774 LEU A C 1
ATOM 6297 O O . LEU A 1 774 ? -39.806 -13.581 43.656 1.00 96.25 774 LEU A O 1
ATOM 6301 N N . ILE A 1 775 ? -38.609 -13.067 41.823 1.00 96.19 775 ILE A N 1
ATOM 6302 C CA . ILE A 1 775 ? -37.600 -14.110 41.945 1.00 96.19 775 ILE A CA 1
ATOM 6303 C C . ILE A 1 775 ? -36.291 -13.478 42.404 1.00 96.19 775 ILE A C 1
ATOM 6305 O O . ILE A 1 775 ? -35.854 -12.489 41.819 1.00 96.19 775 ILE A O 1
ATOM 6309 N N . LEU A 1 776 ? -35.673 -14.054 43.433 1.00 95.88 776 LEU A N 1
ATOM 6310 C CA . LEU A 1 776 ? -34.308 -13.751 43.855 1.00 95.88 776 LEU A CA 1
ATOM 6311 C C . LEU A 1 776 ? -33.336 -14.627 43.053 1.00 95.88 776 LEU A C 1
ATOM 6313 O O . LEU A 1 776 ? -33.501 -15.843 43.018 1.00 95.88 776 LEU A O 1
ATOM 6317 N N . HIS A 1 777 ? -32.307 -14.038 42.447 1.00 93.31 777 HIS A N 1
ATOM 6318 C CA . HIS A 1 777 ? -31.278 -14.762 41.694 1.00 93.31 777 HIS A CA 1
ATOM 6319 C C . HIS A 1 777 ? -29.870 -14.294 42.063 1.00 93.31 777 HIS A C 1
ATOM 6321 O O . HIS A 1 777 ? -29.669 -13.172 42.529 1.00 93.31 777 HIS A O 1
ATOM 6327 N N . ASP A 1 778 ? -28.870 -15.134 41.811 1.00 86.06 778 ASP A N 1
ATOM 6328 C CA . ASP A 1 778 ? -27.474 -14.793 42.084 1.00 86.06 778 ASP A CA 1
ATOM 6329 C C . ASP A 1 778 ? -26.719 -14.208 40.880 1.00 86.06 778 ASP A C 1
ATOM 6331 O O . ASP A 1 778 ? -25.632 -13.672 41.096 1.00 86.06 778 ASP A O 1
ATOM 6335 N N . SER A 1 779 ? -27.311 -14.221 39.674 1.00 83.19 779 SER A N 1
ATOM 6336 C CA . SER A 1 779 ? -26.746 -13.599 38.464 1.00 83.19 779 SER A CA 1
ATOM 6337 C C . SER A 1 779 ? -26.411 -12.124 38.678 1.00 83.19 779 SER A C 1
ATOM 6339 O O . SER A 1 779 ? -27.204 -11.364 39.240 1.00 83.19 779 SER A O 1
ATOM 6341 N N . VAL A 1 780 ? -25.236 -11.726 38.198 1.00 72.31 780 VAL A N 1
ATOM 6342 C CA . VAL A 1 780 ? -24.665 -10.391 38.413 1.00 72.31 780 VAL A CA 1
ATOM 6343 C C . VAL A 1 780 ? -24.401 -9.617 37.124 1.00 72.31 780 VAL A C 1
ATOM 6345 O O . VAL A 1 780 ? -24.108 -8.424 37.180 1.00 72.31 780 VAL A O 1
ATOM 6348 N N . ASN A 1 781 ? -24.535 -10.273 35.970 1.00 69.81 781 ASN A N 1
ATOM 6349 C CA . ASN A 1 781 ? -24.301 -9.665 34.669 1.00 69.81 781 ASN A CA 1
ATOM 6350 C C . ASN A 1 781 ? -25.641 -9.396 33.957 1.00 69.81 781 ASN A C 1
ATOM 6352 O O . ASN A 1 781 ? -26.339 -10.354 33.605 1.00 69.81 781 ASN A O 1
ATOM 6356 N N . PRO A 1 782 ? -25.999 -8.126 33.686 1.00 70.12 782 PRO A N 1
ATOM 6357 C CA . PRO A 1 782 ? -27.228 -7.796 32.968 1.00 70.12 782 PRO A CA 1
ATOM 6358 C C . PRO A 1 782 ? -27.259 -8.355 31.536 1.00 70.12 782 PRO A C 1
ATOM 6360 O O . PRO A 1 782 ? -28.341 -8.617 31.019 1.00 70.12 782 PRO A O 1
ATOM 6363 N N . GLU A 1 783 ? -26.113 -8.615 30.893 1.00 64.81 783 GLU A N 1
ATOM 6364 C CA . GLU A 1 783 ? -26.079 -9.242 29.559 1.00 64.81 783 GLU A CA 1
ATOM 6365 C C . GLU A 1 783 ? -26.635 -10.676 29.573 1.00 64.81 783 GLU A C 1
ATOM 6367 O O . GLU A 1 783 ? -27.132 -11.170 28.561 1.00 64.81 783 GLU A O 1
ATOM 6372 N N . HIS A 1 784 ? -26.611 -11.341 30.731 1.00 73.44 784 HIS A N 1
ATOM 6373 C CA . HIS A 1 784 ? -27.166 -12.679 30.904 1.00 73.44 784 HIS A CA 1
ATOM 6374 C C . HIS A 1 784 ? -28.667 -12.665 31.238 1.00 73.44 784 HIS A C 1
ATOM 6376 O O . HIS A 1 784 ? -29.256 -13.735 31.390 1.00 73.44 784 HIS A O 1
ATOM 6382 N N . HIS A 1 785 ? -29.310 -11.492 31.332 1.00 81.56 785 HIS A N 1
ATOM 6383 C CA . HIS A 1 785 ? -30.705 -11.377 31.767 1.00 81.56 785 HIS A CA 1
ATOM 6384 C C . HIS A 1 785 ? -31.668 -12.191 30.898 1.00 81.56 785 HIS A C 1
ATOM 6386 O O . HIS A 1 785 ? -32.506 -12.906 31.432 1.00 81.56 785 HIS A O 1
ATOM 6392 N N . PHE A 1 786 ? -31.511 -12.164 29.570 1.00 78.06 786 PHE A N 1
ATOM 6393 C CA . PHE A 1 786 ? -32.342 -12.972 28.670 1.00 78.06 786 PHE A CA 1
ATOM 6394 C C . PHE A 1 786 ? -32.210 -14.477 28.953 1.00 78.06 786 PHE A C 1
ATOM 6396 O O . PHE A 1 786 ? -33.199 -15.214 28.958 1.00 78.06 786 PHE A O 1
ATOM 6403 N N . ASN A 1 787 ? -30.980 -14.929 29.209 1.00 85.50 787 ASN A N 1
ATOM 6404 C CA . ASN A 1 787 ? -30.670 -16.323 29.505 1.00 85.50 787 ASN A CA 1
ATOM 6405 C C . ASN A 1 787 ? -31.326 -16.747 30.827 1.00 85.50 787 ASN A C 1
ATOM 6407 O O . ASN A 1 787 ? -32.099 -17.703 30.857 1.00 85.50 787 ASN A O 1
ATOM 6411 N N . LEU A 1 788 ? -31.109 -15.954 31.880 1.00 84.12 788 LEU A N 1
ATOM 6412 C CA . LEU A 1 788 ? -31.726 -16.123 33.194 1.00 84.12 788 LEU A CA 1
ATOM 6413 C C . LEU A 1 788 ? -33.256 -16.145 33.105 1.00 84.12 788 LEU A C 1
ATOM 6415 O O . LEU A 1 788 ? -33.891 -17.069 33.606 1.00 84.12 788 LEU A O 1
ATOM 6419 N N . PHE A 1 789 ? -33.849 -15.149 32.446 1.00 86.50 789 PHE A N 1
ATOM 6420 C CA . PHE A 1 789 ? -35.297 -15.025 32.309 1.00 86.50 789 PHE A CA 1
ATOM 6421 C C . PHE A 1 789 ? -35.888 -16.255 31.616 1.00 86.50 789 PHE A C 1
ATOM 6423 O O . PHE A 1 789 ? -36.850 -16.844 32.100 1.00 86.50 789 PHE A O 1
ATOM 6430 N N . THR A 1 790 ? -35.253 -16.717 30.535 1.00 85.06 790 THR A N 1
ATOM 6431 C CA . THR A 1 790 ? -35.684 -17.912 29.798 1.00 85.06 790 THR A CA 1
ATOM 6432 C C . THR A 1 790 ? -35.609 -19.182 30.649 1.00 85.06 790 THR A C 1
ATOM 6434 O O . THR A 1 790 ? -36.491 -20.035 30.552 1.00 85.06 790 THR A O 1
ATOM 6437 N N . GLN A 1 791 ? -34.583 -19.333 31.491 1.00 87.69 791 GLN A N 1
ATOM 6438 C CA . GLN A 1 791 ? -34.502 -20.460 32.426 1.00 87.69 791 GLN A CA 1
ATOM 6439 C C . GLN A 1 791 ? -35.616 -20.400 33.471 1.00 87.69 791 GLN A C 1
ATOM 6441 O O . GLN A 1 791 ? -36.283 -21.402 33.717 1.00 87.69 791 GLN A O 1
ATOM 6446 N N . LEU A 1 792 ? -35.878 -19.219 34.030 1.00 89.75 792 LEU A N 1
ATOM 6447 C CA . LEU A 1 792 ? -36.936 -19.027 35.018 1.00 89.75 792 LEU A CA 1
ATOM 6448 C C . LEU A 1 792 ? -38.332 -19.283 34.443 1.00 89.75 792 LEU A C 1
ATOM 6450 O O . LEU A 1 792 ? -39.139 -19.908 35.125 1.00 89.75 792 LEU A O 1
ATOM 6454 N N . LEU A 1 793 ? -38.600 -18.905 33.186 1.00 88.62 793 LEU A N 1
ATOM 6455 C CA . LEU A 1 793 ? -39.849 -19.256 32.494 1.00 88.62 793 LEU A CA 1
ATOM 6456 C C . LEU A 1 793 ? -40.042 -20.775 32.365 1.00 88.62 793 LEU A C 1
ATOM 6458 O O . LEU A 1 793 ? -41.169 -21.261 32.436 1.00 88.62 793 LEU A O 1
ATOM 6462 N N . LYS A 1 794 ? -38.953 -21.532 32.171 1.00 88.44 794 LYS A N 1
ATOM 6463 C CA . LYS A 1 794 ? -38.997 -23.002 32.103 1.00 88.44 794 LYS A CA 1
ATOM 6464 C C . LYS A 1 794 ? -39.222 -23.619 33.483 1.00 88.44 794 LYS A C 1
ATOM 6466 O O . LYS A 1 794 ? -40.027 -24.533 33.612 1.00 88.44 794 LYS A O 1
ATOM 6471 N N . VAL A 1 795 ? -38.510 -23.132 34.500 1.00 90.50 795 VAL A N 1
ATOM 6472 C CA . VAL A 1 795 ? -38.566 -23.677 35.866 1.00 90.50 795 VAL A CA 1
ATOM 6473 C C . VAL A 1 795 ? -39.892 -23.337 36.552 1.00 90.50 795 VAL A C 1
ATOM 6475 O O . VAL A 1 795 ? -40.488 -24.203 37.180 1.00 90.50 795 VAL A O 1
ATOM 6478 N N . CYS A 1 796 ? -40.378 -22.104 36.399 1.00 89.12 796 CYS A N 1
ATOM 6479 C CA . CYS A 1 796 ? -41.627 -21.618 36.996 1.00 89.12 796 CYS A CA 1
ATOM 6480 C C . CYS A 1 796 ? -42.820 -21.735 36.031 1.00 89.12 796 CYS A C 1
ATOM 6482 O O . CYS A 1 796 ? -43.757 -20.943 36.103 1.00 89.12 796 CYS A O 1
ATOM 6484 N N . SER A 1 797 ? -42.762 -22.666 35.077 1.00 86.81 797 SER A N 1
ATOM 6485 C CA . SER A 1 797 ? -43.744 -22.742 33.998 1.00 86.81 797 SER A CA 1
ATOM 6486 C C . SER A 1 797 ? -45.145 -23.054 34.531 1.00 86.81 797 SER A C 1
ATOM 6488 O O . SER A 1 797 ? -45.379 -24.097 35.141 1.00 86.81 797 SER A O 1
ATOM 6490 N N . LEU A 1 798 ? -46.085 -22.154 34.251 1.00 87.00 798 LEU A N 1
ATOM 6491 C CA . LEU A 1 798 ? -47.520 -22.328 34.452 1.00 87.00 798 LEU A CA 1
ATOM 6492 C C . LEU A 1 798 ? -48.248 -21.928 33.160 1.00 87.00 798 LEU A C 1
ATOM 6494 O O . LEU A 1 798 ? -47.718 -21.098 32.420 1.00 87.00 798 LEU A O 1
ATOM 6498 N N . PRO A 1 799 ? -49.443 -22.476 32.871 1.00 82.50 799 PRO A N 1
ATOM 6499 C CA . PRO A 1 799 ? -50.227 -22.093 31.691 1.00 82.50 799 PRO A CA 1
ATOM 6500 C C . PRO A 1 799 ? -50.462 -20.581 31.558 1.00 82.50 799 PRO A C 1
ATOM 6502 O O . PRO A 1 799 ? -50.562 -20.067 30.449 1.00 82.50 799 PRO A O 1
ATOM 6505 N N . GLU A 1 800 ? -50.529 -19.884 32.688 1.00 86.38 800 GLU A N 1
ATOM 6506 C CA . GLU A 1 800 ? -50.842 -18.462 32.811 1.00 86.38 800 GLU A CA 1
ATOM 6507 C C . GLU A 1 800 ? -49.616 -17.534 32.716 1.00 86.38 800 GLU A C 1
ATOM 6509 O O . GLU A 1 800 ? -49.763 -16.320 32.837 1.00 86.38 800 GLU A O 1
ATOM 6514 N N . ILE A 1 801 ? -48.400 -18.067 32.531 1.00 85.25 801 ILE A N 1
ATOM 6515 C CA . ILE A 1 801 ? -47.177 -17.250 32.483 1.00 85.25 801 ILE A CA 1
ATOM 6516 C C . ILE A 1 801 ? -47.091 -16.426 31.189 1.00 85.25 801 ILE A C 1
ATOM 6518 O O . ILE A 1 801 ? -47.194 -16.966 30.084 1.00 85.25 80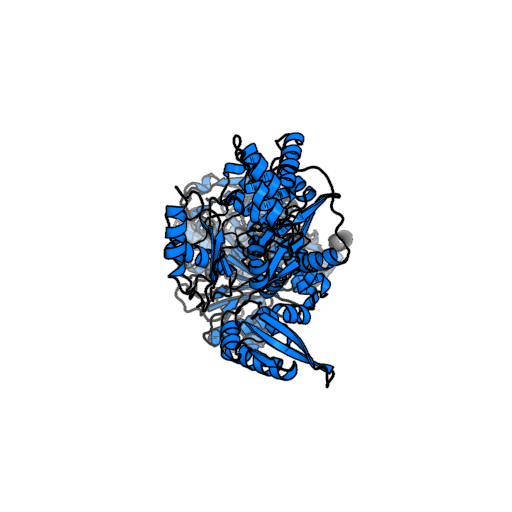1 ILE A O 1
ATOM 6522 N N . ASP A 1 802 ? -46.840 -15.121 31.307 1.00 76.12 802 ASP A N 1
ATOM 6523 C CA . ASP A 1 802 ? -46.539 -14.275 30.148 1.00 76.12 802 ASP A CA 1
ATOM 6524 C C . ASP A 1 802 ? -45.078 -14.492 29.716 1.00 76.12 802 ASP A C 1
ATOM 6526 O O . ASP A 1 802 ? -44.130 -14.173 30.439 1.00 76.12 802 ASP A O 1
ATOM 6530 N N . ASN A 1 803 ? -44.888 -15.062 28.523 1.00 66.56 803 ASN A N 1
ATOM 6531 C CA . ASN A 1 803 ? -43.580 -15.408 27.964 1.00 66.56 803 ASN A CA 1
ATOM 6532 C C . ASN A 1 803 ? -43.052 -14.389 26.936 1.00 66.56 803 ASN A C 1
ATOM 6534 O O . ASN A 1 803 ? -42.040 -14.649 26.281 1.00 66.56 803 ASN A O 1
ATOM 6538 N N . VAL A 1 804 ? -43.734 -13.252 26.754 1.00 54.53 804 VAL A N 1
ATOM 6539 C CA . VAL A 1 804 ? -43.491 -12.348 25.618 1.00 54.53 804 VAL A CA 1
ATOM 6540 C C . VAL A 1 804 ? -42.395 -11.310 25.897 1.00 54.53 804 VAL A C 1
ATOM 6542 O O . VAL A 1 804 ? -41.856 -10.733 24.950 1.00 54.53 804 VAL A O 1
ATOM 6545 N N . VAL A 1 805 ? -42.023 -11.071 27.160 1.00 56.38 805 VAL A N 1
ATOM 6546 C CA . VAL A 1 805 ? -41.263 -9.868 27.543 1.00 56.38 805 VAL A CA 1
ATOM 6547 C C . VAL A 1 805 ? -40.029 -10.188 28.388 1.00 56.38 805 VAL A C 1
ATOM 6549 O O . VAL A 1 805 ? -40.156 -10.573 29.543 1.00 56.38 805 VAL A O 1
ATOM 6552 N N . SER A 1 806 ? -38.836 -9.957 27.832 1.00 61.16 806 SER A N 1
ATOM 6553 C CA . SER A 1 806 ? -37.536 -10.207 28.482 1.00 61.16 806 SER A CA 1
ATOM 6554 C C . SER A 1 806 ? -36.684 -8.943 28.671 1.00 61.16 806 SER A C 1
ATOM 6556 O O . SER A 1 806 ? -35.472 -9.047 28.859 1.00 61.16 806 SER A O 1
ATOM 6558 N N . ASP A 1 807 ? -37.277 -7.754 28.532 1.00 68.56 807 ASP A N 1
ATOM 6559 C CA . ASP A 1 807 ? -36.539 -6.486 28.567 1.00 68.56 807 ASP A CA 1
ATOM 6560 C C . ASP A 1 807 ? -36.009 -6.192 29.968 1.00 68.56 807 ASP A C 1
ATOM 6562 O O . ASP A 1 807 ? -36.728 -6.282 30.972 1.00 68.56 807 ASP A O 1
ATOM 6566 N N . ILE A 1 808 ? -34.757 -5.749 30.041 1.00 72.62 808 ILE A N 1
ATOM 6567 C CA . ILE A 1 808 ? -34.097 -5.486 31.320 1.00 72.62 808 ILE A CA 1
ATOM 6568 C C . ILE A 1 808 ? -34.770 -4.292 32.013 1.00 72.62 808 ILE A C 1
ATOM 6570 O O . ILE A 1 808 ? -35.017 -4.330 33.213 1.00 72.62 808 ILE A O 1
ATOM 6574 N N . SER A 1 809 ? -35.165 -3.254 31.277 1.00 74.12 809 SER A N 1
ATOM 6575 C CA . SER A 1 809 ? -35.819 -2.055 31.820 1.00 74.12 809 SER A CA 1
ATOM 6576 C C . SER A 1 809 ? -37.334 -2.184 31.991 1.00 74.12 809 SER A C 1
ATOM 6578 O O . SER A 1 809 ? -38.022 -1.175 32.202 1.00 74.12 809 SER A O 1
ATOM 6580 N N . ARG A 1 810 ? -37.885 -3.406 31.933 1.00 79.88 810 ARG A N 1
ATOM 6581 C CA . ARG A 1 810 ? -39.329 -3.633 32.015 1.00 79.88 810 ARG A CA 1
ATOM 6582 C C . ARG A 1 810 ? -39.924 -3.006 33.276 1.00 79.88 810 ARG A C 1
ATOM 6584 O O . ARG A 1 810 ? -39.697 -3.435 34.406 1.00 79.88 810 ARG A O 1
ATOM 6591 N N . GLY A 1 811 ? -40.738 -1.977 33.054 1.00 82.56 811 GLY A N 1
ATOM 6592 C CA . GLY A 1 811 ? -41.447 -1.282 34.117 1.00 82.56 811 GLY A CA 1
ATOM 6593 C C . GLY A 1 811 ? -42.716 -2.013 34.538 1.00 82.56 811 GLY A C 1
ATOM 6594 O O . GLY A 1 811 ? -43.555 -2.333 33.701 1.00 82.56 811 GLY A O 1
ATOM 6595 N N . GLN A 1 812 ? -42.878 -2.184 35.842 1.00 85.00 812 GLN A N 1
ATOM 6596 C CA . GLN A 1 812 ? -44.034 -2.770 36.502 1.00 85.00 812 GLN A CA 1
ATOM 6597 C C . GLN A 1 812 ? -44.822 -1.677 37.223 1.00 85.00 812 GLN A C 1
ATOM 6599 O O . GLN A 1 812 ? -44.262 -0.935 38.029 1.00 85.00 812 GLN A O 1
ATOM 6604 N N . PHE A 1 813 ? -46.120 -1.564 36.944 1.00 89.50 813 PHE A N 1
ATOM 6605 C CA . PHE A 1 813 ? -46.988 -0.660 37.697 1.00 89.50 813 PHE A CA 1
ATOM 6606 C C . PHE A 1 813 ? -47.085 -1.091 39.159 1.00 89.50 813 PHE A C 1
ATOM 6608 O O . PHE A 1 813 ? -47.151 -2.283 39.464 1.00 89.50 813 PHE A O 1
ATOM 6615 N N . PHE A 1 814 ? -47.146 -0.113 40.057 1.00 91.19 814 PHE A N 1
ATOM 6616 C CA . PHE A 1 814 ? -47.447 -0.374 41.457 1.00 91.19 814 PHE A CA 1
ATOM 6617 C C . PHE A 1 814 ? -48.852 -0.951 41.591 1.00 91.19 814 PHE A C 1
ATOM 6619 O O . PHE A 1 814 ? -49.775 -0.522 40.903 1.00 91.19 814 PHE A O 1
ATOM 6626 N N . SER A 1 815 ? -49.000 -1.906 42.501 1.00 93.00 815 SER A N 1
ATOM 6627 C CA . SER A 1 815 ? -50.275 -2.531 42.843 1.00 93.00 815 SER A CA 1
ATOM 6628 C C . SER A 1 815 ? -50.635 -2.248 44.302 1.00 93.00 815 SER A C 1
ATOM 6630 O O . SER A 1 815 ? -49.883 -1.585 45.022 1.00 93.00 815 SER A O 1
ATOM 6632 N N . TYR A 1 816 ? -51.776 -2.770 44.736 1.00 95.56 816 TYR A N 1
ATOM 6633 C CA . TYR A 1 816 ? -52.179 -2.829 46.133 1.00 95.56 816 TYR A CA 1
ATOM 6634 C C . TYR A 1 816 ? -52.696 -4.233 46.445 1.00 95.56 816 TYR A C 1
ATOM 6636 O O . TYR A 1 816 ? -53.658 -4.687 45.828 1.00 95.56 816 TYR A O 1
ATOM 6644 N N . ASP A 1 817 ? -52.035 -4.910 47.383 1.00 95.31 817 ASP A N 1
ATOM 6645 C CA . ASP A 1 817 ? -52.386 -6.264 47.814 1.00 95.31 817 ASP A CA 1
ATOM 6646 C C . ASP A 1 817 ? -52.070 -6.453 49.311 1.00 95.31 817 ASP A C 1
ATOM 6648 O O . ASP A 1 817 ? -50.926 -6.742 49.677 1.00 95.31 817 ASP A O 1
ATOM 6652 N N . PRO A 1 818 ? -53.068 -6.302 50.200 1.00 93.56 818 PRO A N 1
ATOM 6653 C CA . PRO A 1 818 ? -52.909 -6.580 51.629 1.00 93.56 818 PRO A CA 1
ATOM 6654 C C . PRO A 1 818 ? -52.481 -8.022 51.931 1.00 93.56 818 PRO A C 1
ATOM 6656 O O . PRO A 1 818 ? -51.846 -8.265 52.958 1.00 93.56 818 PRO A O 1
ATOM 6659 N N . GLY A 1 819 ? -52.832 -8.961 51.044 1.00 92.81 819 GLY A N 1
ATOM 6660 C CA . GLY A 1 819 ? -52.535 -10.388 51.133 1.00 92.81 819 GLY A CA 1
ATOM 6661 C C . GLY A 1 819 ? -51.199 -10.793 50.506 1.00 92.81 819 GLY A C 1
ATOM 6662 O O . GLY A 1 819 ? -50.928 -11.990 50.415 1.00 92.81 819 GLY A O 1
ATOM 6663 N N . LEU A 1 820 ? -50.363 -9.826 50.102 1.00 95.81 820 LEU A N 1
ATOM 6664 C CA . LEU A 1 820 ? -49.029 -10.062 49.550 1.00 95.81 820 LEU A CA 1
ATOM 6665 C C . LEU A 1 820 ? -48.239 -11.041 50.424 1.00 95.81 820 LEU A C 1
ATOM 6667 O O . LEU A 1 820 ? -48.016 -10.807 51.616 1.00 95.81 820 LEU A O 1
ATOM 6671 N N . TRP A 1 821 ? -47.761 -12.117 49.804 1.00 97.12 821 TRP A N 1
ATOM 6672 C CA . TRP A 1 821 ? -46.940 -13.124 50.463 1.00 97.12 821 TRP A CA 1
ATOM 6673 C C . TRP A 1 821 ? -45.454 -12.810 50.268 1.00 97.12 821 TRP A C 1
ATOM 6675 O O . TRP A 1 821 ? -45.026 -12.477 49.162 1.00 97.12 821 TRP A O 1
ATOM 6685 N N . ARG A 1 822 ? -44.660 -12.930 51.338 1.00 97.00 822 ARG A N 1
ATOM 6686 C CA . ARG A 1 822 ? -43.192 -12.844 51.302 1.00 97.00 822 ARG A CA 1
ATOM 6687 C C . ARG A 1 822 ? -42.602 -14.134 51.838 1.00 97.00 822 ARG A C 1
ATOM 6689 O O . ARG A 1 822 ? -43.068 -14.640 52.861 1.00 97.00 822 ARG A O 1
ATOM 6696 N N . ASN A 1 823 ? -41.555 -14.617 51.188 1.00 95.25 823 ASN A N 1
ATOM 6697 C CA . ASN A 1 823 ? -40.809 -15.760 51.677 1.00 95.25 823 ASN A CA 1
ATOM 6698 C C . ASN A 1 823 ? -40.003 -15.357 52.930 1.00 95.25 823 ASN A C 1
ATOM 6700 O O . ASN A 1 823 ? -39.227 -14.399 52.863 1.00 95.25 823 ASN A O 1
ATOM 6704 N N . PRO A 1 824 ? -40.177 -16.041 54.078 1.00 91.06 824 PRO A N 1
ATOM 6705 C CA . PRO A 1 824 ? -39.451 -15.716 55.304 1.00 91.06 824 PRO A CA 1
ATOM 6706 C C . PRO A 1 824 ? -37.958 -16.073 55.243 1.00 91.06 824 PRO A C 1
ATOM 6708 O O . PRO A 1 824 ? -37.186 -15.524 56.025 1.00 91.06 824 PRO A O 1
ATOM 6711 N N . SER A 1 825 ? -37.553 -16.980 54.349 1.00 91.00 825 SER A N 1
ATOM 6712 C CA . SER A 1 825 ? -36.167 -17.434 54.197 1.00 91.00 825 SER A CA 1
ATOM 6713 C C . SER A 1 825 ? -35.857 -17.742 52.724 1.00 91.00 825 SER A C 1
ATOM 6715 O O . SER A 1 825 ? -35.792 -18.912 52.345 1.00 91.00 825 SER A O 1
ATOM 6717 N N . PRO A 1 826 ? -35.715 -16.714 51.869 1.00 92.75 826 PRO A N 1
ATOM 6718 C CA . PRO A 1 826 ? -35.467 -16.913 50.446 1.00 92.75 826 PRO A CA 1
ATOM 6719 C C . PRO A 1 826 ? -34.025 -17.361 50.169 1.00 92.75 826 PRO A C 1
ATOM 6721 O O . PRO A 1 826 ? -33.079 -16.802 50.725 1.00 92.75 826 PRO A O 1
ATOM 6724 N N . GLU A 1 827 ? -33.855 -18.307 49.247 1.00 92.56 827 GLU A N 1
ATOM 6725 C CA . GLU A 1 827 ? -32.552 -18.742 48.723 1.00 92.56 827 GLU A CA 1
ATOM 6726 C C . GLU A 1 827 ? -32.452 -18.358 47.248 1.00 92.56 827 GLU A C 1
ATOM 6728 O O . GLU A 1 827 ? -33.395 -18.582 46.504 1.00 92.56 827 GLU A O 1
ATOM 6733 N N . ALA A 1 828 ? -31.348 -17.765 46.794 1.00 91.88 828 ALA A N 1
ATOM 6734 C CA . ALA A 1 828 ? -31.258 -17.297 45.411 1.00 91.88 828 ALA A CA 1
ATOM 6735 C C . ALA A 1 828 ? -31.294 -18.452 44.397 1.00 91.88 828 ALA A C 1
ATOM 6737 O O . ALA A 1 828 ? -30.655 -19.485 44.592 1.00 91.88 828 ALA A O 1
ATOM 6738 N N . PHE A 1 829 ? -31.992 -18.247 43.278 1.00 93.44 829 PHE A N 1
ATOM 6739 C CA . PHE A 1 829 ? -31.872 -19.114 42.112 1.00 93.44 829 PHE A CA 1
ATOM 6740 C C . PHE A 1 829 ? -30.430 -19.057 41.604 1.00 93.44 829 PHE A C 1
ATOM 6742 O O . PHE A 1 829 ? -29.944 -17.968 41.276 1.00 93.44 829 PHE A O 1
ATOM 6749 N N . HIS A 1 830 ? -29.773 -20.217 41.551 1.00 90.25 830 HIS A N 1
ATOM 6750 C CA . HIS A 1 830 ? -28.416 -20.335 41.035 1.00 90.25 830 HIS A CA 1
ATOM 6751 C C . HIS A 1 830 ? -28.428 -20.273 39.510 1.00 90.25 830 HIS A C 1
ATOM 6753 O O . HIS A 1 830 ? -28.967 -21.161 38.849 1.00 90.25 830 HIS A O 1
ATOM 6759 N N . PHE A 1 831 ? -27.858 -19.209 38.955 1.00 85.19 831 PHE A N 1
ATOM 6760 C CA . PHE A 1 831 ? -27.777 -19.008 37.520 1.00 85.19 831 PHE A CA 1
ATOM 6761 C C . PHE A 1 831 ? -26.501 -19.621 36.942 1.00 85.19 831 PHE A C 1
ATOM 6763 O O . PHE A 1 831 ? -25.392 -19.166 37.223 1.00 85.19 831 PHE A O 1
ATOM 6770 N N . GLU A 1 832 ? -26.676 -20.573 36.031 1.00 77.94 832 GLU A N 1
ATOM 6771 C CA . GLU A 1 832 ? -25.613 -21.073 35.164 1.00 77.94 832 GLU A CA 1
ATOM 6772 C C . GLU A 1 832 ? -25.897 -20.658 33.720 1.00 77.94 832 GLU A C 1
ATOM 6774 O O . GLU A 1 832 ? -27.013 -20.814 33.226 1.00 77.94 832 GLU A O 1
ATOM 6779 N N . TYR A 1 833 ? -24.901 -20.114 33.021 1.00 75.75 833 TYR A N 1
ATOM 6780 C CA . TYR A 1 833 ? -25.089 -19.680 31.639 1.00 75.75 833 TYR A CA 1
ATOM 6781 C C . TYR A 1 833 ? -25.286 -20.881 30.702 1.00 75.75 833 TYR A C 1
ATOM 6783 O O . TYR A 1 833 ? -24.380 -21.698 30.536 1.00 75.75 833 TYR A O 1
ATOM 6791 N N . ASP A 1 834 ? -26.444 -20.953 30.039 1.00 74.31 834 ASP A N 1
ATOM 6792 C CA . ASP A 1 834 ? -26.736 -21.974 29.027 1.00 74.31 834 ASP A CA 1
ATOM 6793 C C . ASP A 1 834 ? -26.450 -21.427 27.613 1.00 74.31 834 ASP A C 1
ATOM 6795 O O . ASP A 1 834 ? -27.226 -20.606 27.112 1.00 74.31 834 ASP A O 1
ATOM 6799 N N . PRO A 1 835 ? -25.382 -21.874 26.925 1.00 64.88 835 PRO A N 1
ATOM 6800 C CA . PRO A 1 835 ? -25.015 -21.361 25.605 1.00 64.88 835 PRO A CA 1
ATOM 6801 C C . PRO A 1 835 ? -26.024 -21.709 24.499 1.00 64.88 835 PRO A C 1
ATOM 6803 O O . PRO A 1 835 ? -25.942 -21.143 23.410 1.00 64.88 835 PRO A O 1
ATOM 6806 N N . SER A 1 836 ? -26.971 -22.622 24.742 1.00 65.69 836 SER A N 1
ATOM 6807 C CA . SER A 1 836 ? -28.029 -22.952 23.779 1.00 65.69 836 SER A CA 1
ATOM 6808 C C . SER A 1 836 ? -29.138 -21.893 23.718 1.00 65.69 836 SER A C 1
ATOM 6810 O O . SER A 1 836 ? -29.861 -21.804 22.722 1.00 65.69 836 SER A O 1
ATOM 6812 N N . ILE A 1 837 ? -29.262 -21.058 24.755 1.00 66.94 837 ILE A N 1
ATOM 6813 C CA . ILE A 1 837 ? -30.261 -19.992 24.833 1.00 66.94 837 ILE A CA 1
ATOM 6814 C C . ILE A 1 837 ? -29.683 -18.730 24.189 1.00 66.94 837 ILE A C 1
ATOM 6816 O O . ILE A 1 837 ? -28.883 -18.008 24.786 1.00 66.94 837 ILE A O 1
ATOM 6820 N N . THR A 1 838 ? -30.118 -18.445 22.961 1.00 50.38 838 THR A N 1
ATOM 6821 C CA . THR A 1 838 ? -29.726 -17.246 22.208 1.00 50.38 838 THR A CA 1
ATOM 6822 C C . THR A 1 838 ? -30.879 -16.237 22.143 1.00 50.38 838 THR A C 1
ATOM 6824 O O . THR A 1 838 ? -32.029 -16.638 21.944 1.00 50.38 838 THR A O 1
ATOM 6827 N N . PRO A 1 839 ? -30.614 -14.928 22.332 1.00 50.97 839 PRO A N 1
ATOM 6828 C CA . PRO A 1 839 ? -31.654 -13.911 22.260 1.00 50.97 839 PRO A CA 1
ATOM 6829 C C . PRO A 1 839 ? -32.238 -13.823 20.841 1.00 50.97 839 PRO A C 1
ATOM 6831 O O . PRO A 1 839 ? -31.485 -13.870 19.863 1.00 50.97 839 PRO A O 1
ATOM 6834 N N . PRO A 1 840 ? -33.568 -13.683 20.692 1.00 44.25 840 PRO A N 1
ATOM 6835 C CA . PRO A 1 840 ? -34.195 -13.515 19.390 1.00 44.25 840 PRO A CA 1
ATOM 6836 C C . PRO A 1 840 ? -33.715 -12.219 18.725 1.00 44.25 840 PRO A C 1
ATOM 6838 O O . PRO A 1 840 ? -33.460 -11.213 19.388 1.00 44.25 840 PRO A O 1
ATOM 6841 N N . SER A 1 841 ? -33.619 -12.226 17.392 1.00 31.98 841 SER A N 1
ATOM 6842 C CA . SER A 1 841 ? -33.326 -11.020 16.608 1.00 31.98 841 SER A CA 1
ATOM 6843 C C . SER A 1 841 ? -34.319 -9.897 16.966 1.00 31.98 841 SER A C 1
ATOM 6845 O O . SER A 1 841 ? -35.510 -10.184 17.119 1.00 31.98 841 SER A O 1
ATOM 6847 N N . PRO A 1 842 ? -33.872 -8.633 17.109 1.00 31.42 842 PRO A N 1
ATOM 6848 C CA . PRO A 1 842 ? -34.688 -7.567 17.692 1.00 31.42 842 PRO A CA 1
ATOM 6849 C C . PRO A 1 842 ? -35.997 -7.362 16.914 1.00 31.42 842 PRO A C 1
ATOM 6851 O O . PRO A 1 842 ? -35.989 -7.012 15.731 1.00 31.42 842 PRO A O 1
ATOM 6854 N N . LYS A 1 843 ? -37.134 -7.594 17.583 1.00 27.06 843 LYS A N 1
ATOM 6855 C CA . LYS A 1 843 ? -38.478 -7.342 17.044 1.00 27.06 843 LYS A CA 1
ATOM 6856 C C . LYS A 1 843 ? -38.745 -5.830 16.975 1.00 27.06 843 LYS A C 1
ATOM 6858 O O . LYS A 1 843 ? -38.304 -5.067 17.828 1.00 27.06 843 LYS A O 1
ATOM 6863 N N . LYS A 1 844 ? -39.473 -5.398 15.937 1.00 24.50 844 LYS A N 1
ATOM 6864 C CA . LYS A 1 844 ? -39.990 -4.026 15.771 1.00 24.50 844 LYS A CA 1
ATOM 6865 C C . LYS A 1 844 ? -40.921 -3.679 16.940 1.00 24.50 844 LYS A C 1
ATOM 6867 O O . LYS A 1 844 ? -42.006 -4.244 17.021 1.00 24.50 844 LYS A O 1
ATOM 6872 N N . GLU A 1 845 ? -40.530 -2.740 17.795 1.00 24.38 845 GLU A N 1
ATOM 6873 C CA . GLU A 1 845 ? -41.437 -2.163 18.791 1.00 24.38 845 GLU A CA 1
ATOM 6874 C C . GLU A 1 845 ? -42.354 -1.101 18.168 1.00 24.38 845 GLU A C 1
ATOM 6876 O O . GLU A 1 845 ? -41.915 -0.257 17.384 1.00 24.38 845 GLU A O 1
ATOM 6881 N N . MET A 1 846 ? -43.640 -1.177 18.521 1.00 21.09 846 MET A N 1
ATOM 6882 C CA . MET A 1 846 ? -44.683 -0.189 18.242 1.00 21.09 846 MET A CA 1
ATOM 6883 C C . MET A 1 846 ? -44.623 0.945 19.275 1.00 21.09 846 MET A C 1
ATOM 6885 O O . MET A 1 846 ? -44.558 0.675 20.473 1.00 21.09 846 MET A O 1
ATOM 6889 N N . SER A 1 847 ? -44.743 2.198 18.836 1.00 22.94 847 SER A N 1
ATOM 6890 C CA . SER A 1 847 ? -44.949 3.363 19.706 1.00 22.94 847 SER A CA 1
ATOM 6891 C C . SER A 1 847 ? -46.244 4.104 19.335 1.00 22.94 847 SER A C 1
ATOM 6893 O O . SER A 1 847 ? -46.673 4.121 18.182 1.00 22.94 847 SER A O 1
ATOM 6895 N N . VAL A 1 848 ? -46.907 4.646 20.362 1.00 22.05 848 VAL A N 1
ATOM 6896 C CA . VAL A 1 848 ? -48.194 5.363 20.329 1.00 22.05 848 VAL A CA 1
ATOM 6897 C C . VAL A 1 848 ? -47.932 6.875 20.398 1.00 22.05 848 VAL A C 1
ATOM 6899 O O . VAL A 1 848 ? -47.093 7.308 21.184 1.00 22.05 848 VAL A O 1
ATOM 6902 N N . ASN A 1 849 ? -48.685 7.650 19.608 1.00 25.62 849 ASN A N 1
ATOM 6903 C CA . ASN A 1 849 ? -48.608 9.111 19.438 1.00 25.62 849 ASN A CA 1
ATOM 6904 C C . ASN A 1 849 ? -48.695 9.950 20.733 1.00 25.62 849 ASN A C 1
ATOM 6906 O O . ASN A 1 849 ? -49.547 9.704 21.587 1.00 25.62 849 ASN A O 1
ATOM 6910 N N . GLY A 1 850 ? -47.909 11.036 20.786 1.00 23.80 850 GLY A N 1
ATOM 6911 C CA . GLY A 1 850 ? -48.052 12.169 21.713 1.00 23.80 850 GLY A CA 1
ATOM 6912 C C . GLY A 1 850 ? -47.195 13.371 21.279 1.00 23.80 850 GLY A C 1
ATOM 6913 O O . GLY A 1 850 ? -46.039 13.207 20.915 1.00 23.80 850 GLY A O 1
ATOM 6914 N N . GLU A 1 851 ? -47.793 14.561 21.256 1.00 23.56 851 GLU A N 1
ATOM 6915 C CA . GLU A 1 851 ? -47.439 15.731 20.436 1.00 23.56 851 GLU A CA 1
ATOM 6916 C C . GLU A 1 851 ? -46.147 16.509 20.785 1.00 23.56 851 GLU A C 1
ATOM 6918 O O . GLU A 1 851 ? -45.833 16.765 21.942 1.00 23.56 851 GLU A O 1
ATOM 6923 N N . LYS A 1 852 ? -45.494 16.987 19.711 1.00 24.33 852 LYS A N 1
ATOM 6924 C CA . LYS A 1 852 ? -44.696 18.222 19.529 1.00 24.33 852 LYS A CA 1
ATOM 6925 C C . LYS A 1 852 ? -43.798 18.723 20.680 1.00 24.33 852 LYS A C 1
ATOM 6927 O O . LYS A 1 852 ? -44.240 19.451 21.562 1.00 24.33 852 LYS A O 1
ATOM 6932 N N . GLY A 1 853 ? -42.486 18.622 20.437 1.00 26.12 853 GLY A N 1
ATOM 6933 C CA . GLY A 1 853 ? -41.576 19.769 20.581 1.00 26.12 853 GLY A CA 1
ATOM 6934 C C . GLY A 1 853 ? -40.558 19.729 21.727 1.00 26.12 853 GLY A C 1
ATOM 6935 O O . GLY A 1 853 ? -40.899 19.938 22.881 1.00 26.12 853 GLY A O 1
ATOM 6936 N N . ILE A 1 854 ? -39.285 19.583 21.338 1.00 31.50 854 ILE A N 1
ATOM 6937 C CA . ILE A 1 854 ? -38.063 20.170 21.930 1.00 31.50 854 ILE A CA 1
ATOM 6938 C C . ILE A 1 854 ? -37.950 20.113 23.469 1.00 31.50 854 ILE A C 1
ATOM 6940 O O . ILE A 1 854 ? -38.395 21.016 24.177 1.00 31.50 854 ILE A O 1
ATOM 6944 N N . VAL A 1 855 ? -37.186 19.144 23.988 1.00 25.30 855 VAL A N 1
ATOM 6945 C CA . VAL A 1 855 ? -36.658 19.199 25.364 1.00 25.30 855 VAL A CA 1
ATOM 6946 C C . VAL A 1 855 ? -35.263 19.834 25.349 1.00 25.30 855 VAL A C 1
ATOM 6948 O O . VAL A 1 855 ? -34.299 19.243 24.868 1.00 25.30 855 VAL A O 1
ATOM 6951 N N . LYS A 1 856 ? -35.150 21.050 25.900 1.00 28.27 856 LYS A N 1
ATOM 6952 C CA . LYS A 1 856 ? -33.871 21.641 26.329 1.00 28.27 856 LYS A CA 1
ATOM 6953 C C . LYS A 1 856 ? -33.303 20.796 27.475 1.00 28.27 856 LYS A C 1
ATOM 6955 O O . LYS A 1 856 ? -33.888 20.762 28.554 1.00 28.27 856 LYS A O 1
ATOM 6960 N N . LEU A 1 857 ? -32.171 20.138 27.238 1.00 26.16 857 LEU A N 1
ATOM 6961 C CA . LEU A 1 857 ? -31.395 19.424 28.256 1.00 26.16 857 LEU A CA 1
ATOM 6962 C C . LEU A 1 857 ? -30.646 20.414 29.161 1.00 26.16 857 LEU A C 1
ATOM 6964 O O . LEU A 1 857 ? -30.110 21.416 28.686 1.00 26.16 857 LEU A O 1
ATOM 6968 N N . ASP A 1 858 ? -30.614 20.137 30.466 1.00 30.28 858 ASP A N 1
ATOM 6969 C CA . ASP A 1 858 ? -29.840 20.927 31.423 1.00 30.28 858 ASP A CA 1
ATOM 6970 C C . ASP A 1 858 ? -28.323 20.676 31.302 1.00 30.28 858 ASP A C 1
ATOM 6972 O O . ASP A 1 858 ? -27.844 19.730 30.660 1.00 30.28 858 ASP A O 1
ATOM 6976 N N . SER A 1 859 ? -27.545 21.568 31.913 1.00 32.06 859 SER A N 1
ATOM 6977 C CA . SER A 1 859 ? -26.085 21.631 31.803 1.00 32.06 859 SER A CA 1
ATOM 6978 C C . SER A 1 859 ? -25.342 20.451 32.452 1.00 32.06 859 SER A C 1
ATOM 6980 O O . SER A 1 859 ? -24.171 20.241 32.138 1.00 32.06 859 SER A O 1
ATOM 6982 N N . GLY A 1 860 ? -25.998 19.649 33.300 1.00 29.22 860 GLY A N 1
ATOM 6983 C CA . GLY A 1 860 ? -25.427 18.432 33.892 1.00 29.22 860 GLY A CA 1
ATOM 6984 C C . GLY A 1 860 ? -25.644 17.203 33.012 1.00 29.22 860 GLY A C 1
ATOM 6985 O O . GLY A 1 860 ? -24.713 16.432 32.770 1.00 29.22 860 GLY A O 1
ATOM 6986 N N . THR A 1 861 ? -26.843 17.082 32.444 1.00 31.28 861 THR A N 1
ATOM 6987 C CA . THR A 1 861 ? -27.195 16.023 31.490 1.00 31.28 861 THR A CA 1
ATOM 6988 C C . THR A 1 861 ? -26.425 16.191 30.185 1.00 31.28 861 THR A C 1
ATOM 6990 O O . THR A 1 861 ? -25.973 15.211 29.604 1.00 31.28 861 THR A O 1
ATOM 6993 N N . THR A 1 862 ? -26.163 17.438 29.778 1.00 34.09 862 THR A N 1
ATOM 6994 C CA . THR A 1 862 ? -25.259 17.736 28.660 1.00 34.09 862 THR A CA 1
ATOM 6995 C C . THR A 1 862 ? -23.841 17.261 28.967 1.00 34.09 862 THR A C 1
ATOM 6997 O O . THR A 1 862 ? -23.231 16.646 28.113 1.00 34.09 862 THR A O 1
ATOM 7000 N N . ALA A 1 863 ? -23.313 17.443 30.180 1.00 31.42 863 ALA A N 1
ATOM 7001 C CA . ALA A 1 863 ? -21.959 16.993 30.515 1.00 31.42 863 ALA A CA 1
ATOM 7002 C C . ALA A 1 863 ? -21.829 15.459 30.580 1.00 31.42 863 ALA A C 1
ATOM 7004 O O . ALA A 1 863 ? -20.796 14.924 30.185 1.00 31.42 863 ALA A O 1
ATOM 7005 N N . PHE A 1 864 ? -22.864 14.750 31.041 1.00 32.41 864 PHE A N 1
ATOM 7006 C CA . PHE A 1 864 ? -22.899 13.285 31.098 1.00 32.41 864 PHE A CA 1
ATOM 7007 C C . PHE A 1 864 ? -23.158 12.648 29.724 1.00 32.41 864 PHE A C 1
ATOM 7009 O O . PHE A 1 864 ? -22.401 11.771 29.312 1.00 32.41 864 PHE A O 1
ATOM 7016 N N . LEU A 1 865 ? -24.140 13.154 28.967 1.00 33.44 865 LEU A N 1
ATOM 7017 C CA . LEU A 1 865 ? -24.384 12.741 27.584 1.00 33.44 865 LEU A CA 1
ATOM 7018 C C . LEU A 1 865 ? -23.210 13.102 26.676 1.00 33.44 865 LEU A C 1
ATOM 7020 O O . LEU A 1 865 ? -22.885 12.303 25.819 1.00 33.44 865 LEU A O 1
ATOM 7024 N N . HIS A 1 866 ? -22.517 14.224 26.893 1.00 35.97 866 HIS A N 1
ATOM 7025 C CA . HIS A 1 866 ? -21.292 14.579 26.163 1.00 35.97 866 HIS A CA 1
ATOM 7026 C C . HIS A 1 866 ? -20.124 13.663 26.550 1.00 35.97 866 HIS A C 1
ATOM 7028 O O . HIS A 1 866 ? -19.330 13.296 25.696 1.00 35.97 866 HIS A O 1
ATOM 7034 N N . LYS A 1 867 ? -20.034 13.213 27.809 1.00 33.56 867 LYS A N 1
ATOM 7035 C CA . LYS A 1 867 ? -19.027 12.230 28.246 1.00 33.56 867 LYS A CA 1
ATOM 7036 C C . LYS A 1 867 ? -19.300 10.823 27.684 1.00 33.56 867 LYS A C 1
ATOM 7038 O O . LYS A 1 867 ? -18.350 10.108 27.378 1.00 33.56 867 LYS A O 1
ATOM 7043 N N . LEU A 1 868 ? -20.575 10.456 27.512 1.00 30.89 868 LEU A N 1
ATOM 7044 C CA . LEU A 1 868 ? -21.035 9.213 26.873 1.00 30.89 868 LEU A CA 1
ATOM 7045 C C . LEU A 1 868 ? -20.956 9.255 25.337 1.00 30.89 868 LEU A C 1
ATOM 7047 O O . LEU A 1 868 ? -20.552 8.267 24.732 1.00 30.89 868 LEU A O 1
ATOM 7051 N N . TRP A 1 869 ? -21.302 10.386 24.711 1.00 35.59 869 TRP A N 1
ATOM 7052 C CA . TRP A 1 869 ? -21.149 10.648 23.272 1.00 35.59 869 TRP A CA 1
ATOM 7053 C C . TRP A 1 869 ? -19.695 10.608 22.849 1.00 35.59 869 TRP A C 1
ATOM 7055 O O . TRP A 1 869 ? -19.387 10.127 21.764 1.00 35.59 869 TRP A O 1
ATOM 7065 N N . GLU A 1 870 ? -18.798 11.100 23.701 1.00 33.62 870 GLU A N 1
ATOM 7066 C CA . GLU A 1 870 ? -17.387 11.055 23.386 1.00 33.62 870 GLU A CA 1
ATOM 7067 C C . GLU A 1 870 ? -16.903 9.587 23.268 1.00 33.62 870 GLU A C 1
ATOM 7069 O O . GLU A 1 870 ? -16.043 9.358 22.431 1.00 33.62 870 GLU A O 1
ATOM 7074 N N . MET A 1 871 ? -17.454 8.589 23.995 1.00 34.91 871 MET A N 1
ATOM 7075 C CA . MET A 1 871 ? -16.916 7.203 24.081 1.00 34.91 871 MET A CA 1
ATOM 7076 C C . MET A 1 871 ? -17.373 6.183 23.011 1.00 34.91 871 MET A C 1
ATOM 7078 O O . MET A 1 871 ? -16.921 5.044 23.075 1.00 34.91 871 MET A O 1
ATOM 7082 N N . VAL A 1 872 ? -18.243 6.497 22.038 1.00 44.12 872 VAL A N 1
ATOM 7083 C CA . VAL A 1 872 ? -18.725 5.482 21.062 1.00 44.12 872 VAL A CA 1
ATOM 7084 C C . VAL A 1 872 ? -18.979 6.087 19.672 1.00 44.12 872 VAL A C 1
ATOM 7086 O O . VAL A 1 872 ? -19.895 6.890 19.548 1.00 44.12 872 VAL A O 1
ATOM 7089 N N . LEU A 1 873 ? -18.200 5.643 18.661 1.00 48.62 873 LEU A N 1
ATOM 7090 C CA . LEU A 1 873 ? -18.310 5.801 17.183 1.00 48.62 873 LEU A CA 1
ATOM 7091 C C . LEU A 1 873 ? -18.930 7.102 16.616 1.00 48.62 873 LEU A C 1
ATOM 7093 O O . LEU A 1 873 ? -20.036 7.498 16.968 1.00 48.62 873 LEU A O 1
ATOM 7097 N N . THR A 1 874 ? -18.279 7.732 15.629 1.00 52.88 874 THR A N 1
ATOM 7098 C CA . THR A 1 874 ? -18.842 8.899 14.912 1.00 52.88 874 THR A CA 1
ATOM 7099 C C . THR A 1 874 ? -20.085 8.525 14.094 1.00 52.88 874 THR A C 1
ATOM 7101 O O . THR A 1 874 ? -20.211 7.390 13.641 1.00 52.88 874 THR A O 1
ATOM 7104 N N . ASP A 1 875 ? -20.995 9.486 13.875 1.00 55.22 875 ASP A N 1
ATOM 7105 C CA . ASP A 1 875 ? -22.214 9.276 13.069 1.00 55.22 875 ASP A CA 1
ATOM 7106 C C . ASP A 1 875 ? -21.890 8.709 11.680 1.00 55.22 875 ASP A C 1
ATOM 7108 O O . ASP A 1 875 ? -22.529 7.766 11.229 1.00 55.22 875 ASP A O 1
ATOM 7112 N N . ASP A 1 876 ? -20.851 9.239 11.034 1.00 57.75 876 ASP A N 1
ATOM 7113 C CA . ASP A 1 876 ? -20.481 8.870 9.665 1.00 57.75 876 ASP A CA 1
ATOM 7114 C C . ASP A 1 876 ? -19.965 7.418 9.593 1.00 57.75 876 ASP A C 1
ATOM 7116 O O . ASP A 1 876 ? -20.381 6.653 8.727 1.00 57.75 876 ASP A O 1
ATOM 7120 N N . ALA A 1 877 ? -19.188 6.976 10.593 1.00 54.00 877 ALA A N 1
ATOM 7121 C CA . ALA A 1 877 ? -18.722 5.589 10.689 1.00 54.00 877 ALA A CA 1
ATOM 7122 C C . ALA A 1 877 ? -19.870 4.593 10.928 1.00 54.00 877 ALA A C 1
ATOM 7124 O O . ALA A 1 877 ? -19.810 3.441 10.497 1.00 54.00 877 ALA A O 1
ATOM 7125 N N . VAL A 1 878 ? -20.921 5.019 11.631 1.00 56.25 878 VAL A N 1
ATOM 7126 C CA . VAL A 1 878 ? -22.120 4.203 11.849 1.00 56.25 878 VAL A CA 1
ATOM 7127 C C . VAL A 1 878 ? -22.956 4.116 10.567 1.00 56.25 878 VAL A C 1
ATOM 7129 O O . VAL A 1 878 ? -23.422 3.027 10.232 1.00 56.25 878 VAL A O 1
ATOM 7132 N N . ILE A 1 879 ? -23.099 5.220 9.822 1.00 67.31 879 ILE A N 1
ATOM 7133 C CA . ILE A 1 879 ? -23.794 5.251 8.523 1.00 67.31 879 ILE A CA 1
ATOM 7134 C C . ILE A 1 879 ? -23.107 4.321 7.518 1.00 67.31 879 ILE A C 1
ATOM 7136 O O . ILE A 1 879 ? -23.787 3.519 6.889 1.00 67.31 879 ILE A O 1
ATOM 7140 N N . GLU A 1 880 ? -21.780 4.361 7.405 1.00 64.75 880 GLU A N 1
ATOM 7141 C CA . GLU A 1 880 ? -21.038 3.525 6.450 1.00 64.75 880 GLU A CA 1
ATOM 7142 C C . GLU A 1 880 ? -21.121 2.028 6.748 1.00 64.75 880 GLU A C 1
ATOM 7144 O O . GLU A 1 880 ? -21.315 1.218 5.841 1.00 64.75 880 GLU A O 1
ATOM 7149 N N . ARG A 1 881 ? -21.022 1.639 8.025 1.00 61.53 881 ARG A N 1
ATOM 7150 C CA . ARG A 1 881 ? -21.170 0.233 8.437 1.00 61.53 881 ARG A CA 1
ATOM 7151 C C . ARG A 1 881 ? -22.554 -0.305 8.095 1.00 61.53 881 ARG A C 1
ATOM 7153 O O . ARG A 1 881 ? -22.687 -1.431 7.617 1.00 61.53 881 ARG A O 1
ATOM 7160 N N . LEU A 1 882 ? -23.578 0.505 8.347 1.00 67.19 882 LEU A N 1
ATOM 7161 C CA . LEU A 1 882 ? -24.956 0.173 8.017 1.00 67.19 882 LEU A CA 1
ATOM 7162 C C . LEU A 1 882 ? -25.169 0.098 6.500 1.00 67.19 882 LEU A C 1
ATOM 7164 O O . LEU A 1 882 ? -25.781 -0.857 6.024 1.00 67.19 882 LEU A O 1
ATOM 7168 N N . ASP A 1 883 ? -24.607 1.043 5.747 1.00 75.50 883 ASP A N 1
ATOM 7169 C CA . ASP A 1 883 ? -24.691 1.087 4.288 1.00 75.50 883 ASP A CA 1
ATOM 7170 C C . ASP A 1 883 ? -24.061 -0.149 3.633 1.00 75.50 883 ASP A C 1
ATOM 7172 O O . ASP A 1 883 ? -24.712 -0.817 2.823 1.00 75.50 883 ASP A O 1
ATOM 7176 N N . LYS A 1 884 ? -22.844 -0.521 4.056 1.00 69.75 884 LYS A N 1
ATOM 7177 C CA . LYS A 1 884 ? -22.165 -1.754 3.626 1.00 69.75 884 LYS A CA 1
ATOM 7178 C C . LYS A 1 884 ? -23.013 -2.987 3.943 1.00 69.75 884 LYS A C 1
ATOM 7180 O O . LYS A 1 884 ? -23.253 -3.817 3.067 1.00 69.75 884 LYS A O 1
ATOM 7185 N N . HIS A 1 885 ? -23.539 -3.074 5.167 1.00 70.50 885 HIS A N 1
ATOM 7186 C CA . HIS A 1 885 ? -24.385 -4.191 5.584 1.00 70.50 885 HIS A CA 1
ATOM 7187 C C . HIS A 1 885 ? -25.657 -4.319 4.734 1.00 70.50 885 HIS A C 1
ATOM 7189 O O . HIS A 1 885 ? -26.019 -5.428 4.338 1.00 70.50 885 HIS A O 1
ATOM 7195 N N . TRP A 1 886 ? -26.335 -3.214 4.415 1.00 79.00 886 TRP A N 1
ATOM 7196 C CA . TRP A 1 886 ? -27.529 -3.263 3.569 1.00 79.00 886 TRP A CA 1
ATOM 7197 C C . TRP A 1 886 ? -27.210 -3.654 2.130 1.00 79.00 886 TRP A C 1
ATOM 7199 O O . TRP A 1 886 ? -27.947 -4.452 1.558 1.00 79.00 886 TRP A O 1
ATOM 7209 N N . HIS A 1 887 ? -26.118 -3.160 1.548 1.00 76.25 887 HIS A N 1
ATOM 7210 C CA . HIS A 1 887 ? -25.741 -3.520 0.179 1.00 76.25 887 HIS A CA 1
ATOM 7211 C C . HIS A 1 887 ? -25.323 -4.992 0.042 1.00 76.25 887 HIS A C 1
ATOM 7213 O O . HIS A 1 887 ? -25.647 -5.623 -0.963 1.00 76.25 887 HIS A O 1
ATOM 7219 N N . GLU A 1 888 ? -24.657 -5.559 1.051 1.00 64.81 888 GLU A N 1
ATOM 7220 C CA . GLU A 1 888 ? -24.217 -6.960 1.042 1.00 64.81 888 GLU A CA 1
ATOM 7221 C C . GLU A 1 888 ? -25.341 -7.942 1.403 1.00 64.81 888 GLU A C 1
ATOM 7223 O O . GLU A 1 888 ? -25.508 -8.967 0.743 1.00 64.81 888 GLU A O 1
ATOM 7228 N N . GLN A 1 889 ? -26.114 -7.647 2.454 1.00 62.62 889 GLN A N 1
ATOM 7229 C CA . GLN A 1 889 ? -27.053 -8.603 3.059 1.00 62.62 889 GLN A CA 1
ATOM 7230 C C . GLN A 1 889 ? -28.520 -8.333 2.705 1.00 62.62 889 GLN A C 1
ATOM 7232 O O . GLN A 1 889 ? -29.361 -9.216 2.894 1.00 62.62 889 GLN A O 1
ATOM 7237 N N . LYS A 1 890 ? -28.847 -7.117 2.244 1.00 72.19 890 LYS A N 1
ATOM 7238 C CA . LYS A 1 890 ? -30.216 -6.659 1.934 1.00 72.19 890 LYS A CA 1
ATOM 7239 C C . LYS A 1 890 ? -30.314 -5.827 0.636 1.00 72.19 890 LYS A C 1
ATOM 7241 O O . LYS A 1 890 ? -30.962 -4.772 0.632 1.00 72.19 890 LYS A O 1
ATOM 7246 N N . PRO A 1 891 ? -29.719 -6.264 -0.495 1.00 78.56 891 PRO A N 1
ATOM 7247 C CA . PRO A 1 891 ? -29.711 -5.489 -1.741 1.00 78.56 891 PRO A CA 1
ATOM 7248 C C . PRO A 1 891 ? -31.120 -5.211 -2.301 1.00 78.56 891 PRO A C 1
ATOM 7250 O O . PRO A 1 891 ? -31.311 -4.315 -3.125 1.00 78.56 891 PRO A O 1
ATOM 7253 N N . GLU A 1 892 ? -32.137 -5.961 -1.869 1.00 75.75 892 GLU A N 1
ATOM 7254 C CA . GLU A 1 892 ? -33.540 -5.740 -2.210 1.00 75.75 892 GLU A CA 1
ATOM 7255 C C . GLU A 1 892 ? -34.094 -4.375 -1.767 1.00 75.75 892 GLU A C 1
ATOM 7257 O O . GLU A 1 892 ? -35.050 -3.907 -2.387 1.00 75.75 892 GLU A O 1
ATOM 7262 N N . TYR A 1 893 ? -33.489 -3.703 -0.776 1.00 79.44 893 TYR A N 1
ATOM 7263 C CA . TYR A 1 893 ? -33.925 -2.378 -0.299 1.00 79.44 893 TYR A CA 1
ATOM 7264 C C . TYR A 1 893 ? -33.726 -1.255 -1.333 1.00 79.44 893 TYR A C 1
ATOM 7266 O O . TYR A 1 893 ? -34.366 -0.203 -1.240 1.00 79.44 893 TYR A O 1
ATOM 7274 N N . PHE A 1 894 ? -32.893 -1.490 -2.352 1.00 79.12 894 PHE A N 1
ATOM 7275 C CA . PHE A 1 894 ? -32.512 -0.491 -3.357 1.00 79.12 894 PHE A CA 1
ATOM 7276 C C . PHE A 1 894 ? -33.140 -0.742 -4.748 1.00 79.12 894 PHE A C 1
ATOM 7278 O O . PHE A 1 894 ? -33.106 0.128 -5.629 1.00 79.12 894 PHE A O 1
ATOM 7285 N N . LYS A 1 895 ? -33.771 -1.907 -4.968 1.00 75.31 895 LYS A N 1
ATOM 7286 C CA . LYS A 1 895 ? -34.364 -2.301 -6.263 1.00 75.31 895 LYS A CA 1
ATOM 7287 C C . LYS A 1 895 ? -35.661 -1.543 -6.578 1.00 75.31 895 LYS A C 1
ATOM 7289 O O . LYS A 1 895 ? -36.482 -1.286 -5.697 1.00 75.31 895 LYS A O 1
ATOM 7294 N N . VAL A 1 896 ? -35.872 -1.216 -7.859 1.00 58.03 896 VAL A N 1
ATOM 7295 C CA . VAL A 1 896 ? -37.102 -0.570 -8.365 1.00 58.03 896 VAL A CA 1
ATOM 7296 C C . VAL A 1 896 ? -38.304 -1.476 -8.062 1.00 58.03 896 VAL A C 1
ATOM 7298 O O . VAL A 1 896 ? -38.337 -2.612 -8.521 1.00 58.03 896 VAL A O 1
ATOM 7301 N N . GLY A 1 897 ? -39.253 -0.991 -7.252 1.00 59.47 897 GLY A N 1
ATOM 7302 C CA . GLY A 1 897 ? -40.421 -1.749 -6.768 1.00 59.47 897 GLY A CA 1
ATOM 7303 C C . GLY A 1 897 ? -40.479 -1.948 -5.244 1.00 59.47 897 GLY A C 1
ATOM 7304 O O . GLY A 1 897 ? -41.573 -1.997 -4.700 1.00 59.47 897 GLY A O 1
ATOM 7305 N N . ASN A 1 898 ? -39.332 -1.951 -4.544 1.00 61.72 898 ASN A N 1
ATOM 7306 C CA . ASN A 1 898 ? -39.238 -2.124 -3.075 1.00 61.72 898 ASN A CA 1
ATOM 7307 C C . ASN A 1 898 ? -38.636 -0.908 -2.340 1.00 61.72 898 ASN A C 1
ATOM 7309 O O . ASN A 1 898 ? -38.329 -0.971 -1.146 1.00 61.72 898 ASN A O 1
ATOM 7313 N N . ARG A 1 899 ? -38.464 0.218 -3.045 1.00 65.12 899 ARG A N 1
ATOM 7314 C CA . ARG A 1 899 ? -37.746 1.401 -2.540 1.00 65.12 899 ARG A CA 1
ATOM 7315 C C . ARG A 1 899 ? -38.419 2.051 -1.332 1.00 65.12 899 ARG A C 1
ATOM 7317 O O . ARG A 1 899 ? -37.720 2.418 -0.402 1.00 65.12 899 ARG A O 1
ATOM 7324 N N . HIS A 1 900 ? -39.749 2.135 -1.309 1.00 68.88 900 HIS A N 1
ATOM 7325 C CA . HIS A 1 900 ? -40.491 2.751 -0.201 1.00 68.88 900 HIS A CA 1
ATOM 7326 C C . HIS A 1 900 ? -40.349 1.947 1.107 1.00 68.88 900 HIS A C 1
ATOM 7328 O O . HIS A 1 900 ? -40.052 2.498 2.164 1.00 68.88 900 HIS A O 1
ATOM 7334 N N . SER A 1 901 ? -40.464 0.615 1.033 1.00 64.56 901 SER A N 1
ATOM 7335 C CA . SER A 1 901 ? -40.249 -0.274 2.183 1.00 64.56 901 SER A CA 1
ATOM 7336 C C . SER A 1 901 ? -38.794 -0.297 2.659 1.00 64.56 901 SER A C 1
ATOM 7338 O O . SER A 1 901 ? -38.556 -0.334 3.865 1.00 64.56 901 SER A O 1
ATOM 7340 N N . GLY A 1 902 ? -37.829 -0.252 1.733 1.00 75.75 902 GLY A N 1
ATOM 7341 C CA . GLY A 1 902 ? -36.402 -0.171 2.058 1.00 75.75 902 GLY A CA 1
ATOM 7342 C C . GLY A 1 902 ? -36.047 1.148 2.742 1.00 75.75 902 GLY A C 1
ATOM 7343 O O . GLY A 1 902 ? -35.437 1.140 3.809 1.00 75.75 902 GLY A O 1
ATOM 7344 N N . LEU A 1 903 ? -36.532 2.266 2.194 1.00 80.06 903 LEU A N 1
ATOM 7345 C CA . LEU A 1 903 ? -36.347 3.610 2.736 1.00 80.06 903 LEU A CA 1
ATOM 7346 C C . LEU A 1 903 ? -36.854 3.710 4.179 1.00 80.06 903 LEU A C 1
ATOM 7348 O O . LEU A 1 903 ? -36.143 4.209 5.045 1.00 80.06 903 LEU A O 1
ATOM 7352 N N . LEU A 1 904 ? -38.035 3.167 4.476 1.00 72.75 904 LEU A N 1
ATOM 7353 C CA . LEU A 1 904 ? -38.617 3.206 5.821 1.00 72.75 904 LEU A CA 1
ATOM 7354 C C . LEU A 1 904 ? -37.798 2.398 6.847 1.00 72.75 904 LEU A C 1
ATOM 7356 O O . LEU A 1 904 ? -37.638 2.825 7.992 1.00 72.75 904 LEU A O 1
ATOM 7360 N N . VAL A 1 905 ? -37.229 1.260 6.433 1.00 71.50 905 VAL A N 1
ATOM 7361 C CA . VAL A 1 905 ? -36.341 0.438 7.275 1.00 71.50 905 VAL A CA 1
ATOM 7362 C C . VAL A 1 905 ? -35.007 1.141 7.514 1.00 71.50 905 VAL A C 1
ATOM 7364 O O . VAL A 1 905 ? -34.589 1.268 8.661 1.00 71.50 905 VAL A O 1
ATOM 7367 N N . ILE A 1 906 ? -34.369 1.636 6.455 1.00 81.19 906 ILE A N 1
ATOM 7368 C CA . ILE A 1 906 ? -33.082 2.337 6.519 1.00 81.19 906 ILE A CA 1
ATOM 7369 C C . ILE A 1 906 ? -33.191 3.575 7.411 1.00 81.19 906 ILE A C 1
ATOM 7371 O O . ILE A 1 906 ? -32.412 3.744 8.345 1.00 81.19 906 ILE A O 1
ATOM 7375 N N . THR A 1 907 ? -34.211 4.401 7.186 1.00 78.88 907 THR A N 1
ATOM 7376 C CA . THR A 1 907 ? -34.451 5.630 7.950 1.00 78.88 907 THR A CA 1
ATOM 7377 C C . THR A 1 907 ? -34.690 5.333 9.434 1.00 78.88 907 THR A C 1
ATOM 7379 O O . THR A 1 907 ? -34.128 6.005 10.301 1.00 78.88 907 THR A O 1
ATOM 7382 N N . GLY A 1 908 ? -35.472 4.290 9.742 1.00 60.66 908 GLY A N 1
ATOM 7383 C CA . GLY A 1 908 ? -35.698 3.841 11.117 1.00 60.66 908 GLY A CA 1
ATOM 7384 C C . GLY A 1 908 ? -34.425 3.331 11.792 1.00 60.66 908 GLY A C 1
ATOM 7385 O O . GLY A 1 908 ? -34.181 3.641 12.956 1.00 60.66 908 GLY A O 1
ATOM 7386 N N . THR A 1 909 ? -33.579 2.600 11.067 1.00 71.19 909 THR A N 1
ATOM 7387 C CA . THR A 1 909 ? -32.301 2.112 11.597 1.00 71.19 909 THR A CA 1
ATOM 7388 C C . THR A 1 909 ? -31.294 3.243 11.808 1.00 71.19 909 THR A C 1
ATOM 7390 O O . THR A 1 909 ? -30.628 3.248 12.837 1.00 71.19 909 THR A O 1
ATOM 7393 N N . LEU A 1 910 ? -31.221 4.238 10.916 1.00 71.19 910 LEU A N 1
ATOM 7394 C CA . LEU A 1 910 ? -30.384 5.434 11.107 1.00 71.19 910 LEU A CA 1
ATOM 7395 C C . LEU A 1 910 ? -30.805 6.226 12.352 1.00 71.19 910 LEU A C 1
ATOM 7397 O O . LEU A 1 910 ? -29.955 6.619 13.151 1.00 71.19 910 LEU A O 1
ATOM 7401 N N . CYS A 1 911 ? -32.115 6.388 12.564 1.00 64.06 911 CYS A N 1
ATOM 7402 C CA . CYS A 1 911 ? -32.649 7.004 13.776 1.00 64.06 911 CYS A CA 1
ATOM 7403 C C . CYS A 1 911 ? -32.207 6.228 15.028 1.00 64.06 911 CYS A C 1
ATOM 7405 O O . CYS A 1 911 ? -31.586 6.793 15.930 1.00 64.06 911 CYS A O 1
ATOM 7407 N N . LYS A 1 912 ? -32.422 4.906 15.060 1.00 52.59 912 LYS A N 1
ATOM 7408 C CA . LYS A 1 912 ? -32.003 4.051 16.185 1.00 52.59 912 LYS A CA 1
ATOM 7409 C C . LYS A 1 912 ? -30.495 4.048 16.398 1.00 52.59 912 LYS A C 1
ATOM 7411 O O . LYS A 1 912 ? -30.036 4.008 17.530 1.00 52.59 912 LYS A O 1
ATOM 7416 N N . ALA A 1 913 ? -29.707 4.163 15.338 1.00 54.59 913 ALA A N 1
ATOM 7417 C CA . ALA A 1 913 ? -28.257 4.275 15.421 1.00 54.59 913 ALA A CA 1
ATOM 7418 C C . ALA A 1 913 ? -27.774 5.647 15.944 1.00 54.59 913 ALA A C 1
ATOM 7420 O O . ALA A 1 913 ? -26.598 5.812 16.268 1.00 54.59 913 ALA A O 1
ATOM 7421 N N . GLY A 1 914 ? -28.688 6.612 16.107 1.00 51.59 914 GLY A N 1
ATOM 7422 C CA . GLY A 1 914 ? -28.426 7.925 16.699 1.00 51.59 914 GLY A CA 1
ATOM 7423 C C . GLY A 1 914 ? -27.845 8.924 15.718 1.00 51.59 914 GLY A C 1
ATOM 7424 O O . GLY A 1 914 ? -27.113 9.816 16.137 1.00 51.59 914 GLY A O 1
ATOM 7425 N N . ILE A 1 915 ? -28.128 8.751 14.428 1.00 68.88 915 ILE A N 1
ATOM 7426 C CA . ILE A 1 915 ? -27.691 9.664 13.377 1.00 68.88 915 ILE A CA 1
ATOM 7427 C C . ILE A 1 915 ? -28.607 10.885 13.378 1.00 68.88 915 ILE A C 1
ATOM 7429 O O . ILE A 1 915 ? -29.807 10.698 13.245 1.00 68.88 915 ILE A O 1
ATOM 7433 N N . PRO A 1 916 ? -28.109 12.128 13.502 1.00 68.75 916 PRO A N 1
ATOM 7434 C CA . PRO A 1 916 ? -28.944 13.325 13.427 1.00 68.75 916 PRO A CA 1
ATOM 7435 C C . PRO A 1 916 ? -29.790 13.362 12.150 1.00 68.75 916 PRO A C 1
ATOM 7437 O O . PRO A 1 916 ? -29.309 13.019 11.069 1.00 68.75 916 PRO A O 1
ATOM 7440 N N . GLN A 1 917 ? -31.034 13.831 12.264 1.00 69.44 917 GLN A N 1
ATOM 7441 C CA . GLN A 1 917 ? -32.011 13.827 11.170 1.00 69.44 917 GLN A CA 1
ATOM 7442 C C . GLN A 1 917 ? -31.479 14.505 9.894 1.00 69.44 917 GLN A C 1
ATOM 7444 O O . GLN A 1 917 ? -31.686 13.990 8.801 1.00 69.44 917 GLN A O 1
ATOM 7449 N N . GLU A 1 918 ? -30.721 15.599 10.025 1.00 69.56 918 GLU A N 1
ATOM 7450 C CA . GLU A 1 918 ? -30.075 16.298 8.902 1.00 69.56 918 GLU A CA 1
ATOM 7451 C C . GLU A 1 918 ? -29.050 15.421 8.160 1.00 69.56 918 GLU A C 1
ATOM 7453 O O . GLU A 1 918 ? -29.012 15.408 6.929 1.00 69.56 918 GLU A O 1
ATOM 7458 N N . LYS A 1 919 ? -28.249 14.639 8.896 1.00 69.81 919 LYS A N 1
ATOM 7459 C CA . LYS A 1 919 ? -27.262 13.714 8.319 1.00 69.81 919 LYS A CA 1
ATOM 7460 C C . LYS A 1 919 ? -27.926 12.504 7.672 1.00 69.81 919 LYS A C 1
ATOM 7462 O O . LYS A 1 919 ? -27.529 12.096 6.584 1.00 69.81 919 LYS A O 1
ATOM 7467 N N . ALA A 1 920 ? -28.959 11.956 8.312 1.00 79.19 920 ALA A N 1
ATOM 7468 C CA . ALA A 1 920 ? -29.748 10.886 7.718 1.00 79.19 920 ALA A CA 1
ATOM 7469 C C . ALA A 1 920 ? -30.449 11.357 6.438 1.00 79.19 920 ALA A C 1
ATOM 7471 O O . ALA A 1 920 ? -30.439 10.624 5.455 1.00 79.19 920 ALA A O 1
ATOM 7472 N N . LYS A 1 921 ? -30.962 12.595 6.404 1.00 83.25 921 LYS A N 1
ATOM 7473 C CA . LYS A 1 921 ? -31.513 13.198 5.185 1.00 83.25 921 LYS A CA 1
ATOM 7474 C C . LYS A 1 921 ? -30.485 13.236 4.056 1.00 83.25 921 LYS A C 1
ATOM 7476 O O . LYS A 1 921 ? -30.756 12.728 2.976 1.00 83.25 921 LYS A O 1
ATOM 7481 N N . ALA A 1 922 ? -29.292 13.770 4.327 1.00 79.81 922 ALA A N 1
ATOM 7482 C CA . ALA A 1 922 ? -28.231 13.885 3.328 1.00 79.81 922 ALA A CA 1
ATOM 7483 C C . ALA A 1 922 ? -27.822 12.521 2.741 1.00 79.81 922 ALA A C 1
ATOM 7485 O O . ALA A 1 922 ? -27.603 12.403 1.535 1.00 79.81 922 ALA A O 1
ATOM 7486 N N . TYR A 1 923 ? -27.757 11.482 3.580 1.00 87.38 923 TYR A N 1
ATOM 7487 C CA . TYR A 1 923 ? -27.524 10.111 3.126 1.00 87.38 923 TYR A CA 1
ATOM 7488 C C . TYR A 1 923 ? -28.683 9.592 2.257 1.00 87.38 923 TYR A C 1
ATOM 7490 O O . TYR A 1 923 ? -28.447 9.076 1.168 1.00 87.38 923 TYR A O 1
ATOM 7498 N N . LEU A 1 924 ? -29.935 9.765 2.688 1.00 86.81 924 LEU A N 1
ATOM 7499 C CA . LEU A 1 924 ? -31.107 9.271 1.957 1.00 86.81 924 LEU A CA 1
ATOM 7500 C C . LEU A 1 924 ? -31.315 9.976 0.612 1.00 86.81 924 LEU A C 1
ATOM 7502 O O . LEU A 1 924 ? -31.603 9.296 -0.371 1.00 86.81 924 LEU A O 1
ATOM 7506 N N . ASP A 1 925 ? -31.108 11.292 0.542 1.00 82.50 925 ASP A N 1
ATOM 7507 C CA . ASP A 1 925 ? -31.185 12.072 -0.701 1.00 82.50 925 ASP A CA 1
ATOM 7508 C C . ASP A 1 925 ? -30.132 11.603 -1.723 1.00 82.50 925 ASP A C 1
ATOM 7510 O O . ASP A 1 925 ? -30.396 11.545 -2.926 1.00 82.50 925 ASP A O 1
ATOM 7514 N N . LYS A 1 926 ? -28.943 11.203 -1.250 1.00 82.50 926 LYS A N 1
ATOM 7515 C CA . LYS A 1 926 ? -27.883 10.625 -2.090 1.00 82.50 926 LYS A CA 1
ATOM 7516 C C . LYS A 1 926 ? -28.242 9.210 -2.561 1.00 82.50 926 LYS A C 1
ATOM 7518 O O . LYS A 1 926 ? -28.094 8.900 -3.743 1.00 82.50 926 LYS A O 1
ATOM 7523 N N . THR A 1 927 ? -28.725 8.365 -1.652 1.00 81.19 927 THR A N 1
ATOM 7524 C CA . THR A 1 927 ? -29.009 6.939 -1.892 1.00 81.19 927 THR A CA 1
ATOM 7525 C C . THR A 1 927 ? -30.278 6.716 -2.724 1.00 81.19 927 THR A C 1
ATOM 7527 O O . THR A 1 927 ? -30.331 5.808 -3.554 1.00 81.19 927 THR A O 1
ATOM 7530 N N . TYR A 1 928 ? -31.287 7.576 -2.571 1.00 81.25 928 TYR A N 1
ATOM 7531 C CA . TYR A 1 928 ? -32.568 7.528 -3.284 1.00 81.25 928 TYR A CA 1
ATOM 7532 C C . TYR A 1 928 ? -32.776 8.750 -4.193 1.00 81.25 928 TYR A C 1
ATOM 7534 O O . TYR A 1 928 ? -33.890 9.248 -4.329 1.00 81.25 928 TYR A O 1
ATOM 7542 N N . SER A 1 929 ? -31.725 9.182 -4.893 1.00 74.88 929 SER A N 1
ATOM 7543 C CA . SER A 1 929 ? -31.693 10.388 -5.746 1.00 74.88 929 SER A CA 1
ATOM 7544 C C . SER A 1 929 ? -32.765 10.486 -6.848 1.00 74.88 929 SER A C 1
ATOM 7546 O O . SER A 1 929 ? -32.991 11.561 -7.394 1.00 74.88 929 SER A O 1
ATOM 7548 N N . ASN A 1 930 ? -33.453 9.386 -7.168 1.00 73.62 930 ASN A N 1
ATOM 7549 C CA . ASN A 1 930 ? -34.535 9.326 -8.158 1.00 73.62 930 ASN A CA 1
ATOM 7550 C C . ASN A 1 930 ? -35.953 9.357 -7.540 1.00 73.62 930 ASN A C 1
ATOM 7552 O O . ASN A 1 930 ? -36.925 9.096 -8.251 1.00 73.62 930 ASN A O 1
ATOM 7556 N N . MET A 1 931 ? -36.088 9.589 -6.230 1.00 75.62 931 MET A N 1
ATOM 7557 C CA . MET A 1 931 ? -37.368 9.650 -5.508 1.00 75.62 931 MET A CA 1
ATOM 7558 C C . MET A 1 931 ? -37.736 11.110 -5.174 1.00 75.62 931 MET A C 1
ATOM 7560 O O . MET A 1 931 ? -36.836 11.921 -4.953 1.00 75.62 931 MET A O 1
ATOM 7564 N N . PRO A 1 932 ? -39.029 11.489 -5.133 1.00 80.69 932 PRO A N 1
ATOM 7565 C CA . PRO A 1 932 ? -39.423 12.847 -4.764 1.00 80.69 932 PRO A CA 1
ATOM 7566 C C . PRO A 1 932 ? -38.963 13.213 -3.345 1.00 80.69 932 PRO A C 1
ATOM 7568 O O . PRO A 1 932 ? -39.255 12.491 -2.393 1.00 80.69 932 PRO A O 1
ATOM 7571 N N . ALA A 1 933 ? -38.315 14.371 -3.183 1.00 76.75 933 ALA A N 1
ATOM 7572 C CA . ALA A 1 933 ? -37.808 14.840 -1.885 1.00 76.75 933 ALA A CA 1
ATOM 7573 C C . ALA A 1 933 ? -38.899 14.908 -0.796 1.00 76.75 933 ALA A C 1
ATOM 7575 O O . ALA A 1 933 ? -38.644 14.600 0.363 1.00 76.75 933 ALA A O 1
ATOM 7576 N N . SER A 1 934 ? -40.143 15.222 -1.177 1.00 74.50 934 SER A N 1
ATOM 7577 C CA . SER A 1 934 ? -41.295 15.239 -0.266 1.00 74.50 934 SER A CA 1
ATOM 7578 C C . SER A 1 934 ? -41.624 13.870 0.344 1.00 74.50 934 SER A C 1
ATOM 7580 O O . SER A 1 934 ? -42.168 13.804 1.442 1.00 74.50 934 SER A O 1
ATOM 7582 N N . GLU A 1 935 ? -41.315 12.776 -0.357 1.00 76.62 935 GLU A N 1
ATOM 7583 C CA . GLU A 1 935 ? -41.544 11.408 0.120 1.00 76.62 935 GLU A CA 1
ATOM 7584 C C . GLU A 1 935 ? -40.452 10.980 1.112 1.00 76.62 935 GLU A C 1
ATOM 7586 O O . GLU A 1 935 ? -40.760 10.417 2.164 1.00 76.62 935 GLU A O 1
ATOM 7591 N N . ILE A 1 936 ? -39.194 11.345 0.834 1.00 83.19 936 ILE A N 1
ATOM 7592 C CA . ILE A 1 936 ? -38.064 11.160 1.757 1.00 83.19 936 ILE A CA 1
ATOM 7593 C C . ILE A 1 936 ? -38.297 11.962 3.040 1.00 83.19 936 ILE A C 1
ATOM 7595 O O . ILE A 1 936 ? -38.195 11.403 4.128 1.00 83.19 936 ILE A O 1
ATOM 7599 N N . ASP A 1 937 ? -38.689 13.234 2.927 1.00 80.94 937 ASP A N 1
ATOM 7600 C CA . ASP A 1 937 ? -38.959 14.106 4.077 1.00 80.94 937 ASP A CA 1
ATOM 7601 C C . ASP A 1 937 ? -40.101 13.576 4.959 1.00 80.94 937 ASP A C 1
ATOM 7603 O O . ASP A 1 937 ? -40.003 13.595 6.190 1.00 80.94 937 ASP A O 1
ATOM 7607 N N . SER A 1 938 ? -41.163 13.040 4.350 1.00 76.88 938 SER A N 1
ATOM 7608 C CA . SER A 1 938 ? -42.287 12.451 5.084 1.00 76.88 938 SER A CA 1
ATOM 7609 C C . SER A 1 938 ? -41.878 11.197 5.864 1.00 76.88 938 SER A C 1
ATOM 7611 O O . SER A 1 938 ? -42.224 11.074 7.041 1.00 76.88 938 SER A O 1
ATOM 7613 N N . ILE A 1 939 ? -41.112 10.292 5.246 1.00 78.44 939 ILE A N 1
ATOM 7614 C CA . ILE A 1 939 ? -40.635 9.060 5.894 1.00 78.44 939 ILE A CA 1
ATOM 7615 C C . ILE A 1 939 ? -39.569 9.372 6.944 1.00 78.44 939 ILE A C 1
ATOM 7617 O O . ILE A 1 939 ? -39.543 8.732 7.994 1.00 78.44 939 ILE A O 1
ATOM 7621 N N . LEU A 1 940 ? -38.721 10.369 6.694 1.00 79.69 940 LEU A N 1
ATOM 7622 C CA . LEU A 1 940 ? -37.716 10.842 7.635 1.00 79.69 940 LEU A CA 1
ATOM 7623 C C . LEU A 1 940 ? -38.355 11.412 8.898 1.00 79.69 940 LEU A C 1
ATOM 7625 O O . LEU A 1 940 ? -37.973 11.001 9.990 1.00 79.69 940 LEU A O 1
ATOM 7629 N N . SER A 1 941 ? -39.351 12.293 8.768 1.00 69.31 941 SER A N 1
ATOM 7630 C CA . SER A 1 941 ? -40.107 12.775 9.930 1.00 69.31 941 SER A CA 1
ATOM 7631 C C . SER A 1 941 ? -40.768 11.605 10.650 1.00 69.31 941 SER A C 1
ATOM 7633 O O . SER A 1 941 ? -40.514 11.390 11.828 1.00 69.31 941 SER A O 1
ATOM 7635 N N . TYR A 1 942 ? -41.508 10.762 9.922 1.00 70.38 942 TYR A N 1
ATOM 7636 C CA . TYR A 1 942 ? -42.188 9.606 10.503 1.00 70.38 942 TYR A CA 1
ATOM 7637 C C . TYR A 1 942 ? -41.227 8.689 11.276 1.00 70.38 942 TYR A C 1
ATOM 7639 O O . TYR A 1 942 ? -41.482 8.339 12.422 1.00 70.38 942 TYR A O 1
ATOM 7647 N N . ALA A 1 943 ? -40.081 8.328 10.706 1.00 63.47 943 ALA A N 1
ATOM 7648 C CA . ALA A 1 943 ? -39.126 7.450 11.364 1.00 63.47 943 ALA A CA 1
ATOM 7649 C C . ALA A 1 943 ? -38.490 8.083 12.610 1.00 63.47 943 ALA A C 1
ATOM 7651 O O . ALA A 1 943 ? -38.272 7.363 13.581 1.00 63.47 943 ALA A O 1
ATOM 7652 N N . TYR A 1 944 ? -38.203 9.386 12.603 1.00 74.19 944 TYR A N 1
ATOM 7653 C CA . TYR A 1 944 ? -37.596 10.077 13.748 1.00 74.19 944 TYR A CA 1
ATOM 7654 C C . TYR A 1 944 ? -38.603 10.412 14.845 1.00 74.19 944 TYR A C 1
ATOM 7656 O O . TYR A 1 944 ? -38.235 10.453 16.015 1.00 74.19 944 TYR A O 1
ATOM 7664 N N . ASP A 1 945 ? -39.871 10.564 14.476 1.00 53.41 945 ASP A N 1
ATOM 7665 C CA . ASP A 1 945 ? -40.970 10.763 15.414 1.00 53.41 945 ASP A CA 1
ATOM 7666 C C . ASP A 1 945 ? -41.395 9.443 16.090 1.00 53.41 945 ASP A C 1
ATOM 7668 O O . ASP A 1 945 ? -41.922 9.461 17.200 1.00 53.41 945 ASP A O 1
ATOM 7672 N N . HIS A 1 946 ? -41.151 8.289 15.448 1.00 48.28 946 HIS A N 1
ATOM 7673 C CA . HIS A 1 946 ? -41.676 6.988 15.893 1.00 48.28 946 HIS A CA 1
ATOM 7674 C C . HIS A 1 946 ? -40.602 5.969 16.329 1.00 48.28 946 HIS A C 1
ATOM 7676 O O . HIS A 1 946 ? -40.962 4.918 16.867 1.00 48.28 946 HIS A O 1
ATOM 7682 N N . ASN A 1 947 ? -39.300 6.241 16.146 1.00 44.50 947 ASN A N 1
ATOM 7683 C CA . ASN A 1 947 ? -38.202 5.377 16.612 1.00 44.50 947 ASN A CA 1
ATOM 7684 C C . ASN A 1 947 ? -37.338 6.064 17.694 1.00 44.50 947 ASN A C 1
ATOM 7686 O O . ASN A 1 947 ? -37.114 7.270 17.631 1.00 44.50 947 ASN A O 1
ATOM 7690 N N . PRO A 1 948 ? -36.799 5.312 18.674 1.00 42.12 948 PRO A N 1
ATOM 7691 C CA . PRO A 1 948 ? -35.971 5.882 19.733 1.00 42.12 948 PRO A CA 1
ATOM 7692 C C . PRO A 1 948 ? -34.568 6.230 19.220 1.00 42.12 948 PRO A C 1
ATOM 7694 O O . PRO A 1 948 ? -33.741 5.343 18.976 1.00 42.12 948 PRO A O 1
ATOM 7697 N N . PHE A 1 949 ? -34.302 7.529 19.081 1.00 45.41 949 PHE A N 1
ATOM 7698 C CA . PHE A 1 949 ? -33.034 8.064 18.592 1.00 45.41 949 PHE A CA 1
ATOM 7699 C C . PHE A 1 949 ? -31.836 7.567 19.421 1.00 45.41 949 PHE A C 1
ATOM 7701 O O . PHE A 1 949 ? -31.779 7.779 20.631 1.00 45.41 949 PHE A O 1
ATOM 7708 N N . GLY A 1 950 ? -30.861 6.916 18.782 1.00 42.84 950 GLY A N 1
ATOM 7709 C CA . GLY A 1 950 ? -29.612 6.476 19.428 1.00 42.84 950 GLY A CA 1
ATOM 7710 C C . GLY A 1 950 ? -29.688 5.202 20.272 1.00 42.84 950 GLY A C 1
ATOM 7711 O O . GLY A 1 950 ? -28.661 4.788 20.813 1.00 42.84 950 GLY A O 1
ATOM 7712 N N . SER A 1 951 ? -30.856 4.557 20.345 1.00 41.59 951 SER A N 1
ATOM 7713 C CA . SER A 1 951 ? -31.094 3.294 21.065 1.00 41.59 951 SER A CA 1
ATOM 7714 C C . SER A 1 951 ? -30.127 2.158 20.711 1.00 41.59 951 SER A C 1
ATOM 7716 O O . SER A 1 951 ? -29.715 1.410 21.588 1.00 41.59 951 SER A O 1
ATOM 7718 N N . ASP A 1 952 ? -29.700 2.055 19.456 1.00 45.84 952 ASP A N 1
ATOM 7719 C CA . ASP A 1 952 ? -28.870 0.964 18.944 1.00 45.84 952 ASP A CA 1
ATOM 7720 C C . ASP A 1 952 ? -27.397 1.358 18.755 1.00 45.84 952 ASP A C 1
ATOM 7722 O O . ASP A 1 952 ? -26.592 0.525 18.341 1.00 45.84 952 ASP A O 1
ATOM 7726 N N . ARG A 1 953 ? -26.994 2.596 19.079 1.00 51.41 953 ARG A N 1
ATOM 7727 C CA . ARG A 1 953 ? -25.651 3.118 18.747 1.00 51.41 953 ARG A CA 1
ATOM 7728 C C . ARG A 1 953 ? -24.508 2.234 19.261 1.00 51.41 953 ARG A C 1
ATOM 7730 O O . ARG A 1 953 ? -23.521 2.021 18.561 1.00 51.41 953 ARG A O 1
ATOM 7737 N N . ARG A 1 954 ? -24.659 1.662 20.462 1.00 45.12 954 ARG A N 1
ATOM 7738 C CA . ARG A 1 954 ? -23.664 0.750 21.058 1.00 45.12 954 ARG A CA 1
ATOM 7739 C C . ARG A 1 954 ? -23.546 -0.590 20.324 1.00 45.12 954 ARG A C 1
ATOM 7741 O O . ARG A 1 954 ? -22.465 -1.172 20.345 1.00 45.12 954 ARG A O 1
ATOM 7748 N N . LYS A 1 955 ? -24.606 -1.072 19.659 1.00 46.28 955 LYS A N 1
ATOM 7749 C CA . LYS A 1 955 ? -24.578 -2.334 18.893 1.00 46.28 955 LYS A CA 1
ATOM 7750 C C . LYS A 1 955 ? -23.570 -2.257 17.750 1.00 46.28 955 LYS A C 1
ATOM 7752 O O . LYS A 1 955 ? -22.844 -3.214 17.505 1.00 46.28 955 LYS A O 1
ATOM 7757 N N . TYR A 1 956 ? -23.460 -1.087 17.130 1.00 47.91 956 TYR A N 1
ATOM 7758 C CA . TYR A 1 956 ? -22.547 -0.851 16.015 1.00 47.91 956 TYR A CA 1
ATOM 7759 C C . TYR A 1 956 ? -21.090 -0.649 16.454 1.00 47.91 956 TYR A C 1
ATOM 7761 O O . TYR A 1 956 ? -20.210 -0.710 15.605 1.00 47.91 956 TYR A O 1
ATOM 7769 N N . GLY A 1 957 ? -20.828 -0.472 17.760 1.00 40.00 957 GLY A N 1
ATOM 7770 C CA . GLY A 1 957 ? -19.491 -0.424 18.378 1.00 40.00 957 GLY A CA 1
ATOM 7771 C C . GLY A 1 957 ? -18.797 -1.777 18.526 1.00 40.00 957 GLY A C 1
ATOM 7772 O O . GLY A 1 957 ? -17.589 -1.813 18.727 1.00 40.00 957 GLY A O 1
ATOM 7773 N N . ARG A 1 958 ? -19.551 -2.881 18.425 1.00 38.38 958 ARG A N 1
ATOM 7774 C CA . ARG A 1 958 ? -19.039 -4.263 18.485 1.00 38.38 958 ARG A CA 1
ATOM 7775 C C . ARG A 1 958 ? -18.989 -4.953 17.108 1.00 38.38 958 ARG A C 1
ATOM 7777 O O . ARG A 1 958 ? -18.673 -6.138 17.062 1.00 38.38 958 ARG A O 1
ATOM 7784 N N . TRP A 1 959 ? -19.356 -4.243 16.034 1.00 36.62 959 TRP A N 1
ATOM 7785 C CA . TRP A 1 959 ? -19.323 -4.725 14.644 1.00 36.62 959 TRP A CA 1
ATOM 7786 C C . TRP A 1 959 ? -17.966 -4.491 13.992 1.00 36.62 959 TRP A C 1
ATOM 7788 O O . TRP A 1 959 ? -17.412 -3.377 14.185 1.00 36.62 959 TRP A O 1
#

Sequence (959 aa):
MKETIITAPEGIRYLSEWTDFENQIPHGQHFILNKAHTGVGATQYYLSNPQKVILCSPRVSLIENKRAKHPNVWIYRDLSDNSTSDTNGKSQSKKKATFEDIQRYNSEVVQYVHRCLTKGETPKLMTTYDSIGHIIDALTLISPNELDSWTVVVDEFQAIFGDATYKSLTEMQLLSNTAKFKTVIYLSATPFLEKYMDEIDEFKNLPYIELKWPDEMVEKVNVLNITLKKGNSPIKECRKIIETMKNGKTVRYGNKEIDTTEAVFYVNMVKDICSIIKKSGLKPEEYNVLCSESNRDFLKKEGITIGSIPAEGEPHKQFTFCTRAYFLGCDFNSECAYSFIFADPKSRTLALDLSTDLSQILGRQRLDRNPFRNEAILFIKEGAISISDKEFQDYIEEKKKATEELISIFNGLNDQQKKAMIKVYRSNIEKKHYSDDYLCIKNDQQLEVGFNSLYMWAEIRAWEIRRKNYTSQYEVIRQQKVAGIKGSIGTKSSNPEVLAFKASFESTPNTGQRIKLYSEFRKDHPELIEELDFVPRRYNDYWDALGYEWLKKVGFQESKIKAIMAEPSPFEDRVITEVRQLVNEGDTFTPEKLKELLKKAYERAGCTKTPKACDIEDYITVKKTQDRKTGKRRYVINSIYQKNISFFPHVWLPNTHKEITIDRFLDIIQKGTYSTSKGQQNRTIADVIIEIRGKTDPDEIAKMKKDWLPVACINGVFETKHDHSITTYSSFVALDYDHFADDVAKEKAKDHLKQFPFVYAIFETPSGHGIKALILHDSVNPEHHFNLFTQLLKVCSLPEIDNVVSDISRGQFFSYDPGLWRNPSPEAFHFEYDPSITPPSPKKEMSVNGEKGIVKLDSGTTAFLHKLWEMVLTDDAVIERLDKHWHEQKPEYFKVGNRHSGLLVITGTLCKAGIPQEKAKAYLDKTYSNMPASEIDSILSYAYDHNPFGSDRRKYGRW

Secondary structure (DSSP, 8-state):
-EEEEEEPPTT--SGGG-TTHHHHS--SS-EEEE--STTS-HHHHHHHSSS-EEEEES-HHHHHHHHTT-TTSEEP--GGG-----TT-------PPPHHHHHHHHHHHHHHHHHHHHTTPPPEEEEETTTHHHHHHHHHHH-TTGGGG-EEEETTTTHHHHHHHHHHHHHHHHHHHHTTSSEEEEEES-GGGHHHHTTSTTTTTSEEEEEE--GGG---EEEEEEEE-TT--HHHHHHHHHHHHHTTPPEEETTEEE--S-EEEE-S-HHHHHHHHHHTT--TTTEEEE--GGGHHHHHHTT-----PPPTTSPPPSEEEE-GGGTSS--B--SSPEEEEEE-TT-TTT---TTTHHHHHHTTB--TT-TTTTEEEEEEE-----S-HHHHHHHHHHHHHHHHHHHHHHHTS-HHHHHHHHHHHHHHHHHHTTSS--EEEEETTTTEEEE-HHHHHHHHHHHHHHHHHHS-HHHHHHHHHHTTEEEEESSS---HHHHHHHHHHHH---HHHHHHHHHHHHHH-GGGSTT-TTS-HHHHHHHHHHHHHHHHHTTT-HHHHHHHHTSPPS--HHHHHHHHHH--TT-EE-HHHHHHHHHHHHHHHT--PPP-GGGHHHHSEEEEEE-TTT--EEEEEEESS--EEEEESSTT-TT--EEEEHHHHHHHHHH---EEEETTEEEEHHHHHHHHHT---HHHHHHHHHHH--EEETTEEESSSSGGGEEEE-SEEEEEE---SSHHHHHHHHHHHTTSTTEEEEEE-TTSS-EEEEEEB----GGGHHHHHHHHHHHT--TTB--S---TT-EEE----TT-EE-SS---B-----TT--PPPPP---------------HHHHHHHHHHHHTS--HHHHHHHHHHHHHHH-GGGGSTTSHHHHHHHHHHHHHHTT--HHHHHHHHHHHTTTS-HHHHHHHHHHHHHHS-TTTTTTGGGG-

Radius of gyration: 43.62 Å; chains: 1; bounding box: 119×58×123 Å